Protein AF-A0A4R2NFM8-F1 (afdb_monomer)

Sequence (1031 aa):
MSNKLFMETGGIAGLTTGDFNVYGSGGIETVQVSGTAFLSIDQNVEVVEFTGAASDYLFSLSGNVVTVTTLDGTPVAEVAVSSVATSLRFADGAADLGIDFAAQAVTLGGAPISSEPGTVDPALDPADASSIAEVDPDRGSVFDLTSGADSFDEDSVSDEESPIEGNVFNAPLAPAFDGTEAIQTLQTFDSIEGTDARDELYADLNGAGADTAATITGVEAYFLEAKDAATLDLSDAEGYEELWNSDSRADLELDNVAETAVIGLDGVRGGTTYTVNYTNSVATDTQNVIAQNVGTPDLATSATTLNVTSEIGDGFGTLNLDVSGPVDMVLAGDAASMETFNISGSGPLTLNSTDLGDLEVFNSVGYTDDLSFDLSGSADLHDVQTGDGNDVITVDGNAARGNLAVDLAGGEDILALDNVTGEGDVSALDFEAGLTGVENIAFLDGVTLVDDAVLDLAGVNDDLGAVWFANGINGGGNQLGLANSPVTALNLIVDNPLNDTTSPDMTDLEIAAGNVTDLDILAESTDSNIDVDQIGGAALETLDLVAGNDAYLDVTSDDTNDVSALQSVSVTAGGDSDVDIDADNADADMSTLAAVQVIAGADADLEMDGFEGEQAFASGTSEFVVNGGFNETFIWGVQNGNANDKQVELVFEDGNNVTLDLPDGDSDQATTVTQIVNALQAAADPRIADVTSTGNAITIEWVDDEATNLIGVNFSQGAPVGTDPTATLSNDIAEVPAVPASGFEGLETVVVDAADEADVNLDEVFGAFTLQVSANGTANADDEVFGSQDTVDVDLSNTGVVSATIDGGSEFDYVRDVDGVVTGLDDIDFTSVSINDDGVENGLAPYGNPNLTTLDVGGAAVDVYLSGDLSSFSTLDLTDATNWFDVDSSGAEFELDGGEFVTYLIGSTASEWGGSTVSGGDSLITMNADGRETVTFTEDTFGTVVLDGFTAGTDPLPTDRIDLSELGFTDQGQLVFEIGDYTDGNGEWAADAGGDDVRIADLDGGIADFAGEIIVTGVDVNDLQSNILYA

pLDDT: mean 82.14, std 18.02, range [29.92, 98.56]

Structure (mmCIF, N/CA/C/O backbone):
data_AF-A0A4R2NFM8-F1
#
_entry.id   AF-A0A4R2NFM8-F1
#
loop_
_atom_site.group_PDB
_atom_site.id
_atom_site.type_symbol
_atom_site.label_atom_id
_atom_site.label_alt_id
_atom_site.label_comp_id
_atom_site.label_asym_id
_atom_site.label_entity_id
_atom_site.label_seq_id
_atom_site.pdbx_PDB_ins_code
_atom_site.Cartn_x
_atom_site.Cartn_y
_atom_site.Cartn_z
_atom_site.occupancy
_atom_site.B_iso_or_equiv
_atom_site.auth_seq_id
_atom_site.auth_comp_id
_atom_site.auth_asym_id
_atom_site.auth_atom_id
_atom_site.pdbx_PDB_model_num
ATOM 1 N N . MET A 1 1 ? 35.759 47.581 -24.415 1.00 52.56 1 MET A N 1
ATOM 2 C CA . MET A 1 1 ? 34.495 47.215 -23.749 1.00 52.56 1 MET A CA 1
ATOM 3 C C . MET A 1 1 ? 34.309 45.771 -24.137 1.00 52.56 1 MET A C 1
ATOM 5 O O . MET A 1 1 ? 34.298 45.550 -25.340 1.00 52.56 1 MET A O 1
ATOM 9 N N . SER A 1 2 ? 34.329 44.838 -23.182 1.00 75.12 2 SER A N 1
ATOM 10 C CA . SER A 1 2 ? 34.046 43.434 -23.504 1.00 75.12 2 SER A CA 1
ATOM 11 C C . SER A 1 2 ? 32.617 43.357 -24.030 1.00 75.12 2 SER A C 1
ATOM 13 O O . SER A 1 2 ? 31.739 44.061 -23.506 1.00 75.12 2 SER A O 1
ATOM 15 N N . ASN A 1 3 ? 32.408 42.606 -25.105 1.00 89.88 3 ASN A N 1
ATOM 16 C CA . ASN A 1 3 ? 31.064 42.350 -25.599 1.00 89.88 3 ASN A CA 1
ATOM 17 C C . ASN A 1 3 ? 30.347 41.443 -24.593 1.00 89.88 3 ASN A C 1
ATOM 19 O O . ASN A 1 3 ? 30.989 40.687 -23.874 1.00 89.88 3 ASN A O 1
ATOM 23 N N . LYS A 1 4 ? 29.023 41.546 -24.495 1.00 94.25 4 LYS A N 1
ATOM 24 C CA . LYS A 1 4 ? 28.226 40.653 -23.649 1.00 94.25 4 LYS A CA 1
ATOM 25 C C . LYS A 1 4 ? 27.315 39.823 -24.534 1.00 94.25 4 LYS A C 1
ATOM 27 O O . LYS A 1 4 ? 26.647 40.410 -25.387 1.00 94.25 4 LYS A O 1
ATOM 32 N N . LEU A 1 5 ? 27.294 38.519 -24.308 1.00 93.88 5 LEU A N 1
ATOM 33 C CA . LEU A 1 5 ? 26.380 37.571 -24.928 1.00 93.88 5 LEU A CA 1
ATOM 34 C C . LEU A 1 5 ? 25.551 36.921 -23.819 1.00 93.88 5 LEU A C 1
ATOM 36 O O . LEU A 1 5 ? 26.116 36.484 -22.825 1.00 93.88 5 LEU A O 1
ATOM 40 N N . PHE A 1 6 ? 24.234 36.912 -23.980 1.00 94.19 6 PHE A N 1
ATOM 41 C CA . PHE A 1 6 ? 23.314 36.191 -23.105 1.00 94.19 6 PHE A CA 1
ATOM 42 C C . PHE A 1 6 ? 22.739 35.055 -23.938 1.00 94.19 6 PHE A C 1
ATOM 44 O O . PHE A 1 6 ? 22.231 35.330 -25.028 1.00 94.19 6 PHE A O 1
ATOM 51 N N . MET A 1 7 ? 22.907 33.826 -23.469 1.00 93.50 7 MET A N 1
ATOM 52 C CA . MET A 1 7 ? 22.405 32.631 -24.137 1.00 93.50 7 MET A CA 1
ATOM 53 C C . MET A 1 7 ? 20.970 32.362 -23.687 1.00 93.50 7 MET A C 1
ATOM 55 O O . MET A 1 7 ? 20.563 32.801 -22.613 1.00 93.50 7 MET A O 1
ATOM 59 N N . GLU A 1 8 ? 20.193 31.749 -24.572 1.00 88.50 8 GLU A N 1
ATOM 60 C CA . GLU A 1 8 ? 18.886 31.176 -24.247 1.00 88.50 8 GLU A CA 1
ATOM 61 C C . GLU A 1 8 ? 19.092 29.677 -23.985 1.00 88.50 8 GLU A C 1
ATOM 63 O O . GLU A 1 8 ? 20.029 29.101 -24.541 1.00 88.50 8 GLU A O 1
ATOM 68 N N . THR A 1 9 ? 18.220 29.058 -23.187 1.00 85.94 9 THR A N 1
ATOM 69 C CA . THR A 1 9 ? 18.197 27.615 -22.897 1.00 85.94 9 THR A CA 1
ATOM 70 C C . THR A 1 9 ? 18.355 26.788 -24.176 1.00 85.94 9 THR A C 1
ATOM 72 O O . THR A 1 9 ? 17.582 26.967 -25.120 1.00 85.94 9 THR A O 1
ATOM 75 N N . GLY A 1 10 ? 19.354 25.897 -24.224 1.00 81.56 10 GLY A N 1
ATOM 76 C CA . GLY A 1 10 ? 19.650 25.072 -25.409 1.00 81.56 10 GLY A CA 1
ATOM 77 C C . GLY A 1 10 ? 20.455 25.783 -26.508 1.00 81.56 10 GLY A C 1
ATOM 78 O O . GLY A 1 10 ? 20.640 25.248 -27.599 1.00 81.56 10 GLY A O 1
ATOM 79 N N . GLY A 1 11 ? 20.877 27.031 -26.287 1.00 87.81 11 GLY A N 1
ATOM 80 C CA . GLY A 1 11 ? 21.561 27.834 -27.295 1.00 87.81 11 GLY A CA 1
ATOM 81 C C . GLY A 1 11 ? 22.999 27.381 -27.558 1.00 87.81 11 GLY A C 1
ATOM 82 O O . GLY A 1 11 ? 23.728 27.032 -26.634 1.00 87.81 11 GLY A O 1
ATOM 83 N N . ILE A 1 12 ? 23.442 27.494 -28.815 1.00 90.31 12 ILE A N 1
ATOM 84 C CA . ILE A 1 12 ? 24.836 27.267 -29.232 1.00 90.31 12 ILE A CA 1
ATOM 85 C C . ILE A 1 12 ? 25.450 28.588 -29.710 1.00 90.31 12 ILE A C 1
ATOM 87 O O . ILE A 1 12 ? 24.863 29.303 -30.531 1.00 90.31 12 ILE A O 1
ATOM 91 N N . ALA A 1 13 ? 26.642 28.932 -29.217 1.00 89.75 13 ALA A N 1
ATOM 92 C CA . ALA A 1 13 ? 27.339 30.170 -29.563 1.00 89.75 13 ALA A CA 1
ATOM 93 C C . ALA A 1 13 ? 28.777 29.937 -30.058 1.00 89.75 13 ALA A C 1
ATOM 95 O O . ALA A 1 13 ? 29.709 29.820 -29.265 1.00 89.75 13 ALA A O 1
ATOM 96 N N . GLY A 1 14 ? 28.972 29.983 -31.381 1.00 85.62 14 GLY A N 1
ATOM 97 C CA . GLY A 1 14 ? 30.294 29.999 -32.022 1.00 85.62 14 GLY A CA 1
ATOM 98 C C . GLY A 1 14 ? 30.924 31.392 -32.063 1.00 85.62 14 GLY A C 1
ATOM 99 O O . GLY A 1 14 ? 30.445 32.285 -32.771 1.00 85.62 14 GLY A O 1
ATOM 100 N N . LEU A 1 15 ? 32.025 31.598 -31.332 1.00 83.88 15 LEU A N 1
ATOM 101 C CA . LEU A 1 15 ? 32.684 32.905 -31.203 1.00 83.88 15 LEU A CA 1
ATOM 102 C C . LEU A 1 15 ? 34.108 32.882 -31.768 1.00 83.88 15 LEU A C 1
ATOM 104 O O . LEU A 1 15 ? 35.056 32.569 -31.066 1.00 83.88 15 LEU A O 1
ATOM 108 N N . THR A 1 16 ? 34.270 33.303 -33.028 1.00 75.56 16 THR A N 1
ATOM 109 C CA . THR A 1 16 ? 35.561 33.202 -33.741 1.00 75.56 16 THR A CA 1
ATOM 110 C C . THR A 1 16 ? 36.490 34.417 -33.581 1.00 75.56 16 THR A C 1
ATOM 112 O O . THR A 1 16 ? 37.695 34.326 -33.833 1.00 75.56 16 THR A O 1
ATOM 115 N N . THR A 1 17 ? 35.967 35.600 -33.207 1.00 78.12 17 THR A N 1
ATOM 116 C CA . THR A 1 17 ? 36.771 36.834 -33.051 1.00 78.12 17 THR A CA 1
ATOM 117 C C . THR A 1 17 ? 36.218 37.805 -32.001 1.00 78.12 17 THR A C 1
ATOM 119 O O . THR A 1 17 ? 35.032 38.125 -32.019 1.00 78.12 17 THR A O 1
ATOM 122 N N . GLY A 1 18 ? 37.108 38.393 -31.190 1.00 81.62 18 GLY A N 1
ATOM 123 C CA . GLY A 1 18 ? 36.798 39.451 -30.216 1.00 81.62 18 GLY A CA 1
ATOM 124 C C . GLY A 1 18 ? 36.519 38.930 -28.804 1.00 81.62 18 GLY A C 1
ATOM 125 O O . GLY A 1 18 ? 36.133 37.785 -28.644 1.00 81.62 18 GLY A O 1
ATOM 126 N N . ASP A 1 19 ? 36.721 39.772 -27.786 1.00 90.19 19 ASP A N 1
ATOM 127 C CA . ASP A 1 19 ? 36.555 39.361 -26.384 1.00 90.19 19 ASP A CA 1
ATOM 128 C C . ASP A 1 19 ? 35.076 39.445 -25.959 1.00 90.19 19 ASP A C 1
ATOM 130 O O . ASP A 1 19 ? 34.439 40.502 -26.126 1.00 90.19 19 ASP A O 1
ATOM 134 N N . PHE A 1 20 ? 34.543 38.360 -25.392 1.00 92.94 20 PHE A N 1
ATOM 135 C CA . PHE A 1 20 ? 33.157 38.267 -24.922 1.00 92.94 20 PHE A CA 1
ATOM 136 C C . PHE A 1 20 ? 33.076 37.836 -23.461 1.00 92.94 20 PHE A C 1
ATOM 138 O O . PHE A 1 20 ? 33.857 37.017 -22.990 1.00 92.94 20 PHE A O 1
ATOM 145 N N . ASN A 1 21 ? 32.068 38.364 -22.774 1.00 94.88 21 ASN A N 1
ATOM 146 C CA . ASN A 1 21 ? 31.533 37.793 -21.551 1.00 94.88 21 ASN A CA 1
ATOM 147 C C . ASN A 1 21 ? 30.237 37.061 -21.913 1.00 94.88 21 ASN A C 1
ATOM 149 O O . ASN A 1 21 ? 29.297 37.715 -22.385 1.00 94.88 21 ASN A O 1
ATOM 153 N N . VAL A 1 22 ? 30.203 35.751 -21.713 1.00 95.12 22 VAL A N 1
ATOM 154 C CA . VAL A 1 22 ? 29.070 34.880 -22.033 1.00 95.12 22 VAL A CA 1
ATOM 155 C C . VAL A 1 22 ? 28.330 34.542 -20.743 1.00 95.12 22 VAL A C 1
ATOM 157 O O . VAL A 1 22 ? 28.969 34.250 -19.735 1.00 95.12 22 VAL A O 1
ATOM 160 N N . TYR A 1 23 ? 27.004 34.659 -20.773 1.00 95.50 23 TYR A N 1
ATOM 161 C CA . TYR A 1 23 ? 26.128 34.405 -19.634 1.00 95.50 23 TYR A CA 1
ATOM 162 C C . TYR A 1 23 ? 25.057 33.380 -20.012 1.00 95.50 23 TYR A C 1
ATOM 164 O O . TYR A 1 23 ? 24.283 33.662 -20.936 1.00 95.50 23 TYR A O 1
ATOM 172 N N . GLY A 1 24 ? 25.024 32.245 -19.312 1.00 92.19 24 GLY A N 1
ATOM 173 C CA . GLY A 1 24 ? 24.005 31.202 -19.461 1.00 92.19 24 GLY A CA 1
ATOM 174 C C . GLY A 1 24 ? 22.680 31.556 -18.781 1.00 92.19 24 GLY A C 1
ATOM 175 O O . GLY A 1 24 ? 22.626 32.422 -17.892 1.00 92.19 24 GLY A O 1
ATOM 176 N N . SER A 1 25 ? 21.594 30.924 -19.224 1.00 82.75 25 SER A N 1
ATOM 177 C CA . SER A 1 25 ? 20.232 31.144 -18.711 1.00 82.75 25 SER A CA 1
ATOM 178 C C . SER A 1 25 ? 19.648 29.951 -17.948 1.00 82.75 25 SER A C 1
ATOM 180 O O . SER A 1 25 ? 18.647 30.141 -17.251 1.00 82.75 25 SER A O 1
ATOM 182 N N . GLY A 1 26 ? 20.322 28.796 -18.003 1.00 75.81 26 GLY A N 1
ATOM 183 C CA . GLY A 1 26 ? 19.926 27.504 -17.443 1.00 75.81 26 GLY A CA 1
ATOM 184 C C . GLY A 1 26 ? 19.398 26.572 -18.538 1.00 75.81 26 GLY A C 1
ATOM 185 O O . GLY A 1 26 ? 18.521 26.969 -19.309 1.00 75.81 26 GLY A O 1
ATOM 186 N N . GLY A 1 27 ? 19.906 25.340 -18.604 1.00 77.19 27 GLY A N 1
ATOM 187 C CA . GLY A 1 27 ? 19.585 24.379 -19.666 1.00 77.19 27 GLY A CA 1
ATOM 188 C C . GLY A 1 27 ? 20.786 23.509 -20.017 1.00 77.19 27 GLY A C 1
ATOM 189 O O . GLY A 1 27 ? 21.559 23.180 -19.137 1.00 77.19 27 GLY A O 1
ATOM 190 N N . ILE A 1 28 ? 20.947 23.142 -21.291 1.00 82.25 28 ILE A N 1
ATOM 191 C CA . ILE A 1 28 ? 22.229 22.667 -21.838 1.00 82.25 28 ILE A CA 1
ATOM 192 C C . ILE A 1 28 ? 22.682 23.714 -22.853 1.00 82.25 28 ILE A C 1
ATOM 194 O O . ILE A 1 28 ? 22.194 23.749 -23.981 1.00 82.25 28 ILE A O 1
ATOM 198 N N . GLU A 1 29 ? 23.540 24.641 -22.444 1.00 93.50 29 GLU A N 1
ATOM 199 C CA . GLU A 1 29 ? 24.033 25.724 -23.297 1.00 93.50 29 GLU A CA 1
ATOM 200 C C . GLU A 1 29 ? 25.482 25.461 -23.726 1.00 93.50 29 GLU A C 1
ATOM 202 O O . GLU A 1 29 ? 26.345 25.174 -22.896 1.00 93.50 29 GLU A O 1
ATOM 207 N N . THR A 1 30 ? 25.767 25.591 -25.028 1.00 93.81 30 THR A N 1
ATOM 208 C CA . THR A 1 30 ? 27.070 25.224 -25.612 1.00 93.81 30 THR A CA 1
ATOM 209 C C . THR A 1 30 ? 27.830 26.439 -26.139 1.00 93.81 30 THR A C 1
ATOM 211 O O . THR A 1 30 ? 27.388 27.140 -27.058 1.00 93.81 30 THR A O 1
ATOM 214 N N . VAL A 1 31 ? 29.026 26.684 -25.604 1.00 94.06 31 VAL A N 1
ATOM 215 C CA . VAL A 1 31 ? 29.936 27.732 -26.091 1.00 94.06 31 VAL A CA 1
ATOM 216 C C . VAL A 1 31 ? 31.078 27.118 -26.884 1.00 94.06 31 VAL A C 1
ATOM 218 O O . VAL A 1 31 ? 31.907 26.395 -26.346 1.00 94.06 31 VAL A O 1
ATOM 221 N N . GLN A 1 32 ? 31.171 27.490 -28.155 1.00 94.25 32 GLN A N 1
ATOM 222 C CA . GLN A 1 32 ? 32.183 27.004 -29.087 1.00 94.25 32 GLN A CA 1
ATOM 223 C C . GLN A 1 32 ? 33.364 27.979 -29.164 1.00 94.25 32 GLN A C 1
ATOM 225 O O . GLN A 1 32 ? 33.275 29.066 -29.759 1.00 94.25 32 GLN A O 1
ATOM 230 N N . VAL A 1 33 ? 34.486 27.590 -28.555 1.00 90.31 33 VAL A N 1
ATOM 231 C CA . VAL A 1 33 ? 35.716 28.383 -28.452 1.00 90.31 33 VAL A CA 1
ATOM 232 C C . VAL A 1 33 ? 36.607 28.124 -29.666 1.00 90.31 33 VAL A C 1
ATOM 234 O O . VAL A 1 33 ? 37.447 27.229 -29.667 1.00 90.31 33 VAL A O 1
ATOM 237 N N . SER A 1 34 ? 36.456 28.944 -30.708 1.00 83.19 34 SER A N 1
ATOM 238 C CA . SER A 1 34 ? 37.282 28.868 -31.922 1.00 83.19 34 SER A CA 1
ATOM 239 C C . SER A 1 34 ? 38.053 30.170 -32.186 1.00 83.19 34 SER A C 1
ATOM 241 O O . SER A 1 34 ? 37.585 31.278 -31.931 1.00 83.19 34 SER A O 1
ATOM 243 N N . GLY A 1 35 ? 39.273 30.071 -32.723 1.00 78.38 35 GLY A N 1
ATOM 244 C CA . GLY A 1 35 ? 40.080 31.237 -33.113 1.00 78.38 35 GLY A CA 1
ATOM 245 C C . GLY A 1 35 ? 40.827 31.938 -31.964 1.00 78.38 35 GLY A C 1
ATOM 246 O O . GLY A 1 35 ? 41.283 31.308 -31.019 1.00 78.38 35 GLY A O 1
ATOM 247 N N . THR A 1 36 ? 41.042 33.259 -32.076 1.00 72.38 36 THR A N 1
ATOM 248 C CA . THR A 1 36 ? 41.874 34.045 -31.127 1.00 72.38 36 THR A CA 1
ATOM 249 C C . THR A 1 36 ? 41.053 34.918 -30.172 1.00 72.38 36 THR A C 1
ATOM 251 O O . THR A 1 36 ? 41.539 35.955 -29.709 1.00 72.38 36 THR A O 1
ATOM 254 N N . ALA A 1 37 ? 39.773 34.605 -29.989 1.00 75.19 37 ALA A N 1
ATOM 255 C CA . ALA A 1 37 ? 38.916 35.297 -29.038 1.00 75.19 37 ALA A CA 1
ATOM 256 C C . ALA A 1 37 ? 39.259 34.850 -27.612 1.00 75.19 37 ALA A C 1
ATOM 258 O O . ALA A 1 37 ? 39.479 33.669 -27.376 1.00 75.19 37 ALA A O 1
ATOM 259 N N . PHE A 1 38 ? 39.293 35.791 -26.668 1.00 90.12 38 PHE A N 1
ATOM 260 C CA . PHE A 1 38 ? 39.303 35.457 -25.248 1.00 90.12 38 PHE A CA 1
ATOM 261 C C . PHE A 1 38 ? 37.869 35.498 -24.714 1.00 90.12 38 PHE A C 1
ATOM 263 O O . PHE A 1 38 ? 37.192 36.527 -24.833 1.00 90.12 38 PHE A O 1
ATOM 270 N N . LEU A 1 39 ? 37.409 34.399 -24.120 1.00 93.75 39 LEU A N 1
ATOM 271 C CA . LEU A 1 39 ? 36.051 34.274 -23.594 1.00 93.75 39 LEU A CA 1
ATOM 272 C C . LEU A 1 39 ? 36.053 34.245 -22.067 1.00 93.75 39 LEU A C 1
ATOM 274 O O . LEU A 1 39 ? 36.824 33.519 -21.458 1.00 93.75 39 LEU A O 1
ATOM 278 N N . SER A 1 40 ? 35.175 35.022 -21.442 1.00 95.25 40 SER A N 1
ATOM 279 C CA . SER A 1 40 ? 34.855 34.908 -20.017 1.00 95.25 40 SER A CA 1
ATOM 280 C C . SER A 1 40 ? 33.460 34.305 -19.907 1.00 95.25 40 SER A C 1
ATOM 282 O O . SER A 1 40 ? 32.479 34.966 -20.248 1.00 95.25 40 SER A O 1
ATOM 284 N N . ILE A 1 41 ? 33.391 33.043 -19.508 1.00 95.88 41 ILE A N 1
ATOM 285 C CA . ILE A 1 41 ? 32.192 32.207 -19.486 1.00 95.88 41 ILE A CA 1
ATOM 286 C C . ILE A 1 41 ? 31.719 32.126 -18.035 1.00 95.88 41 ILE A C 1
ATOM 288 O O . ILE A 1 41 ? 32.515 31.855 -17.128 1.00 95.88 41 ILE A O 1
ATOM 292 N N . ASP A 1 42 ? 30.455 32.466 -17.795 1.00 95.50 42 ASP A N 1
ATOM 293 C CA . ASP A 1 42 ? 29.883 32.355 -16.459 1.00 95.50 42 ASP A CA 1
ATOM 294 C C . ASP A 1 42 ? 29.583 30.903 -16.076 1.00 95.50 42 ASP A C 1
ATOM 296 O O . ASP A 1 42 ? 29.733 29.975 -16.860 1.00 95.50 42 ASP A O 1
ATOM 300 N N . GLN A 1 43 ? 29.209 30.718 -14.816 1.00 92.50 43 GLN A N 1
ATOM 301 C CA . GLN A 1 43 ? 29.038 29.400 -14.218 1.00 92.50 43 GLN A CA 1
ATOM 302 C C . GLN A 1 43 ? 27.730 28.693 -14.605 1.00 92.50 43 GLN A C 1
ATOM 304 O O . GLN A 1 43 ? 27.473 27.609 -14.095 1.00 92.50 43 GLN A O 1
ATOM 309 N N . ASN A 1 44 ? 26.875 29.355 -15.390 1.00 91.12 44 ASN A N 1
ATOM 310 C CA . ASN A 1 44 ? 25.577 28.832 -15.804 1.00 91.12 44 ASN A CA 1
ATOM 311 C C . ASN A 1 44 ? 25.631 28.272 -17.232 1.00 91.12 44 ASN A C 1
ATOM 313 O O . ASN A 1 44 ? 24.584 28.055 -17.810 1.00 91.12 44 ASN A O 1
ATOM 317 N N . VAL A 1 45 ? 26.820 28.140 -17.825 1.00 93.38 45 VAL A N 1
ATOM 318 C CA . VAL A 1 45 ? 27.010 27.470 -19.114 1.00 93.38 45 VAL A CA 1
ATOM 319 C C . VAL A 1 45 ? 27.436 26.035 -18.837 1.00 93.38 45 VAL A C 1
ATOM 321 O O . VAL A 1 45 ? 28.424 25.805 -18.134 1.00 93.38 45 VAL A O 1
ATOM 324 N N . GLU A 1 46 ? 26.697 25.084 -19.394 1.00 94.69 46 GLU A N 1
ATOM 325 C CA . GLU A 1 46 ? 26.874 23.660 -19.116 1.00 94.69 46 GLU A CA 1
ATOM 326 C C . GLU A 1 46 ? 27.912 22.995 -20.025 1.00 94.69 46 GLU A C 1
ATOM 328 O O . GLU A 1 46 ? 28.582 22.073 -19.568 1.00 94.69 46 GLU A O 1
ATOM 333 N N . VAL A 1 47 ? 28.121 23.481 -21.259 1.00 95.38 47 VAL A N 1
ATOM 334 C CA . VAL A 1 47 ? 29.094 22.899 -22.204 1.00 95.38 47 VAL A CA 1
ATOM 335 C C . VAL A 1 47 ? 30.014 23.960 -22.813 1.00 95.38 47 VAL A C 1
ATOM 337 O O . VAL A 1 47 ? 29.575 24.984 -23.345 1.00 95.38 47 VAL A O 1
ATOM 340 N N . VAL A 1 48 ? 31.323 23.699 -22.800 1.00 95.88 48 VAL A N 1
ATOM 341 C CA . VAL A 1 48 ? 32.331 24.517 -23.489 1.00 95.88 48 VAL A CA 1
ATOM 342 C C . VAL A 1 48 ? 33.165 23.636 -24.410 1.00 95.88 48 VAL A C 1
ATOM 344 O O . VAL A 1 48 ? 33.873 22.745 -23.954 1.00 95.88 48 VAL A O 1
ATOM 347 N N . GLU A 1 49 ? 33.124 23.921 -25.706 1.00 96.25 49 GLU A N 1
ATOM 348 C CA . GLU A 1 49 ? 33.822 23.147 -26.729 1.00 96.25 49 GLU A CA 1
ATOM 349 C C . GLU A 1 49 ? 35.098 23.854 -27.187 1.00 96.25 49 GLU A C 1
ATOM 351 O O . GLU A 1 49 ? 35.102 25.060 -27.457 1.00 96.25 49 GLU A O 1
ATOM 356 N N . PHE A 1 50 ? 36.182 23.096 -27.314 1.00 94.75 50 PHE A N 1
ATOM 357 C CA . PHE A 1 50 ? 37.489 23.555 -27.774 1.00 94.75 50 PHE A CA 1
ATOM 358 C C . PHE A 1 50 ? 37.883 22.864 -29.079 1.00 94.75 50 PHE A C 1
ATOM 360 O O . PHE A 1 50 ? 37.492 21.732 -29.342 1.00 94.75 50 PHE A O 1
ATOM 367 N N . THR A 1 51 ? 38.682 23.536 -29.909 1.00 92.44 51 THR A N 1
ATOM 368 C CA . THR A 1 51 ? 39.099 22.981 -31.207 1.00 92.44 51 THR A CA 1
ATOM 369 C C . THR A 1 51 ? 40.213 21.933 -31.103 1.00 92.44 51 THR A C 1
ATOM 371 O O . THR A 1 51 ? 40.380 21.152 -32.025 1.00 92.44 51 THR A O 1
ATOM 374 N N . GLY A 1 52 ? 41.031 21.947 -30.048 1.00 91.06 52 GLY A N 1
ATOM 375 C CA . GLY A 1 52 ? 42.174 21.039 -29.882 1.00 91.06 52 GLY A CA 1
ATOM 376 C C . GLY A 1 52 ? 41.916 19.924 -28.874 1.00 91.06 52 GLY A C 1
ATOM 377 O O . GLY A 1 52 ? 40.894 19.926 -28.182 1.00 91.06 52 GLY A O 1
ATOM 378 N N . ALA A 1 53 ? 42.871 19.006 -28.757 1.00 93.88 53 ALA A N 1
ATOM 379 C CA . ALA A 1 53 ? 42.881 17.981 -27.718 1.00 93.88 53 ALA A CA 1
ATOM 380 C C . ALA A 1 53 ? 43.092 18.616 -26.332 1.00 93.88 53 ALA A C 1
ATOM 382 O O . ALA A 1 53 ? 43.677 19.699 -26.222 1.00 93.88 53 ALA A O 1
ATOM 383 N N . ALA A 1 54 ? 42.710 17.944 -25.244 1.00 95.50 54 ALA A N 1
ATOM 384 C CA . ALA A 1 54 ? 42.940 18.451 -23.883 1.00 95.50 54 ALA A CA 1
ATOM 385 C C . ALA A 1 54 ? 44.431 18.766 -23.629 1.00 95.50 54 ALA A C 1
ATOM 387 O O . ALA A 1 54 ? 44.778 19.728 -22.934 1.00 95.50 54 ALA A O 1
ATOM 388 N N . SER A 1 55 ? 45.324 17.993 -24.259 1.00 94.19 55 SER A N 1
ATOM 389 C CA . SER A 1 55 ? 46.781 18.165 -24.186 1.00 94.19 55 SER A CA 1
ATOM 390 C C . SER A 1 55 ? 47.330 19.412 -24.904 1.00 94.19 55 SER A C 1
ATOM 392 O O . SER A 1 55 ? 48.469 19.810 -24.635 1.00 94.19 55 SER A O 1
ATOM 394 N N . ASP A 1 56 ? 46.526 20.081 -25.738 1.00 95.06 56 ASP A N 1
ATOM 395 C CA . ASP A 1 56 ? 46.875 21.344 -26.409 1.00 95.06 56 ASP A CA 1
ATOM 396 C C . ASP A 1 56 ? 46.673 22.578 -25.517 1.00 95.06 56 ASP A C 1
ATOM 398 O O . ASP A 1 56 ? 47.018 23.714 -25.889 1.00 95.06 56 ASP A O 1
ATOM 402 N N . TYR A 1 57 ? 46.154 22.364 -24.308 1.00 97.00 57 TYR A N 1
ATOM 403 C CA . TYR A 1 57 ? 45.824 23.416 -23.367 1.00 97.00 57 TYR A CA 1
ATOM 404 C C . TYR A 1 57 ? 46.595 23.292 -22.047 1.00 97.00 57 TYR A C 1
ATOM 406 O O . TYR A 1 57 ? 47.000 22.228 -21.577 1.00 97.00 57 TYR A O 1
ATOM 414 N N . LEU A 1 58 ? 46.821 24.448 -21.435 1.00 97.25 58 LEU A N 1
ATOM 415 C CA . LEU A 1 58 ? 47.302 24.612 -20.076 1.00 97.25 58 LEU A CA 1
ATOM 416 C C . LEU A 1 58 ? 46.169 25.207 -19.246 1.00 97.25 58 LEU A C 1
ATOM 418 O O . LEU A 1 58 ? 45.575 26.224 -19.622 1.00 97.25 58 LEU A O 1
ATOM 422 N N . PHE A 1 59 ? 45.939 24.612 -18.085 1.00 98.06 59 PHE A N 1
ATOM 423 C CA . PHE A 1 59 ? 44.890 24.987 -17.150 1.00 98.06 59 PHE A CA 1
ATOM 424 C C . PHE A 1 59 ? 45.517 25.627 -15.915 1.00 98.06 59 PHE A C 1
ATOM 426 O O . PHE A 1 59 ? 46.566 25.193 -15.428 1.00 98.06 59 PHE A O 1
ATOM 433 N N . SER A 1 60 ? 44.884 26.676 -15.397 1.00 97.38 60 SER A N 1
ATOM 434 C CA . SER A 1 60 ? 45.249 27.261 -14.105 1.00 97.38 60 SER A CA 1
ATOM 435 C C . SER A 1 60 ? 44.029 27.758 -13.352 1.00 97.38 60 SER A C 1
ATOM 437 O O . SER A 1 60 ? 43.070 28.225 -13.957 1.00 97.38 60 SER A O 1
ATOM 439 N N . LEU A 1 61 ? 44.082 27.678 -12.027 1.00 96.69 61 LEU A N 1
ATOM 440 C CA . LEU A 1 61 ? 42.985 28.049 -11.143 1.00 96.69 61 LEU A CA 1
ATOM 441 C C . LEU A 1 61 ? 43.275 29.355 -10.391 1.00 96.69 61 LEU A C 1
ATOM 443 O O . LEU A 1 61 ? 44.294 29.486 -9.703 1.00 96.69 61 LEU A O 1
ATOM 447 N N . SER A 1 62 ? 42.335 30.301 -10.438 1.00 95.69 62 SER A N 1
ATOM 448 C CA . SER A 1 62 ? 42.336 31.493 -9.585 1.00 95.69 62 SER A CA 1
ATOM 449 C C . SER A 1 62 ? 40.972 31.693 -8.925 1.00 95.69 62 SER A C 1
ATOM 451 O O . SER A 1 62 ? 40.027 32.188 -9.534 1.00 95.69 62 SER A O 1
ATOM 453 N N . GLY A 1 63 ? 40.855 31.308 -7.651 1.00 92.62 63 GLY A N 1
ATOM 454 C CA . GLY A 1 63 ? 39.554 31.270 -6.978 1.00 92.62 63 GLY A CA 1
ATOM 455 C C . GLY A 1 63 ? 38.705 30.125 -7.529 1.00 92.62 63 GLY A C 1
ATOM 456 O O . GLY A 1 63 ? 39.162 28.990 -7.498 1.00 92.62 63 GLY A O 1
ATOM 457 N N . ASN A 1 64 ? 37.503 30.427 -8.025 1.00 91.31 64 ASN A N 1
ATOM 458 C CA . ASN A 1 64 ? 36.623 29.477 -8.715 1.00 91.31 64 ASN A CA 1
ATOM 459 C C . ASN A 1 64 ? 36.634 29.662 -10.243 1.00 91.31 64 ASN A C 1
ATOM 461 O O . ASN A 1 64 ? 35.699 29.239 -10.908 1.00 91.31 64 ASN A O 1
ATOM 465 N N . VAL A 1 65 ? 37.641 30.339 -10.800 1.00 96.06 65 VAL A N 1
ATOM 466 C CA . VAL A 1 65 ? 37.765 30.536 -12.248 1.00 96.06 65 VAL A CA 1
ATOM 467 C C . VAL A 1 65 ? 38.952 29.743 -12.765 1.00 96.06 65 VAL A C 1
ATOM 469 O O . VAL A 1 65 ? 40.077 29.916 -12.281 1.00 96.06 65 VAL A O 1
ATOM 472 N N . VAL A 1 66 ? 38.694 28.893 -13.755 1.00 97.06 66 VAL A N 1
ATOM 473 C CA . VAL A 1 66 ? 39.716 28.163 -14.501 1.00 97.06 66 VAL A CA 1
ATOM 474 C C . VAL A 1 66 ? 40.063 28.949 -15.751 1.00 97.06 66 VAL A C 1
ATOM 476 O O . VAL A 1 66 ? 39.214 29.209 -16.598 1.00 97.06 66 VAL A O 1
ATOM 479 N N . THR A 1 67 ? 41.327 29.336 -15.869 1.00 97.25 67 THR A N 1
ATOM 480 C CA . THR A 1 67 ? 41.871 29.923 -17.089 1.00 97.25 67 THR A CA 1
ATOM 481 C C . THR A 1 67 ? 42.443 28.812 -17.959 1.00 97.25 67 THR A C 1
ATOM 483 O O . THR A 1 67 ? 43.377 28.121 -17.543 1.00 97.25 67 THR A O 1
ATOM 486 N N . VAL A 1 68 ? 41.911 28.695 -19.173 1.00 96.81 68 VAL A N 1
ATOM 487 C CA . VAL A 1 68 ? 42.398 27.819 -20.238 1.00 96.81 68 VAL A CA 1
ATOM 488 C C . VAL A 1 68 ? 43.265 28.651 -21.181 1.00 96.81 68 VAL A C 1
ATOM 490 O O . VAL A 1 68 ? 42.860 29.705 -21.683 1.00 96.81 68 VAL A O 1
ATOM 493 N N . THR A 1 69 ? 44.492 28.197 -21.401 1.00 96.19 69 THR A N 1
ATOM 494 C CA . THR A 1 69 ? 45.474 28.821 -22.300 1.00 96.19 69 THR A CA 1
ATOM 495 C C . THR A 1 69 ? 46.005 27.782 -23.273 1.00 96.19 69 THR A C 1
ATOM 497 O O . THR A 1 69 ? 46.103 26.620 -22.918 1.00 96.19 69 THR A O 1
ATOM 500 N N . THR A 1 70 ? 46.386 28.170 -24.481 1.00 94.44 70 THR A N 1
ATOM 501 C CA . THR A 1 70 ? 47.136 27.298 -25.400 1.00 94.44 70 THR A CA 1
ATOM 502 C C . THR A 1 70 ? 48.541 27.003 -24.858 1.00 94.44 70 THR A C 1
ATOM 504 O O . THR A 1 70 ? 49.060 27.738 -24.011 1.00 94.44 70 THR A O 1
ATOM 507 N N . LEU A 1 71 ? 49.225 25.989 -25.402 1.00 92.31 71 LEU A N 1
ATOM 508 C CA . LEU A 1 71 ? 50.615 25.654 -25.031 1.00 92.31 71 LEU A CA 1
ATOM 509 C C . LEU A 1 71 ? 51.622 26.815 -25.174 1.00 92.31 71 LEU A C 1
ATOM 511 O O . LEU A 1 71 ? 52.651 26.832 -24.493 1.00 92.31 71 LEU A O 1
ATOM 515 N N . ASP A 1 72 ? 51.354 27.798 -26.042 1.00 92.31 72 ASP A N 1
ATOM 516 C CA . ASP A 1 72 ? 52.192 28.999 -26.189 1.00 92.31 72 ASP A CA 1
ATOM 517 C C . ASP A 1 72 ? 51.888 30.108 -25.158 1.00 92.31 72 ASP A C 1
ATOM 519 O O . ASP A 1 72 ? 52.576 31.136 -25.124 1.00 92.31 72 ASP A O 1
ATOM 523 N N . GLY A 1 73 ? 50.912 29.871 -24.276 1.00 90.56 73 GLY A N 1
ATOM 524 C CA . GLY A 1 73 ? 50.493 30.756 -23.194 1.00 90.56 73 GLY A CA 1
ATOM 525 C C . GLY A 1 73 ? 49.447 31.797 -23.595 1.00 90.56 73 GLY A C 1
ATOM 526 O O . GLY A 1 73 ? 49.251 32.764 -22.854 1.00 90.56 73 GLY A O 1
ATOM 527 N N . THR A 1 74 ? 48.798 31.650 -24.753 1.00 93.00 74 THR A N 1
ATOM 528 C CA . THR A 1 74 ? 47.712 32.544 -25.176 1.00 93.00 74 THR A CA 1
ATOM 529 C C . THR A 1 74 ? 46.410 32.152 -24.466 1.00 93.00 74 THR A C 1
ATOM 531 O O . THR A 1 74 ? 45.991 31.004 -24.571 1.00 93.00 74 THR A O 1
ATOM 534 N N . PRO A 1 75 ? 45.750 33.058 -23.722 1.00 92.44 75 PRO A N 1
ATOM 535 C CA . PRO A 1 75 ? 44.495 32.737 -23.047 1.00 92.44 75 PRO A CA 1
ATOM 536 C C . PRO A 1 75 ? 43.346 32.630 -24.050 1.00 92.44 75 PRO A C 1
ATOM 538 O O . PRO A 1 75 ? 43.187 33.514 -24.893 1.00 92.44 75 PRO A O 1
ATOM 541 N N . VAL A 1 76 ? 42.549 31.567 -23.925 1.00 94.00 76 VAL A N 1
ATOM 542 C CA . VAL A 1 76 ? 41.406 31.276 -24.808 1.00 94.00 76 VAL A CA 1
ATOM 543 C C . VAL A 1 76 ? 40.074 31.354 -24.063 1.00 94.00 76 VAL A C 1
ATOM 545 O O . VAL A 1 76 ? 39.122 31.930 -24.587 1.00 94.00 76 VAL A O 1
ATOM 548 N N . ALA A 1 77 ? 40.020 30.901 -22.807 1.00 96.06 77 ALA A N 1
ATOM 549 C CA . ALA A 1 77 ? 38.815 30.982 -21.986 1.00 96.06 77 ALA A CA 1
ATOM 550 C C . ALA A 1 77 ? 39.123 31.180 -20.490 1.00 96.06 77 ALA A C 1
ATOM 552 O O . ALA A 1 77 ? 40.144 30.726 -19.976 1.00 96.06 77 ALA A O 1
ATOM 553 N N . GLU A 1 78 ? 38.214 31.846 -19.788 1.00 97.06 78 GLU A N 1
ATOM 554 C CA . GLU A 1 78 ? 38.042 31.821 -18.338 1.00 97.06 78 GLU A CA 1
ATOM 555 C C . GLU A 1 78 ? 36.662 31.233 -18.050 1.00 97.06 78 GLU A C 1
ATOM 557 O O . GLU A 1 78 ? 35.661 31.852 -18.404 1.00 97.06 78 GLU A O 1
ATOM 562 N N . VAL A 1 79 ? 36.613 30.064 -17.414 1.00 96.56 79 VAL A N 1
ATOM 563 C CA . VAL A 1 79 ? 35.374 29.351 -17.076 1.00 96.56 79 VAL A CA 1
ATOM 564 C C . VAL A 1 79 ? 35.161 29.434 -15.570 1.00 96.56 79 VAL A C 1
ATOM 566 O O . VAL A 1 79 ? 36.023 29.017 -14.790 1.00 96.56 79 VAL A O 1
ATOM 569 N N . ALA A 1 80 ? 34.050 30.031 -15.142 1.00 95.25 80 ALA A N 1
ATOM 570 C CA . ALA A 1 80 ? 33.672 30.049 -13.734 1.00 95.25 80 ALA A CA 1
ATOM 571 C C . ALA A 1 80 ? 33.040 28.706 -13.342 1.00 95.25 80 ALA A C 1
ATOM 573 O O . ALA A 1 80 ? 32.092 28.268 -13.971 1.00 95.25 80 ALA A O 1
ATOM 574 N N . VAL A 1 81 ? 33.544 28.078 -12.283 1.00 91.69 81 VAL A N 1
ATOM 575 C CA . VAL A 1 81 ? 33.081 26.768 -11.800 1.00 91.69 81 VAL A CA 1
ATOM 576 C C . VAL A 1 81 ? 32.069 26.961 -10.668 1.00 91.69 81 VAL A C 1
ATOM 578 O O . VAL A 1 81 ? 32.277 27.813 -9.788 1.00 91.69 81 VAL A O 1
ATOM 581 N N . SER A 1 82 ? 30.991 26.170 -10.677 1.00 89.50 82 SER A N 1
ATOM 582 C CA . SER A 1 82 ? 29.981 26.104 -9.610 1.00 89.50 82 SER A CA 1
ATOM 583 C C . SER A 1 82 ? 29.887 24.700 -8.992 1.00 89.50 82 SER A C 1
ATOM 585 O O . SER A 1 82 ? 30.788 23.883 -9.154 1.00 89.50 82 SER A O 1
ATOM 587 N N . SER A 1 83 ? 28.833 24.443 -8.210 1.00 84.94 83 SER A N 1
ATOM 588 C CA . SER A 1 83 ? 28.510 23.102 -7.707 1.00 84.94 83 SER A CA 1
ATOM 589 C C . SER A 1 83 ? 27.937 22.175 -8.781 1.00 84.94 83 SER A C 1
ATOM 591 O O . SER A 1 83 ? 27.935 20.971 -8.569 1.00 84.94 83 SER A O 1
ATOM 593 N N . VAL A 1 84 ? 27.443 22.727 -9.892 1.00 83.25 84 VAL A N 1
ATOM 594 C CA . VAL A 1 84 ? 27.047 21.966 -11.083 1.00 83.25 84 VAL A CA 1
ATOM 595 C C . VAL A 1 84 ? 28.267 21.876 -11.995 1.00 83.25 84 VAL A C 1
ATOM 597 O O . VAL A 1 84 ? 28.969 22.879 -12.170 1.00 83.25 84 VAL A O 1
ATOM 600 N N . ALA A 1 85 ? 28.552 20.680 -12.509 1.00 86.50 85 ALA A N 1
ATOM 601 C CA . ALA A 1 85 ? 29.676 20.461 -13.408 1.00 86.50 85 ALA A CA 1
ATOM 602 C C . ALA A 1 85 ? 29.437 21.156 -14.758 1.00 86.50 85 ALA A C 1
ATOM 604 O O . ALA A 1 85 ? 28.320 21.169 -15.269 1.00 86.50 85 ALA A O 1
ATOM 605 N N . THR A 1 86 ? 30.496 21.731 -15.323 1.00 94.56 86 THR A N 1
ATOM 606 C CA . THR A 1 86 ? 30.520 22.204 -16.713 1.00 94.56 86 THR A CA 1
ATOM 607 C C . THR A 1 86 ? 31.315 21.191 -17.528 1.00 94.56 86 THR A C 1
ATOM 609 O O . THR A 1 86 ? 32.488 20.973 -17.227 1.00 94.56 86 THR A O 1
ATOM 612 N N . SER A 1 87 ? 30.733 20.608 -18.570 1.00 95.94 87 SER A N 1
ATOM 613 C CA . SER A 1 87 ? 31.460 19.721 -19.481 1.00 95.94 87 SER A CA 1
ATOM 614 C C . SER A 1 87 ? 32.385 20.539 -20.386 1.00 95.94 87 SER A C 1
ATOM 616 O O . SER A 1 87 ? 31.961 21.487 -21.057 1.00 95.94 87 SER A O 1
ATOM 618 N N . LEU A 1 88 ? 33.681 20.214 -20.383 1.00 96.88 88 LEU A N 1
ATOM 619 C CA . LEU A 1 88 ? 34.637 20.732 -21.359 1.00 96.88 88 LEU A CA 1
ATOM 620 C C . LEU A 1 88 ? 34.866 19.669 -22.428 1.00 96.88 88 LEU A C 1
ATOM 622 O O . LEU A 1 88 ? 35.461 18.632 -22.141 1.00 96.88 88 LEU A O 1
ATOM 626 N N . ARG A 1 89 ? 34.449 19.951 -23.662 1.00 96.44 89 ARG A N 1
ATOM 627 C CA . ARG A 1 89 ? 34.647 19.052 -24.802 1.00 96.44 89 ARG A CA 1
ATOM 628 C C . ARG A 1 89 ? 35.889 19.450 -25.580 1.00 96.44 89 ARG A C 1
ATOM 630 O O . ARG A 1 89 ? 36.039 20.605 -25.988 1.00 96.44 89 ARG A O 1
ATOM 637 N N . PHE A 1 90 ? 36.771 18.490 -25.803 1.00 95.25 90 PHE A N 1
ATOM 638 C CA . PHE A 1 90 ? 38.007 18.622 -26.568 1.00 95.25 90 PHE A CA 1
ATOM 639 C C . PHE A 1 90 ? 37.953 17.730 -27.807 1.00 95.25 90 PHE A C 1
ATOM 641 O O . PHE A 1 90 ? 37.047 16.914 -27.961 1.00 95.25 90 PHE A O 1
ATOM 648 N N . ALA A 1 91 ? 38.932 17.863 -28.699 1.00 91.19 91 ALA A N 1
ATOM 649 C CA . ALA A 1 91 ? 39.022 17.015 -29.888 1.00 91.19 91 ALA A CA 1
ATOM 650 C C . ALA A 1 91 ? 39.186 15.514 -29.574 1.00 91.19 91 ALA A C 1
ATOM 652 O O . ALA A 1 91 ? 38.871 14.684 -30.419 1.00 91.19 91 ALA A O 1
ATOM 653 N N . ASP A 1 92 ? 39.677 15.173 -28.380 1.00 89.38 92 ASP A N 1
ATOM 654 C CA . ASP A 1 92 ? 39.938 13.812 -27.901 1.00 89.38 92 ASP A CA 1
ATOM 655 C C . ASP A 1 92 ? 38.940 13.318 -26.832 1.00 89.38 92 ASP A C 1
ATOM 657 O O . ASP A 1 92 ? 39.165 12.265 -26.237 1.00 89.38 92 ASP A O 1
ATOM 661 N N . GLY A 1 93 ? 37.846 14.055 -26.596 1.00 90.50 93 GLY A N 1
ATOM 662 C CA . GLY A 1 93 ? 36.754 13.671 -25.693 1.00 90.50 93 GLY A CA 1
ATOM 663 C C . GLY A 1 93 ? 36.292 14.782 -24.745 1.00 90.50 93 GLY A C 1
ATOM 664 O O . GLY A 1 93 ? 36.873 15.872 -24.710 1.00 90.50 93 GLY A O 1
ATOM 665 N N . ALA A 1 94 ? 35.252 14.514 -23.957 1.00 94.69 94 ALA A N 1
ATOM 666 C CA . ALA A 1 94 ? 34.753 15.411 -22.914 1.00 94.69 94 ALA A CA 1
ATOM 667 C C . ALA A 1 94 ? 35.356 15.110 -21.543 1.00 94.69 94 ALA A C 1
ATOM 669 O O . ALA A 1 94 ? 35.670 13.969 -21.218 1.00 94.69 94 ALA A O 1
ATOM 670 N N . ALA A 1 95 ? 35.459 16.131 -20.696 1.00 96.44 95 ALA A N 1
ATOM 671 C CA . ALA A 1 95 ? 35.673 15.956 -19.266 1.00 96.44 95 ALA A CA 1
ATOM 672 C C . ALA A 1 95 ? 34.894 16.989 -18.454 1.00 96.44 95 ALA A C 1
ATOM 674 O O . ALA A 1 95 ? 34.911 18.186 -18.752 1.00 96.44 95 ALA A O 1
ATOM 675 N N . ASP A 1 96 ? 34.323 16.534 -17.342 1.00 96.50 96 ASP A N 1
ATOM 676 C CA . ASP A 1 96 ? 33.622 17.403 -16.408 1.00 96.50 96 ASP A CA 1
ATOM 677 C C . ASP A 1 96 ? 34.583 18.282 -15.615 1.00 96.50 96 ASP A C 1
ATOM 679 O O . ASP A 1 96 ? 35.502 17.808 -14.931 1.00 96.50 96 ASP A O 1
ATOM 683 N N . LEU A 1 97 ? 34.334 19.586 -15.672 1.00 95.69 97 LEU A N 1
ATOM 684 C CA . LEU A 1 97 ? 34.935 20.586 -14.812 1.00 95.69 97 LEU A CA 1
ATOM 685 C C . LEU A 1 97 ? 34.034 20.823 -13.597 1.00 95.69 97 LEU A C 1
ATOM 687 O O . LEU A 1 97 ? 32.964 21.419 -13.707 1.00 95.69 97 LEU A O 1
ATOM 691 N N . GLY A 1 98 ? 34.500 20.412 -12.419 1.00 91.38 98 GLY A N 1
ATOM 692 C CA . GLY A 1 98 ? 33.712 20.468 -11.186 1.00 91.38 98 GLY A CA 1
ATOM 693 C C . GLY A 1 98 ? 34.528 20.784 -9.936 1.00 91.38 98 GLY A C 1
ATOM 694 O O . GLY A 1 98 ? 35.755 20.933 -9.968 1.00 91.38 98 GLY A O 1
ATOM 695 N N . ILE A 1 99 ? 33.826 20.907 -8.808 1.00 90.06 99 ILE A N 1
ATOM 696 C CA . ILE A 1 99 ? 34.426 21.054 -7.478 1.00 90.06 99 ILE A CA 1
ATOM 697 C C . ILE A 1 99 ? 34.373 19.701 -6.769 1.00 90.06 99 ILE A C 1
ATOM 699 O O . ILE A 1 99 ? 33.303 19.237 -6.386 1.00 90.06 99 ILE A O 1
ATOM 703 N N . ASP A 1 100 ? 35.537 19.114 -6.503 1.00 87.75 100 ASP A N 1
ATOM 704 C CA . ASP A 1 100 ? 35.650 18.004 -5.563 1.00 87.75 100 ASP A CA 1
ATOM 705 C C . ASP A 1 100 ? 35.610 18.568 -4.134 1.00 87.75 100 ASP A C 1
ATOM 707 O O . ASP A 1 100 ? 36.598 19.096 -3.598 1.00 87.75 100 ASP A O 1
ATOM 711 N N . PHE A 1 101 ? 34.435 18.474 -3.509 1.00 84.56 101 PHE A N 1
ATOM 712 C CA . PHE A 1 101 ? 34.213 18.935 -2.139 1.00 84.56 101 PHE A CA 1
ATOM 713 C C . PHE A 1 101 ? 35.027 18.148 -1.103 1.00 84.56 101 PHE A C 1
ATOM 715 O O . PHE A 1 101 ? 35.385 18.711 -0.062 1.00 84.56 101 PHE A O 1
ATOM 722 N N . ALA A 1 102 ? 35.365 16.884 -1.376 1.00 78.19 102 ALA A N 1
ATOM 723 C CA . ALA A 1 102 ? 36.154 16.049 -0.476 1.00 78.19 102 ALA A CA 1
ATOM 724 C C . ALA A 1 102 ? 37.639 16.441 -0.510 1.00 78.19 102 ALA A C 1
ATOM 726 O O . ALA A 1 102 ? 38.275 16.567 0.543 1.00 78.19 102 ALA A O 1
ATOM 727 N N . ALA A 1 103 ? 38.185 16.700 -1.700 1.00 80.88 103 ALA A N 1
ATOM 728 C CA . ALA A 1 103 ? 39.569 17.145 -1.877 1.00 80.88 103 ALA A CA 1
ATOM 729 C C . ALA A 1 103 ? 39.767 18.663 -1.699 1.00 80.88 103 ALA A C 1
ATOM 731 O O . ALA A 1 103 ? 40.909 19.118 -1.592 1.00 80.88 103 ALA A O 1
ATOM 732 N N . GLN A 1 104 ? 38.680 19.445 -1.641 1.00 87.94 104 GLN A N 1
ATOM 733 C CA . GLN A 1 104 ? 38.687 20.917 -1.681 1.00 87.94 104 GLN A CA 1
ATOM 734 C C . GLN A 1 104 ? 39.468 21.458 -2.890 1.00 87.94 104 GLN A C 1
ATOM 736 O O . GLN A 1 104 ? 40.257 22.402 -2.769 1.00 87.94 104 GLN A O 1
ATOM 741 N N . ALA A 1 105 ? 39.265 20.836 -4.051 1.00 91.00 105 ALA A N 1
ATOM 742 C CA . ALA A 1 105 ? 39.967 21.145 -5.290 1.00 91.00 105 ALA A CA 1
ATOM 743 C C . ALA A 1 105 ? 38.980 21.322 -6.450 1.00 91.00 105 ALA A C 1
ATOM 745 O O . ALA A 1 105 ? 37.896 20.751 -6.442 1.00 91.00 105 ALA A O 1
ATOM 746 N N . VAL A 1 106 ? 39.371 22.107 -7.455 1.00 94.62 106 VAL A N 1
ATOM 747 C CA . VAL A 1 106 ? 38.706 22.083 -8.764 1.00 94.62 106 VAL A CA 1
ATOM 748 C C . VAL A 1 106 ? 39.386 21.012 -9.605 1.00 94.62 106 VAL A C 1
ATOM 750 O O . VAL A 1 106 ? 40.620 20.990 -9.692 1.00 94.62 106 VAL A O 1
ATOM 753 N N . THR A 1 107 ? 38.588 20.132 -10.195 1.00 95.62 107 THR A N 1
ATOM 754 C CA . THR A 1 107 ? 39.041 18.988 -10.989 1.00 95.62 107 THR A CA 1
ATOM 755 C C . THR A 1 107 ? 38.496 19.067 -12.407 1.00 95.62 107 THR A C 1
ATOM 757 O O . THR A 1 107 ? 37.393 19.566 -12.605 1.00 95.62 107 THR A O 1
ATOM 760 N N . LEU A 1 108 ? 39.254 18.547 -13.369 1.00 96.69 108 LEU A N 1
ATOM 761 C CA . LEU A 1 108 ? 38.804 18.270 -14.733 1.00 96.69 108 LEU A CA 1
ATOM 762 C C . LEU A 1 108 ? 38.919 16.763 -14.971 1.00 96.69 108 LEU A C 1
ATOM 764 O O . LEU A 1 108 ? 40.026 16.235 -14.852 1.00 96.69 108 LEU A O 1
ATOM 768 N N . GLY A 1 109 ? 37.806 16.067 -15.217 1.00 94.38 109 GLY A N 1
ATOM 769 C CA . GLY A 1 109 ? 37.798 14.602 -15.377 1.00 94.38 109 GLY A CA 1
ATOM 770 C C . GLY A 1 109 ? 38.460 13.887 -14.191 1.00 94.38 109 GLY A C 1
ATOM 771 O O . GLY A 1 109 ? 39.322 13.028 -14.368 1.00 94.38 109 GLY A O 1
ATOM 772 N N . GLY A 1 110 ? 38.181 14.358 -12.967 1.00 92.06 110 GLY A N 1
ATOM 773 C CA . GLY A 1 110 ? 38.788 13.877 -11.717 1.00 92.06 110 GLY A CA 1
ATOM 774 C C . GLY A 1 110 ? 40.237 14.325 -11.445 1.00 92.06 110 GLY A C 1
ATOM 775 O O . GLY A 1 110 ? 40.732 14.158 -10.327 1.00 92.06 110 GLY A O 1
ATOM 776 N N . ALA A 1 111 ? 40.933 14.943 -12.405 1.00 94.81 111 ALA A N 1
ATOM 777 C CA . ALA A 1 111 ? 42.313 15.400 -12.233 1.00 94.81 111 ALA A CA 1
ATOM 778 C C . ALA A 1 111 ? 42.378 16.836 -11.659 1.00 94.81 111 ALA A C 1
ATOM 780 O O . ALA A 1 111 ? 41.753 17.748 -12.201 1.00 94.81 111 ALA A O 1
ATOM 781 N N . PRO A 1 112 ? 43.142 17.098 -10.578 1.00 95.44 112 PRO A N 1
ATOM 782 C CA . PRO A 1 112 ? 43.156 18.406 -9.923 1.00 95.44 112 PRO A CA 1
ATOM 783 C C . PRO A 1 112 ? 43.876 19.482 -10.748 1.00 95.44 112 PRO A C 1
ATOM 785 O O . PRO A 1 112 ? 44.999 19.282 -11.217 1.00 95.44 112 PRO A O 1
ATOM 788 N N . ILE A 1 113 ? 43.280 20.673 -10.827 1.00 96.69 113 ILE A N 1
ATOM 789 C CA . ILE A 1 113 ? 43.859 21.842 -11.503 1.00 96.69 113 ILE A CA 1
ATOM 790 C C . ILE A 1 113 ? 44.682 22.674 -10.511 1.00 96.69 113 ILE A C 1
ATOM 792 O O . ILE A 1 113 ? 44.241 23.005 -9.409 1.00 96.69 113 ILE A O 1
ATOM 796 N N . SER A 1 114 ? 45.903 23.046 -10.903 1.00 95.75 114 SER A N 1
ATOM 797 C CA . SER A 1 114 ? 46.818 23.832 -10.066 1.00 95.75 114 SER A CA 1
ATOM 798 C C . SER A 1 114 ? 46.637 25.346 -10.254 1.00 95.75 114 SER A C 1
ATOM 800 O O . SER A 1 114 ? 46.078 25.798 -11.246 1.00 95.75 114 SER A O 1
ATOM 802 N N . SER A 1 115 ? 47.149 26.170 -9.332 1.00 95.06 115 SER A N 1
ATOM 803 C CA . SER A 1 115 ? 47.123 27.635 -9.493 1.00 95.06 115 SER A CA 1
ATOM 804 C C . SER A 1 115 ? 48.132 28.176 -10.517 1.00 95.06 115 SER A C 1
ATOM 806 O O . SER A 1 115 ? 48.086 29.353 -10.861 1.00 95.06 115 SER A O 1
ATOM 808 N N . GLU A 1 116 ? 49.083 27.350 -10.959 1.00 95.62 116 GLU A N 1
ATOM 809 C CA . GLU A 1 116 ? 50.052 27.684 -12.006 1.00 95.62 116 GLU A CA 1
ATOM 810 C C . GLU A 1 116 ? 49.649 26.991 -13.321 1.00 95.62 116 GLU A C 1
ATOM 812 O O . GLU A 1 116 ? 49.235 25.830 -13.267 1.00 95.62 116 GLU A O 1
ATOM 817 N N . PRO A 1 117 ? 49.791 27.647 -14.490 1.00 96.75 117 PRO A N 1
ATOM 818 C CA . PRO A 1 117 ? 49.485 27.031 -15.781 1.00 96.75 117 PRO A CA 1
ATOM 819 C C . PRO A 1 117 ? 50.263 25.733 -16.005 1.00 96.75 117 PRO A C 1
ATOM 821 O O . PRO A 1 117 ? 51.497 25.721 -15.952 1.00 96.75 117 PRO A O 1
ATOM 824 N N . GLY A 1 118 ? 49.541 24.651 -16.280 1.00 95.88 118 GLY A N 1
ATOM 825 C CA . GLY A 1 118 ? 50.110 23.339 -16.570 1.00 95.88 118 GLY A CA 1
ATOM 826 C C . GLY A 1 118 ? 49.140 22.455 -17.345 1.00 95.88 118 GLY A C 1
ATOM 827 O O . GLY A 1 118 ? 47.942 22.720 -17.377 1.00 95.88 118 GLY A O 1
ATOM 828 N N . THR A 1 119 ? 49.669 21.410 -17.974 1.00 95.44 119 THR A N 1
ATOM 829 C CA . THR A 1 119 ? 48.854 20.356 -18.585 1.00 95.44 119 THR A CA 1
ATOM 830 C C . THR A 1 119 ? 48.134 19.572 -17.491 1.00 95.44 119 THR A C 1
ATOM 832 O O . THR A 1 119 ? 48.731 19.281 -16.448 1.00 95.44 119 THR A O 1
ATOM 835 N N . VAL A 1 120 ? 46.883 19.209 -17.745 1.00 94.12 120 VAL A N 1
ATOM 836 C CA . VAL A 1 120 ? 46.100 18.276 -16.928 1.00 94.12 120 VAL A CA 1
ATOM 837 C C . VAL A 1 120 ? 45.921 17.008 -17.760 1.00 94.12 120 VAL A C 1
ATOM 839 O O . VAL A 1 120 ? 45.875 17.093 -18.982 1.00 94.12 120 VAL A O 1
ATOM 842 N N . ASP A 1 121 ? 45.894 15.852 -17.106 1.00 94.88 121 ASP A N 1
ATOM 843 C CA . ASP A 1 121 ? 45.660 14.543 -17.731 1.00 94.88 121 ASP A CA 1
ATOM 844 C C . ASP A 1 121 ? 44.288 14.042 -17.246 1.00 94.88 121 ASP A C 1
ATOM 846 O O . ASP A 1 121 ? 44.235 13.288 -16.269 1.00 94.88 121 ASP A O 1
ATOM 850 N N . PRO A 1 122 ? 43.181 14.615 -17.762 1.00 94.38 122 PRO A N 1
ATOM 851 C CA . PRO A 1 122 ? 41.838 14.272 -17.310 1.00 94.38 122 PRO A CA 1
ATOM 852 C C . PRO A 1 122 ? 41.431 12.885 -17.817 1.00 94.38 122 PRO A C 1
ATOM 854 O O . PRO A 1 122 ? 41.875 12.451 -18.878 1.00 94.38 122 PRO A O 1
ATOM 857 N N . ALA A 1 123 ? 40.550 12.200 -17.087 1.00 93.62 123 ALA A N 1
ATOM 858 C CA . ALA A 1 123 ? 39.791 11.108 -17.684 1.00 93.62 123 ALA A CA 1
ATOM 859 C C . ALA A 1 123 ? 38.813 11.716 -18.701 1.00 93.62 123 ALA A C 1
ATOM 861 O O . ALA A 1 123 ? 37.971 12.525 -18.309 1.00 93.62 123 ALA A O 1
ATOM 862 N N . LEU A 1 124 ? 38.989 11.382 -19.981 1.00 93.31 124 LEU A N 1
ATOM 863 C CA . LEU A 1 124 ? 38.151 11.859 -21.079 1.00 93.31 124 LEU A CA 1
ATOM 864 C C . LEU A 1 124 ? 37.152 10.779 -21.493 1.00 93.31 124 LEU A C 1
ATOM 866 O O . LEU A 1 124 ? 37.521 9.605 -21.555 1.00 93.31 124 LEU A O 1
ATOM 870 N N . ASP A 1 125 ? 35.935 11.199 -21.820 1.00 91.44 125 ASP A N 1
ATOM 871 C CA . ASP A 1 125 ? 34.967 10.405 -22.570 1.00 91.44 125 ASP A CA 1
ATOM 872 C C . ASP A 1 125 ? 35.139 10.684 -24.076 1.00 91.44 125 ASP A C 1
ATOM 874 O O . ASP A 1 125 ? 34.752 11.759 -24.544 1.00 91.44 125 ASP A O 1
ATOM 878 N N . PRO A 1 126 ? 35.753 9.768 -24.848 1.00 83.31 126 PRO A N 1
ATOM 879 C CA . PRO A 1 126 ? 35.997 9.978 -26.271 1.00 83.31 126 PRO A CA 1
ATOM 880 C C . PRO A 1 126 ? 34.718 9.955 -27.119 1.00 83.31 126 PRO A C 1
ATOM 882 O O . PRO A 1 126 ? 34.774 10.417 -28.258 1.00 83.31 126 PRO A O 1
ATOM 885 N N . ALA A 1 127 ? 33.597 9.434 -26.600 1.00 79.75 127 ALA A N 1
ATOM 886 C CA . ALA A 1 127 ? 32.317 9.439 -27.306 1.00 79.75 127 ALA A CA 1
ATOM 887 C C . ALA A 1 127 ? 31.707 10.849 -27.372 1.00 79.75 127 ALA A C 1
ATOM 889 O O . ALA A 1 127 ? 31.015 11.172 -28.332 1.00 79.75 127 ALA A O 1
ATOM 890 N N . ASP A 1 128 ? 32.037 11.718 -26.410 1.00 86.25 128 ASP A N 1
ATOM 891 C CA . ASP A 1 128 ? 31.532 13.093 -26.330 1.00 86.25 128 ASP A CA 1
ATOM 892 C C . ASP A 1 128 ? 32.582 14.138 -26.771 1.00 86.25 128 ASP A C 1
ATOM 894 O O . ASP A 1 128 ? 32.901 15.109 -26.078 1.00 86.25 128 ASP A O 1
ATOM 898 N N . ALA A 1 129 ? 33.208 13.925 -27.930 1.00 88.94 129 ALA A N 1
ATOM 899 C CA . ALA A 1 129 ? 34.208 14.853 -28.455 1.00 88.94 129 ALA A CA 1
ATOM 900 C C . ALA A 1 129 ? 33.596 16.200 -28.901 1.00 88.94 129 ALA A C 1
ATOM 902 O O . ALA A 1 129 ? 32.427 16.325 -29.259 1.00 88.94 129 ALA A O 1
ATOM 903 N N . SER A 1 130 ? 34.425 17.243 -28.916 1.00 92.31 130 SER A N 1
ATOM 904 C CA . SER A 1 130 ? 34.051 18.586 -29.367 1.00 92.31 130 SER A CA 1
ATOM 905 C C . SER A 1 130 ? 33.549 18.586 -30.811 1.00 92.31 130 SER A C 1
ATOM 907 O O . SER A 1 130 ? 34.299 18.240 -31.726 1.00 92.31 130 SER A O 1
ATOM 909 N N . SER A 1 131 ? 32.335 19.100 -31.045 1.00 86.44 131 SER A N 1
ATOM 910 C CA . SER A 1 131 ? 31.777 19.235 -32.403 1.00 86.44 131 SER A CA 1
ATOM 911 C C . SER A 1 131 ? 32.548 20.226 -33.293 1.00 86.44 131 SER A C 1
ATOM 913 O O . SER A 1 131 ? 32.388 20.244 -34.514 1.00 86.44 131 SER A O 1
ATOM 915 N N . ILE A 1 132 ? 33.401 21.063 -32.686 1.00 83.25 132 ILE A N 1
ATOM 916 C CA . ILE A 1 132 ? 34.280 22.016 -33.379 1.00 83.25 132 ILE A CA 1
ATOM 917 C C . ILE A 1 132 ? 35.751 21.624 -33.328 1.00 83.25 132 ILE A C 1
ATOM 919 O O . ILE A 1 132 ? 36.600 22.481 -33.602 1.00 83.25 132 ILE A O 1
ATOM 923 N N . ALA A 1 133 ? 36.071 20.389 -32.935 1.00 82.75 133 ALA A N 1
ATOM 924 C CA . ALA A 1 133 ? 37.421 19.869 -33.059 1.00 82.75 133 ALA A CA 1
ATOM 925 C C . ALA A 1 133 ? 37.968 20.248 -34.446 1.00 82.75 133 ALA A C 1
ATOM 927 O O . ALA A 1 133 ? 37.316 20.007 -35.466 1.00 82.75 133 ALA A O 1
ATOM 928 N N . GLU A 1 134 ? 39.131 20.907 -34.504 1.00 63.41 134 GLU A N 1
ATOM 929 C CA . GLU A 1 134 ? 39.873 20.932 -35.758 1.00 63.41 134 GLU A CA 1
ATOM 930 C C . GLU A 1 134 ? 40.129 19.462 -36.051 1.00 63.41 134 GLU A C 1
ATOM 932 O O . GLU A 1 134 ? 40.868 18.818 -35.308 1.00 63.41 134 GLU A O 1
ATOM 937 N N . VAL A 1 135 ? 39.442 18.935 -37.071 1.00 50.25 135 VAL A N 1
ATOM 938 C CA . VAL A 1 135 ? 39.710 17.608 -37.616 1.00 50.25 135 VAL A CA 1
ATOM 939 C C . VAL A 1 135 ? 41.218 17.537 -37.735 1.00 50.25 135 VAL A C 1
ATOM 941 O O . VAL A 1 135 ? 41.805 18.355 -38.455 1.00 50.25 135 VAL A O 1
ATOM 944 N N . ASP A 1 136 ? 41.827 16.660 -36.936 1.00 46.22 136 ASP A N 1
ATOM 945 C CA . ASP A 1 136 ? 43.259 16.442 -36.981 1.00 46.22 136 ASP A CA 1
ATOM 946 C C . ASP A 1 136 ? 43.609 16.297 -38.466 1.00 46.22 136 ASP A C 1
ATOM 948 O O . ASP A 1 136 ? 43.027 15.436 -39.125 1.00 46.22 136 ASP A O 1
ATOM 952 N N . PRO A 1 137 ? 44.461 17.153 -39.058 1.00 46.09 137 PRO A N 1
ATOM 953 C CA . PRO A 1 137 ? 44.899 16.926 -40.431 1.00 46.09 137 PRO A CA 1
ATOM 954 C C . PRO A 1 137 ? 45.616 15.565 -40.579 1.00 46.09 137 PRO A C 1
ATOM 956 O O . PRO A 1 137 ? 45.849 15.151 -41.715 1.00 46.09 137 PRO A O 1
ATOM 959 N N . ASP A 1 138 ? 45.957 14.943 -39.437 1.00 48.34 138 ASP A N 1
ATOM 960 C CA . ASP A 1 138 ? 46.274 13.542 -39.144 1.00 48.34 138 ASP A CA 1
ATOM 961 C C . ASP A 1 138 ? 45.190 12.505 -39.558 1.00 48.34 138 ASP A C 1
ATOM 963 O O . ASP A 1 138 ? 45.510 11.527 -40.238 1.00 48.34 138 ASP A O 1
ATOM 967 N N . ARG A 1 139 ? 43.909 12.738 -39.183 1.00 50.62 139 ARG A N 1
ATOM 968 C CA . ARG A 1 139 ? 42.763 11.830 -39.445 1.00 50.62 139 ARG A CA 1
ATOM 969 C C . ARG A 1 139 ? 42.602 11.640 -40.952 1.00 50.62 139 ARG A C 1
ATOM 971 O O . ARG A 1 139 ? 42.889 12.555 -41.729 1.00 50.62 139 ARG A O 1
ATOM 978 N N . GLY A 1 140 ? 42.157 10.453 -41.369 1.00 59.97 140 GLY A N 1
ATOM 979 C CA . GLY A 1 140 ? 41.986 10.093 -42.776 1.00 59.97 140 GLY A CA 1
ATOM 980 C C . GLY A 1 140 ? 41.221 11.157 -43.568 1.00 59.97 140 GLY A C 1
ATOM 981 O O . GLY A 1 140 ? 40.559 12.045 -43.028 1.00 59.97 140 GLY A O 1
ATOM 982 N N . SER A 1 141 ? 41.354 11.131 -44.890 1.00 76.19 141 SER A N 1
ATOM 983 C CA . SER A 1 141 ? 40.844 12.219 -45.723 1.00 76.19 141 SER A CA 1
ATOM 984 C C . SER A 1 141 ? 39.335 12.428 -45.549 1.00 76.19 141 SER A C 1
ATOM 986 O O . SER A 1 141 ? 38.557 11.498 -45.707 1.00 76.19 141 SER A O 1
ATOM 988 N N . VAL A 1 142 ? 38.910 13.666 -45.270 1.00 87.06 142 VAL A N 1
ATOM 989 C CA . VAL A 1 142 ? 37.486 14.029 -45.309 1.00 87.06 142 VAL A CA 1
ATOM 990 C C . VAL A 1 142 ? 37.044 14.157 -46.768 1.00 87.06 142 VAL A C 1
ATOM 992 O O . VAL A 1 142 ? 37.628 14.941 -47.529 1.00 87.06 142 VAL A O 1
ATOM 995 N N . PHE A 1 143 ? 36.014 13.413 -47.162 1.00 90.44 143 PHE A N 1
ATOM 996 C CA . PHE A 1 143 ? 35.445 13.427 -48.506 1.00 90.44 143 PHE A CA 1
ATOM 997 C C . PHE A 1 143 ? 33.979 13.877 -48.474 1.00 90.44 143 PHE A C 1
ATOM 999 O O . PHE A 1 143 ? 33.095 13.145 -48.039 1.00 90.44 143 PHE A O 1
ATOM 1006 N N . ASP A 1 144 ? 33.718 15.091 -48.964 1.00 93.50 144 ASP A N 1
ATOM 1007 C CA . ASP A 1 144 ? 32.363 15.642 -49.046 1.00 93.50 144 ASP A CA 1
ATOM 1008 C C . ASP A 1 144 ? 31.689 15.244 -50.371 1.00 93.50 144 ASP A C 1
ATOM 1010 O O . ASP A 1 144 ? 32.148 15.628 -51.455 1.00 93.50 144 ASP A O 1
ATOM 1014 N N . LEU A 1 145 ? 30.564 14.537 -50.282 1.00 92.00 145 LEU A N 1
ATOM 1015 C CA . LEU A 1 145 ? 29.695 14.220 -51.407 1.00 92.00 145 LEU A CA 1
ATOM 1016 C C . LEU A 1 145 ? 28.940 15.463 -51.891 1.00 92.00 145 LEU A C 1
ATOM 1018 O O . LEU A 1 145 ? 28.634 16.415 -51.167 1.00 92.00 145 LEU A O 1
ATOM 1022 N N . THR A 1 146 ? 28.617 15.452 -53.174 1.00 91.81 146 THR A N 1
ATOM 1023 C CA . THR A 1 146 ? 27.943 16.518 -53.898 1.00 91.81 146 THR A CA 1
ATOM 1024 C C . THR A 1 146 ? 26.653 15.998 -54.526 1.00 91.81 146 THR A C 1
ATOM 1026 O O . THR A 1 146 ? 26.363 14.820 -54.567 1.00 91.81 146 THR A O 1
ATOM 1029 N N . SER A 1 147 ? 25.832 16.885 -55.089 1.00 87.00 147 SER A N 1
ATOM 1030 C CA . SER A 1 147 ? 24.643 16.462 -55.857 1.00 87.00 147 SER A CA 1
ATOM 1031 C C . SER A 1 147 ? 24.966 15.775 -57.207 1.00 87.00 147 SER A C 1
ATOM 1033 O O . SER A 1 147 ? 24.070 15.569 -58.028 1.00 87.00 147 SER A O 1
ATOM 1035 N N . GLY A 1 148 ? 26.249 15.599 -57.534 1.00 87.75 148 GLY A N 1
ATOM 1036 C CA . GLY A 1 148 ? 26.736 14.988 -58.772 1.00 87.75 148 GLY A CA 1
ATOM 1037 C C . GLY A 1 148 ? 27.415 13.656 -58.477 1.00 87.75 148 GLY A C 1
ATOM 1038 O O . GLY A 1 148 ? 27.506 13.285 -57.330 1.00 87.75 148 GLY A O 1
ATOM 1039 N N . ALA A 1 149 ? 27.886 12.947 -59.508 1.00 89.38 149 ALA A N 1
ATOM 1040 C CA . ALA A 1 149 ? 28.527 11.652 -59.286 1.00 89.38 149 ALA A CA 1
ATOM 1041 C C . ALA A 1 149 ? 29.876 11.785 -58.588 1.00 89.38 149 ALA A C 1
ATOM 1043 O O . ALA A 1 149 ? 30.808 12.361 -59.168 1.00 89.38 149 ALA A O 1
ATOM 1044 N N . ASP A 1 150 ? 29.957 11.188 -57.407 1.00 92.06 150 ASP A N 1
ATOM 1045 C CA . ASP A 1 150 ? 31.127 11.161 -56.555 1.00 92.06 150 ASP A CA 1
ATOM 1046 C C . ASP A 1 150 ? 31.746 9.758 -56.534 1.00 92.06 150 ASP A C 1
ATOM 1048 O O . ASP A 1 150 ? 31.080 8.728 -56.616 1.00 92.06 150 ASP A O 1
ATOM 1052 N N . SER A 1 151 ? 33.074 9.707 -56.548 1.00 90.94 151 SER A N 1
ATOM 1053 C CA . SER A 1 151 ? 33.817 8.451 -56.513 1.00 90.94 151 SER A CA 1
ATOM 1054 C C . SER A 1 151 ? 35.085 8.661 -55.711 1.00 90.94 151 SER A C 1
ATOM 1056 O O . SER A 1 151 ? 35.931 9.479 -56.093 1.00 90.94 151 SER A O 1
ATOM 1058 N N . PHE A 1 152 ? 35.186 7.924 -54.615 1.00 89.88 152 PHE A N 1
ATOM 1059 C CA . PHE A 1 152 ? 36.370 7.816 -53.787 1.00 89.88 152 PHE A CA 1
ATOM 1060 C C . PHE A 1 152 ? 36.870 6.371 -53.868 1.00 89.88 152 PHE A C 1
ATOM 1062 O O . PHE A 1 152 ? 36.086 5.436 -53.752 1.00 89.88 152 PHE A O 1
ATOM 1069 N N . ASP A 1 153 ? 38.154 6.222 -54.175 1.00 85.06 153 ASP A N 1
ATOM 1070 C CA . ASP A 1 153 ? 38.845 4.950 -54.409 1.00 85.06 153 ASP A CA 1
ATOM 1071 C C . ASP A 1 153 ? 40.165 5.040 -53.637 1.00 85.06 153 ASP A C 1
ATOM 1073 O O . ASP A 1 153 ? 40.988 5.924 -53.930 1.00 85.06 153 ASP A O 1
ATOM 1077 N N . GLU A 1 154 ? 40.347 4.182 -52.633 1.00 75.81 154 GLU A N 1
ATOM 1078 C CA . GLU A 1 154 ? 41.523 4.173 -51.755 1.00 75.81 154 GLU A CA 1
ATOM 1079 C C . GLU A 1 154 ? 42.823 4.004 -52.564 1.00 75.81 154 GLU A C 1
ATOM 1081 O O . GLU A 1 154 ? 43.818 4.693 -52.312 1.00 75.81 154 GLU A O 1
ATOM 1086 N N . ASP A 1 155 ? 42.814 3.211 -53.645 1.00 74.50 155 ASP A N 1
ATOM 1087 C CA . ASP A 1 155 ? 43.996 2.998 -54.496 1.00 74.50 155 ASP A CA 1
ATOM 1088 C C . ASP A 1 155 ? 44.470 4.304 -55.180 1.00 74.50 155 ASP A C 1
ATOM 1090 O O . ASP A 1 155 ? 45.570 4.377 -55.755 1.00 74.50 155 ASP A O 1
ATOM 1094 N N . SER A 1 156 ? 43.657 5.368 -55.144 1.00 68.75 156 SER A N 1
ATOM 1095 C CA . SER A 1 156 ? 43.982 6.678 -55.710 1.00 68.75 156 SER A CA 1
ATOM 1096 C C . SER A 1 156 ? 44.793 7.596 -54.778 1.00 68.75 156 SER A C 1
ATOM 1098 O O . SER A 1 156 ? 45.460 8.516 -55.280 1.00 68.75 156 SER A O 1
ATOM 1100 N N . VAL A 1 157 ? 44.840 7.327 -53.464 1.00 66.00 157 VAL A N 1
ATOM 1101 C CA . VAL A 1 157 ? 45.638 8.072 -52.465 1.00 66.00 157 VAL A CA 1
ATOM 1102 C C . VAL A 1 157 ? 47.002 7.394 -52.246 1.00 66.00 157 VAL A C 1
ATOM 1104 O O . VAL A 1 157 ? 47.262 6.662 -51.305 1.00 66.00 157 VAL A O 1
ATOM 1107 N N . SER A 1 158 ? 47.922 7.637 -53.185 1.00 53.12 158 SER A N 1
ATOM 1108 C CA . SER A 1 158 ? 49.144 6.841 -53.399 1.00 53.12 158 SER A CA 1
ATOM 1109 C C . SER A 1 158 ? 50.329 7.026 -52.417 1.00 53.12 158 SER A C 1
ATOM 1111 O O . SER A 1 158 ? 51.475 6.995 -52.884 1.00 53.12 158 SER A O 1
ATOM 1113 N N . ASP A 1 159 ? 50.138 7.249 -51.116 1.00 58.12 159 ASP A N 1
ATOM 1114 C CA . ASP A 1 159 ? 51.265 7.358 -50.159 1.00 58.12 159 ASP A CA 1
ATOM 1115 C C . ASP A 1 159 ? 51.403 6.090 -49.286 1.00 58.12 159 ASP A C 1
ATOM 1117 O O . ASP A 1 159 ? 50.955 6.029 -48.150 1.00 58.12 159 ASP A O 1
ATOM 1121 N N . GLU A 1 160 ? 52.092 5.075 -49.832 1.00 56.31 160 GLU A N 1
ATOM 1122 C CA . GLU A 1 160 ? 52.315 3.720 -49.269 1.00 56.31 160 GLU A CA 1
ATOM 1123 C C . GLU A 1 160 ? 53.019 3.635 -47.880 1.00 56.31 160 GLU A C 1
ATOM 1125 O O . GLU A 1 160 ? 53.423 2.540 -47.485 1.00 56.31 160 GLU A O 1
ATOM 1130 N N . GLU A 1 161 ? 53.241 4.723 -47.126 1.00 58.72 161 GLU A N 1
ATOM 1131 C CA . GLU A 1 161 ? 54.040 4.663 -45.876 1.00 58.72 161 GLU A CA 1
ATOM 1132 C C . GLU A 1 161 ? 53.453 5.335 -44.616 1.00 58.72 161 GLU A C 1
ATOM 1134 O O . GLU A 1 161 ? 54.144 5.348 -43.591 1.00 58.72 161 GLU A O 1
ATOM 1139 N N . SER A 1 162 ? 52.206 5.816 -44.618 1.00 58.59 162 SER A N 1
ATOM 1140 C CA . SER A 1 162 ? 51.517 6.203 -43.369 1.00 58.59 162 SER A CA 1
ATOM 1141 C C . SER A 1 162 ? 50.576 5.085 -42.898 1.00 58.59 162 SER A C 1
ATOM 1143 O O . SER A 1 162 ? 50.000 4.409 -43.748 1.00 58.59 162 SER A O 1
ATOM 1145 N N . PRO A 1 163 ? 50.426 4.834 -41.577 1.00 57.91 163 PRO A N 1
ATOM 1146 C CA . PRO A 1 163 ? 49.280 4.065 -41.097 1.00 57.91 163 PRO A CA 1
ATOM 1147 C C . PRO A 1 163 ? 48.030 4.776 -41.614 1.00 57.91 163 PRO A C 1
ATOM 1149 O O . PRO A 1 163 ? 47.916 5.988 -41.459 1.00 57.91 163 PRO A O 1
ATOM 1152 N N . ILE A 1 164 ? 47.182 4.048 -42.329 1.00 59.78 164 ILE A N 1
ATOM 1153 C CA . ILE A 1 164 ? 45.970 4.612 -42.905 1.00 59.78 164 ILE A CA 1
ATOM 1154 C C . ILE A 1 164 ? 45.040 4.855 -41.716 1.00 59.78 164 ILE A C 1
ATOM 1156 O O . ILE A 1 164 ? 44.708 3.919 -40.993 1.00 59.78 164 ILE A O 1
ATOM 1160 N N . GLU A 1 165 ? 44.790 6.122 -41.408 1.00 72.44 165 GLU A N 1
ATOM 1161 C CA . GLU A 1 165 ? 43.788 6.531 -40.427 1.00 72.44 165 GLU A CA 1
ATOM 1162 C C . GLU A 1 165 ? 42.421 6.507 -41.122 1.00 72.44 165 GLU A C 1
ATOM 1164 O O . GLU A 1 165 ? 42.357 6.755 -42.326 1.00 72.44 165 GLU A O 1
ATOM 1169 N N . GLY A 1 166 ? 41.346 6.191 -40.397 1.00 82.50 166 GLY A N 1
ATOM 1170 C CA . GLY A 1 166 ? 40.010 6.071 -40.992 1.00 82.50 166 GLY A CA 1
ATOM 1171 C C . GLY A 1 166 ? 39.544 7.374 -41.642 1.00 82.50 166 GLY A C 1
ATOM 1172 O O . GLY A 1 166 ? 39.811 8.459 -41.108 1.00 82.50 166 GLY A O 1
ATOM 1173 N N . ASN A 1 167 ? 38.894 7.287 -42.806 1.00 89.12 167 ASN A N 1
ATOM 1174 C CA . ASN A 1 167 ? 38.327 8.442 -43.501 1.00 89.12 167 ASN A CA 1
ATOM 1175 C C . ASN A 1 167 ? 36.948 8.812 -42.955 1.00 89.12 167 ASN A C 1
ATOM 1177 O O . ASN A 1 167 ? 36.262 8.024 -42.308 1.00 89.12 167 ASN A O 1
ATOM 1181 N N . VAL A 1 168 ? 36.535 10.036 -43.282 1.00 92.50 168 VAL A N 1
ATOM 1182 C CA . VAL A 1 168 ? 35.198 10.549 -42.985 1.00 92.50 168 VAL A CA 1
ATOM 1183 C C . VAL A 1 168 ? 34.530 10.973 -44.287 1.00 92.50 168 VAL A C 1
ATOM 1185 O O . VAL A 1 168 ? 35.026 11.850 -45.000 1.00 92.50 168 VAL A O 1
ATOM 1188 N N . PHE A 1 169 ? 33.386 10.379 -44.592 1.00 94.56 169 PHE A N 1
ATOM 1189 C CA . PHE A 1 169 ? 32.555 10.691 -45.744 1.00 94.56 169 PHE A CA 1
ATOM 1190 C C . PHE A 1 169 ? 31.370 11.540 -45.292 1.00 94.56 169 PHE A C 1
ATOM 1192 O O . PHE A 1 169 ? 30.591 11.115 -44.448 1.00 94.56 169 PHE A O 1
ATOM 1199 N N . ASN A 1 170 ? 31.199 12.733 -45.860 1.00 94.56 170 ASN A N 1
ATOM 1200 C CA . ASN A 1 170 ? 30.081 13.613 -45.515 1.00 94.56 170 ASN A CA 1
ATOM 1201 C C . ASN A 1 170 ? 29.130 13.750 -46.697 1.00 94.56 170 ASN A C 1
ATOM 1203 O O . ASN A 1 170 ? 29.506 14.260 -47.750 1.00 94.56 170 ASN A O 1
ATOM 1207 N N . ALA A 1 171 ? 27.870 13.399 -46.501 1.00 94.12 171 ALA A N 1
ATOM 1208 C CA . ALA A 1 171 ? 26.789 13.555 -47.460 1.00 94.12 171 ALA A CA 1
ATOM 1209 C C . ALA A 1 171 ? 25.677 14.467 -46.904 1.00 94.12 171 ALA A C 1
ATOM 1211 O O . ALA A 1 171 ? 24.549 14.018 -46.678 1.00 94.12 171 ALA A O 1
ATOM 1212 N N . PRO A 1 172 ? 25.953 15.769 -46.693 1.00 94.12 172 PRO A N 1
ATOM 1213 C CA . PRO A 1 172 ? 24.950 16.707 -46.205 1.00 94.12 172 PRO A CA 1
ATOM 1214 C C . PRO A 1 172 ? 23.908 17.016 -47.282 1.00 94.12 172 PRO A C 1
ATOM 1216 O O . PRO A 1 172 ? 24.168 16.908 -48.486 1.00 94.12 172 PRO A O 1
ATOM 1219 N N . LEU A 1 173 ? 22.747 17.526 -46.884 1.00 91.44 173 LEU A N 1
ATOM 1220 C CA . LEU A 1 173 ? 21.742 17.991 -47.841 1.00 91.44 173 LEU A CA 1
ATOM 1221 C C . LEU A 1 173 ? 22.241 19.214 -48.634 1.00 91.44 173 LEU A C 1
ATOM 1223 O O . LEU A 1 173 ? 22.508 20.290 -48.090 1.00 91.44 173 LEU A O 1
ATOM 1227 N N . ALA A 1 174 ? 22.307 19.098 -49.963 1.00 88.62 174 ALA A N 1
ATOM 1228 C CA . ALA A 1 174 ? 22.679 20.207 -50.834 1.00 88.62 174 ALA A CA 1
ATOM 1229 C C . ALA A 1 174 ? 21.482 21.146 -51.085 1.00 88.62 174 ALA A C 1
ATOM 1231 O O . ALA A 1 174 ? 20.349 20.700 -51.261 1.00 88.62 174 ALA A O 1
ATOM 1232 N N . PRO A 1 175 ? 21.684 22.469 -51.195 1.00 84.44 175 PRO A N 1
ATOM 1233 C CA . PRO A 1 175 ? 20.599 23.376 -51.556 1.00 84.44 175 PRO A CA 1
ATOM 1234 C C . PRO A 1 175 ? 20.119 23.109 -52.992 1.00 84.44 175 PRO A C 1
ATOM 1236 O O . PRO A 1 175 ? 20.934 23.119 -53.922 1.00 84.44 175 PRO A O 1
ATOM 1239 N N . ALA A 1 176 ? 18.804 22.956 -53.224 1.00 79.38 176 ALA A N 1
ATOM 1240 C CA . ALA A 1 176 ? 18.314 22.880 -54.601 1.00 79.38 176 ALA A CA 1
ATOM 1241 C C . ALA A 1 176 ? 18.650 24.132 -55.399 1.00 79.38 176 ALA A C 1
ATOM 1243 O O . ALA A 1 176 ? 18.616 25.267 -54.917 1.00 79.38 176 ALA A O 1
ATOM 1244 N N . PHE A 1 177 ? 18.853 23.918 -56.697 1.00 77.12 177 PHE A N 1
ATOM 1245 C CA . PHE A 1 177 ? 19.092 24.987 -57.657 1.00 77.12 177 PHE A CA 1
ATOM 1246 C C . PHE A 1 177 ? 17.938 26.008 -57.736 1.00 77.12 177 PHE A C 1
ATOM 1248 O O . PHE A 1 177 ? 18.165 27.165 -58.098 1.00 77.12 177 PHE A O 1
ATOM 1255 N N . ASP A 1 178 ? 16.706 25.603 -57.410 1.00 76.50 178 ASP A N 1
ATOM 1256 C CA . ASP A 1 178 ? 15.528 26.479 -57.346 1.00 76.50 178 ASP A CA 1
ATOM 1257 C C . ASP A 1 178 ? 15.139 26.915 -55.921 1.00 76.50 178 ASP A C 1
ATOM 1259 O O . ASP A 1 178 ? 14.244 27.752 -55.769 1.00 76.50 178 ASP A O 1
ATOM 1263 N N . GLY A 1 179 ? 15.851 26.411 -54.906 1.00 74.81 179 GLY A N 1
ATOM 1264 C CA . GLY A 1 179 ? 15.672 26.734 -53.494 1.00 74.81 179 GLY A CA 1
ATOM 1265 C C . GLY A 1 179 ? 14.377 26.220 -52.867 1.00 74.81 179 GLY A C 1
ATOM 1266 O O . GLY A 1 179 ? 13.963 26.796 -51.862 1.00 74.81 179 GLY A O 1
ATOM 1267 N N . THR A 1 180 ? 13.705 25.226 -53.463 1.00 77.44 180 THR A N 1
ATOM 1268 C CA . THR A 1 180 ? 12.404 24.749 -52.956 1.00 77.44 180 THR A CA 1
ATOM 1269 C C . THR A 1 180 ? 12.467 23.498 -52.081 1.00 77.44 180 THR A C 1
ATOM 1271 O O . THR A 1 180 ? 11.737 23.458 -51.097 1.00 77.44 180 THR A O 1
ATOM 1274 N N . GLU A 1 181 ? 13.363 22.551 -52.360 1.00 80.56 181 GLU A N 1
ATOM 1275 C CA . GLU A 1 181 ? 13.612 21.341 -51.550 1.00 80.56 181 GLU A CA 1
ATOM 1276 C C . GLU A 1 181 ? 15.126 21.102 -51.480 1.00 80.56 181 GLU A C 1
ATOM 1278 O O . GLU A 1 181 ? 15.850 21.553 -52.360 1.00 80.56 181 GLU A O 1
ATOM 1283 N N . ALA A 1 182 ? 15.665 20.469 -50.443 1.00 84.38 182 ALA A N 1
ATOM 1284 C CA . ALA A 1 182 ? 17.081 20.104 -50.477 1.00 84.38 182 ALA A CA 1
ATOM 1285 C C . ALA A 1 182 ? 17.313 18.904 -51.420 1.00 84.38 182 ALA A C 1
ATOM 1287 O O . ALA A 1 182 ? 16.395 18.136 -51.696 1.00 84.38 182 ALA A O 1
ATOM 1288 N N . ILE A 1 183 ? 18.521 18.760 -51.959 1.00 85.88 183 ILE A N 1
ATOM 1289 C CA . ILE A 1 183 ? 18.925 17.641 -52.815 1.00 85.88 183 ILE A CA 1
ATOM 1290 C C . ILE A 1 183 ? 19.810 16.719 -51.983 1.00 85.88 183 ILE A C 1
ATOM 1292 O O . ILE A 1 183 ? 20.818 17.172 -51.442 1.00 85.88 183 ILE A O 1
ATOM 1296 N N . GLN A 1 184 ? 19.455 15.440 -51.928 1.00 88.69 184 GLN A N 1
ATOM 1297 C CA . GLN A 1 184 ? 20.277 14.411 -51.304 1.00 88.69 184 GLN A CA 1
ATOM 1298 C C . GLN A 1 184 ? 21.613 14.273 -52.044 1.00 88.69 184 GLN A C 1
ATOM 1300 O O . GLN A 1 184 ? 21.622 14.187 -53.273 1.00 88.69 184 GLN A O 1
ATOM 1305 N N . THR A 1 185 ? 22.732 14.306 -51.322 1.00 90.19 185 THR A N 1
ATOM 1306 C CA . THR A 1 185 ? 24.076 14.171 -51.912 1.00 90.19 185 THR A CA 1
ATOM 1307 C C . THR A 1 185 ? 24.552 12.729 -51.950 1.00 90.19 185 THR A C 1
ATOM 1309 O O . THR A 1 185 ? 25.254 12.393 -52.887 1.00 90.19 185 THR A O 1
ATOM 1312 N N . LEU A 1 186 ? 24.095 11.869 -51.033 1.00 91.06 186 LEU A N 1
ATOM 1313 C CA . LEU A 1 186 ? 24.252 10.421 -51.167 1.00 91.06 186 LEU A CA 1
ATOM 1314 C C . LEU A 1 186 ? 23.269 9.897 -52.222 1.00 91.06 186 LEU A C 1
ATOM 1316 O O . LEU A 1 186 ? 22.055 9.866 -52.008 1.00 91.06 186 LEU A O 1
ATOM 1320 N N . GLN A 1 187 ? 23.786 9.549 -53.392 1.00 86.94 187 GLN A N 1
ATOM 1321 C CA . GLN A 1 187 ? 23.027 9.168 -54.574 1.00 86.94 187 GLN A CA 1
ATOM 1322 C C . GLN A 1 187 ? 23.490 7.808 -55.118 1.00 86.94 187 GLN A C 1
ATOM 1324 O O . GLN A 1 187 ? 24.622 7.363 -54.993 1.00 86.94 187 GLN A O 1
ATOM 1329 N N . THR A 1 188 ? 22.595 7.190 -55.873 1.00 83.00 188 THR A N 1
ATOM 1330 C CA . THR A 1 188 ? 22.703 5.879 -56.547 1.00 83.00 188 THR A CA 1
ATOM 1331 C C . THR A 1 188 ? 23.936 5.654 -57.439 1.00 83.00 188 THR A C 1
ATOM 1333 O O . THR A 1 188 ? 24.200 4.544 -57.888 1.00 83.00 188 THR A O 1
ATOM 1336 N N . PHE A 1 189 ? 24.617 6.725 -57.843 1.00 85.50 189 PHE A N 1
ATOM 1337 C CA . PHE A 1 189 ? 25.763 6.665 -58.753 1.00 85.50 189 PHE A CA 1
ATOM 1338 C C . PHE A 1 189 ? 27.083 6.921 -58.028 1.00 85.50 189 PHE A C 1
ATOM 1340 O O . PHE A 1 189 ? 28.122 6.957 -58.695 1.00 85.50 189 PHE A O 1
ATOM 1347 N N . ASP A 1 190 ? 27.020 7.141 -56.716 1.00 90.94 190 ASP A N 1
ATOM 1348 C CA . ASP A 1 190 ? 28.190 7.351 -55.889 1.00 90.94 190 ASP A CA 1
ATOM 1349 C C . ASP A 1 190 ? 28.857 6.014 -55.580 1.00 90.94 190 ASP A C 1
ATOM 1351 O O . ASP A 1 190 ? 28.206 4.969 -55.479 1.00 90.94 190 ASP A O 1
ATOM 1355 N N . SER A 1 191 ? 30.183 6.058 -55.504 1.00 93.69 191 SER A N 1
ATOM 1356 C CA . SER A 1 191 ? 31.036 4.910 -55.214 1.00 93.69 191 SER A CA 1
ATOM 1357 C C . SER A 1 191 ? 32.030 5.320 -54.139 1.00 93.69 191 SER A C 1
ATOM 1359 O O . SER A 1 191 ? 32.933 6.111 -54.416 1.00 93.69 191 SER A O 1
ATOM 1361 N N . ILE A 1 192 ? 31.856 4.801 -52.933 1.00 92.81 192 ILE A N 1
ATOM 1362 C CA . ILE A 1 192 ? 32.706 5.077 -51.778 1.00 92.81 192 ILE A CA 1
ATOM 1363 C C . ILE A 1 192 ? 33.431 3.786 -51.404 1.00 92.81 192 ILE A C 1
ATOM 1365 O O . ILE A 1 192 ? 32.796 2.750 -51.235 1.00 92.81 192 ILE A O 1
ATOM 1369 N N . GLU A 1 193 ? 34.750 3.857 -51.275 1.00 93.31 193 GLU A N 1
ATOM 1370 C CA . GLU A 1 193 ? 35.586 2.769 -50.771 1.00 93.31 193 GLU A CA 1
ATOM 1371 C C . GLU A 1 193 ? 36.395 3.295 -49.582 1.00 93.31 193 GLU A C 1
ATOM 1373 O O . GLU A 1 193 ? 37.234 4.180 -49.762 1.00 93.31 193 GLU A O 1
ATOM 1378 N N . GLY A 1 194 ? 36.087 2.827 -48.372 1.00 89.94 194 GLY A N 1
ATOM 1379 C CA . GLY A 1 194 ? 36.886 3.120 -47.185 1.00 89.94 194 GLY A CA 1
ATOM 1380 C C . GLY A 1 194 ? 38.130 2.234 -47.105 1.00 89.94 194 GLY A C 1
ATOM 1381 O O . GLY A 1 194 ? 38.538 1.622 -48.095 1.00 89.94 194 GLY A O 1
ATOM 1382 N N . THR A 1 195 ? 38.789 2.244 -45.955 1.00 87.56 195 THR A N 1
ATOM 1383 C CA . THR A 1 195 ? 40.130 1.686 -45.747 1.00 87.56 195 THR A CA 1
ATOM 1384 C C . THR A 1 195 ? 40.091 0.476 -44.814 1.00 87.56 195 THR A C 1
ATOM 1386 O O . THR A 1 195 ? 39.038 -0.007 -44.433 1.00 87.56 195 THR A O 1
ATOM 1389 N N . ASP A 1 196 ? 41.261 -0.046 -44.428 1.00 84.81 196 ASP A N 1
ATOM 1390 C CA . ASP A 1 196 ? 41.366 -1.060 -43.364 1.00 84.81 196 ASP A CA 1
ATOM 1391 C C . ASP A 1 196 ? 41.153 -0.474 -41.938 1.00 84.81 196 ASP A C 1
ATOM 1393 O O . ASP A 1 196 ? 41.171 -1.223 -40.953 1.00 84.81 196 ASP A O 1
ATOM 1397 N N . ALA A 1 197 ? 41.087 0.854 -41.785 1.00 88.00 197 ALA A N 1
ATOM 1398 C CA . ALA A 1 197 ? 40.814 1.527 -40.511 1.00 88.00 197 ALA A CA 1
ATOM 1399 C C . ALA A 1 197 ? 39.311 1.806 -40.357 1.00 88.00 197 ALA A C 1
ATOM 1401 O O . ALA A 1 197 ? 38.572 1.628 -41.300 1.00 88.00 197 ALA A O 1
ATOM 1402 N N . ARG A 1 198 ? 38.853 2.242 -39.172 1.00 90.44 198 ARG A N 1
ATOM 1403 C CA . ARG A 1 198 ? 37.431 2.566 -38.957 1.00 90.44 198 ARG A CA 1
ATOM 1404 C C . ARG A 1 198 ? 37.058 3.856 -39.691 1.00 90.44 198 ARG A C 1
ATOM 1406 O O . ARG A 1 198 ? 37.388 4.941 -39.211 1.00 90.44 198 ARG A O 1
ATOM 1413 N N . ASP A 1 199 ? 36.382 3.722 -40.817 1.00 93.12 199 ASP A N 1
ATOM 1414 C CA . ASP A 1 199 ? 35.826 4.773 -41.656 1.00 93.12 199 ASP A CA 1
ATOM 1415 C C . ASP A 1 199 ? 34.378 5.119 -41.243 1.00 93.12 199 ASP A C 1
ATOM 1417 O O . ASP A 1 199 ? 33.605 4.273 -40.786 1.00 93.12 199 ASP A O 1
ATOM 1421 N N . GLU A 1 200 ? 33.996 6.387 -41.408 1.00 95.50 200 GLU A N 1
ATOM 1422 C CA . GLU A 1 200 ? 32.702 6.927 -40.962 1.00 95.50 200 GLU A CA 1
ATOM 1423 C C . GLU A 1 200 ? 31.957 7.606 -42.120 1.00 95.50 200 GLU A C 1
ATOM 1425 O O . GLU A 1 200 ? 32.549 8.367 -42.885 1.00 95.50 200 GLU A O 1
ATOM 1430 N N . LEU A 1 201 ? 30.646 7.391 -42.234 1.00 96.06 201 LEU A N 1
ATOM 1431 C CA . LEU A 1 201 ? 29.756 8.093 -43.163 1.00 96.06 201 LEU A CA 1
ATOM 1432 C C . LEU A 1 201 ? 28.720 8.908 -42.390 1.00 96.06 201 LEU A C 1
ATOM 1434 O O . LEU A 1 201 ? 27.886 8.336 -41.705 1.00 96.06 201 LEU A O 1
ATOM 1438 N N . TYR A 1 202 ? 28.701 10.224 -42.579 1.00 95.94 202 TYR A N 1
ATOM 1439 C CA . TYR A 1 202 ? 27.666 11.125 -42.070 1.00 95.94 202 TYR A CA 1
ATOM 1440 C C . TYR A 1 202 ? 26.736 11.537 -43.207 1.00 95.94 202 TYR A C 1
ATOM 1442 O O . TYR A 1 202 ? 27.189 12.183 -44.153 1.00 95.94 202 TYR A O 1
ATOM 1450 N N . ALA A 1 203 ? 25.448 11.201 -43.148 1.00 95.06 203 ALA A N 1
ATOM 1451 C CA . ALA A 1 203 ? 24.514 11.498 -44.236 1.00 95.06 203 ALA A CA 1
ATOM 1452 C C . ALA A 1 203 ? 23.194 12.110 -43.755 1.00 95.06 203 ALA A C 1
ATOM 1454 O O . ALA A 1 203 ? 22.476 11.523 -42.949 1.00 95.06 203 ALA A O 1
ATOM 1455 N N . ASP A 1 204 ? 22.824 13.246 -44.352 1.00 94.69 204 ASP A N 1
ATOM 1456 C CA . ASP A 1 204 ? 21.498 13.834 -44.181 1.00 94.69 204 ASP A CA 1
ATOM 1457 C C . ASP A 1 204 ? 20.551 13.295 -45.269 1.00 94.69 204 ASP A C 1
ATOM 1459 O O . ASP A 1 204 ? 20.795 13.443 -46.476 1.00 94.69 204 ASP A O 1
ATOM 1463 N N . LEU A 1 205 ? 19.418 12.729 -44.864 1.00 93.50 205 LEU A N 1
ATOM 1464 C CA . LEU A 1 205 ? 18.449 12.091 -45.751 1.00 93.50 205 LEU A CA 1
ATOM 1465 C C . LEU A 1 205 ? 17.121 12.862 -45.751 1.00 93.50 205 LEU A C 1
ATOM 1467 O O . LEU A 1 205 ? 16.651 13.355 -44.725 1.00 93.50 205 LEU A O 1
ATOM 1471 N N . ASN A 1 206 ? 16.496 12.982 -46.923 1.00 90.31 206 ASN A N 1
ATOM 1472 C CA . ASN A 1 206 ? 15.204 13.665 -47.085 1.00 90.31 206 ASN A CA 1
ATOM 1473 C C . ASN A 1 206 ? 14.209 12.903 -47.980 1.00 90.31 206 ASN A C 1
ATOM 1475 O O . ASN A 1 206 ? 13.304 13.502 -48.563 1.00 90.31 206 ASN A O 1
ATOM 1479 N N . GLY A 1 207 ? 14.432 11.601 -48.178 1.00 83.06 207 GLY A N 1
ATOM 1480 C CA . GLY A 1 207 ? 13.591 10.722 -49.000 1.00 83.06 207 GLY A CA 1
ATOM 1481 C C . GLY A 1 207 ? 13.663 10.957 -50.517 1.00 83.06 207 GLY A C 1
ATOM 1482 O O . GLY A 1 207 ? 13.169 10.141 -51.297 1.00 83.06 207 GLY A O 1
ATOM 1483 N N . ALA A 1 208 ? 14.302 12.034 -50.984 1.00 73.38 208 ALA A N 1
ATOM 1484 C CA . ALA A 1 208 ? 14.407 12.381 -52.399 1.00 73.38 208 ALA A CA 1
ATOM 1485 C C . ALA A 1 208 ? 15.606 11.686 -53.084 1.00 73.38 208 ALA A C 1
ATOM 1487 O O . ALA A 1 208 ? 16.487 12.348 -53.631 1.00 73.38 208 ALA A O 1
ATOM 1488 N N . GLY A 1 209 ? 15.633 10.349 -53.094 1.00 63.56 209 GLY A N 1
ATOM 1489 C CA . GLY A 1 209 ? 16.738 9.589 -53.711 1.00 63.56 209 GLY A CA 1
ATOM 1490 C C . GLY A 1 209 ? 16.780 8.076 -53.457 1.00 63.56 209 GLY A C 1
ATOM 1491 O O . GLY A 1 209 ? 17.590 7.393 -54.076 1.00 63.56 209 GLY A O 1
ATOM 1492 N N . ALA A 1 210 ? 15.884 7.564 -52.612 1.00 55.78 210 ALA A N 1
ATOM 1493 C CA . ALA A 1 210 ? 16.011 6.307 -51.872 1.00 55.78 210 ALA A CA 1
ATOM 1494 C C . ALA A 1 210 ? 15.870 4.971 -52.635 1.00 55.78 210 ALA A C 1
ATOM 1496 O O . ALA A 1 210 ? 16.295 3.943 -52.125 1.00 55.78 210 ALA A O 1
ATOM 1497 N N . ASP A 1 211 ? 15.293 4.933 -53.840 1.00 59.66 211 ASP A N 1
ATOM 1498 C CA . ASP A 1 211 ? 14.858 3.652 -54.441 1.00 59.66 211 ASP A CA 1
ATOM 1499 C C . ASP A 1 211 ? 15.992 2.793 -55.063 1.00 59.66 211 ASP A C 1
ATOM 1501 O O . ASP A 1 211 ? 15.708 1.816 -55.763 1.00 59.66 211 ASP A O 1
ATOM 1505 N N . THR A 1 212 ? 17.266 3.174 -54.913 1.00 61.94 212 THR A N 1
ATOM 1506 C CA . THR A 1 212 ? 18.409 2.461 -55.522 1.00 61.94 212 THR A CA 1
ATOM 1507 C C . THR A 1 212 ? 19.702 2.675 -54.723 1.00 61.94 212 THR A C 1
ATOM 1509 O O . THR A 1 212 ? 20.014 3.814 -54.384 1.00 61.94 212 THR A O 1
ATOM 1512 N N . ALA A 1 213 ? 20.462 1.602 -54.483 1.00 79.31 213 ALA A N 1
ATOM 1513 C CA . ALA A 1 213 ? 21.673 1.599 -53.656 1.00 79.31 213 ALA A CA 1
ATOM 1514 C C . ALA A 1 213 ? 22.855 2.406 -54.239 1.00 79.31 213 ALA A C 1
ATOM 1516 O O . ALA A 1 213 ? 23.114 2.378 -55.446 1.00 79.31 213 ALA A O 1
ATOM 1517 N N . ALA A 1 214 ? 23.581 3.120 -53.373 1.00 86.62 214 ALA A N 1
ATOM 1518 C CA . ALA A 1 214 ? 24.938 3.595 -53.655 1.00 86.62 214 ALA A CA 1
ATOM 1519 C C . ALA A 1 214 ? 25.932 2.442 -53.436 1.00 86.62 214 ALA A C 1
ATOM 1521 O O . ALA A 1 214 ? 25.675 1.558 -52.622 1.00 86.62 214 ALA A O 1
ATOM 1522 N N . THR A 1 215 ? 27.067 2.437 -54.141 1.00 93.69 215 THR A N 1
ATOM 1523 C CA . THR A 1 215 ? 28.109 1.425 -53.901 1.00 93.69 215 THR A CA 1
ATOM 1524 C C . THR A 1 215 ? 29.016 1.909 -52.775 1.00 93.69 215 THR A C 1
ATOM 1526 O O . THR A 1 215 ? 29.772 2.858 -52.980 1.00 93.69 215 THR A O 1
ATOM 1529 N N . ILE A 1 216 ? 28.938 1.288 -51.598 1.00 94.50 216 ILE A N 1
ATOM 1530 C CA . ILE A 1 216 ? 29.732 1.673 -50.420 1.00 94.50 216 ILE A CA 1
ATOM 1531 C C . ILE A 1 216 ? 30.444 0.433 -49.882 1.00 94.50 216 ILE A C 1
ATOM 1533 O O . ILE A 1 216 ? 29.796 -0.530 -49.496 1.00 94.50 216 ILE A O 1
ATOM 1537 N N . THR A 1 217 ? 31.771 0.424 -49.857 1.00 94.69 217 THR A N 1
ATOM 1538 C CA . THR A 1 217 ? 32.546 -0.736 -49.390 1.00 94.69 217 THR A CA 1
ATOM 1539 C C . THR A 1 217 ? 33.588 -0.321 -48.367 1.00 94.69 217 THR A C 1
ATOM 1541 O O . THR A 1 217 ? 34.272 0.671 -48.594 1.00 94.69 217 THR A O 1
ATOM 1544 N N . GLY A 1 218 ? 33.747 -1.089 -47.287 1.00 91.94 218 GLY A N 1
ATOM 1545 C CA . GLY A 1 218 ? 34.796 -0.846 -46.284 1.00 91.94 218 GLY A CA 1
ATOM 1546 C C . GLY A 1 218 ? 34.600 0.452 -45.501 1.00 91.94 218 GLY A C 1
ATOM 1547 O O . GLY A 1 218 ? 35.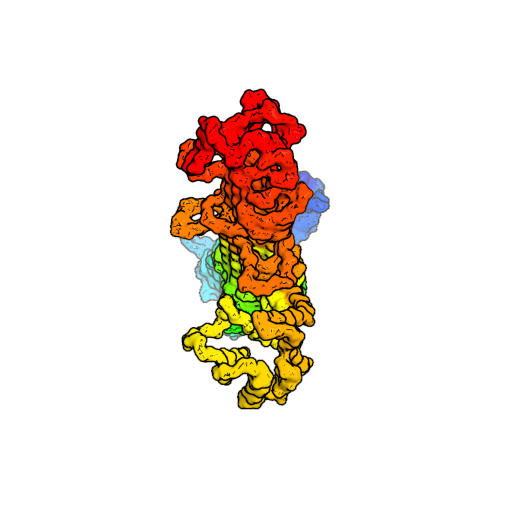565 1.142 -45.222 1.00 91.94 218 GLY A O 1
ATOM 1548 N N . VAL A 1 219 ? 33.344 0.837 -45.257 1.00 95.69 219 VAL A N 1
ATOM 1549 C CA . VAL A 1 219 ? 33.002 1.916 -44.325 1.00 95.69 219 VAL A CA 1
ATOM 1550 C C . VAL A 1 219 ? 32.307 1.270 -43.140 1.00 95.69 219 VAL A C 1
ATOM 1552 O O . VAL A 1 219 ? 31.274 0.636 -43.335 1.00 95.69 219 VAL A O 1
ATOM 1555 N N . GLU A 1 220 ? 32.855 1.410 -41.938 1.00 96.81 220 GLU A N 1
ATOM 1556 C CA . GLU A 1 220 ? 32.405 0.649 -40.772 1.00 96.81 220 GLU A CA 1
ATOM 1557 C C . GLU A 1 220 ? 31.218 1.302 -40.054 1.00 96.81 220 GLU A C 1
ATOM 1559 O O . GLU A 1 220 ? 30.354 0.578 -39.566 1.00 96.81 220 GLU A O 1
ATOM 1564 N N . ALA A 1 221 ? 31.125 2.637 -39.989 1.00 96.69 221 ALA A N 1
ATOM 1565 C CA . ALA A 1 221 ? 30.093 3.318 -39.193 1.00 96.69 221 ALA A CA 1
ATOM 1566 C C . ALA A 1 221 ? 29.274 4.344 -39.987 1.00 96.69 221 ALA A C 1
ATOM 1568 O O . ALA A 1 221 ? 29.822 5.254 -40.606 1.00 96.69 221 ALA A O 1
ATOM 1569 N N . TYR A 1 222 ? 27.945 4.200 -39.977 1.00 97.62 222 TYR A N 1
ATOM 1570 C CA . TYR A 1 222 ? 27.023 5.054 -40.733 1.00 97.62 222 TYR A CA 1
ATOM 1571 C C . TYR A 1 222 ? 26.188 5.879 -39.754 1.00 97.62 222 TYR A C 1
ATOM 1573 O O . TYR A 1 222 ? 25.373 5.317 -39.037 1.00 97.62 222 TYR A O 1
ATOM 1581 N N . PHE A 1 223 ? 26.348 7.199 -39.756 1.00 97.19 223 PHE A N 1
ATOM 1582 C CA . PHE A 1 223 ? 25.592 8.168 -38.963 1.00 97.19 223 PHE A CA 1
ATOM 1583 C C . PHE A 1 223 ? 24.583 8.896 -39.850 1.00 97.19 223 PHE A C 1
ATOM 1585 O O . PHE A 1 223 ? 24.941 9.730 -40.688 1.00 97.19 223 PHE A O 1
ATOM 1592 N N . LEU A 1 224 ? 23.309 8.546 -39.699 1.00 97.19 224 LEU A N 1
ATOM 1593 C CA . LEU A 1 224 ? 22.246 8.933 -40.620 1.00 97.19 224 LEU A CA 1
ATOM 1594 C C . LEU A 1 224 ? 21.230 9.839 -39.926 1.00 97.19 224 LEU A C 1
ATOM 1596 O O . LEU A 1 224 ? 20.643 9.456 -38.916 1.00 97.19 224 LEU A O 1
ATOM 1600 N N . GLU A 1 225 ? 20.963 11.006 -40.513 1.00 96.31 225 GLU A N 1
ATOM 1601 C CA . GLU A 1 225 ? 19.946 11.942 -40.027 1.00 96.31 225 GLU A CA 1
ATOM 1602 C C . GLU A 1 225 ? 18.804 12.093 -41.044 1.00 96.31 225 GLU A C 1
ATOM 1604 O O . GLU A 1 225 ? 18.961 12.684 -42.116 1.00 96.31 225 GLU A O 1
ATOM 1609 N N . ALA A 1 226 ? 17.607 11.619 -40.702 1.00 96.00 226 ALA A N 1
ATOM 1610 C CA . ALA A 1 226 ? 16.396 11.808 -41.493 1.00 96.00 226 ALA A CA 1
ATOM 1611 C C . ALA A 1 226 ? 15.717 13.147 -41.156 1.00 96.00 226 ALA A C 1
ATOM 1613 O O . ALA A 1 226 ? 15.108 13.335 -40.095 1.00 96.00 226 ALA A O 1
ATOM 1614 N N . LYS A 1 227 ? 15.783 14.095 -42.098 1.00 93.62 227 LYS A N 1
ATOM 1615 C CA . LYS A 1 227 ? 15.070 15.387 -42.028 1.00 93.62 227 LYS A CA 1
ATOM 1616 C C . LYS A 1 227 ? 13.615 15.274 -42.499 1.00 93.62 227 LYS A C 1
ATOM 1618 O O . LYS A 1 227 ? 12.766 16.025 -42.027 1.00 93.62 227 LYS A O 1
ATOM 1623 N N . ASP A 1 228 ? 13.356 14.340 -43.411 1.00 92.69 228 ASP A N 1
ATOM 1624 C CA . ASP A 1 228 ? 12.048 13.891 -43.902 1.00 92.69 228 ASP A CA 1
ATOM 1625 C C . ASP A 1 228 ? 12.067 12.353 -43.964 1.00 92.69 228 ASP A C 1
ATOM 1627 O O . ASP A 1 228 ? 13.149 11.769 -43.939 1.00 92.69 228 ASP A O 1
ATOM 1631 N N . ALA A 1 229 ? 10.898 11.705 -44.067 1.00 94.19 229 ALA A N 1
ATOM 1632 C CA . ALA A 1 229 ? 10.816 10.243 -44.126 1.00 94.19 229 ALA A CA 1
ATOM 1633 C C . ALA A 1 229 ? 11.700 9.693 -45.260 1.00 94.19 229 ALA A C 1
ATOM 1635 O O . ALA A 1 229 ? 11.525 10.080 -46.423 1.00 94.19 229 ALA A O 1
ATOM 1636 N N . ALA A 1 230 ? 12.653 8.827 -44.920 1.00 93.94 230 ALA A N 1
ATOM 1637 C CA . ALA A 1 230 ? 13.704 8.391 -45.829 1.00 93.94 230 ALA A CA 1
ATOM 1638 C C . ALA A 1 230 ? 13.965 6.887 -45.733 1.00 93.94 230 ALA A C 1
ATOM 1640 O O . ALA A 1 230 ? 13.935 6.314 -44.651 1.00 93.94 230 ALA A O 1
ATOM 1641 N N . THR A 1 231 ? 14.299 6.292 -46.877 1.00 93.56 231 THR A N 1
ATOM 1642 C CA . THR A 1 231 ? 14.767 4.908 -46.980 1.00 93.56 231 THR A CA 1
ATOM 1643 C C . THR A 1 231 ? 16.191 4.909 -47.552 1.00 93.56 231 THR A C 1
ATOM 1645 O O . THR A 1 231 ? 16.512 5.740 -48.408 1.00 93.56 231 THR A O 1
ATOM 1648 N N . LEU A 1 232 ? 17.058 4.012 -47.092 1.00 93.75 232 LEU A N 1
ATOM 1649 C CA . LEU A 1 232 ? 18.390 3.774 -47.646 1.00 93.75 232 LEU A CA 1
ATOM 1650 C C . LEU A 1 232 ? 18.532 2.291 -47.994 1.00 93.75 232 LEU A C 1
ATOM 1652 O O . LEU A 1 232 ? 18.491 1.434 -47.119 1.00 93.75 232 LEU A O 1
ATOM 1656 N N . ASP A 1 233 ? 18.709 1.998 -49.279 1.00 93.50 233 ASP A N 1
ATOM 1657 C CA . ASP A 1 233 ? 18.950 0.644 -49.781 1.00 93.50 233 ASP A CA 1
ATOM 1658 C C . ASP A 1 233 ? 20.443 0.293 -49.675 1.00 93.50 233 ASP A C 1
ATOM 1660 O O . ASP A 1 233 ? 21.275 0.903 -50.352 1.00 93.50 233 ASP A O 1
ATOM 1664 N N . LEU A 1 234 ? 20.772 -0.700 -48.845 1.00 94.56 234 LEU A N 1
ATOM 1665 C CA . LEU A 1 234 ? 22.132 -1.192 -48.599 1.00 94.56 234 LEU A CA 1
ATOM 1666 C C . LEU A 1 234 ? 22.495 -2.427 -49.442 1.00 94.56 234 LEU A C 1
ATOM 1668 O O . LEU A 1 234 ? 23.492 -3.090 -49.167 1.00 94.56 234 LEU A O 1
ATOM 1672 N N . SER A 1 235 ? 21.734 -2.743 -50.497 1.00 93.25 235 SER A N 1
ATOM 1673 C CA . SER A 1 235 ? 21.982 -3.938 -51.324 1.00 93.25 235 SER A CA 1
ATOM 1674 C C . SER A 1 235 ? 23.323 -3.955 -52.073 1.00 93.25 235 SER A C 1
ATOM 1676 O O . SER A 1 235 ? 23.792 -5.038 -52.426 1.00 93.25 235 SER A O 1
ATOM 1678 N N . ASP A 1 236 ? 23.934 -2.787 -52.300 1.00 93.31 236 ASP A N 1
ATOM 1679 C CA . ASP A 1 236 ? 25.275 -2.629 -52.886 1.00 93.31 236 ASP A CA 1
ATOM 1680 C C . ASP A 1 236 ? 26.300 -2.079 -51.859 1.00 93.31 236 ASP A C 1
ATOM 1682 O O . ASP A 1 236 ? 27.352 -1.565 -52.255 1.00 93.31 236 ASP A O 1
ATOM 1686 N N . ALA A 1 237 ? 26.002 -2.176 -50.554 1.00 94.50 237 ALA A N 1
ATOM 1687 C CA . ALA A 1 237 ? 26.909 -1.808 -49.467 1.00 94.50 237 ALA A CA 1
ATOM 1688 C C . ALA A 1 237 ? 27.486 -3.049 -48.753 1.00 94.50 237 ALA A C 1
ATOM 1690 O O . ALA A 1 237 ? 26.758 -4.008 -48.498 1.00 94.50 237 ALA A O 1
ATOM 1691 N N . GLU A 1 238 ? 28.780 -3.034 -48.417 1.00 94.88 238 GLU A N 1
ATOM 1692 C CA . GLU A 1 238 ? 29.486 -4.134 -47.730 1.00 94.88 238 GLU A CA 1
ATOM 1693 C C . GLU A 1 238 ? 30.495 -3.588 -46.696 1.00 94.88 238 GLU A C 1
ATOM 1695 O O . GLU A 1 238 ? 31.121 -2.546 -46.918 1.00 94.88 238 GLU A O 1
ATOM 1700 N N . GLY A 1 239 ? 30.709 -4.321 -45.599 1.00 93.44 239 GLY A N 1
ATOM 1701 C CA . GLY A 1 239 ? 31.723 -4.015 -44.581 1.00 93.44 239 GLY A CA 1
ATOM 1702 C C . GLY A 1 239 ? 31.319 -3.006 -43.501 1.00 93.44 239 GLY A C 1
ATOM 1703 O O . GLY A 1 239 ? 32.201 -2.506 -42.812 1.00 93.44 239 GLY A O 1
ATOM 1704 N N . TYR A 1 240 ? 30.029 -2.698 -43.346 1.00 96.25 240 TYR A N 1
ATOM 1705 C CA . TYR A 1 240 ? 29.550 -1.867 -42.238 1.00 96.25 240 TYR A CA 1
ATOM 1706 C C . TYR A 1 240 ? 29.369 -2.691 -40.960 1.00 96.25 240 TYR A C 1
ATOM 1708 O O . TYR A 1 240 ? 28.845 -3.803 -40.973 1.00 96.25 240 TYR A O 1
ATOM 1716 N N . GLU A 1 241 ? 29.768 -2.111 -39.834 1.00 96.25 241 GLU A N 1
ATOM 1717 C CA . GLU A 1 241 ? 29.693 -2.707 -38.499 1.00 96.25 241 GLU A CA 1
ATOM 1718 C C . GLU A 1 241 ? 28.682 -1.970 -37.599 1.00 96.25 241 GLU A C 1
ATOM 1720 O O . GLU A 1 241 ? 28.138 -2.568 -36.668 1.00 96.25 241 GLU A O 1
ATOM 1725 N N . GLU A 1 242 ? 28.383 -0.697 -37.887 1.00 97.69 242 GLU A N 1
ATOM 1726 C CA . GLU A 1 242 ? 27.506 0.170 -37.090 1.00 97.69 242 GLU A CA 1
ATOM 1727 C C . GLU A 1 242 ? 26.528 0.976 -37.972 1.00 97.69 242 GLU A C 1
ATOM 1729 O O . GLU A 1 242 ? 26.929 1.632 -38.938 1.00 97.69 242 GLU A O 1
ATOM 1734 N N . LEU A 1 243 ? 25.241 0.978 -37.609 1.00 98.12 243 LEU A N 1
ATOM 1735 C CA . LEU A 1 243 ? 24.162 1.698 -38.295 1.00 98.12 243 LEU A CA 1
ATOM 1736 C C . LEU A 1 243 ? 23.420 2.611 -37.309 1.00 98.12 243 LEU A C 1
ATOM 1738 O O . LEU A 1 243 ? 22.536 2.173 -36.565 1.00 98.12 243 LEU A O 1
ATOM 1742 N N . TRP A 1 244 ? 23.762 3.895 -37.320 1.00 98.19 244 TRP A N 1
ATOM 1743 C CA . TRP A 1 244 ? 23.253 4.910 -36.406 1.00 98.19 244 TRP A CA 1
ATOM 1744 C C . TRP A 1 244 ? 22.159 5.770 -37.039 1.00 98.19 244 TRP A C 1
ATOM 1746 O O . TRP A 1 244 ? 22.336 6.363 -38.105 1.00 98.19 244 TRP A O 1
ATOM 1756 N N . ASN A 1 245 ? 21.046 5.897 -36.323 1.00 97.94 245 ASN A N 1
ATOM 1757 C CA . ASN A 1 245 ? 20.073 6.960 -36.499 1.00 97.94 245 ASN A CA 1
ATOM 1758 C C . ASN A 1 245 ? 20.423 8.104 -35.539 1.00 97.94 245 ASN A C 1
ATOM 1760 O O . ASN A 1 245 ? 20.205 7.996 -34.333 1.00 97.94 245 ASN A O 1
ATOM 1764 N N . SER A 1 246 ? 20.962 9.190 -36.081 1.00 95.94 246 SER A N 1
ATOM 1765 C CA . SER A 1 246 ? 21.450 10.331 -35.310 1.00 95.94 246 SER A CA 1
ATOM 1766 C C . SER A 1 246 ? 20.604 11.561 -35.610 1.00 95.94 246 SER A C 1
ATOM 1768 O O . SER A 1 246 ? 20.454 11.957 -36.762 1.00 95.94 246 SER A O 1
ATOM 1770 N N . ASP A 1 247 ? 20.036 12.174 -34.574 1.00 94.56 247 ASP A N 1
ATOM 1771 C CA . ASP A 1 247 ? 19.294 13.436 -34.639 1.00 94.56 247 ASP A CA 1
ATOM 1772 C C . ASP A 1 247 ? 18.069 13.459 -35.574 1.00 94.56 247 ASP A C 1
ATOM 1774 O O . ASP A 1 247 ? 17.515 14.525 -35.875 1.00 94.56 247 ASP A O 1
ATOM 1778 N N . SER A 1 248 ? 17.559 12.299 -35.997 1.00 95.62 248 SER A N 1
ATOM 1779 C CA . SER A 1 248 ? 16.420 12.264 -36.915 1.00 95.62 248 SER A CA 1
ATOM 1780 C C . SER A 1 248 ? 15.182 12.953 -36.350 1.00 95.62 248 SER A C 1
ATOM 1782 O O . SER A 1 248 ? 14.886 12.956 -35.146 1.00 95.62 248 SER A O 1
ATOM 1784 N N . ARG A 1 249 ? 14.431 13.571 -37.264 1.00 92.69 249 ARG A N 1
ATOM 1785 C CA . ARG A 1 249 ? 13.166 14.274 -36.993 1.00 92.69 249 ARG A CA 1
ATOM 1786 C C . ARG A 1 249 ? 11.989 13.662 -37.758 1.00 92.69 249 ARG A C 1
ATOM 1788 O O . ARG A 1 249 ? 10.880 14.192 -37.662 1.00 92.69 249 ARG A O 1
ATOM 1795 N N . ALA A 1 250 ? 12.244 12.592 -38.506 1.00 94.88 250 ALA A N 1
ATOM 1796 C CA . ALA A 1 250 ? 11.306 11.837 -39.322 1.00 94.88 250 ALA A CA 1
ATOM 1797 C C . ALA A 1 250 ? 11.704 10.349 -39.351 1.00 94.88 250 ALA A C 1
ATOM 1799 O O . ALA A 1 250 ? 12.755 9.986 -38.827 1.00 94.88 250 ALA A O 1
ATOM 1800 N N . ASP A 1 251 ? 10.863 9.513 -39.962 1.00 96.69 251 ASP A N 1
ATOM 1801 C CA . ASP A 1 251 ? 11.105 8.072 -40.073 1.00 96.69 251 ASP A CA 1
ATOM 1802 C C . ASP A 1 251 ? 12.337 7.765 -40.940 1.00 96.69 251 ASP A C 1
ATOM 1804 O O . ASP A 1 251 ? 12.544 8.386 -41.988 1.00 96.69 251 ASP A O 1
ATOM 1808 N N . LEU A 1 252 ? 13.122 6.778 -40.515 1.00 96.94 252 LEU A N 1
ATOM 1809 C CA . LEU A 1 252 ? 14.295 6.275 -41.222 1.00 96.94 252 LEU A CA 1
ATOM 1810 C C . LEU A 1 252 ? 14.151 4.768 -41.436 1.00 96.94 252 LEU A C 1
ATOM 1812 O O . LEU A 1 252 ? 13.907 4.033 -40.486 1.00 96.94 252 LEU A O 1
ATOM 1816 N N . GLU A 1 253 ? 14.332 4.302 -42.665 1.00 96.75 253 GLU A N 1
ATOM 1817 C CA . GLU A 1 253 ? 14.292 2.884 -43.027 1.00 96.75 253 GLU A CA 1
ATOM 1818 C C . GLU A 1 253 ? 15.595 2.469 -43.719 1.00 96.75 253 GLU A C 1
ATOM 1820 O O . GLU A 1 253 ? 16.035 3.123 -44.663 1.00 96.75 253 GLU A O 1
ATOM 1825 N N . LEU A 1 254 ? 16.215 1.383 -43.263 1.00 95.94 254 LEU A N 1
ATOM 1826 C CA . LEU A 1 254 ? 17.377 0.760 -43.894 1.00 95.94 254 LEU A CA 1
ATOM 1827 C C . LEU A 1 254 ? 16.953 -0.573 -44.500 1.00 95.94 254 LEU A C 1
ATOM 1829 O O . LEU A 1 254 ? 16.554 -1.489 -43.782 1.00 95.94 254 LEU A O 1
ATOM 1833 N N . ASP A 1 255 ? 17.055 -0.678 -45.819 1.00 94.38 255 ASP A N 1
ATOM 1834 C CA . ASP A 1 255 ? 16.647 -1.849 -46.586 1.00 94.38 255 ASP A CA 1
ATOM 1835 C C . ASP A 1 255 ? 17.840 -2.698 -47.013 1.00 94.38 255 ASP A C 1
ATOM 1837 O O . ASP A 1 255 ? 18.931 -2.195 -47.278 1.00 94.38 255 ASP A O 1
ATOM 1841 N N . ASN A 1 256 ? 17.591 -3.999 -47.177 1.00 93.56 256 ASN A N 1
ATOM 1842 C CA . ASN A 1 256 ? 18.561 -4.970 -47.679 1.00 93.56 256 ASN A CA 1
ATOM 1843 C C . ASN A 1 256 ? 19.861 -5.027 -46.862 1.00 93.56 256 ASN A C 1
ATOM 1845 O O . ASN A 1 256 ? 20.943 -5.197 -47.426 1.00 93.56 256 ASN A O 1
ATOM 1849 N N . VAL A 1 257 ? 19.757 -4.951 -45.535 1.00 95.19 257 VAL A N 1
ATOM 1850 C CA . VAL A 1 257 ? 20.916 -5.078 -44.648 1.00 95.19 257 VAL A CA 1
ATOM 1851 C C . VAL A 1 257 ? 21.448 -6.518 -44.716 1.00 95.19 257 VAL A C 1
ATOM 1853 O O . VAL A 1 257 ? 20.745 -7.493 -44.437 1.00 95.19 257 VAL A O 1
ATOM 1856 N N . ALA A 1 258 ? 22.679 -6.680 -45.188 1.00 93.75 258 ALA A N 1
ATOM 1857 C CA . ALA A 1 258 ? 23.302 -7.956 -45.537 1.00 93.75 258 ALA A CA 1
ATOM 1858 C C . ALA A 1 258 ? 24.319 -8.454 -44.495 1.00 93.75 258 ALA A C 1
ATOM 1860 O O . ALA A 1 258 ? 24.779 -9.595 -44.590 1.00 93.75 258 ALA A O 1
ATOM 1861 N N . GLU A 1 259 ? 24.641 -7.635 -43.495 1.00 92.69 259 GLU A N 1
ATOM 1862 C CA . GLU A 1 259 ? 25.607 -7.926 -42.433 1.00 92.69 259 GLU A CA 1
ATOM 1863 C C . GLU A 1 259 ? 25.010 -7.538 -41.076 1.00 92.69 259 GLU A C 1
ATOM 1865 O O . GLU A 1 259 ? 24.318 -6.530 -40.978 1.00 92.69 259 GLU A O 1
ATOM 1870 N N . THR A 1 260 ? 25.240 -8.337 -40.029 1.00 92.06 260 THR A N 1
ATOM 1871 C CA . THR A 1 260 ? 24.811 -7.988 -38.665 1.00 92.06 260 THR A CA 1
ATOM 1872 C C . THR A 1 260 ? 25.616 -6.789 -38.175 1.00 92.06 260 THR A C 1
ATOM 1874 O O . THR A 1 260 ? 26.841 -6.862 -38.137 1.00 92.06 260 THR A O 1
ATOM 1877 N N . ALA A 1 261 ? 24.930 -5.727 -37.764 1.00 94.94 261 ALA A N 1
ATOM 1878 C CA . ALA A 1 261 ? 25.535 -4.471 -37.336 1.00 94.94 261 ALA A CA 1
ATOM 1879 C C . ALA A 1 261 ? 25.001 -4.065 -35.960 1.00 94.94 261 ALA A C 1
ATOM 1881 O O . ALA A 1 261 ? 23.896 -4.459 -35.577 1.00 94.94 261 ALA A O 1
ATOM 1882 N N . VAL A 1 262 ? 25.769 -3.263 -35.224 1.00 97.44 262 VAL A N 1
ATOM 1883 C CA . VAL A 1 262 ? 25.261 -2.556 -34.042 1.00 97.44 262 VAL A CA 1
ATOM 1884 C C . VAL A 1 262 ? 24.286 -1.483 -34.515 1.00 97.44 262 VAL A C 1
ATOM 1886 O O . VAL A 1 262 ? 24.607 -0.706 -35.413 1.00 97.44 262 VAL A O 1
ATOM 1889 N N . ILE A 1 263 ? 23.095 -1.442 -33.923 1.00 98.31 263 ILE A N 1
ATOM 1890 C CA . ILE A 1 263 ? 22.087 -0.426 -34.227 1.00 98.31 263 ILE A CA 1
ATOM 1891 C C . ILE A 1 263 ? 22.210 0.684 -33.189 1.00 98.31 263 ILE A C 1
ATOM 1893 O O . ILE A 1 263 ? 22.069 0.436 -31.997 1.00 98.31 263 ILE A O 1
ATOM 1897 N N . GLY A 1 264 ? 22.462 1.906 -33.636 1.00 98.00 264 GLY A N 1
ATOM 1898 C CA . GLY A 1 264 ? 22.567 3.064 -32.760 1.00 98.00 264 GLY A CA 1
ATOM 1899 C C . GLY A 1 264 ? 21.400 4.029 -32.933 1.00 98.00 264 GLY A C 1
ATOM 1900 O O . GLY A 1 264 ? 20.935 4.251 -34.052 1.00 98.00 264 GLY A O 1
ATOM 1901 N N . LEU A 1 265 ? 20.927 4.618 -31.840 1.00 98.31 265 LEU A N 1
ATOM 1902 C CA . LEU A 1 265 ? 19.969 5.717 -31.828 1.00 98.31 265 LEU A CA 1
ATOM 1903 C C . LEU A 1 265 ? 20.512 6.808 -30.911 1.00 98.31 265 LEU A C 1
ATOM 1905 O O . LEU A 1 265 ? 20.696 6.556 -29.725 1.00 98.31 265 LEU A O 1
ATOM 1909 N N . ASP A 1 266 ? 20.736 8.006 -31.440 1.00 96.75 266 ASP A N 1
ATOM 1910 C CA . ASP A 1 266 ? 21.198 9.153 -30.652 1.00 96.75 266 ASP A CA 1
ATOM 1911 C C . ASP A 1 266 ? 20.399 10.410 -31.002 1.00 96.75 266 ASP A C 1
ATOM 1913 O O . ASP A 1 266 ? 20.291 10.788 -32.170 1.00 96.75 266 ASP A O 1
ATOM 1917 N N . GLY A 1 267 ? 19.779 11.044 -30.005 1.00 93.88 267 GLY A N 1
ATOM 1918 C CA . GLY A 1 267 ? 19.037 12.296 -30.187 1.00 93.88 267 GLY A CA 1
ATOM 1919 C C . GLY A 1 267 ? 17.806 12.161 -31.092 1.00 93.88 267 GLY A C 1
ATOM 1920 O O . GLY A 1 267 ? 17.354 13.145 -31.693 1.00 93.88 267 GLY A O 1
ATOM 1921 N N . VAL A 1 268 ? 17.266 10.948 -31.243 1.00 96.19 268 VAL A N 1
ATOM 1922 C CA . VAL A 1 268 ? 16.144 10.659 -32.146 1.00 96.19 268 VAL A CA 1
ATOM 1923 C C . VAL A 1 268 ? 14.845 11.188 -31.556 1.00 96.19 268 VAL A C 1
ATOM 1925 O O . VAL A 1 268 ? 14.462 10.872 -30.430 1.00 96.19 268 VAL A O 1
ATOM 1928 N N . ARG A 1 269 ? 14.125 11.995 -32.337 1.00 93.06 269 ARG A N 1
ATOM 1929 C CA . ARG A 1 269 ? 12.889 12.622 -31.872 1.00 93.06 269 ARG A CA 1
ATOM 1930 C C . ARG A 1 269 ? 11.769 11.597 -31.693 1.00 93.06 269 ARG A C 1
ATOM 1932 O O . ARG A 1 269 ? 11.506 10.788 -32.575 1.00 93.06 269 ARG A O 1
ATOM 1939 N N . GLY A 1 270 ? 11.003 11.781 -30.626 1.00 93.25 270 GLY A N 1
ATOM 1940 C CA . GLY A 1 270 ? 9.786 11.032 -30.368 1.00 93.25 270 GLY A CA 1
ATOM 1941 C C . GLY A 1 270 ? 8.720 11.050 -31.469 1.00 93.25 270 GLY A C 1
ATOM 1942 O O . GLY A 1 270 ? 8.524 12.066 -32.148 1.00 93.25 270 GLY A O 1
ATOM 1943 N N . GLY A 1 271 ? 7.999 9.934 -31.614 1.00 92.19 271 GLY A N 1
ATOM 1944 C CA . GLY A 1 271 ? 6.970 9.730 -32.640 1.00 92.19 271 GLY A CA 1
ATOM 1945 C C . GLY A 1 271 ? 7.531 9.428 -34.034 1.00 92.19 271 GLY A C 1
ATOM 1946 O O . GLY A 1 271 ? 6.811 9.591 -35.020 1.00 92.19 271 GLY A O 1
ATOM 1947 N N . THR A 1 272 ? 8.807 9.045 -34.119 1.00 95.00 272 THR A N 1
ATOM 1948 C CA . THR A 1 272 ? 9.465 8.576 -35.348 1.00 95.00 272 THR A CA 1
ATOM 1949 C C . THR A 1 272 ? 9.670 7.063 -35.307 1.00 95.00 272 THR A C 1
ATOM 1951 O O . THR A 1 272 ? 9.657 6.453 -34.237 1.00 95.00 272 THR A O 1
ATOM 1954 N N . THR A 1 273 ? 9.845 6.451 -36.475 1.00 96.50 273 THR A N 1
ATOM 1955 C CA . THR A 1 273 ? 10.178 5.029 -36.621 1.00 96.50 273 THR A CA 1
ATOM 1956 C C . THR A 1 273 ? 11.565 4.871 -37.233 1.00 96.50 273 THR A C 1
ATOM 1958 O O . THR A 1 273 ? 11.831 5.421 -38.301 1.00 96.50 273 THR A O 1
ATOM 1961 N N . TYR A 1 274 ? 12.426 4.078 -36.597 1.00 97.88 274 TYR A N 1
ATOM 1962 C CA . TYR A 1 274 ? 13.671 3.583 -37.175 1.00 97.88 274 TYR A CA 1
ATOM 1963 C C . TYR A 1 274 ? 13.498 2.112 -37.556 1.00 97.88 274 TYR A C 1
ATOM 1965 O O . TYR A 1 274 ? 13.313 1.264 -36.687 1.00 97.88 274 TYR A O 1
ATOM 1973 N N . THR A 1 275 ? 13.504 1.818 -38.855 1.00 97.38 275 THR A N 1
ATOM 1974 C CA . THR A 1 275 ? 13.335 0.465 -39.391 1.00 97.38 275 THR A CA 1
ATOM 1975 C C . THR A 1 275 ? 14.649 -0.066 -39.955 1.00 97.38 275 THR A C 1
ATOM 1977 O O . THR A 1 275 ? 15.298 0.620 -40.740 1.00 97.38 275 THR A O 1
ATOM 1980 N N . VAL A 1 276 ? 15.019 -1.295 -39.598 1.00 96.69 276 VAL A N 1
ATOM 1981 C CA . VAL A 1 276 ? 16.197 -2.001 -40.126 1.00 96.69 276 VAL A CA 1
ATOM 1982 C C . VAL A 1 276 ? 15.753 -3.364 -40.659 1.00 96.69 276 VAL A C 1
ATOM 1984 O O . VAL A 1 276 ? 15.346 -4.237 -39.894 1.00 96.69 276 VAL A O 1
ATOM 1987 N N . ASN A 1 277 ? 15.819 -3.544 -41.979 1.00 95.12 277 ASN A N 1
ATOM 1988 C CA . ASN A 1 277 ? 15.336 -4.734 -42.679 1.00 95.12 277 ASN A CA 1
ATOM 1989 C C . ASN A 1 277 ? 16.515 -5.595 -43.166 1.00 95.12 277 ASN A C 1
ATOM 1991 O O . ASN A 1 277 ? 17.127 -5.324 -44.208 1.00 95.12 277 ASN A O 1
ATOM 1995 N N . TYR A 1 278 ? 16.818 -6.664 -42.429 1.00 94.88 278 TYR A N 1
ATOM 1996 C CA . TYR A 1 278 ? 17.823 -7.655 -42.808 1.00 94.88 278 TYR A CA 1
ATOM 1997 C C . TYR A 1 278 ? 17.356 -8.533 -43.975 1.00 94.88 278 TYR A C 1
ATOM 1999 O O . TYR A 1 278 ? 16.213 -8.986 -44.053 1.00 94.88 278 TYR A O 1
ATOM 2007 N N . THR A 1 279 ? 18.282 -8.845 -44.882 1.00 92.50 279 THR A N 1
ATOM 2008 C CA . THR A 1 279 ? 18.047 -9.804 -45.973 1.00 92.50 279 THR A CA 1
ATOM 2009 C C . THR A 1 279 ? 17.913 -11.239 -45.450 1.00 92.50 279 THR A C 1
ATOM 2011 O O . THR A 1 279 ? 18.525 -11.611 -44.451 1.00 92.50 279 THR A O 1
ATOM 2014 N N . ASN A 1 280 ? 17.232 -12.119 -46.199 1.00 84.62 280 ASN A N 1
ATOM 2015 C CA . ASN A 1 280 ? 17.107 -13.555 -45.865 1.00 84.62 280 ASN A CA 1
ATOM 2016 C C . ASN A 1 280 ? 18.420 -14.361 -45.766 1.00 84.62 280 ASN A C 1
ATOM 2018 O O . ASN A 1 280 ? 18.380 -15.569 -45.515 1.00 84.62 280 ASN A O 1
ATOM 2022 N N . SER A 1 281 ? 19.576 -13.750 -46.025 1.00 79.50 281 SER A N 1
ATOM 2023 C CA . SER A 1 281 ? 20.885 -14.390 -45.874 1.00 79.50 281 SER A CA 1
ATOM 2024 C C . SER A 1 281 ? 21.548 -14.151 -44.519 1.00 79.50 281 SER A C 1
ATOM 2026 O O . SER A 1 281 ? 22.532 -14.836 -44.231 1.00 79.50 281 SER A O 1
ATOM 2028 N N . VAL A 1 282 ? 21.032 -13.230 -43.700 1.00 79.81 282 VAL A N 1
ATOM 2029 C CA . VAL A 1 282 ? 21.620 -12.884 -42.400 1.00 79.81 282 VAL A CA 1
ATOM 2030 C C . VAL A 1 282 ? 20.901 -13.651 -41.299 1.00 79.81 282 VAL A C 1
ATOM 2032 O O . VAL A 1 282 ? 19.739 -13.396 -41.007 1.00 79.81 282 VAL A O 1
ATOM 2035 N N . ALA A 1 283 ? 21.591 -14.616 -40.694 1.00 75.88 283 ALA A N 1
ATOM 2036 C CA . ALA A 1 283 ? 21.127 -15.249 -39.465 1.00 75.88 283 ALA A CA 1
ATOM 2037 C C . ALA A 1 283 ? 21.644 -14.427 -38.278 1.00 75.88 283 ALA A C 1
ATOM 2039 O O . ALA A 1 283 ? 22.792 -14.590 -37.860 1.00 75.88 283 ALA A O 1
ATOM 2040 N N . THR A 1 284 ? 20.815 -13.515 -37.792 1.00 77.56 284 THR A N 1
ATOM 2041 C CA . THR A 1 284 ? 21.046 -12.706 -36.593 1.00 77.56 284 THR A CA 1
ATOM 2042 C C . THR A 1 284 ? 20.523 -13.457 -35.374 1.00 77.56 284 THR A C 1
ATOM 2044 O O . THR A 1 284 ? 19.333 -13.432 -35.095 1.00 77.56 284 THR A O 1
ATOM 2047 N N . ASP A 1 285 ? 21.407 -14.154 -34.664 1.00 88.06 285 ASP A N 1
ATOM 2048 C CA . ASP A 1 285 ? 21.053 -14.776 -33.378 1.00 88.06 285 ASP A CA 1
ATOM 2049 C C . ASP A 1 285 ? 21.102 -13.749 -32.236 1.00 88.06 285 ASP A C 1
ATOM 2051 O O . ASP A 1 285 ? 20.309 -13.797 -31.309 1.00 88.06 285 ASP A O 1
ATOM 2055 N N . THR A 1 286 ? 22.009 -12.773 -32.332 1.00 94.12 286 THR A N 1
ATOM 2056 C CA . THR A 1 286 ? 22.161 -11.689 -31.359 1.00 94.12 286 THR A CA 1
ATOM 2057 C C . THR A 1 286 ? 22.128 -10.342 -32.066 1.00 94.12 286 THR A C 1
ATOM 2059 O O . THR A 1 286 ? 22.867 -10.147 -33.035 1.00 94.12 286 THR A O 1
ATOM 2062 N N . GLN A 1 287 ? 21.331 -9.410 -31.548 1.00 96.19 287 GLN A N 1
ATOM 2063 C CA . GLN A 1 287 ? 21.279 -8.019 -31.987 1.00 96.19 287 GLN A CA 1
ATOM 2064 C C . GLN A 1 287 ? 21.739 -7.092 -30.856 1.00 96.19 287 GLN A C 1
ATOM 2066 O O . GLN A 1 287 ? 21.260 -7.199 -29.732 1.00 96.19 287 GLN A O 1
ATOM 2071 N N . ASN A 1 288 ? 22.660 -6.171 -31.154 1.00 97.25 288 ASN A N 1
ATOM 2072 C CA . ASN A 1 288 ? 23.104 -5.139 -30.212 1.00 97.25 288 ASN A CA 1
ATOM 2073 C C . ASN A 1 288 ? 22.495 -3.790 -30.599 1.00 97.25 288 ASN A C 1
ATOM 2075 O O . ASN A 1 288 ? 22.552 -3.408 -31.774 1.00 97.25 288 ASN A O 1
ATOM 2079 N N . VAL A 1 289 ? 21.947 -3.081 -29.618 1.00 98.06 289 VAL A N 1
ATOM 2080 C CA . VAL A 1 289 ? 21.321 -1.767 -29.757 1.00 98.06 289 VAL A CA 1
ATOM 2081 C C . VAL A 1 289 ? 21.919 -0.819 -28.724 1.00 98.06 289 VAL A C 1
ATOM 2083 O O . VAL A 1 289 ? 22.053 -1.182 -27.560 1.00 98.06 289 VAL A O 1
ATOM 2086 N N . ILE A 1 290 ? 22.255 0.396 -29.147 1.00 98.19 290 ILE A N 1
ATOM 2087 C CA . ILE A 1 290 ? 22.652 1.495 -28.264 1.00 98.19 290 ILE A CA 1
ATOM 2088 C C . ILE A 1 290 ? 21.618 2.606 -28.427 1.00 98.19 290 ILE A C 1
ATOM 2090 O O . ILE A 1 290 ? 21.369 3.050 -29.549 1.00 98.19 290 ILE A O 1
ATOM 2094 N N . ALA A 1 291 ? 21.012 3.046 -27.328 1.00 97.88 291 ALA A N 1
ATOM 2095 C CA . ALA A 1 291 ? 20.002 4.095 -27.315 1.00 97.88 291 ALA A CA 1
ATOM 2096 C C . ALA A 1 291 ? 20.417 5.231 -26.377 1.00 97.88 291 ALA A C 1
ATOM 2098 O O . ALA A 1 291 ? 20.608 5.037 -25.177 1.00 97.88 291 ALA A O 1
ATOM 2099 N N . GLN A 1 292 ? 20.524 6.432 -26.937 1.00 95.94 292 GLN A N 1
ATOM 2100 C CA . GLN A 1 292 ? 20.928 7.634 -26.230 1.00 95.94 292 GLN A CA 1
ATOM 2101 C C . GLN A 1 292 ? 19.987 8.800 -26.543 1.00 95.94 292 GLN A C 1
ATOM 2103 O O . GLN A 1 292 ? 19.770 9.142 -27.704 1.00 95.94 292 GLN A O 1
ATOM 2108 N N . ASN A 1 293 ? 19.418 9.438 -25.515 1.00 93.38 293 ASN A N 1
ATOM 2109 C CA . ASN A 1 293 ? 18.527 10.600 -25.682 1.00 93.38 293 ASN A CA 1
ATOM 2110 C C . ASN A 1 293 ? 17.407 10.368 -26.725 1.00 93.38 293 ASN A C 1
ATOM 2112 O O . ASN A 1 293 ? 17.195 11.182 -27.631 1.00 93.38 293 ASN A O 1
ATOM 2116 N N . VAL A 1 294 ? 16.727 9.225 -26.639 1.00 95.12 294 VAL A N 1
ATOM 2117 C CA . VAL A 1 294 ? 15.739 8.786 -27.632 1.00 95.12 294 VAL A CA 1
ATOM 2118 C C . VAL A 1 294 ? 14.332 9.101 -27.144 1.00 95.12 294 VAL A C 1
ATOM 2120 O O . VAL A 1 294 ? 13.957 8.740 -26.037 1.00 95.12 294 VAL A O 1
ATOM 2123 N N . GLY A 1 295 ? 13.509 9.710 -27.993 1.00 91.00 295 GLY A N 1
ATOM 2124 C CA . GLY A 1 295 ? 12.119 9.998 -27.641 1.00 91.00 295 GLY A CA 1
ATOM 2125 C C . GLY A 1 295 ? 11.966 11.180 -26.679 1.00 91.00 295 GLY A C 1
ATOM 2126 O O . GLY A 1 295 ? 12.890 11.965 -26.464 1.00 91.00 295 GLY A O 1
ATOM 2127 N N . THR A 1 296 ? 10.756 11.364 -26.149 1.00 79.50 296 THR A N 1
ATOM 2128 C CA . THR A 1 296 ? 10.486 12.339 -25.080 1.00 79.50 296 THR A CA 1
ATOM 2129 C C . THR A 1 296 ? 9.504 11.730 -24.076 1.00 79.50 296 THR A C 1
ATOM 2131 O O . THR A 1 296 ? 8.340 11.595 -24.443 1.00 79.50 296 THR A O 1
ATOM 2134 N N . PRO A 1 297 ? 9.909 11.449 -22.822 1.00 63.03 297 PRO A N 1
ATOM 2135 C CA . PRO A 1 297 ? 9.072 10.728 -21.848 1.00 63.03 297 PRO A CA 1
ATOM 2136 C C . PRO A 1 297 ? 7.713 11.388 -21.531 1.00 63.03 297 PRO A C 1
ATOM 2138 O O . PRO A 1 297 ? 6.773 10.733 -21.102 1.00 63.03 297 PRO A O 1
ATOM 2141 N N . ASP A 1 298 ? 7.580 12.697 -21.764 1.00 61.03 298 ASP A N 1
ATOM 2142 C CA . ASP A 1 298 ? 6.445 13.507 -21.293 1.00 61.03 298 ASP A CA 1
ATOM 2143 C C . ASP A 1 298 ? 5.171 13.459 -22.164 1.00 61.03 298 ASP A C 1
ATOM 2145 O O . ASP A 1 298 ? 4.170 14.105 -21.837 1.00 61.03 298 ASP A O 1
ATOM 2149 N N . LEU A 1 299 ? 5.164 12.760 -23.305 1.00 58.16 299 LEU A N 1
ATOM 2150 C CA . LEU A 1 299 ? 3.966 12.655 -24.146 1.00 58.16 299 LEU A CA 1
ATOM 2151 C C . LEU A 1 299 ? 3.757 11.195 -24.561 1.00 58.16 299 LEU A C 1
ATOM 2153 O O . LEU A 1 299 ? 4.486 10.681 -25.393 1.00 58.16 299 LEU A O 1
ATOM 2157 N N . ALA A 1 300 ? 2.672 10.556 -24.115 1.00 54.28 300 ALA A N 1
ATOM 2158 C CA . ALA A 1 300 ? 2.305 9.164 -24.453 1.00 54.28 300 ALA A CA 1
ATOM 2159 C C . ALA A 1 300 ? 2.139 8.843 -25.967 1.00 54.28 300 ALA A C 1
ATOM 2161 O O . ALA A 1 300 ? 1.709 7.763 -26.351 1.00 54.28 300 ALA A O 1
ATOM 2162 N N . THR A 1 301 ? 2.426 9.795 -26.861 1.00 62.62 301 THR A N 1
ATOM 2163 C CA . THR A 1 301 ? 2.446 9.622 -28.325 1.00 62.62 301 THR A CA 1
ATOM 2164 C C . THR A 1 301 ? 3.808 9.965 -28.938 1.00 62.62 301 THR A C 1
ATOM 2166 O O . THR A 1 301 ? 3.898 10.178 -30.148 1.00 62.62 301 THR A O 1
ATOM 2169 N N . SER A 1 302 ? 4.859 10.060 -28.119 1.00 81.69 302 SER A N 1
ATOM 2170 C CA . SER A 1 302 ? 6.205 10.442 -28.541 1.00 81.69 302 SER A CA 1
ATOM 2171 C C . SER A 1 302 ? 7.281 9.399 -28.258 1.00 81.69 302 SER A C 1
ATOM 2173 O O . SER A 1 302 ? 8.454 9.747 -28.308 1.00 81.69 302 SER A O 1
ATOM 2175 N N . ALA A 1 303 ? 6.933 8.132 -28.061 1.00 91.81 303 ALA A N 1
ATOM 2176 C CA . ALA A 1 303 ? 7.937 7.077 -28.100 1.00 91.81 303 ALA A CA 1
ATOM 2177 C C . ALA A 1 303 ? 8.526 6.957 -29.518 1.00 91.81 303 ALA A C 1
ATOM 2179 O O . ALA A 1 303 ? 7.821 7.149 -30.520 1.00 91.81 303 ALA A O 1
ATOM 2180 N N . THR A 1 304 ? 9.819 6.664 -29.624 1.00 95.12 304 THR A N 1
ATOM 2181 C CA . THR A 1 304 ? 10.450 6.298 -30.903 1.00 95.12 304 THR A CA 1
ATOM 2182 C C . THR A 1 304 ? 10.280 4.800 -31.120 1.00 95.12 304 THR A C 1
ATOM 2184 O O . THR A 1 304 ? 10.586 4.009 -30.238 1.00 95.12 304 THR A O 1
ATOM 2187 N N . THR A 1 305 ? 9.801 4.372 -32.285 1.00 96.00 305 THR A N 1
ATOM 2188 C CA . THR A 1 305 ? 9.683 2.938 -32.593 1.00 96.00 305 THR A CA 1
ATOM 2189 C C . THR A 1 305 ? 10.972 2.424 -33.225 1.00 96.00 305 THR A C 1
ATOM 2191 O O . THR A 1 305 ? 11.367 2.915 -34.281 1.00 96.00 305 THR A O 1
ATOM 2194 N N . LEU A 1 306 ? 11.598 1.415 -32.622 1.00 97.00 306 LEU A N 1
ATOM 2195 C CA . LEU A 1 306 ? 12.653 0.617 -33.241 1.00 97.00 306 LEU A CA 1
ATOM 2196 C C . LEU A 1 306 ? 12.030 -0.657 -33.821 1.00 97.00 306 LEU A C 1
ATOM 2198 O O . LEU A 1 306 ? 11.535 -1.509 -33.088 1.00 97.00 306 LEU A O 1
ATOM 2202 N N . ASN A 1 307 ? 12.054 -0.782 -35.145 1.00 95.81 307 ASN A N 1
ATOM 2203 C CA . ASN A 1 307 ? 11.503 -1.920 -35.871 1.00 95.81 307 ASN A CA 1
ATOM 2204 C C . ASN A 1 307 ? 12.621 -2.660 -36.607 1.00 95.81 307 ASN A C 1
ATOM 2206 O O . ASN A 1 307 ? 13.086 -2.210 -37.653 1.00 95.81 307 ASN A O 1
ATOM 2210 N N . VAL A 1 308 ? 13.053 -3.799 -36.083 1.00 94.12 308 VAL A N 1
ATOM 2211 C CA . VAL A 1 308 ? 14.086 -4.612 -36.735 1.00 94.12 308 VAL A CA 1
ATOM 2212 C C . VAL A 1 308 ? 13.422 -5.861 -37.285 1.00 94.12 308 VAL A C 1
ATOM 2214 O O . VAL A 1 308 ? 12.701 -6.534 -36.558 1.00 94.12 308 VAL A O 1
ATOM 2217 N N . THR A 1 309 ? 13.625 -6.172 -38.563 1.00 92.00 309 THR A N 1
ATOM 2218 C CA . THR A 1 309 ? 13.026 -7.360 -39.187 1.00 92.00 309 THR A CA 1
ATOM 2219 C C . THR A 1 309 ? 14.062 -8.185 -39.934 1.00 92.00 309 THR A C 1
ATOM 2221 O O . THR A 1 309 ? 14.992 -7.651 -40.538 1.00 92.00 309 THR A O 1
ATOM 2224 N N . SER A 1 310 ? 13.887 -9.502 -39.916 1.00 87.25 310 SER A N 1
ATOM 2225 C CA . SER A 1 310 ? 14.650 -10.482 -40.674 1.00 87.25 310 SER A CA 1
ATOM 2226 C C . SER A 1 310 ? 13.704 -11.332 -41.513 1.00 87.25 310 SER A C 1
ATOM 2228 O O . SER A 1 310 ? 12.744 -11.938 -41.038 1.00 87.25 310 SER A O 1
ATOM 2230 N N . GLU A 1 311 ? 13.997 -11.456 -42.807 1.00 81.75 311 GLU A N 1
ATOM 2231 C CA . GLU A 1 311 ? 13.195 -12.298 -43.703 1.00 81.75 311 GLU A CA 1
ATOM 2232 C C . GLU A 1 311 ? 13.260 -13.808 -43.371 1.00 81.75 311 GLU A C 1
ATOM 2234 O O . GLU A 1 311 ? 12.541 -14.599 -43.992 1.00 81.75 311 GLU A O 1
ATOM 2239 N N . ILE A 1 312 ? 14.132 -14.237 -42.444 1.00 78.44 312 ILE A N 1
ATOM 2240 C CA . ILE A 1 312 ? 14.257 -15.646 -42.030 1.00 78.44 312 ILE A CA 1
ATOM 2241 C C . ILE A 1 312 ? 13.092 -16.075 -41.115 1.00 78.44 312 ILE A C 1
ATOM 2243 O O . ILE A 1 312 ? 12.738 -17.253 -41.139 1.00 78.44 312 ILE A O 1
ATOM 2247 N N . GLY A 1 313 ? 12.404 -15.128 -40.463 1.00 67.50 313 GLY A N 1
ATOM 2248 C CA . GLY A 1 313 ? 11.085 -15.327 -39.848 1.00 67.50 313 GLY A CA 1
ATOM 2249 C C . GLY A 1 313 ? 11.051 -16.049 -38.498 1.00 67.50 313 GLY A C 1
ATOM 2250 O O . GLY A 1 313 ? 9.968 -16.481 -38.114 1.00 67.50 313 GLY A O 1
ATOM 2251 N N . ASP A 1 314 ? 12.193 -16.177 -37.816 1.00 70.94 314 ASP A N 1
ATOM 2252 C CA . ASP A 1 314 ? 12.324 -16.880 -36.529 1.00 70.94 314 ASP A CA 1
ATOM 2253 C C . ASP A 1 314 ? 12.724 -15.933 -35.360 1.00 70.94 314 ASP A C 1
ATOM 2255 O O . ASP A 1 314 ? 13.154 -16.423 -34.324 1.00 70.94 314 ASP A O 1
ATOM 2259 N N . GLY A 1 315 ? 12.610 -14.601 -35.499 1.00 76.69 315 GLY A N 1
ATOM 2260 C CA . GLY A 1 315 ? 12.995 -13.649 -34.437 1.00 76.69 315 GLY A CA 1
ATOM 2261 C C . GLY A 1 315 ? 14.510 -13.567 -34.167 1.00 76.69 315 GLY A C 1
ATOM 2262 O O . GLY A 1 315 ? 15.316 -14.126 -34.918 1.00 76.69 315 GLY A O 1
ATOM 2263 N N . PHE A 1 316 ? 14.911 -12.853 -33.104 1.00 84.62 316 PHE A N 1
ATOM 2264 C CA . PHE A 1 316 ? 16.287 -12.877 -32.574 1.00 84.62 316 PHE A CA 1
ATOM 2265 C C . PHE A 1 316 ? 16.372 -13.813 -31.363 1.00 84.62 316 PHE A C 1
ATOM 2267 O O . PHE A 1 316 ? 15.534 -13.741 -30.478 1.00 84.62 316 PHE A O 1
ATOM 2274 N N . GLY A 1 317 ? 17.428 -14.617 -31.231 1.00 91.31 317 GLY A N 1
ATOM 2275 C CA . 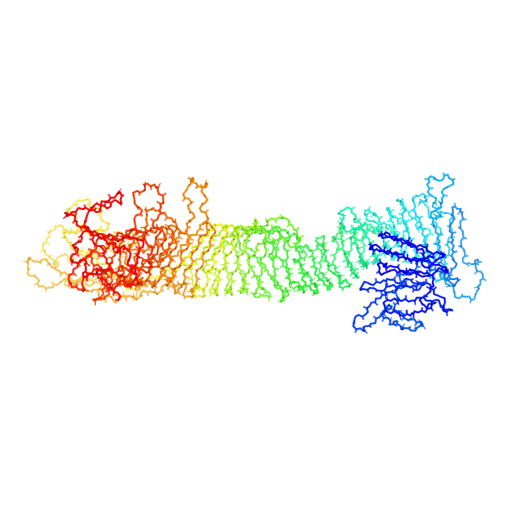GLY A 1 317 ? 17.663 -15.348 -29.977 1.00 91.31 317 GLY A CA 1
ATOM 2276 C C . GLY A 1 317 ? 17.973 -14.403 -28.806 1.00 91.31 317 GLY A C 1
ATOM 2277 O O . GLY A 1 317 ? 17.544 -14.616 -27.679 1.00 91.31 317 GLY A O 1
ATOM 2278 N N . THR A 1 318 ? 18.711 -13.317 -29.048 1.00 95.81 318 THR A N 1
ATOM 2279 C CA . THR A 1 318 ? 19.094 -12.349 -28.011 1.00 95.81 318 THR A CA 1
ATOM 2280 C C . THR A 1 318 ? 19.065 -10.910 -28.519 1.00 95.81 318 THR A C 1
ATOM 2282 O O . THR A 1 318 ? 19.659 -10.605 -29.555 1.00 95.81 318 THR A O 1
ATOM 2285 N N . LEU A 1 319 ? 18.472 -10.004 -27.744 1.00 96.75 319 LEU A N 1
ATOM 2286 C CA . LEU A 1 319 ? 18.596 -8.555 -27.909 1.00 96.75 319 LEU A CA 1
ATOM 2287 C C . LEU A 1 319 ? 19.390 -7.972 -26.732 1.00 96.75 319 LEU A C 1
ATOM 2289 O O . LEU A 1 319 ? 19.064 -8.234 -25.579 1.00 96.75 319 LEU A O 1
ATOM 2293 N N . ASN A 1 320 ? 20.421 -7.178 -27.015 1.00 97.94 320 ASN A N 1
ATOM 2294 C CA . ASN A 1 320 ? 21.144 -6.389 -26.015 1.00 97.94 320 ASN A CA 1
ATOM 2295 C C . ASN A 1 320 ? 20.842 -4.907 -26.245 1.00 97.94 320 ASN A C 1
ATOM 2297 O O . ASN A 1 320 ? 21.109 -4.412 -27.341 1.00 97.94 320 ASN A O 1
ATOM 2301 N N . LEU A 1 321 ? 20.327 -4.213 -25.233 1.00 98.06 321 LEU A N 1
ATOM 2302 C CA . LEU A 1 321 ? 20.039 -2.781 -25.258 1.00 98.06 321 LEU A CA 1
ATOM 2303 C C . LEU A 1 321 ? 20.910 -2.049 -24.231 1.00 98.06 321 LEU A C 1
ATOM 2305 O O . LEU A 1 321 ? 20.777 -2.273 -23.032 1.00 98.06 321 LEU A O 1
ATOM 2309 N N . ASP A 1 322 ? 21.772 -1.155 -24.705 1.00 98.12 322 ASP A N 1
ATOM 2310 C CA . ASP A 1 322 ? 22.569 -0.264 -23.861 1.00 98.12 322 ASP A CA 1
ATOM 2311 C C . ASP A 1 322 ? 21.959 1.143 -23.854 1.00 98.12 322 ASP A C 1
ATOM 2313 O O . ASP A 1 322 ? 21.799 1.763 -24.911 1.00 98.12 322 ASP A O 1
ATOM 2317 N N . VAL A 1 323 ? 21.582 1.629 -22.673 1.00 97.12 323 VAL A N 1
ATOM 2318 C CA . VAL A 1 323 ? 20.818 2.867 -22.476 1.00 97.12 323 VAL A CA 1
ATOM 2319 C C . VAL A 1 323 ? 21.697 3.946 -21.855 1.00 97.12 323 VAL A C 1
ATOM 2321 O O . VAL A 1 323 ? 22.354 3.732 -20.838 1.00 97.12 323 VAL A O 1
ATOM 2324 N N . SER A 1 324 ? 21.677 5.146 -22.436 1.00 93.94 324 SER A N 1
ATOM 2325 C CA . SER A 1 324 ? 22.298 6.323 -21.822 1.00 93.94 324 SER A CA 1
ATOM 2326 C C . SER A 1 324 ? 21.422 7.575 -21.933 1.00 93.94 324 SER A C 1
ATOM 2328 O O . SER A 1 324 ? 21.035 8.015 -23.015 1.00 93.94 324 SER A O 1
ATOM 2330 N N . GLY A 1 325 ? 21.111 8.193 -20.794 1.00 89.12 325 GLY A N 1
ATOM 2331 C CA . GLY A 1 325 ? 20.190 9.336 -20.750 1.00 89.12 325 GLY A CA 1
ATOM 2332 C C . GLY A 1 325 ? 18.721 8.918 -20.923 1.00 89.12 325 GLY A C 1
ATOM 2333 O O . GLY A 1 325 ? 18.409 7.737 -20.811 1.00 89.12 325 GLY A O 1
ATOM 2334 N N . PRO A 1 326 ? 17.790 9.865 -21.145 1.00 92.12 326 PRO A N 1
ATOM 2335 C CA . PRO A 1 326 ? 16.372 9.542 -21.275 1.00 92.12 326 PRO A CA 1
ATOM 2336 C C . PRO A 1 326 ? 16.091 8.755 -22.563 1.00 92.12 326 PRO A C 1
ATOM 2338 O O . PRO A 1 326 ? 16.446 9.205 -23.657 1.00 92.12 326 PRO A O 1
ATOM 2341 N N . VAL A 1 327 ? 15.410 7.616 -22.439 1.00 94.69 327 VAL A N 1
ATOM 2342 C CA . VAL A 1 327 ? 14.967 6.779 -23.560 1.00 94.69 327 VAL A CA 1
ATOM 2343 C C . VAL A 1 327 ? 13.482 6.452 -23.408 1.00 94.69 327 VAL A C 1
ATOM 2345 O O . VAL A 1 327 ? 13.075 5.835 -22.435 1.00 94.69 327 VAL A O 1
ATOM 2348 N N . ASP A 1 328 ? 12.680 6.849 -24.394 1.00 94.75 328 ASP A N 1
ATOM 2349 C CA . ASP A 1 328 ? 11.274 6.470 -24.571 1.00 94.75 328 ASP A CA 1
ATOM 2350 C C . ASP A 1 328 ? 11.119 5.762 -25.929 1.00 94.75 328 ASP A C 1
ATOM 2352 O O . ASP A 1 328 ? 11.192 6.392 -26.998 1.00 94.75 328 ASP A O 1
ATOM 2356 N N . MET A 1 329 ? 10.985 4.433 -25.893 1.00 94.81 329 MET A N 1
ATOM 2357 C CA . MET A 1 329 ? 11.090 3.565 -27.067 1.00 94.81 329 MET A CA 1
ATOM 2358 C C . MET A 1 329 ? 9.995 2.489 -27.119 1.00 94.81 329 MET A C 1
ATOM 2360 O O . MET A 1 329 ? 9.563 1.954 -26.102 1.00 94.81 329 MET A O 1
ATOM 2364 N N . VAL A 1 330 ? 9.580 2.133 -28.338 1.00 94.81 330 VAL A N 1
ATOM 2365 C CA . VAL A 1 330 ? 8.773 0.937 -28.625 1.00 94.81 330 VAL A CA 1
ATOM 2366 C C . VAL A 1 330 ? 9.604 -0.064 -29.423 1.00 94.81 330 VAL A C 1
ATOM 2368 O O . VAL A 1 330 ? 10.122 0.294 -30.482 1.00 94.81 330 VAL A O 1
ATOM 2371 N N . LEU A 1 331 ? 9.684 -1.311 -28.964 1.00 94.81 331 LEU A N 1
ATOM 2372 C CA . LEU A 1 331 ? 10.252 -2.425 -29.722 1.00 94.81 331 LEU A CA 1
ATOM 2373 C C . LEU A 1 331 ? 9.186 -3.057 -30.628 1.00 94.81 331 LEU A C 1
ATOM 2375 O O . LEU A 1 331 ? 8.051 -3.323 -30.217 1.00 94.81 331 LEU A O 1
ATOM 2379 N N . ALA A 1 332 ? 9.549 -3.279 -31.889 1.00 93.88 332 ALA A N 1
ATOM 2380 C CA . ALA A 1 332 ? 8.679 -3.856 -32.905 1.00 93.88 332 ALA A CA 1
ATOM 2381 C C . ALA A 1 332 ? 9.441 -4.798 -33.849 1.00 93.88 332 ALA A C 1
ATOM 2383 O O . ALA A 1 332 ? 10.672 -4.772 -33.940 1.00 93.88 332 ALA A O 1
ATOM 2384 N N . GLY A 1 333 ? 8.681 -5.602 -34.594 1.00 90.88 333 GLY A N 1
ATOM 2385 C CA . GLY A 1 333 ? 9.241 -6.598 -35.504 1.00 90.88 333 GLY A CA 1
ATOM 2386 C C . GLY A 1 333 ? 9.885 -7.747 -34.734 1.00 90.88 333 GLY A C 1
ATOM 2387 O O . GLY A 1 333 ? 9.402 -8.137 -33.677 1.00 90.88 333 GLY A O 1
ATOM 2388 N N . ASP A 1 334 ? 10.999 -8.252 -35.245 1.00 89.94 334 ASP A N 1
ATOM 2389 C CA . ASP A 1 334 ? 11.745 -9.351 -34.633 1.00 89.94 334 ASP A CA 1
ATOM 2390 C C . ASP A 1 334 ? 12.428 -8.926 -33.323 1.00 89.94 334 ASP A C 1
ATOM 2392 O O . ASP A 1 334 ? 12.750 -9.769 -32.493 1.00 89.94 334 ASP A O 1
ATOM 2396 N N . ALA A 1 335 ? 12.618 -7.615 -33.103 1.00 85.38 335 ALA A N 1
ATOM 2397 C CA . ALA A 1 335 ? 13.142 -7.073 -31.845 1.00 85.38 335 ALA A CA 1
ATOM 2398 C C . ALA A 1 335 ? 12.164 -7.231 -30.670 1.00 85.38 335 ALA A C 1
ATOM 2400 O O . ALA A 1 335 ? 12.566 -7.041 -29.529 1.00 85.38 335 ALA A O 1
ATOM 2401 N N . ALA A 1 336 ? 10.901 -7.547 -30.961 1.00 85.44 336 ALA A N 1
ATOM 2402 C CA . ALA A 1 336 ? 9.863 -7.851 -29.984 1.00 85.44 336 ALA A CA 1
ATOM 2403 C C . ALA A 1 336 ? 9.718 -9.379 -29.762 1.00 85.44 336 ALA A C 1
ATOM 2405 O O . ALA A 1 336 ? 9.286 -9.824 -28.710 1.00 85.44 336 ALA A O 1
ATOM 2406 N N . SER A 1 337 ? 10.135 -10.213 -30.719 1.00 87.94 337 SER A N 1
ATOM 2407 C CA . SER A 1 337 ? 10.049 -11.680 -30.633 1.00 87.94 337 SER A CA 1
ATOM 2408 C C . SER A 1 337 ? 11.394 -12.311 -30.244 1.00 87.94 337 SER A C 1
ATOM 2410 O O . SER A 1 337 ? 11.920 -13.153 -30.977 1.00 87.94 337 SER A O 1
ATOM 2412 N N . MET A 1 338 ? 12.014 -11.825 -29.167 1.00 93.62 338 MET A N 1
ATOM 2413 C CA . MET A 1 338 ? 13.320 -12.303 -28.704 1.00 93.62 338 MET A CA 1
ATOM 2414 C C . MET A 1 338 ? 13.212 -13.327 -27.577 1.00 93.62 338 MET A C 1
ATOM 2416 O O . MET A 1 338 ? 12.376 -13.155 -26.704 1.00 93.62 338 MET A O 1
ATOM 2420 N N . GLU A 1 339 ? 14.098 -14.332 -27.545 1.00 95.50 339 GLU A N 1
ATOM 2421 C CA . GLU A 1 339 ? 14.143 -15.320 -26.445 1.00 95.50 339 GLU A CA 1
ATOM 2422 C C . GLU A 1 339 ? 14.859 -14.765 -25.198 1.00 95.50 339 GLU A C 1
ATOM 2424 O O . GLU A 1 339 ? 14.480 -15.049 -24.065 1.00 95.50 339 GLU A O 1
ATOM 2429 N N . THR A 1 340 ? 15.914 -13.966 -25.379 1.00 96.94 340 THR A N 1
ATOM 2430 C CA . THR A 1 340 ? 16.667 -13.321 -24.291 1.00 96.94 340 THR A CA 1
ATOM 2431 C C . THR A 1 340 ? 16.738 -11.817 -24.501 1.00 96.94 340 THR A C 1
ATOM 2433 O O . THR A 1 340 ? 17.149 -11.359 -25.571 1.00 96.94 340 THR A O 1
ATOM 2436 N N . PHE A 1 341 ? 16.432 -11.042 -23.464 1.00 97.69 341 PHE A N 1
ATOM 2437 C CA . PHE A 1 341 ? 16.551 -9.591 -23.496 1.00 97.69 341 PHE A CA 1
ATOM 2438 C C . PHE A 1 341 ? 17.461 -9.078 -22.380 1.00 97.69 341 PHE A C 1
ATOM 2440 O O . PHE A 1 341 ? 17.166 -9.256 -21.201 1.00 97.69 341 PHE A O 1
ATOM 2447 N N . ASN A 1 342 ? 18.571 -8.444 -22.768 1.00 98.12 342 ASN A N 1
ATOM 2448 C CA . ASN A 1 342 ? 19.514 -7.830 -21.842 1.00 98.12 342 ASN A CA 1
ATOM 2449 C C . ASN A 1 342 ? 19.430 -6.300 -21.908 1.00 98.12 342 ASN A C 1
ATOM 2451 O O . ASN A 1 342 ? 19.499 -5.740 -23.006 1.00 98.12 342 ASN A O 1
ATOM 2455 N N . ILE A 1 343 ? 19.372 -5.635 -20.753 1.00 98.19 343 ILE A N 1
ATOM 2456 C CA . ILE A 1 343 ? 19.439 -4.171 -20.628 1.00 98.19 343 ILE A CA 1
ATOM 2457 C C . ILE A 1 343 ? 20.664 -3.782 -19.790 1.00 98.19 343 ILE A C 1
ATOM 2459 O O . ILE A 1 343 ? 20.959 -4.391 -18.761 1.00 98.19 343 ILE A O 1
ATOM 2463 N N . SER A 1 344 ? 21.396 -2.761 -20.230 1.00 97.94 344 SER A N 1
ATOM 2464 C CA . SER A 1 344 ? 22.480 -2.145 -19.463 1.00 97.94 344 SER A CA 1
ATOM 2465 C C . SER A 1 344 ? 22.442 -0.624 -19.532 1.00 97.94 344 SER A C 1
ATOM 2467 O O . SER A 1 344 ? 21.751 -0.051 -20.372 1.00 97.94 344 SER A O 1
ATOM 2469 N N . GLY A 1 345 ? 23.218 0.024 -18.663 1.00 96.38 345 GLY A N 1
ATOM 2470 C CA . GLY A 1 345 ? 23.441 1.466 -18.701 1.00 96.38 345 GLY A CA 1
ATOM 2471 C C . GLY A 1 345 ? 22.685 2.219 -17.608 1.00 96.38 345 GLY A C 1
ATOM 2472 O O . GLY A 1 345 ? 22.492 1.699 -16.513 1.00 96.38 345 GLY A O 1
ATOM 2473 N N . SER A 1 346 ? 22.328 3.473 -17.877 1.00 94.25 346 SER A N 1
ATOM 2474 C CA . SER A 1 346 ? 21.681 4.357 -16.897 1.00 94.25 346 SER A CA 1
ATOM 2475 C C . SER A 1 346 ? 20.916 5.498 -17.573 1.00 94.25 346 SER A C 1
ATOM 2477 O O . SER A 1 346 ? 21.316 5.992 -18.633 1.00 94.25 346 SER A O 1
ATOM 2479 N N . GLY A 1 347 ? 19.905 6.019 -16.898 1.00 91.75 347 GLY A N 1
ATOM 2480 C CA . GLY A 1 347 ? 19.044 7.121 -17.303 1.00 91.75 347 GLY A CA 1
ATOM 2481 C C . GLY A 1 347 ? 17.583 6.679 -17.389 1.00 91.75 347 GLY A C 1
ATOM 2482 O O . GLY A 1 347 ? 17.329 5.496 -17.559 1.00 91.75 347 GLY A O 1
ATOM 2483 N N . PRO A 1 348 ? 16.608 7.605 -17.311 1.00 92.38 348 PRO A N 1
ATOM 2484 C CA . PRO A 1 348 ? 15.191 7.245 -17.327 1.00 92.38 348 PRO A CA 1
ATOM 2485 C C . PRO A 1 348 ? 14.816 6.422 -18.564 1.00 92.38 348 PRO A C 1
ATOM 2487 O O . PRO A 1 348 ? 14.984 6.898 -19.691 1.00 92.38 348 PRO A O 1
ATOM 2490 N N . LEU A 1 349 ? 14.265 5.229 -18.350 1.00 93.94 349 LEU A N 1
ATOM 2491 C CA . LEU A 1 349 ? 13.839 4.319 -19.406 1.00 93.94 349 LEU A CA 1
ATOM 2492 C C . LEU A 1 349 ? 12.320 4.123 -19.368 1.00 93.94 349 LEU A C 1
ATOM 2494 O O . LEU A 1 349 ? 11.748 3.698 -18.371 1.00 93.94 349 LEU A O 1
ATOM 2498 N N . THR A 1 350 ? 11.664 4.400 -20.488 1.00 92.62 350 THR A N 1
ATOM 2499 C CA . THR A 1 350 ? 10.300 3.962 -20.779 1.00 92.62 350 THR A CA 1
ATOM 2500 C C . THR A 1 350 ? 10.368 3.079 -22.008 1.00 92.62 350 THR A C 1
ATOM 2502 O O . THR A 1 350 ? 10.660 3.539 -23.114 1.00 92.62 350 THR A O 1
ATOM 2505 N N . LEU A 1 351 ? 10.130 1.790 -21.815 1.00 91.94 351 LEU A N 1
ATOM 2506 C CA . LEU A 1 351 ? 10.206 0.809 -22.880 1.00 91.94 351 LEU A CA 1
ATOM 2507 C C . LEU A 1 351 ? 8.860 0.111 -23.009 1.00 91.94 351 LEU A C 1
ATOM 2509 O O . LEU A 1 351 ? 8.306 -0.374 -22.032 1.00 91.94 351 LEU A O 1
ATOM 2513 N N . ASN A 1 352 ? 8.344 0.055 -24.230 1.00 90.12 352 ASN A N 1
ATOM 2514 C CA . ASN A 1 352 ? 7.143 -0.701 -24.557 1.00 90.12 352 ASN A CA 1
ATOM 2515 C C . ASN A 1 352 ? 7.487 -1.747 -25.616 1.00 90.12 352 ASN A C 1
ATOM 2517 O O . ASN A 1 352 ? 8.315 -1.498 -26.493 1.00 90.12 352 ASN A O 1
ATOM 2521 N N . SER A 1 353 ? 6.808 -2.888 -25.598 1.00 87.19 353 SER A N 1
ATOM 2522 C CA . SER A 1 353 ? 6.869 -3.860 -26.688 1.00 87.19 353 SER A CA 1
ATOM 2523 C C . SER A 1 353 ? 5.466 -4.196 -27.176 1.00 87.19 353 SER A C 1
ATOM 2525 O O . SER A 1 353 ? 4.485 -4.074 -26.447 1.00 87.19 353 SER A O 1
ATOM 2527 N N . THR A 1 354 ? 5.359 -4.575 -28.446 1.00 76.06 354 THR A N 1
ATOM 2528 C CA . THR A 1 354 ? 4.076 -4.958 -29.065 1.00 76.06 354 THR A CA 1
ATOM 2529 C C . THR A 1 354 ? 3.810 -6.460 -29.039 1.00 76.06 354 THR A C 1
ATOM 2531 O O . THR A 1 354 ? 2.679 -6.880 -29.279 1.00 76.06 354 THR A O 1
ATOM 2534 N N . ASP A 1 355 ? 4.843 -7.247 -28.764 1.00 82.81 355 ASP A N 1
ATOM 2535 C CA . ASP A 1 355 ? 4.836 -8.702 -28.688 1.00 82.81 355 ASP A CA 1
ATOM 2536 C C . ASP A 1 355 ? 6.009 -9.080 -27.774 1.00 82.81 355 ASP A C 1
ATOM 2538 O O . ASP A 1 355 ? 7.078 -8.508 -27.926 1.00 82.81 355 ASP A O 1
ATOM 2542 N N . LEU A 1 356 ? 5.817 -9.935 -26.776 1.00 91.69 356 LEU A N 1
ATOM 2543 C CA . LEU A 1 356 ? 6.915 -10.539 -26.001 1.00 91.69 356 LEU A CA 1
ATOM 2544 C C . LEU A 1 356 ? 6.689 -12.050 -25.888 1.00 91.69 356 LEU A C 1
ATOM 2546 O O . LEU A 1 356 ? 7.238 -12.690 -25.000 1.00 91.69 356 LEU A O 1
ATOM 2550 N N . GLY A 1 357 ? 5.867 -12.628 -26.773 1.00 89.94 357 GLY A N 1
ATOM 2551 C CA . GLY A 1 357 ? 5.356 -13.989 -26.614 1.00 89.94 357 GLY A CA 1
ATOM 2552 C C . GLY A 1 357 ? 6.424 -15.082 -26.574 1.00 89.94 357 GLY A C 1
ATOM 2553 O O . GLY A 1 357 ? 6.145 -16.152 -26.044 1.00 89.94 357 GLY A O 1
ATOM 2554 N N . ASP A 1 358 ? 7.617 -14.805 -27.105 1.00 93.00 358 ASP A N 1
ATOM 2555 C CA . ASP A 1 358 ? 8.745 -15.740 -27.160 1.00 93.00 358 ASP A CA 1
ATOM 2556 C C . ASP A 1 358 ? 9.819 -15.467 -26.077 1.00 93.00 358 ASP A C 1
ATOM 2558 O O . ASP A 1 358 ? 10.833 -16.161 -26.041 1.00 93.00 358 ASP A O 1
ATOM 2562 N N . LEU A 1 359 ? 9.638 -14.466 -25.200 1.00 95.94 359 LEU A N 1
ATOM 2563 C CA . LEU A 1 359 ? 10.658 -14.063 -24.223 1.00 95.94 359 LEU A CA 1
ATOM 2564 C C . LEU A 1 359 ? 10.798 -15.069 -23.080 1.00 95.94 359 LEU A C 1
ATOM 2566 O O . LEU A 1 359 ? 9.919 -15.210 -22.239 1.00 95.94 359 LEU A O 1
ATOM 2570 N N . GLU A 1 360 ? 11.954 -15.705 -22.978 1.00 96.50 360 GLU A N 1
ATOM 2571 C CA . GLU A 1 360 ? 12.245 -16.706 -21.955 1.00 96.50 360 GLU A CA 1
ATOM 2572 C C . GLU A 1 360 ? 13.074 -16.140 -20.787 1.00 96.50 360 GLU A C 1
ATOM 2574 O O . GLU A 1 360 ? 12.876 -16.542 -19.635 1.00 96.50 360 GLU A O 1
ATOM 2579 N N . VAL A 1 361 ? 14.000 -15.216 -21.080 1.00 97.44 361 VAL A N 1
ATOM 2580 C CA . VAL A 1 361 ? 14.973 -14.666 -20.119 1.00 97.44 361 VAL A CA 1
ATOM 2581 C C . VAL A 1 361 ? 15.042 -13.144 -20.213 1.00 97.44 361 VAL A C 1
ATOM 2583 O O . VAL A 1 361 ? 15.362 -12.595 -21.271 1.00 97.44 361 VAL A O 1
ATOM 2586 N N . PHE A 1 362 ? 14.843 -12.466 -19.085 1.00 98.12 362 PHE A N 1
ATOM 2587 C CA . PHE A 1 362 ? 15.045 -11.026 -18.933 1.00 98.12 362 PHE A CA 1
ATOM 2588 C C . PHE A 1 362 ? 16.207 -10.737 -17.978 1.00 98.12 362 PHE A C 1
ATOM 2590 O O . PHE A 1 362 ? 16.269 -11.295 -16.885 1.00 98.12 362 PHE A O 1
ATOM 2597 N N . ASN A 1 363 ? 17.138 -9.870 -18.380 1.00 98.38 363 ASN A N 1
ATOM 2598 C CA . ASN A 1 363 ? 18.303 -9.526 -17.566 1.00 98.38 363 ASN A CA 1
ATOM 2599 C C . ASN A 1 363 ? 18.685 -8.046 -17.699 1.00 98.38 363 ASN A C 1
ATOM 2601 O O . ASN A 1 363 ? 19.284 -7.628 -18.689 1.00 98.38 363 ASN A O 1
ATOM 2605 N N . SER A 1 364 ? 18.416 -7.260 -16.665 1.00 98.12 364 SER A N 1
ATOM 2606 C CA . SER A 1 364 ? 18.837 -5.867 -16.536 1.00 98.12 364 SER A CA 1
ATOM 2607 C C . SER A 1 364 ? 19.866 -5.643 -15.424 1.00 98.12 364 SER A C 1
ATOM 2609 O O . SER A 1 364 ? 20.050 -4.515 -14.990 1.00 98.12 364 SER A O 1
ATOM 2611 N N . VAL A 1 365 ? 20.632 -6.664 -15.012 1.00 98.00 365 VAL A N 1
ATOM 2612 C CA . VAL A 1 365 ? 21.673 -6.544 -13.957 1.00 98.00 365 VAL A CA 1
ATOM 2613 C C . VAL A 1 365 ? 22.713 -5.449 -14.262 1.00 98.00 365 VAL A C 1
ATOM 2615 O O . VAL A 1 365 ? 23.385 -4.932 -13.371 1.00 98.00 365 VAL A O 1
ATOM 2618 N N . GLY A 1 366 ? 22.908 -5.113 -15.541 1.00 95.75 366 GLY A N 1
ATOM 2619 C CA . GLY A 1 366 ? 23.809 -4.042 -15.974 1.00 95.75 366 GLY A CA 1
ATOM 2620 C C . GLY A 1 366 ? 23.203 -2.635 -15.957 1.00 95.75 366 GLY A C 1
ATOM 2621 O O . GLY A 1 366 ? 23.913 -1.695 -16.318 1.00 95.75 366 GLY A O 1
ATOM 2622 N N . TYR A 1 367 ? 21.920 -2.497 -15.628 1.00 97.56 367 TYR A N 1
ATOM 2623 C CA . TYR A 1 367 ? 21.187 -1.239 -15.526 1.00 97.56 367 TYR A CA 1
ATOM 2624 C C . TYR A 1 367 ? 21.163 -0.785 -14.060 1.00 97.56 367 TYR A C 1
ATOM 2626 O O . TYR A 1 367 ? 21.063 -1.620 -13.170 1.00 97.56 367 TYR A O 1
ATOM 2634 N N . THR A 1 368 ? 21.371 0.506 -13.799 1.00 94.75 368 THR A N 1
ATOM 2635 C CA . THR A 1 368 ? 21.685 0.996 -12.436 1.00 94.75 368 THR A CA 1
ATOM 2636 C C . THR A 1 368 ? 20.701 2.017 -11.866 1.00 94.75 368 THR A C 1
ATOM 2638 O O . THR A 1 368 ? 21.016 2.641 -10.855 1.00 94.75 368 THR A O 1
ATOM 2641 N N . ASP A 1 369 ? 19.605 2.285 -12.568 1.00 95.56 369 ASP A N 1
ATOM 2642 C CA . ASP A 1 369 ? 18.531 3.176 -12.120 1.00 95.56 369 ASP A CA 1
ATOM 2643 C C . ASP A 1 369 ? 17.236 2.360 -11.983 1.00 95.56 369 ASP A C 1
ATOM 2645 O O . ASP A 1 369 ? 17.194 1.211 -12.409 1.00 95.56 369 ASP A O 1
ATOM 2649 N N . ASP A 1 370 ? 16.178 2.973 -11.452 1.00 95.19 370 ASP A N 1
ATOM 2650 C CA . ASP A 1 370 ? 14.858 2.347 -11.316 1.00 95.19 370 ASP A CA 1
ATOM 2651 C C . ASP A 1 370 ? 14.309 1.875 -12.677 1.00 95.19 370 ASP A C 1
ATOM 2653 O O . ASP A 1 370 ? 14.327 2.615 -13.678 1.00 95.19 370 ASP A O 1
ATOM 2657 N N . LEU A 1 371 ? 13.787 0.649 -12.714 1.00 95.44 371 LEU A N 1
ATOM 2658 C CA . LEU A 1 371 ? 13.212 0.023 -13.897 1.00 95.44 371 LEU A CA 1
ATOM 2659 C C . LEU A 1 371 ? 11.748 -0.358 -13.667 1.00 95.44 371 LEU A C 1
ATOM 2661 O O . LEU A 1 371 ? 11.437 -1.240 -12.880 1.00 95.44 371 LEU A O 1
ATOM 2665 N N . SER A 1 372 ? 10.843 0.223 -14.455 1.00 94.81 372 SER A N 1
ATOM 2666 C CA . SER A 1 372 ? 9.463 -0.260 -14.570 1.00 94.81 372 SER A CA 1
ATOM 2667 C C . SER A 1 372 ? 9.259 -0.894 -15.942 1.00 94.81 372 SER A C 1
ATOM 2669 O O . SER A 1 372 ? 9.391 -0.211 -16.964 1.00 94.81 372 SER A O 1
ATOM 2671 N N . PHE A 1 373 ? 8.984 -2.200 -15.985 1.00 94.88 373 PHE A N 1
ATOM 2672 C CA . PHE A 1 373 ? 8.849 -2.922 -17.248 1.00 94.88 373 PHE A CA 1
ATOM 2673 C C . PHE A 1 373 ? 7.791 -4.027 -17.201 1.00 94.88 373 PHE A C 1
ATOM 2675 O O . PHE A 1 373 ? 7.686 -4.784 -16.236 1.00 94.88 373 PHE A O 1
ATOM 2682 N N . ASP A 1 374 ? 7.011 -4.118 -18.278 1.00 95.06 374 ASP A N 1
ATOM 2683 C CA . ASP A 1 374 ? 5.929 -5.087 -18.424 1.00 95.06 374 ASP A CA 1
ATOM 2684 C C . ASP A 1 374 ? 6.352 -6.260 -19.320 1.00 95.06 374 ASP A C 1
ATOM 2686 O O . ASP A 1 374 ? 6.534 -6.119 -20.532 1.00 95.06 374 ASP A O 1
ATOM 2690 N N . LEU A 1 375 ? 6.513 -7.424 -18.693 1.00 95.94 375 LEU A N 1
ATOM 2691 C CA . LEU A 1 375 ? 6.856 -8.713 -19.289 1.00 95.94 375 LEU A CA 1
ATOM 2692 C C . LEU A 1 375 ? 5.644 -9.654 -19.393 1.00 95.94 375 LEU A C 1
ATOM 2694 O O . LEU A 1 375 ? 5.809 -10.799 -19.818 1.00 95.94 375 LEU A O 1
ATOM 2698 N N . SER A 1 376 ? 4.432 -9.204 -19.046 1.00 94.31 376 SER A N 1
ATOM 2699 C CA . SER A 1 376 ? 3.204 -10.023 -19.076 1.00 94.31 376 SER A CA 1
ATOM 2700 C C . SER A 1 376 ? 2.851 -10.563 -20.464 1.00 94.31 376 SER A C 1
ATOM 2702 O O . SER A 1 376 ? 2.137 -11.552 -20.605 1.00 94.31 376 SER A O 1
ATOM 2704 N N . GLY A 1 377 ? 3.414 -9.979 -21.523 1.00 91.88 377 GLY A N 1
ATOM 2705 C CA . GLY A 1 377 ? 3.294 -10.512 -22.877 1.00 91.88 377 GLY A CA 1
ATOM 2706 C C . GLY A 1 377 ? 3.926 -11.899 -23.075 1.00 91.88 377 GLY A C 1
ATOM 2707 O O . GLY A 1 377 ? 3.622 -12.534 -24.087 1.00 91.88 377 GLY A O 1
ATOM 2708 N N . SER A 1 378 ? 4.778 -12.370 -22.153 1.00 93.94 378 SER A N 1
ATOM 2709 C CA . SER A 1 378 ? 5.442 -13.673 -22.244 1.00 93.94 378 SER A CA 1
ATOM 2710 C C . SER A 1 378 ? 4.873 -14.725 -21.293 1.00 93.94 378 SER A C 1
ATOM 2712 O O . SER A 1 378 ? 4.963 -14.607 -20.073 1.00 93.94 378 SER A O 1
ATOM 2714 N N . ALA A 1 379 ? 4.387 -15.830 -21.862 1.00 87.62 379 ALA A N 1
ATOM 2715 C CA . ALA A 1 379 ? 3.942 -16.996 -21.098 1.00 87.62 379 ALA A CA 1
ATOM 2716 C C . ALA A 1 379 ? 5.057 -18.028 -20.825 1.00 87.62 379 ALA A C 1
ATOM 2718 O O . ALA A 1 379 ? 4.861 -18.918 -19.998 1.00 87.62 379 ALA A O 1
ATOM 2719 N N . ASP A 1 380 ? 6.195 -17.939 -21.525 1.00 91.44 380 ASP A N 1
ATOM 2720 C CA . ASP A 1 380 ? 7.318 -18.892 -21.438 1.00 91.44 380 ASP A CA 1
ATOM 2721 C C . ASP A 1 380 ? 8.507 -18.342 -20.610 1.00 91.44 380 ASP A C 1
ATOM 2723 O O . ASP A 1 380 ? 9.574 -18.965 -20.523 1.00 91.44 380 ASP A O 1
ATOM 2727 N N . LEU A 1 381 ? 8.309 -17.189 -19.961 1.00 96.19 381 LEU A N 1
ATOM 2728 C CA . LEU A 1 381 ? 9.284 -16.536 -19.090 1.00 96.19 381 LEU A CA 1
ATOM 2729 C C . LEU A 1 381 ? 9.663 -17.444 -17.911 1.00 96.19 381 LEU A C 1
ATOM 2731 O O . LEU A 1 381 ? 8.794 -17.963 -17.206 1.00 96.19 381 LEU A O 1
ATOM 2735 N N . HIS A 1 382 ? 10.963 -17.636 -17.682 1.00 95.31 382 HIS A N 1
ATOM 2736 C CA . HIS A 1 382 ? 11.450 -18.484 -16.588 1.00 95.31 382 HIS A CA 1
ATOM 2737 C C . HIS A 1 382 ? 12.645 -17.926 -15.802 1.00 95.31 382 HIS A C 1
ATOM 2739 O O . HIS A 1 382 ? 13.003 -18.515 -14.781 1.00 95.31 382 HIS A O 1
ATOM 2745 N N . ASP A 1 383 ? 13.255 -16.820 -16.236 1.00 97.75 383 ASP A N 1
ATOM 2746 C CA . ASP A 1 383 ? 14.331 -16.131 -15.508 1.00 97.75 383 ASP A CA 1
ATOM 2747 C C . ASP A 1 383 ? 14.201 -14.610 -15.693 1.00 97.75 383 ASP A C 1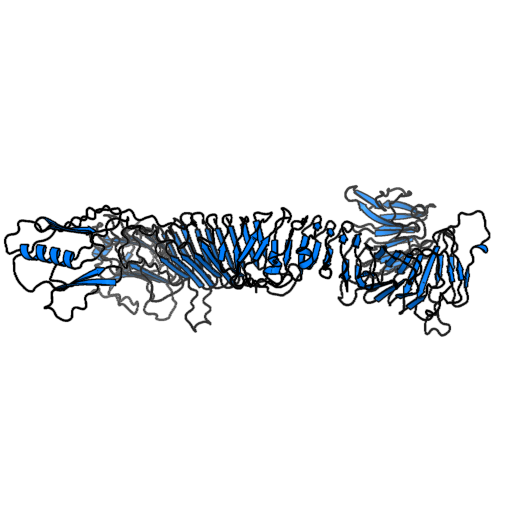
ATOM 2749 O O . ASP A 1 383 ? 14.157 -14.121 -16.825 1.00 97.75 383 ASP A O 1
ATOM 2753 N N . VAL A 1 384 ? 14.122 -13.875 -14.584 1.00 98.31 384 VAL A N 1
ATOM 2754 C CA . VAL A 1 384 ? 14.048 -12.408 -14.525 1.00 98.31 384 VAL A CA 1
ATOM 2755 C C . VAL A 1 384 ? 15.098 -11.924 -13.538 1.00 98.31 384 VAL A C 1
ATOM 2757 O O . VAL A 1 384 ? 15.067 -12.296 -12.369 1.00 98.31 384 VAL A O 1
ATOM 2760 N N . GLN A 1 385 ? 16.028 -11.096 -14.002 1.00 98.31 385 GLN A N 1
ATOM 2761 C CA . GLN A 1 385 ? 17.081 -10.518 -13.167 1.00 98.31 385 GLN A CA 1
ATOM 2762 C C . GLN A 1 385 ? 17.162 -9.016 -13.407 1.00 98.31 385 GLN A C 1
ATOM 2764 O O . GLN A 1 385 ? 17.232 -8.614 -14.570 1.00 98.31 385 GLN A O 1
ATOM 2769 N N . THR A 1 386 ? 17.210 -8.201 -12.356 1.00 98.06 386 THR A N 1
ATOM 2770 C CA . THR A 1 386 ? 17.409 -6.748 -12.469 1.00 98.06 386 THR A CA 1
ATOM 2771 C C . THR A 1 386 ? 18.660 -6.262 -11.736 1.00 98.06 386 THR A C 1
ATOM 2773 O O . THR A 1 386 ? 19.441 -7.058 -11.205 1.00 98.06 386 THR A O 1
ATOM 2776 N N . GLY A 1 387 ? 18.965 -4.972 -11.888 1.00 95.56 387 GLY A N 1
ATOM 2777 C CA . GLY A 1 387 ? 20.085 -4.312 -11.218 1.00 95.56 387 GLY A CA 1
ATOM 2778 C C . GLY A 1 387 ? 19.645 -3.661 -9.908 1.00 95.56 387 GLY A C 1
ATOM 2779 O O . GLY A 1 387 ? 18.520 -3.844 -9.480 1.00 95.56 387 GLY A O 1
ATOM 2780 N N . ASP A 1 388 ? 20.535 -2.905 -9.261 1.00 94.25 388 ASP A N 1
ATOM 2781 C CA . ASP A 1 388 ? 20.139 -2.109 -8.090 1.00 94.25 388 ASP A CA 1
ATOM 2782 C C . ASP A 1 388 ? 19.200 -0.962 -8.541 1.00 94.25 388 ASP A C 1
ATOM 2784 O O . ASP A 1 388 ? 19.504 -0.288 -9.531 1.00 94.25 388 ASP A O 1
ATOM 2788 N N . GLY A 1 389 ? 18.141 -0.671 -7.785 1.00 94.81 389 GLY A N 1
ATOM 2789 C CA . GLY A 1 389 ? 17.120 0.332 -8.126 1.00 94.81 389 GLY A CA 1
ATOM 2790 C C . GLY A 1 389 ? 15.800 -0.006 -7.439 1.00 94.81 389 GLY A C 1
ATOM 2791 O O . GLY A 1 389 ? 15.706 -1.071 -6.860 1.00 94.81 389 GLY A O 1
ATOM 2792 N N . ASN A 1 390 ? 14.809 0.886 -7.446 1.00 95.94 390 ASN A N 1
ATOM 2793 C CA . ASN A 1 390 ? 13.445 0.512 -7.053 1.00 95.94 390 ASN A CA 1
ATOM 2794 C C . ASN A 1 390 ? 12.698 0.020 -8.297 1.00 95.94 390 ASN A C 1
ATOM 2796 O O . ASN A 1 390 ? 12.167 0.826 -9.072 1.00 95.94 390 ASN A O 1
ATOM 2800 N N . ASP A 1 391 ? 12.689 -1.289 -8.503 1.00 96.81 391 ASP A N 1
ATOM 2801 C CA . ASP A 1 391 ? 12.209 -1.920 -9.721 1.00 96.81 391 ASP A CA 1
ATOM 2802 C C . ASP A 1 391 ? 10.760 -2.403 -9.606 1.00 96.81 391 ASP A C 1
ATOM 2804 O O . ASP A 1 391 ? 10.291 -2.897 -8.584 1.00 96.81 391 ASP A O 1
ATOM 2808 N N . VAL A 1 392 ? 10.029 -2.296 -10.712 1.00 97.00 392 VAL A N 1
ATOM 2809 C CA . VAL A 1 392 ? 8.667 -2.807 -10.861 1.00 97.00 392 VAL A CA 1
ATOM 2810 C C . VAL A 1 392 ? 8.612 -3.671 -12.109 1.00 97.00 392 VAL A C 1
ATOM 2812 O O . VAL A 1 392 ? 8.558 -3.162 -13.234 1.00 97.00 392 VAL A O 1
ATOM 2815 N N . ILE A 1 393 ? 8.571 -4.986 -11.919 1.00 97.44 393 ILE A N 1
ATOM 2816 C CA . ILE A 1 393 ? 8.491 -5.940 -13.023 1.00 97.44 393 ILE A CA 1
ATOM 2817 C C . ILE A 1 393 ? 7.119 -6.596 -13.029 1.00 97.44 393 ILE A C 1
ATOM 2819 O O . ILE A 1 393 ? 6.748 -7.288 -12.086 1.00 97.44 393 ILE A O 1
ATOM 2823 N N . THR A 1 394 ? 6.370 -6.394 -14.113 1.00 96.88 394 THR A N 1
ATOM 2824 C CA . THR A 1 394 ? 5.088 -7.081 -14.324 1.00 96.88 394 THR A CA 1
ATOM 2825 C C . THR A 1 394 ? 5.308 -8.360 -15.119 1.00 96.88 394 THR A C 1
ATOM 2827 O O . THR A 1 394 ? 5.962 -8.323 -16.155 1.00 96.88 394 THR A O 1
ATOM 2830 N N . VAL A 1 395 ? 4.763 -9.488 -14.672 1.00 96.94 395 VAL A N 1
ATOM 2831 C CA . VAL A 1 395 ? 4.827 -10.786 -15.364 1.00 96.94 395 VAL A CA 1
ATOM 2832 C C . VAL A 1 395 ? 3.439 -11.404 -15.489 1.00 96.94 395 VAL A C 1
ATOM 2834 O O . VAL A 1 395 ? 2.529 -11.081 -14.730 1.00 96.94 395 VAL A O 1
ATOM 2837 N N . ASP A 1 396 ? 3.271 -12.332 -16.429 1.00 95.44 396 ASP A N 1
ATOM 2838 C CA . ASP A 1 396 ? 2.029 -13.092 -16.555 1.00 95.44 396 ASP A CA 1
ATOM 2839 C C . ASP A 1 396 ? 1.928 -14.127 -15.428 1.00 95.44 396 ASP A C 1
ATOM 2841 O O . ASP A 1 396 ? 2.872 -14.871 -15.143 1.00 95.44 396 ASP A O 1
ATOM 2845 N N . GLY A 1 397 ? 0.750 -14.246 -14.828 1.00 93.94 397 GLY A N 1
ATOM 2846 C CA . GLY A 1 397 ? 0.472 -15.206 -13.771 1.00 93.94 397 GLY A CA 1
ATOM 2847 C C . GLY A 1 397 ? 0.744 -16.650 -14.186 1.00 93.94 397 GLY A C 1
ATOM 2848 O O . GLY A 1 397 ? 1.142 -17.454 -13.352 1.00 93.94 397 GLY A O 1
ATOM 2849 N N . ASN A 1 398 ? 0.595 -17.018 -15.464 1.00 93.19 398 ASN A N 1
ATOM 2850 C CA . ASN A 1 398 ? 0.942 -18.359 -15.942 1.00 93.19 398 ASN A CA 1
ATOM 2851 C C . ASN A 1 398 ? 2.452 -18.619 -15.927 1.00 93.19 398 ASN A C 1
ATOM 2853 O O . ASN A 1 398 ? 2.841 -19.763 -15.689 1.00 93.19 398 ASN A O 1
ATOM 2857 N N . ALA A 1 399 ? 3.283 -17.594 -16.143 1.00 93.62 399 ALA A N 1
ATOM 2858 C CA . ALA A 1 399 ? 4.729 -17.716 -15.977 1.00 93.62 399 ALA A CA 1
ATOM 2859 C C . ALA A 1 399 ? 5.076 -17.944 -14.496 1.00 93.62 399 ALA A C 1
ATOM 2861 O O . ALA A 1 399 ? 5.828 -18.865 -14.178 1.00 93.62 399 ALA A O 1
ATOM 2862 N N . ALA A 1 400 ? 4.435 -17.203 -13.583 1.00 93.31 400 ALA A N 1
ATOM 2863 C CA . ALA A 1 400 ? 4.603 -17.353 -12.132 1.00 93.31 400 ALA A CA 1
ATOM 2864 C C . ALA A 1 400 ? 4.057 -18.682 -11.557 1.00 93.31 400 ALA A C 1
ATOM 2866 O O . ALA A 1 400 ? 4.524 -19.146 -10.524 1.00 93.31 400 ALA A O 1
ATOM 2867 N N . ARG A 1 401 ? 3.106 -19.345 -12.232 1.00 91.19 401 ARG A N 1
ATOM 2868 C CA . ARG A 1 401 ? 2.689 -20.743 -11.939 1.00 91.19 401 ARG A CA 1
ATOM 2869 C C . ARG A 1 401 ? 3.688 -21.787 -12.450 1.00 91.19 401 ARG A C 1
ATOM 2871 O O . ARG A 1 401 ? 3.517 -22.991 -12.242 1.00 91.19 401 ARG A O 1
ATOM 2878 N N . GLY A 1 402 ? 4.646 -21.347 -13.260 1.00 87.94 402 GLY A N 1
ATOM 2879 C CA . GLY A 1 402 ? 5.716 -22.154 -13.814 1.00 87.94 402 GLY A CA 1
ATOM 2880 C C . GLY A 1 402 ? 6.882 -22.290 -12.841 1.00 87.94 402 GLY A C 1
ATOM 2881 O O . GLY A 1 402 ? 6.720 -22.324 -11.634 1.00 87.94 402 GLY A O 1
ATOM 2882 N N . ASN A 1 403 ? 8.091 -22.401 -13.383 1.00 89.69 403 ASN A N 1
ATOM 2883 C CA . ASN A 1 403 ? 9.325 -22.416 -12.597 1.00 89.69 403 ASN A CA 1
ATOM 2884 C C . ASN A 1 403 ? 10.069 -21.095 -12.839 1.00 89.69 403 ASN A C 1
ATOM 2886 O O . ASN A 1 403 ? 11.203 -21.113 -13.326 1.00 89.69 403 ASN A O 1
ATOM 2890 N N . LEU A 1 404 ? 9.382 -19.975 -12.600 1.00 96.12 404 LEU A N 1
ATOM 2891 C CA . LEU A 1 404 ? 9.915 -18.629 -12.787 1.00 96.12 404 LEU A CA 1
ATOM 2892 C C . LEU A 1 404 ? 10.865 -18.289 -11.637 1.00 96.12 404 LEU A C 1
ATOM 2894 O O . LEU A 1 404 ? 10.454 -18.258 -10.483 1.00 96.12 404 LEU A O 1
ATOM 2898 N N . ALA A 1 405 ? 12.133 -18.045 -11.959 1.00 97.12 405 ALA A N 1
ATOM 2899 C CA . ALA A 1 405 ? 13.094 -17.478 -11.020 1.00 97.12 405 ALA A CA 1
ATOM 2900 C C . ALA A 1 405 ? 13.132 -15.954 -11.183 1.00 97.12 405 ALA A C 1
ATOM 2902 O O . ALA A 1 405 ? 13.223 -15.464 -12.311 1.00 97.12 405 ALA A O 1
ATOM 2903 N N . VAL A 1 406 ? 13.084 -15.223 -10.067 1.00 98.00 406 VAL A N 1
ATOM 2904 C CA . VAL A 1 406 ? 13.161 -13.755 -10.050 1.00 98.00 406 VAL A CA 1
ATOM 2905 C C . VAL A 1 406 ? 14.248 -13.308 -9.075 1.00 98.00 406 VAL A C 1
ATOM 2907 O O . VAL A 1 406 ? 14.311 -13.793 -7.944 1.00 98.00 406 VAL A O 1
ATOM 2910 N N . ASP A 1 407 ? 15.101 -12.388 -9.510 1.00 97.81 407 ASP A N 1
ATOM 2911 C CA . ASP A 1 407 ? 16.107 -11.704 -8.693 1.00 97.81 407 ASP A CA 1
ATOM 2912 C C . ASP A 1 407 ? 16.061 -10.207 -9.019 1.00 97.81 407 ASP A C 1
ATOM 2914 O O . ASP A 1 407 ? 16.617 -9.797 -10.038 1.00 97.81 407 ASP A O 1
ATOM 2918 N N . LEU A 1 408 ? 15.375 -9.402 -8.199 1.00 97.50 408 LEU A N 1
ATOM 2919 C CA . LEU A 1 408 ? 15.292 -7.948 -8.418 1.00 97.50 408 LEU A CA 1
ATOM 2920 C C . LEU A 1 408 ? 16.448 -7.176 -7.750 1.00 97.50 408 LEU A C 1
ATOM 2922 O O . LEU A 1 408 ? 16.428 -5.962 -7.624 1.00 97.50 408 LEU A O 1
ATOM 2926 N N . ALA A 1 409 ? 17.502 -7.896 -7.351 1.00 95.81 409 ALA A N 1
ATOM 2927 C CA . ALA A 1 409 ? 18.687 -7.362 -6.698 1.00 95.81 409 ALA A CA 1
ATOM 2928 C C . ALA A 1 409 ? 18.393 -6.590 -5.401 1.00 95.81 409 ALA A C 1
ATOM 2930 O O . ALA A 1 409 ? 18.297 -7.225 -4.350 1.00 95.81 409 ALA A O 1
ATOM 2931 N N . GLY A 1 410 ? 18.410 -5.260 -5.404 1.00 92.12 410 GLY A N 1
ATOM 2932 C CA . GLY A 1 410 ? 18.249 -4.501 -4.171 1.00 92.12 410 GLY A CA 1
ATOM 2933 C C . GLY A 1 410 ? 17.629 -3.136 -4.391 1.00 92.12 410 GLY A C 1
ATOM 2934 O O . GLY A 1 410 ? 18.178 -2.320 -5.131 1.00 92.12 410 GLY A O 1
ATOM 2935 N N . GLY A 1 411 ? 16.598 -2.863 -3.601 1.00 94.56 411 GLY A N 1
ATOM 2936 C CA . GLY A 1 411 ? 15.763 -1.680 -3.693 1.00 94.56 411 GLY A CA 1
ATOM 2937 C C . GLY A 1 411 ? 14.549 -1.810 -2.787 1.00 94.56 411 GLY A C 1
ATOM 2938 O O . GLY A 1 411 ? 14.589 -2.510 -1.776 1.00 94.56 411 GLY A O 1
ATOM 2939 N N . GLU A 1 412 ? 13.496 -1.075 -3.126 1.00 95.38 412 GLU A N 1
ATOM 2940 C CA . GLU A 1 412 ? 12.122 -1.425 -2.763 1.00 95.38 412 GLU A CA 1
ATOM 2941 C C . GLU A 1 412 ? 11.440 -1.929 -4.035 1.00 95.38 412 GLU A C 1
ATOM 2943 O O . GLU A 1 412 ? 10.928 -1.131 -4.826 1.00 95.38 412 GLU A O 1
ATOM 2948 N N . ASP A 1 413 ? 11.485 -3.241 -4.243 1.00 97.19 413 ASP A N 1
ATOM 2949 C CA . ASP A 1 413 ? 11.148 -3.868 -5.511 1.00 97.19 413 ASP A CA 1
ATOM 2950 C C . ASP A 1 413 ? 9.756 -4.519 -5.473 1.00 97.19 413 ASP A C 1
ATOM 2952 O O . ASP A 1 413 ? 9.271 -5.005 -4.440 1.00 97.19 413 ASP A O 1
ATOM 2956 N N . ILE A 1 414 ? 9.078 -4.512 -6.624 1.00 97.75 414 ILE A N 1
ATOM 2957 C CA . ILE A 1 414 ? 7.720 -5.035 -6.799 1.00 97.75 414 ILE A CA 1
ATOM 2958 C C . ILE A 1 414 ? 7.693 -6.052 -7.940 1.00 97.75 414 ILE A C 1
ATOM 2960 O O . ILE A 1 414 ? 7.922 -5.717 -9.107 1.00 97.75 414 ILE A O 1
ATOM 2964 N N . LEU A 1 415 ? 7.303 -7.286 -7.618 1.00 97.81 415 LEU A N 1
ATOM 2965 C CA . LEU A 1 415 ? 6.861 -8.263 -8.609 1.00 97.81 415 LEU A CA 1
ATOM 2966 C C . LEU A 1 415 ? 5.347 -8.137 -8.801 1.00 97.81 415 LEU A C 1
ATOM 2968 O O . LEU A 1 415 ? 4.555 -8.594 -7.975 1.00 97.81 415 LEU A O 1
ATOM 2972 N N . ALA A 1 416 ? 4.940 -7.533 -9.910 1.00 97.75 416 ALA A N 1
ATOM 2973 C CA . ALA A 1 416 ? 3.542 -7.418 -10.291 1.00 97.75 416 ALA A CA 1
ATOM 2974 C C . ALA A 1 416 ? 3.097 -8.627 -11.136 1.00 97.75 416 ALA A C 1
ATOM 2976 O O . ALA A 1 416 ? 3.797 -9.076 -12.042 1.00 97.75 416 ALA A O 1
ATOM 2977 N N . LEU A 1 417 ? 1.918 -9.160 -10.841 1.00 97.38 417 LEU A N 1
ATOM 2978 C CA . LEU A 1 417 ? 1.316 -10.337 -11.449 1.00 97.38 417 LEU A CA 1
ATOM 2979 C C . LEU A 1 417 ? 0.070 -9.910 -12.229 1.00 97.38 417 LEU A C 1
ATOM 2981 O O . LEU A 1 417 ? -0.926 -9.480 -11.647 1.00 97.38 417 LEU A O 1
ATOM 2985 N N . ASP A 1 418 ? 0.131 -10.057 -13.547 1.00 95.44 418 ASP A N 1
ATOM 2986 C CA . ASP A 1 418 ? -1.004 -9.899 -14.460 1.00 95.44 418 ASP A CA 1
ATOM 2987 C C . ASP A 1 418 ? -1.712 -11.249 -14.682 1.00 95.44 418 ASP A C 1
ATOM 2989 O O . ASP A 1 418 ? -1.125 -12.313 -14.476 1.00 95.44 418 ASP A O 1
ATOM 2993 N N . ASN A 1 419 ? -2.969 -11.259 -15.123 1.00 94.75 419 ASN A N 1
ATOM 2994 C CA . ASN A 1 419 ? -3.735 -12.472 -15.447 1.00 94.75 419 ASN A CA 1
ATOM 2995 C C . ASN A 1 419 ? -3.866 -13.488 -14.286 1.00 94.75 419 ASN A C 1
ATOM 2997 O O . ASN A 1 419 ? -3.929 -14.709 -14.504 1.00 94.75 419 ASN A O 1
ATOM 3001 N N . VAL A 1 420 ? -3.941 -13.004 -13.043 1.00 95.75 420 VAL A N 1
ATOM 3002 C CA . VAL A 1 420 ? -4.296 -13.795 -11.851 1.00 95.75 420 VAL A CA 1
ATOM 3003 C C . VAL A 1 420 ? -5.650 -13.317 -11.344 1.00 95.75 420 VAL A C 1
ATOM 3005 O O . VAL A 1 420 ? -5.740 -12.305 -10.665 1.00 95.75 420 VAL A O 1
ATOM 3008 N N . THR A 1 421 ? -6.715 -14.034 -11.709 1.00 93.44 421 THR A N 1
ATOM 3009 C CA . THR A 1 421 ? -8.091 -13.509 -11.572 1.00 93.44 421 THR A CA 1
ATOM 3010 C C . THR A 1 421 ? -8.991 -14.322 -10.647 1.00 93.44 421 THR A C 1
ATOM 3012 O O . THR A 1 421 ? -10.072 -13.857 -10.295 1.00 93.44 421 THR A O 1
ATOM 3015 N N . GLY A 1 422 ? -8.584 -15.529 -10.241 1.00 92.50 422 GLY A N 1
ATOM 3016 C CA . GLY A 1 422 ? -9.402 -16.360 -9.357 1.00 92.50 422 GLY A CA 1
ATOM 3017 C C . GLY A 1 422 ? -8.642 -17.382 -8.521 1.00 92.50 422 GLY A C 1
ATOM 3018 O O . GLY A 1 422 ? -7.417 -17.464 -8.547 1.00 92.50 422 GLY A O 1
ATOM 3019 N N . GLU A 1 423 ? -9.382 -18.200 -7.784 1.00 90.00 423 GLU A N 1
ATOM 3020 C CA . GLU A 1 423 ? -8.881 -19.107 -6.745 1.00 90.00 423 GLU A CA 1
ATOM 3021 C C . GLU A 1 423 ? -7.874 -20.138 -7.266 1.00 90.00 423 GLU A C 1
ATOM 3023 O O . GLU A 1 423 ? -6.825 -20.386 -6.662 1.00 90.00 423 GLU A O 1
ATOM 3028 N N . GLY A 1 424 ? -8.171 -20.714 -8.435 1.00 91.06 424 GLY A N 1
ATOM 3029 C CA . GLY A 1 424 ? -7.301 -21.684 -9.090 1.00 91.06 424 GLY A CA 1
ATOM 3030 C C . GLY A 1 424 ? -6.031 -21.053 -9.653 1.00 91.06 424 GLY A C 1
ATOM 3031 O O . GLY A 1 424 ? -5.049 -21.765 -9.841 1.00 91.06 424 GLY A O 1
ATOM 3032 N N . ASP A 1 425 ? -6.052 -19.744 -9.911 1.00 92.94 425 ASP A N 1
ATOM 3033 C CA . ASP A 1 425 ? -4.891 -18.987 -10.358 1.00 92.94 425 ASP A CA 1
ATOM 3034 C C . ASP A 1 425 ? -3.973 -18.666 -9.171 1.00 92.94 425 ASP A C 1
ATOM 3036 O O . ASP A 1 425 ? -2.779 -18.943 -9.258 1.00 92.94 425 ASP A O 1
ATOM 3040 N N . VAL A 1 426 ? -4.537 -18.161 -8.063 1.00 96.00 426 VAL A N 1
ATOM 3041 C CA . VAL A 1 426 ? -3.811 -17.862 -6.812 1.00 96.00 426 VAL A CA 1
ATOM 3042 C C . VAL A 1 426 ? -3.153 -19.125 -6.260 1.00 96.00 426 VAL A C 1
ATOM 3044 O O . VAL A 1 426 ? -1.947 -19.150 -6.041 1.00 96.00 426 VAL A O 1
ATOM 3047 N N . SER A 1 427 ? -3.914 -20.217 -6.138 1.00 96.88 427 SER A N 1
ATOM 3048 C CA . SER A 1 427 ? -3.414 -21.484 -5.578 1.00 96.88 427 SER A CA 1
ATOM 3049 C C . SER A 1 427 ? -2.425 -22.231 -6.471 1.00 96.88 427 SER A C 1
ATOM 3051 O O . SER A 1 427 ? -1.854 -23.241 -6.057 1.00 96.88 427 SER A O 1
ATOM 3053 N N . ALA A 1 428 ? -2.290 -21.817 -7.731 1.00 95.94 428 ALA A N 1
ATOM 3054 C CA . ALA A 1 428 ? -1.350 -22.414 -8.669 1.00 95.94 428 ALA A CA 1
ATOM 3055 C C . ALA A 1 428 ? -0.015 -21.666 -8.732 1.00 95.94 428 ALA A C 1
ATOM 3057 O O . ALA A 1 428 ? 0.888 -22.169 -9.403 1.00 95.94 428 ALA A O 1
ATOM 3058 N N . LEU A 1 429 ? 0.099 -20.483 -8.112 1.00 96.25 429 LEU A N 1
ATOM 3059 C CA . LEU A 1 429 ? 1.361 -19.747 -8.036 1.00 96.25 429 LEU A CA 1
ATOM 3060 C C . LEU A 1 429 ? 2.416 -20.610 -7.336 1.00 96.25 429 LEU A C 1
ATOM 3062 O O . LEU A 1 429 ? 2.124 -21.265 -6.336 1.00 96.25 429 LEU A O 1
ATOM 3066 N N . ASP A 1 430 ? 3.625 -20.643 -7.896 1.00 94.50 430 ASP A N 1
ATOM 3067 C CA . ASP A 1 430 ? 4.720 -21.481 -7.408 1.00 94.50 430 ASP A CA 1
ATOM 3068 C C . ASP A 1 430 ? 6.020 -20.675 -7.388 1.00 94.50 430 ASP A C 1
ATOM 3070 O O . ASP A 1 430 ? 6.665 -20.448 -8.414 1.00 94.50 430 ASP A O 1
ATOM 3074 N N . PHE A 1 431 ? 6.415 -20.253 -6.189 1.00 95.69 431 PHE A N 1
ATOM 3075 C CA . PHE A 1 431 ? 7.636 -19.488 -5.968 1.00 95.69 431 PHE A CA 1
ATOM 3076 C C . PHE A 1 431 ? 8.829 -20.371 -5.556 1.00 95.69 431 PHE A C 1
ATOM 3078 O O . PHE A 1 431 ? 9.889 -19.843 -5.217 1.00 95.69 431 PHE A O 1
ATOM 3085 N N . GLU A 1 432 ? 8.738 -21.713 -5.633 1.00 93.75 432 GLU A N 1
ATOM 3086 C CA . GLU A 1 432 ? 9.816 -22.624 -5.196 1.00 93.75 432 GLU A CA 1
ATOM 3087 C C . GLU A 1 432 ? 11.126 -22.454 -5.993 1.00 93.75 432 GLU A C 1
ATOM 3089 O O . GLU A 1 432 ? 12.206 -22.825 -5.511 1.00 93.75 432 GLU A O 1
ATOM 3094 N N . ALA A 1 433 ? 11.053 -21.909 -7.212 1.00 91.50 433 ALA A N 1
ATOM 3095 C CA . ALA A 1 433 ? 12.228 -21.562 -8.015 1.00 91.50 433 ALA A CA 1
AT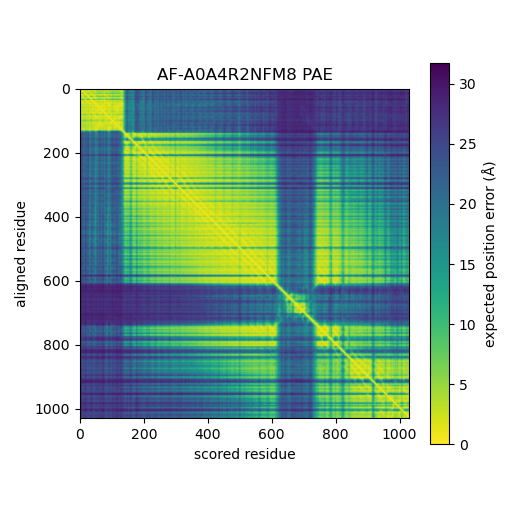OM 3096 C C . ALA A 1 433 ? 13.058 -20.418 -7.391 1.00 91.50 433 ALA A C 1
ATOM 3098 O O . ALA A 1 433 ? 14.265 -20.348 -7.647 1.00 91.50 433 ALA A O 1
ATOM 3099 N N . GLY A 1 434 ? 12.436 -19.619 -6.518 1.00 92.38 434 GLY A N 1
ATOM 3100 C CA . GLY A 1 434 ? 13.029 -18.555 -5.717 1.00 92.38 434 GLY A CA 1
ATOM 3101 C C . GLY A 1 434 ? 12.697 -17.157 -6.238 1.00 92.38 434 GLY A C 1
ATOM 3102 O O . GLY A 1 434 ? 12.965 -16.858 -7.402 1.00 92.38 434 GLY A O 1
ATOM 3103 N N . LEU A 1 435 ? 12.196 -16.297 -5.346 1.00 96.56 435 LEU A N 1
ATOM 3104 C CA . LEU A 1 435 ? 12.162 -14.843 -5.517 1.00 96.56 435 LEU A CA 1
ATOM 3105 C C . LEU A 1 435 ? 13.208 -14.224 -4.581 1.00 96.56 435 LEU A C 1
ATOM 3107 O O . LEU A 1 435 ? 13.151 -14.422 -3.369 1.00 96.56 435 LEU A O 1
ATOM 3111 N N . THR A 1 436 ? 14.192 -13.521 -5.133 1.00 96.50 436 THR A N 1
ATOM 3112 C CA . THR A 1 436 ? 15.246 -12.817 -4.380 1.00 96.50 436 THR A CA 1
ATOM 3113 C C . THR A 1 436 ? 15.113 -11.316 -4.604 1.00 96.50 436 THR A C 1
ATOM 3115 O O . THR A 1 436 ? 14.836 -10.907 -5.728 1.00 96.50 436 THR A O 1
ATOM 3118 N N . GLY A 1 437 ? 15.293 -10.515 -3.547 1.00 95.25 437 GLY A N 1
ATOM 3119 C CA . GLY A 1 437 ? 15.135 -9.057 -3.622 1.00 95.25 437 GLY A CA 1
ATOM 3120 C C . GLY A 1 437 ? 13.723 -8.628 -4.020 1.00 95.25 437 GLY A C 1
ATOM 3121 O O . GLY A 1 437 ? 13.579 -7.680 -4.756 1.00 95.25 437 GLY A O 1
ATOM 3122 N N . VAL A 1 438 ? 12.687 -9.394 -3.656 1.00 97.31 438 VAL A N 1
ATOM 3123 C CA . VAL A 1 438 ? 11.287 -9.014 -3.904 1.00 97.31 438 VAL A CA 1
ATOM 3124 C C . VAL A 1 438 ? 10.663 -8.659 -2.565 1.00 97.31 438 VAL A C 1
ATOM 3126 O O . VAL A 1 438 ? 10.315 -9.558 -1.797 1.00 97.31 438 VAL A O 1
ATOM 3129 N N . GLU A 1 439 ? 10.509 -7.366 -2.293 1.00 97.12 439 GLU A N 1
ATOM 3130 C CA . GLU A 1 439 ? 9.882 -6.873 -1.064 1.00 97.12 439 GLU A CA 1
ATOM 3131 C C . GLU A 1 439 ? 8.355 -6.789 -1.189 1.00 97.12 439 GLU A C 1
ATOM 3133 O O . GLU A 1 439 ? 7.658 -6.814 -0.176 1.00 97.12 439 GLU A O 1
ATOM 3138 N N . ASN A 1 440 ? 7.808 -6.717 -2.407 1.00 97.62 440 ASN A N 1
ATOM 3139 C CA . ASN A 1 440 ? 6.366 -6.623 -2.632 1.00 97.62 440 ASN A CA 1
ATOM 3140 C C . ASN A 1 440 ? 5.898 -7.531 -3.772 1.00 97.62 440 ASN A C 1
ATOM 3142 O O . ASN A 1 440 ? 6.517 -7.599 -4.835 1.00 97.62 440 ASN A O 1
ATOM 3146 N N . ILE A 1 441 ? 4.742 -8.166 -3.585 1.00 98.00 441 ILE A N 1
ATOM 3147 C CA . ILE A 1 441 ? 4.019 -8.873 -4.651 1.00 98.00 441 ILE A CA 1
ATOM 3148 C C . ILE A 1 441 ? 2.721 -8.117 -4.916 1.00 98.00 441 ILE A C 1
ATOM 3150 O O . ILE A 1 441 ? 2.008 -7.808 -3.969 1.00 98.00 441 ILE A O 1
ATOM 3154 N N . ALA A 1 442 ? 2.387 -7.830 -6.173 1.00 97.81 442 ALA A N 1
ATOM 3155 C CA . ALA A 1 442 ? 1.164 -7.102 -6.516 1.00 97.81 442 ALA A CA 1
ATOM 3156 C C . ALA A 1 442 ? 0.301 -7.864 -7.522 1.00 97.81 442 ALA A C 1
ATOM 3158 O O . ALA A 1 442 ? 0.754 -8.172 -8.613 1.00 97.81 442 ALA A O 1
ATOM 3159 N N . PHE A 1 443 ? -0.960 -8.125 -7.200 1.00 97.44 443 PHE A N 1
ATOM 3160 C CA . PHE A 1 443 ? -1.963 -8.635 -8.130 1.00 97.44 443 PHE A CA 1
ATOM 3161 C C . PHE A 1 443 ? -2.572 -7.454 -8.884 1.00 97.44 443 PHE A C 1
ATOM 3163 O O . PHE A 1 443 ? -3.245 -6.616 -8.283 1.00 97.44 443 PHE A O 1
ATOM 3170 N N . LEU A 1 444 ? -2.303 -7.355 -10.189 1.00 95.25 444 LEU A N 1
ATOM 3171 C CA . LEU A 1 444 ? -2.761 -6.222 -10.995 1.00 95.25 444 LEU A CA 1
ATOM 3172 C C . LEU A 1 444 ? -4.223 -6.339 -11.403 1.00 95.25 444 LEU A C 1
ATOM 3174 O O . LEU A 1 444 ? -4.892 -5.322 -11.545 1.00 95.25 444 LEU A O 1
ATOM 3178 N N . ASP A 1 445 ? -4.727 -7.553 -11.587 1.00 94.69 445 ASP A N 1
ATOM 3179 C CA . ASP A 1 445 ? -6.137 -7.795 -11.865 1.00 94.69 445 ASP A CA 1
ATOM 3180 C C . ASP A 1 445 ? -6.949 -7.936 -10.574 1.00 94.69 445 ASP A C 1
ATOM 3182 O O . ASP A 1 445 ? -6.428 -8.302 -9.522 1.00 94.69 445 ASP A O 1
ATOM 3186 N N . GLY A 1 446 ? -8.257 -7.679 -10.665 1.00 93.81 446 GLY A N 1
ATOM 3187 C CA . GLY A 1 446 ? -9.174 -7.973 -9.568 1.00 93.81 446 GLY A CA 1
ATOM 3188 C C . GLY A 1 446 ? -9.284 -9.483 -9.357 1.00 93.81 446 GLY A C 1
ATOM 3189 O O . GLY A 1 446 ? -9.575 -10.226 -10.303 1.00 93.81 446 GLY A O 1
ATOM 3190 N N . VAL A 1 447 ? -9.076 -9.933 -8.121 1.00 97.38 447 VAL A N 1
ATOM 3191 C CA . VAL A 1 447 ? -9.149 -11.351 -7.747 1.00 97.38 447 VAL A CA 1
ATOM 3192 C C . VAL A 1 447 ? -10.570 -11.681 -7.294 1.00 97.38 447 VAL A C 1
ATOM 3194 O O . VAL A 1 447 ? -11.155 -10.973 -6.483 1.00 97.38 447 VAL A O 1
ATOM 3197 N N . THR A 1 448 ? -11.163 -12.754 -7.815 1.00 97.62 448 THR A N 1
ATOM 3198 C CA . THR A 1 448 ? -12.471 -13.252 -7.357 1.00 97.62 448 THR A CA 1
ATOM 3199 C C . THR A 1 448 ? -12.369 -14.721 -6.983 1.00 97.62 448 THR A C 1
ATOM 3201 O O . THR A 1 448 ? -12.099 -15.559 -7.845 1.00 97.62 448 THR A O 1
ATOM 3204 N N . LEU A 1 449 ? -12.625 -15.051 -5.722 1.00 97.44 449 LEU A N 1
ATOM 3205 C CA . LEU A 1 449 ? -12.614 -16.428 -5.242 1.00 97.44 449 LEU A CA 1
ATOM 3206 C C . LEU A 1 449 ? -14.010 -17.046 -5.418 1.00 97.44 449 LEU A C 1
ATOM 3208 O O . LEU A 1 449 ? -15.026 -16.444 -5.078 1.00 97.44 449 LEU A O 1
ATOM 3212 N N . VAL A 1 450 ? -14.083 -18.241 -6.015 1.00 94.88 450 VAL A N 1
ATOM 3213 C CA . VAL A 1 450 ? -15.332 -19.036 -6.073 1.00 94.88 450 VAL A CA 1
ATOM 3214 C C . VAL A 1 450 ? -15.252 -20.357 -5.296 1.00 94.88 450 VAL A C 1
ATOM 3216 O O . VAL A 1 450 ? -16.199 -21.149 -5.337 1.00 94.88 450 VAL A O 1
ATOM 3219 N N . ASP A 1 451 ? -14.100 -20.607 -4.683 1.00 97.19 451 ASP A N 1
ATOM 3220 C CA . ASP A 1 451 ? -13.731 -21.704 -3.781 1.00 97.19 451 ASP A CA 1
ATOM 3221 C C . ASP A 1 451 ? -12.512 -21.206 -2.976 1.00 97.19 451 ASP A C 1
ATOM 3223 O O . ASP A 1 451 ? -11.928 -20.172 -3.326 1.00 97.19 451 ASP A O 1
ATOM 3227 N N . ASP A 1 452 ? -12.097 -21.944 -1.951 1.00 97.31 452 ASP A N 1
ATOM 3228 C CA . ASP A 1 452 ? -10.937 -21.568 -1.135 1.00 97.31 452 ASP A CA 1
ATOM 3229 C C . ASP A 1 452 ? -9.646 -21.528 -1.971 1.00 97.31 452 ASP A C 1
ATOM 3231 O O . ASP A 1 452 ? -9.396 -22.387 -2.830 1.00 97.31 452 ASP A O 1
ATOM 3235 N N . ALA A 1 453 ? -8.782 -20.558 -1.674 1.00 98.00 453 ALA A N 1
ATOM 3236 C CA . ALA A 1 453 ? -7.468 -20.399 -2.276 1.00 98.00 453 ALA A CA 1
ATOM 3237 C C . ALA A 1 453 ? -6.359 -20.414 -1.224 1.00 98.00 453 ALA A C 1
ATOM 3239 O O . ALA A 1 453 ? -6.539 -19.956 -0.102 1.00 98.00 453 ALA A O 1
ATOM 3240 N N . VAL A 1 454 ? -5.176 -20.906 -1.595 1.00 97.88 454 VAL A N 1
ATOM 3241 C CA . VAL A 1 454 ? -3.980 -20.820 -0.744 1.00 97.88 454 VAL A CA 1
ATOM 3242 C C . VAL A 1 454 ? -2.876 -20.103 -1.502 1.00 97.88 454 VAL A C 1
ATOM 3244 O O . VAL A 1 454 ? -2.372 -20.627 -2.492 1.00 97.88 454 VAL A O 1
ATOM 3247 N N . LEU A 1 455 ? -2.471 -18.934 -1.017 1.00 97.75 455 LEU A N 1
ATOM 3248 C CA . LEU A 1 455 ? -1.263 -18.253 -1.458 1.00 97.75 455 LEU A CA 1
ATOM 3249 C C . LEU A 1 455 ? -0.060 -18.853 -0.717 1.00 97.75 455 LEU A C 1
ATOM 3251 O O . LEU A 1 455 ? 0.184 -18.555 0.454 1.00 97.75 455 LEU A O 1
ATOM 3255 N N . ASP A 1 456 ? 0.672 -19.740 -1.392 1.00 97.50 456 ASP A N 1
ATOM 3256 C CA . ASP A 1 456 ? 1.904 -20.331 -0.864 1.00 97.50 456 ASP A CA 1
ATOM 3257 C C . ASP A 1 456 ? 3.099 -19.418 -1.159 1.00 97.50 456 ASP A C 1
ATOM 3259 O O . ASP A 1 456 ? 3.533 -19.282 -2.300 1.00 97.50 456 ASP A O 1
ATOM 3263 N N . LEU A 1 457 ? 3.639 -18.794 -0.114 1.00 97.25 457 LEU A N 1
ATOM 3264 C CA . LEU A 1 457 ? 4.779 -17.878 -0.178 1.00 97.25 457 LEU A CA 1
ATOM 3265 C C . LEU A 1 457 ? 6.125 -18.608 -0.009 1.00 97.25 457 LEU A C 1
ATOM 3267 O O . LEU A 1 457 ? 7.171 -17.983 0.192 1.00 97.25 457 LEU A O 1
ATOM 3271 N N . ALA A 1 458 ? 6.137 -19.942 -0.104 1.00 96.31 458 ALA A N 1
ATOM 3272 C CA . ALA A 1 458 ? 7.370 -20.714 -0.085 1.00 96.31 458 ALA A CA 1
ATOM 3273 C C . ALA A 1 458 ? 8.297 -20.321 -1.248 1.00 96.31 458 ALA A C 1
ATOM 3275 O O . ALA A 1 458 ? 7.965 -20.486 -2.416 1.00 96.31 458 ALA A O 1
ATOM 3276 N N . GLY A 1 459 ? 9.512 -19.881 -0.914 1.00 94.94 459 GLY A N 1
ATOM 3277 C CA . GLY A 1 459 ? 10.523 -19.474 -1.895 1.00 94.94 459 GLY A CA 1
ATOM 3278 C C . GLY A 1 459 ? 10.595 -17.967 -2.136 1.00 94.94 459 GLY A C 1
ATOM 3279 O O . GLY A 1 459 ? 11.515 -17.526 -2.824 1.00 94.94 459 GLY A O 1
ATOM 3280 N N . VAL A 1 460 ? 9.709 -17.185 -1.514 1.00 96.25 460 VAL A N 1
ATOM 3281 C CA . VAL A 1 460 ? 9.848 -15.728 -1.394 1.00 96.25 460 VAL A CA 1
ATOM 3282 C C . VAL A 1 460 ? 10.935 -15.382 -0.359 1.00 96.25 460 VAL A C 1
ATOM 3284 O O . VAL A 1 460 ? 11.194 -16.162 0.562 1.00 96.25 460 VAL A O 1
ATOM 3287 N N . ASN A 1 461 ? 11.617 -14.248 -0.539 1.00 91.38 461 ASN A N 1
ATOM 3288 C CA . ASN A 1 461 ? 12.697 -13.769 0.329 1.00 91.38 461 ASN A CA 1
ATOM 3289 C C . ASN A 1 461 ? 12.210 -13.416 1.756 1.00 91.38 461 ASN A C 1
ATOM 3291 O O . ASN A 1 461 ? 11.043 -13.106 1.975 1.00 91.38 461 ASN A O 1
ATOM 3295 N N . ASP A 1 462 ? 13.130 -13.432 2.727 1.00 91.81 462 ASP A N 1
ATOM 3296 C CA . ASP A 1 462 ? 12.924 -13.147 4.159 1.00 91.81 462 ASP A CA 1
ATOM 3297 C C . ASP A 1 462 ? 12.587 -11.660 4.463 1.00 91.81 462 ASP A C 1
ATOM 3299 O O . ASP A 1 462 ? 12.533 -11.274 5.633 1.00 91.81 462 ASP A O 1
ATOM 3303 N N . ASP A 1 463 ? 12.409 -10.815 3.445 1.00 91.25 463 ASP A N 1
ATOM 3304 C CA . ASP A 1 463 ? 12.126 -9.373 3.526 1.00 91.25 463 ASP A CA 1
ATOM 3305 C C . ASP A 1 463 ? 10.822 -8.948 2.828 1.00 91.25 463 ASP A C 1
ATOM 3307 O O . ASP A 1 463 ? 10.589 -7.749 2.681 1.00 91.25 463 ASP A O 1
ATOM 3311 N N . LEU A 1 464 ? 9.949 -9.899 2.468 1.00 96.94 464 LEU A N 1
ATOM 3312 C CA . LEU A 1 464 ? 8.602 -9.595 1.975 1.00 96.94 464 LEU A CA 1
ATOM 3313 C C . LEU A 1 464 ? 7.874 -8.657 2.955 1.00 96.94 464 LEU A C 1
ATOM 3315 O O . LEU A 1 464 ? 7.631 -9.023 4.101 1.00 96.94 464 LEU A O 1
ATOM 3319 N N . GLY A 1 465 ? 7.530 -7.457 2.499 1.00 95.69 465 GLY A N 1
ATOM 3320 C CA . GLY A 1 465 ? 6.800 -6.455 3.269 1.00 95.69 465 GLY A CA 1
ATOM 3321 C C . GLY A 1 465 ? 5.296 -6.501 3.024 1.00 95.69 465 GLY A C 1
ATOM 3322 O O . GLY A 1 465 ? 4.525 -6.402 3.978 1.00 95.69 465 GLY A O 1
ATOM 3323 N N . ALA A 1 466 ? 4.867 -6.670 1.767 1.00 97.56 466 ALA A N 1
ATOM 3324 C CA . ALA A 1 466 ? 3.449 -6.578 1.428 1.00 97.56 466 ALA A CA 1
ATOM 3325 C C . ALA A 1 466 ? 3.005 -7.436 0.236 1.00 97.56 466 ALA A C 1
ATOM 3327 O O . ALA A 1 466 ? 3.761 -7.721 -0.700 1.00 97.56 466 ALA A O 1
ATOM 3328 N N . VAL A 1 467 ? 1.719 -7.781 0.258 1.00 98.12 467 VAL A N 1
ATOM 3329 C CA . VAL A 1 467 ? 0.961 -8.330 -0.865 1.00 98.12 467 VAL A CA 1
ATOM 3330 C C . VAL A 1 467 ? -0.142 -7.340 -1.234 1.00 98.12 467 VAL A C 1
ATOM 3332 O O . VAL A 1 467 ? -1.012 -7.049 -0.420 1.00 98.12 467 VAL A O 1
ATOM 3335 N N . TRP A 1 468 ? -0.111 -6.831 -2.462 1.00 97.75 468 TRP A N 1
ATOM 3336 C CA . TRP A 1 468 ? -1.022 -5.802 -2.959 1.00 97.75 468 TRP A CA 1
ATOM 3337 C C . TRP A 1 468 ? -2.114 -6.407 -3.847 1.00 97.75 468 TRP A C 1
ATOM 3339 O O . TRP A 1 468 ? -1.811 -7.190 -4.744 1.00 97.75 468 TRP A O 1
ATOM 3349 N N . PHE A 1 469 ? -3.365 -5.991 -3.674 1.00 97.25 469 PHE A N 1
ATOM 3350 C CA . PHE A 1 469 ? -4.500 -6.299 -4.547 1.00 97.25 469 PHE A CA 1
ATOM 3351 C C . PHE A 1 469 ? -4.946 -5.024 -5.274 1.00 97.25 469 PHE A C 1
ATOM 3353 O O . PHE A 1 469 ? -5.891 -4.350 -4.866 1.00 97.25 469 PHE A O 1
ATOM 3360 N N . ALA A 1 470 ? -4.262 -4.690 -6.372 1.00 95.25 470 ALA A N 1
ATOM 3361 C CA . ALA A 1 470 ? -4.356 -3.384 -7.033 1.00 95.25 470 ALA A CA 1
ATOM 3362 C C . ALA A 1 470 ? -5.748 -3.039 -7.577 1.00 95.25 470 ALA A C 1
ATOM 3364 O O . ALA A 1 470 ? -6.107 -1.868 -7.681 1.00 95.25 470 ALA A O 1
ATOM 3365 N N . ASN A 1 471 ? -6.529 -4.060 -7.926 1.00 94.19 471 ASN A N 1
ATOM 3366 C CA . ASN A 1 471 ? -7.905 -3.941 -8.406 1.00 94.19 471 ASN A CA 1
ATOM 3367 C C . ASN A 1 471 ? -8.909 -4.645 -7.475 1.00 94.19 471 ASN A C 1
ATOM 3369 O O . ASN A 1 471 ? -10.016 -4.986 -7.900 1.00 94.19 471 ASN A O 1
ATOM 3373 N N . GLY A 1 472 ? -8.522 -4.842 -6.212 1.00 95.69 472 GLY A N 1
ATOM 3374 C CA . GLY A 1 472 ? -9.355 -5.421 -5.166 1.00 95.69 472 GLY A CA 1
ATOM 3375 C C . GLY A 1 472 ? -9.393 -6.944 -5.171 1.00 95.69 472 GLY A C 1
ATOM 3376 O O . GLY A 1 472 ? -8.884 -7.620 -6.075 1.00 95.69 472 GLY A O 1
ATOM 3377 N N . ILE A 1 473 ? -10.030 -7.481 -4.137 1.00 97.62 473 ILE A N 1
ATOM 3378 C CA . ILE A 1 473 ? -10.295 -8.906 -3.971 1.00 97.62 473 ILE A CA 1
ATOM 3379 C C . ILE A 1 473 ? -11.731 -9.102 -3.477 1.00 97.62 473 ILE A C 1
ATOM 3381 O O . ILE A 1 473 ? -12.180 -8.467 -2.530 1.00 97.62 473 ILE A O 1
ATOM 3385 N N . ASN A 1 474 ? -12.465 -9.992 -4.137 1.00 97.44 474 ASN A N 1
ATOM 3386 C CA . ASN A 1 474 ? -13.772 -10.456 -3.685 1.00 97.44 474 ASN A CA 1
ATOM 3387 C C . ASN A 1 474 ? -13.646 -11.928 -3.290 1.00 97.44 474 ASN A C 1
ATOM 3389 O O . ASN A 1 474 ? -13.419 -12.782 -4.155 1.00 97.44 474 ASN A O 1
ATOM 3393 N N . GLY A 1 475 ? -13.749 -12.215 -1.995 1.00 96.31 475 GLY A N 1
ATOM 3394 C CA . GLY A 1 475 ? -13.704 -13.574 -1.468 1.00 96.31 475 GLY A CA 1
ATOM 3395 C C . GLY A 1 475 ? -14.993 -14.344 -1.748 1.00 96.31 475 GLY A C 1
ATOM 3396 O O . GLY A 1 475 ? -14.950 -15.555 -1.957 1.00 96.31 475 GLY A O 1
ATOM 3397 N N . GLY A 1 476 ? -16.136 -13.658 -1.826 1.00 95.12 476 GLY A N 1
ATOM 3398 C CA . GLY A 1 476 ? -17.444 -14.282 -2.026 1.00 95.12 476 GLY A CA 1
ATOM 3399 C C . GLY A 1 476 ? -17.793 -15.301 -0.933 1.00 95.12 476 GLY A C 1
ATOM 3400 O O . GLY A 1 476 ? -18.432 -16.314 -1.251 1.00 95.12 476 GLY A O 1
ATOM 3401 N N . GLY A 1 477 ? -17.320 -15.059 0.295 1.00 93.88 477 GLY A N 1
ATOM 3402 C CA . GLY A 1 477 ? -17.391 -15.945 1.457 1.00 93.88 477 GLY A CA 1
ATOM 3403 C C . GLY A 1 477 ? -16.497 -17.182 1.337 1.00 93.88 477 GLY A C 1
ATOM 3404 O O . GLY A 1 477 ? -16.920 -18.272 1.711 1.00 93.88 477 GLY A O 1
ATOM 3405 N N . ASN A 1 478 ? -15.332 -17.070 0.686 1.00 97.19 478 ASN A N 1
ATOM 3406 C CA . ASN A 1 478 ? -14.344 -18.153 0.590 1.00 97.19 478 ASN A CA 1
ATOM 3407 C C . ASN A 1 478 ? -13.015 -17.720 1.209 1.00 97.19 478 ASN A C 1
ATOM 3409 O O . ASN A 1 478 ? -12.687 -16.531 1.245 1.00 97.19 478 ASN A O 1
ATOM 3413 N N . GLN A 1 479 ? -12.215 -18.707 1.613 1.00 97.19 479 GLN A N 1
ATOM 3414 C CA . GLN A 1 479 ? -10.974 -18.472 2.338 1.00 97.19 479 GLN A CA 1
ATOM 3415 C C . GLN A 1 479 ? -9.777 -18.169 1.431 1.00 97.19 479 GLN A C 1
ATOM 3417 O O . GLN A 1 479 ? -9.500 -18.896 0.475 1.00 97.19 479 GLN A O 1
ATOM 3422 N N . LEU A 1 480 ? -8.994 -17.151 1.799 1.00 98.06 480 LEU A N 1
ATOM 3423 C CA . LEU A 1 480 ? -7.613 -16.939 1.374 1.00 98.06 480 LEU A CA 1
ATOM 3424 C C . LEU A 1 480 ? -6.653 -17.407 2.478 1.00 98.06 480 LEU A C 1
ATOM 3426 O O . LEU A 1 480 ? -6.426 -16.734 3.483 1.00 98.06 480 LEU A O 1
ATOM 3430 N N . GLY A 1 481 ? -6.050 -18.574 2.277 1.00 97.88 481 GLY A N 1
ATOM 3431 C CA . GLY A 1 481 ? -5.004 -19.096 3.148 1.00 97.88 481 GLY A CA 1
ATOM 3432 C C . GLY A 1 481 ? -3.624 -18.552 2.793 1.00 97.88 481 GLY A C 1
ATOM 3433 O O . GLY A 1 481 ? -3.182 -18.664 1.652 1.00 97.88 481 GLY A O 1
ATOM 3434 N N . LEU A 1 482 ? -2.903 -18.039 3.784 1.00 97.81 482 LEU A N 1
ATOM 3435 C CA . LEU A 1 482 ? -1.503 -17.641 3.688 1.00 97.81 482 LEU A CA 1
ATOM 3436 C C . LEU A 1 482 ? -0.624 -18.793 4.179 1.00 97.81 482 LEU A C 1
ATOM 3438 O O . LEU A 1 482 ? -0.633 -19.152 5.358 1.00 97.81 482 LEU A O 1
ATOM 3442 N N . ALA A 1 483 ? 0.140 -19.411 3.281 1.00 97.31 483 ALA A N 1
ATOM 3443 C CA . ALA A 1 483 ? 1.002 -20.540 3.621 1.00 97.31 483 ALA A CA 1
ATOM 3444 C C . ALA A 1 483 ? 2.482 -20.181 3.480 1.00 97.31 483 ALA A C 1
ATOM 3446 O O . ALA A 1 483 ? 2.885 -19.501 2.545 1.00 97.31 483 ALA A O 1
ATOM 3447 N N . ASN A 1 484 ? 3.302 -20.696 4.403 1.00 96.81 484 ASN A N 1
ATOM 3448 C CA . ASN A 1 484 ? 4.765 -20.595 4.370 1.00 96.81 484 ASN A CA 1
ATOM 3449 C C . ASN A 1 484 ? 5.298 -19.163 4.166 1.00 96.81 484 ASN A C 1
ATOM 3451 O O . ASN A 1 484 ? 6.302 -18.987 3.475 1.00 96.81 484 ASN A O 1
ATOM 3455 N N . SER A 1 485 ? 4.661 -18.163 4.784 1.00 97.31 485 SER A N 1
ATOM 3456 C CA . SER A 1 485 ? 5.159 -16.786 4.758 1.00 97.31 485 SER A CA 1
ATOM 3457 C C . SER A 1 485 ? 6.613 -16.749 5.250 1.00 97.31 485 SER A C 1
ATOM 3459 O O . SER A 1 485 ? 6.904 -17.319 6.313 1.00 97.31 485 SER A O 1
ATOM 3461 N N . PRO A 1 486 ? 7.538 -16.106 4.514 1.00 96.44 486 PRO A N 1
ATOM 3462 C CA . PRO A 1 486 ? 8.933 -15.991 4.935 1.00 96.44 486 PRO A CA 1
ATOM 3463 C C . PRO A 1 486 ? 9.098 -15.022 6.119 1.00 96.44 486 PRO A C 1
ATOM 3465 O O . PRO A 1 486 ? 10.079 -15.100 6.863 1.00 96.44 486 PRO A O 1
ATOM 3468 N N . VAL A 1 487 ? 8.104 -14.159 6.338 1.00 96.88 487 VAL A N 1
ATOM 3469 C CA . VAL A 1 487 ? 8.048 -13.150 7.396 1.00 96.88 487 VAL A CA 1
ATOM 3470 C C . VAL A 1 487 ? 6.939 -13.452 8.400 1.00 96.88 487 VAL A C 1
ATOM 3472 O O . VAL A 1 487 ? 5.973 -14.160 8.112 1.00 96.88 487 VAL A O 1
ATOM 3475 N N . THR A 1 488 ? 7.088 -12.912 9.607 1.00 97.19 488 THR A N 1
ATOM 3476 C CA . THR A 1 488 ? 6.067 -13.008 10.658 1.00 97.19 488 THR A CA 1
ATOM 3477 C C . THR A 1 488 ? 5.158 -11.784 10.714 1.00 97.19 488 THR A C 1
ATOM 3479 O O . THR A 1 488 ? 4.085 -11.898 11.286 1.00 97.19 488 THR A O 1
ATOM 3482 N N . ALA A 1 489 ? 5.583 -10.655 10.142 1.00 97.94 489 ALA A N 1
ATOM 3483 C CA . ALA A 1 489 ? 4.770 -9.458 9.958 1.00 97.94 489 ALA A CA 1
ATOM 3484 C C . ALA A 1 489 ? 4.509 -9.282 8.463 1.00 97.94 489 ALA A C 1
ATOM 3486 O O . ALA A 1 489 ? 5.477 -9.294 7.701 1.00 97.94 489 ALA A O 1
ATOM 3487 N N . LEU A 1 490 ? 3.246 -9.201 8.053 1.00 98.19 490 LEU A N 1
ATOM 3488 C CA . LEU A 1 490 ? 2.855 -9.130 6.648 1.00 98.19 490 LEU A CA 1
ATOM 3489 C C . LEU A 1 490 ? 1.712 -8.137 6.460 1.00 98.19 490 LEU A C 1
ATOM 3491 O O . LEU A 1 490 ? 0.722 -8.202 7.184 1.00 98.19 490 LEU A O 1
ATOM 3495 N N . ASN A 1 491 ? 1.816 -7.315 5.417 1.00 98.31 491 ASN A N 1
ATOM 3496 C CA . ASN A 1 491 ? 0.759 -6.387 5.039 1.00 98.31 491 ASN A CA 1
ATOM 3497 C C . ASN A 1 491 ? -0.023 -6.939 3.840 1.00 98.31 491 ASN A C 1
ATOM 3499 O O . ASN A 1 491 ? 0.569 -7.287 2.814 1.00 98.31 491 ASN A O 1
ATOM 3503 N N . LEU A 1 492 ? -1.347 -6.983 3.938 1.00 98.25 492 LEU A N 1
ATOM 3504 C CA . LEU A 1 492 ? -2.256 -7.153 2.807 1.00 98.25 492 LEU A CA 1
ATOM 3505 C C . LEU A 1 492 ? -2.814 -5.779 2.449 1.00 98.25 492 LEU A C 1
ATOM 3507 O O . LEU A 1 492 ? -3.518 -5.170 3.246 1.00 98.25 492 LEU A O 1
ATOM 3511 N N . ILE A 1 493 ? -2.481 -5.274 1.265 1.00 97.56 493 ILE A N 1
ATOM 3512 C CA . ILE A 1 493 ? -2.811 -3.903 0.872 1.00 97.56 493 ILE A CA 1
ATOM 3513 C C . ILE A 1 493 ? -3.794 -3.924 -0.291 1.00 97.56 493 ILE A C 1
ATOM 3515 O O . ILE A 1 493 ? -3.555 -4.572 -1.307 1.00 97.56 493 ILE A O 1
ATOM 3519 N N . VAL A 1 494 ? -4.886 -3.183 -0.172 1.00 94.69 494 VAL A N 1
ATOM 3520 C CA . VAL A 1 494 ? -5.860 -2.960 -1.240 1.00 94.69 494 VAL A CA 1
ATOM 3521 C C . VAL A 1 494 ? -5.717 -1.531 -1.737 1.00 94.69 494 VAL A C 1
ATOM 3523 O O . VAL A 1 494 ? -6.433 -0.615 -1.348 1.00 94.69 494 VAL A O 1
ATOM 3526 N N . ASP A 1 495 ? -4.709 -1.351 -2.582 1.00 92.69 495 ASP A N 1
ATOM 3527 C CA . ASP A 1 495 ? -4.457 -0.140 -3.353 1.00 92.69 495 ASP A CA 1
ATOM 3528 C C . ASP A 1 495 ? -3.583 -0.489 -4.565 1.00 92.69 495 ASP A C 1
ATOM 3530 O O . ASP A 1 495 ? -2.987 -1.569 -4.628 1.00 92.69 495 ASP A O 1
ATOM 3534 N N . ASN A 1 496 ? -3.507 0.405 -5.548 1.00 87.12 496 ASN A N 1
ATOM 3535 C CA . ASN A 1 496 ? -2.676 0.213 -6.724 1.00 87.12 496 ASN A CA 1
ATOM 3536 C C . ASN A 1 496 ? -1.289 0.863 -6.550 1.00 87.12 496 ASN A C 1
ATOM 3538 O O . ASN A 1 496 ? -1.161 2.081 -6.728 1.00 87.12 496 ASN A O 1
ATOM 3542 N N . PRO A 1 497 ? -0.213 0.070 -6.362 1.00 85.69 497 PRO A N 1
ATOM 3543 C CA . PRO A 1 497 ? 1.136 0.616 -6.201 1.00 85.69 497 PRO A CA 1
ATOM 3544 C C . PRO A 1 497 ? 1.664 1.307 -7.475 1.00 85.69 497 PRO A C 1
ATOM 3546 O O . PRO A 1 497 ? 2.687 1.989 -7.446 1.00 85.69 497 PRO A O 1
ATOM 3549 N N . LEU A 1 498 ? 0.972 1.161 -8.614 1.00 84.69 498 LEU A N 1
ATOM 3550 C CA . LEU A 1 498 ? 1.338 1.705 -9.925 1.00 84.69 498 LEU A CA 1
ATOM 3551 C C . LEU A 1 498 ? 0.589 3.003 -10.294 1.00 84.69 498 LEU A C 1
ATOM 3553 O O . LEU A 1 498 ? 0.642 3.428 -11.450 1.00 84.69 498 LEU A O 1
ATOM 3557 N N . ASN A 1 499 ? -0.034 3.684 -9.320 1.00 69.81 499 ASN A N 1
ATOM 3558 C CA . ASN A 1 499 ? -0.759 4.962 -9.465 1.00 69.81 499 ASN A CA 1
ATOM 3559 C C . ASN A 1 499 ? -2.073 4.899 -10.278 1.00 69.81 499 ASN A C 1
ATOM 3561 O O . ASN A 1 499 ? -2.302 5.753 -11.147 1.00 69.81 499 ASN A O 1
ATOM 3565 N N . ASP A 1 500 ? -2.965 3.946 -9.993 1.00 65.25 500 ASP A N 1
ATOM 3566 C CA . ASP A 1 500 ? -4.354 4.022 -10.484 1.00 65.25 500 ASP A CA 1
ATOM 3567 C C . ASP A 1 500 ? -5.248 4.810 -9.511 1.00 65.25 500 ASP A C 1
ATOM 3569 O O . ASP A 1 500 ? -5.006 4.895 -8.317 1.00 65.25 500 ASP A O 1
ATOM 3573 N N . THR A 1 501 ? -6.273 5.450 -10.062 1.00 71.62 501 THR A N 1
ATOM 3574 C CA . THR A 1 501 ? -7.300 6.229 -9.353 1.00 71.62 501 THR A CA 1
ATOM 3575 C C . THR A 1 501 ? -8.537 5.404 -9.002 1.00 71.62 501 THR A C 1
ATOM 3577 O O . THR A 1 501 ? -9.581 5.970 -8.674 1.00 71.62 501 THR A O 1
ATOM 3580 N N . THR A 1 502 ? -8.476 4.090 -9.189 1.00 80.69 502 THR A N 1
ATOM 3581 C CA . THR A 1 502 ? -9.526 3.174 -8.753 1.00 80.69 502 THR A CA 1
ATOM 3582 C C . THR A 1 502 ? -9.542 3.099 -7.232 1.00 80.69 502 THR A C 1
ATOM 3584 O O . THR A 1 502 ? -8.501 3.219 -6.600 1.00 80.69 502 THR A O 1
ATOM 3587 N N . SER A 1 503 ? -10.725 2.899 -6.659 1.00 86.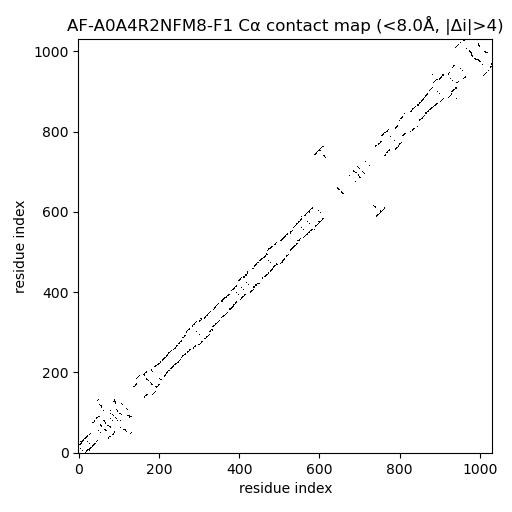62 503 SER A N 1
ATOM 3588 C CA . SER A 1 503 ? -10.902 2.550 -5.248 1.00 86.62 503 SER A CA 1
ATOM 3589 C C . SER A 1 503 ? -11.169 1.048 -5.212 1.00 86.62 503 SER A C 1
ATOM 3591 O O . SER A 1 503 ? -12.300 0.645 -5.499 1.00 86.62 503 SER A O 1
ATOM 3593 N N . PRO A 1 504 ? -10.121 0.214 -5.111 1.00 91.75 504 PRO A N 1
ATOM 3594 C CA . PRO A 1 504 ? -10.295 -1.224 -4.982 1.00 91.75 504 PRO A CA 1
ATOM 3595 C C . PRO A 1 504 ? -10.863 -1.562 -3.599 1.00 91.75 504 PRO A C 1
ATOM 3597 O O . PRO A 1 504 ? -10.498 -0.922 -2.627 1.00 91.75 504 PRO A O 1
ATOM 3600 N N . ASP A 1 505 ? -11.704 -2.591 -3.509 1.00 94.94 505 ASP A N 1
ATOM 3601 C CA . ASP A 1 505 ? -12.277 -3.055 -2.238 1.00 94.94 505 ASP A CA 1
ATOM 3602 C C . ASP A 1 505 ? -11.785 -4.477 -1.902 1.00 94.94 505 ASP A C 1
ATOM 3604 O O . ASP A 1 505 ? -11.477 -5.268 -2.807 1.00 94.94 505 ASP A O 1
ATOM 3608 N N . MET A 1 506 ? -11.741 -4.814 -0.610 1.00 97.56 506 MET A N 1
ATOM 3609 C CA . MET A 1 506 ? -11.715 -6.192 -0.098 1.00 97.56 506 MET A CA 1
ATOM 3610 C C . MET A 1 506 ? -13.129 -6.528 0.365 1.00 97.56 506 MET A C 1
ATOM 3612 O O . MET A 1 506 ? -13.658 -5.813 1.204 1.00 97.56 506 MET A O 1
ATOM 3616 N N . THR A 1 507 ? -13.763 -7.551 -0.209 1.00 96.50 507 THR A N 1
ATOM 3617 C CA . THR A 1 507 ? -15.184 -7.860 0.063 1.00 96.50 507 THR A CA 1
ATOM 3618 C C . THR A 1 507 ? -15.419 -9.339 0.302 1.00 96.50 507 THR A C 1
ATOM 3620 O O . THR A 1 507 ? -14.870 -10.157 -0.448 1.00 96.50 507 THR A O 1
ATOM 3623 N N . ASP A 1 508 ? -16.277 -9.665 1.270 1.00 95.50 508 ASP A N 1
ATOM 3624 C CA . ASP A 1 508 ? -16.706 -11.021 1.621 1.00 95.50 508 ASP A CA 1
ATOM 3625 C C . ASP A 1 508 ? -15.513 -12.013 1.748 1.00 95.50 508 ASP A C 1
ATOM 3627 O O . ASP A 1 508 ? -15.491 -13.050 1.065 1.00 95.50 508 ASP A O 1
ATOM 3631 N N . LEU A 1 509 ? -14.430 -11.658 2.460 1.00 97.19 509 LEU A N 1
ATOM 3632 C CA . LEU A 1 509 ? -13.186 -12.453 2.496 1.00 97.19 509 LEU A CA 1
ATOM 3633 C C . LEU A 1 509 ? -12.955 -13.154 3.840 1.00 97.19 509 LEU A C 1
ATOM 3635 O O . LEU A 1 509 ? -12.783 -12.501 4.858 1.00 97.19 509 LEU A O 1
ATOM 3639 N N . GLU A 1 510 ? -12.780 -14.477 3.822 1.00 97.25 510 GLU A N 1
ATOM 3640 C CA . GLU A 1 510 ? -12.234 -15.204 4.975 1.00 97.25 510 GLU A CA 1
ATOM 3641 C C . GLU A 1 510 ? -10.701 -15.317 4.846 1.00 97.25 510 GLU A C 1
ATOM 3643 O O . GLU A 1 510 ? -10.178 -15.587 3.761 1.00 97.25 510 GLU A O 1
ATOM 3648 N N . ILE A 1 511 ? -9.937 -15.165 5.930 1.00 97.75 511 ILE A N 1
ATOM 3649 C CA . ILE A 1 511 ? -8.464 -15.196 5.903 1.00 97.75 511 ILE A CA 1
ATOM 3650 C C . ILE A 1 511 ? -7.921 -16.239 6.883 1.00 97.75 511 ILE A C 1
ATOM 3652 O O . ILE A 1 511 ? -8.210 -16.211 8.075 1.00 97.75 511 ILE A O 1
ATOM 3656 N N . ALA A 1 512 ? -7.028 -17.111 6.401 1.00 97.25 512 ALA A N 1
ATOM 3657 C CA . ALA A 1 512 ? -6.232 -17.994 7.256 1.00 97.25 512 ALA A CA 1
ATOM 3658 C C . ALA A 1 512 ? -4.751 -17.574 7.253 1.00 97.25 512 ALA A C 1
ATOM 3660 O O . ALA A 1 512 ? -4.004 -17.903 6.334 1.00 97.25 512 ALA A O 1
ATOM 3661 N N . ALA A 1 513 ? -4.296 -16.895 8.309 1.00 97.12 513 ALA A N 1
ATOM 3662 C CA . ALA A 1 513 ? -2.984 -16.243 8.418 1.00 97.12 513 ALA A CA 1
ATOM 3663 C C . ALA A 1 513 ? -1.769 -17.201 8.470 1.00 97.12 513 ALA A C 1
ATOM 3665 O O . ALA A 1 513 ? -0.615 -16.787 8.329 1.00 97.12 513 ALA A O 1
ATOM 3666 N N . GLY A 1 514 ? -1.995 -18.502 8.677 1.00 96.38 514 GLY A N 1
ATOM 3667 C CA . GLY A 1 514 ? -0.942 -19.519 8.659 1.00 96.38 514 GLY A CA 1
ATOM 3668 C C . GLY A 1 514 ? 0.129 -19.318 9.736 1.00 96.38 514 GLY A C 1
ATOM 3669 O O . GLY A 1 514 ? -0.108 -19.596 10.909 1.00 96.38 514 GLY A O 1
ATOM 3670 N N . ASN A 1 515 ? 1.346 -18.934 9.330 1.00 96.94 515 ASN A N 1
ATOM 3671 C CA . ASN A 1 515 ? 2.481 -18.685 10.235 1.00 96.94 515 ASN A CA 1
ATOM 3672 C C . ASN A 1 515 ? 2.797 -17.197 10.460 1.00 96.94 515 ASN A C 1
ATOM 3674 O O . ASN A 1 515 ? 3.832 -16.900 11.065 1.00 96.94 515 ASN A O 1
ATOM 3678 N N . VAL A 1 516 ? 1.958 -16.297 9.946 1.00 98.12 516 VAL A N 1
ATOM 3679 C CA . VAL A 1 516 ? 2.020 -14.858 10.221 1.00 98.12 516 VAL A CA 1
ATOM 3680 C C . VAL A 1 516 ? 1.577 -14.620 11.668 1.00 98.12 516 VAL A C 1
ATOM 3682 O O . VAL A 1 516 ? 0.618 -15.233 12.132 1.00 98.12 516 VAL A O 1
ATOM 3685 N N . THR A 1 517 ? 2.321 -13.787 12.393 1.00 98.25 517 THR A N 1
ATOM 3686 C CA . THR A 1 517 ? 2.019 -13.394 13.779 1.00 98.25 517 THR A CA 1
ATOM 3687 C C . THR A 1 517 ? 1.468 -11.978 13.870 1.00 98.25 517 THR A C 1
ATOM 3689 O O . THR A 1 517 ? 0.817 -11.658 14.851 1.00 98.25 517 THR A O 1
ATOM 3692 N N . ASP A 1 518 ? 1.769 -11.134 12.890 1.00 98.44 518 ASP A N 1
ATOM 3693 C CA . ASP A 1 518 ? 1.375 -9.730 12.827 1.00 98.44 518 ASP A CA 1
ATOM 3694 C C . ASP A 1 518 ? 0.831 -9.462 11.422 1.00 98.44 518 ASP A C 1
ATOM 3696 O O . ASP A 1 518 ? 1.559 -9.632 10.438 1.00 98.44 518 ASP A O 1
ATOM 3700 N N . LEU A 1 519 ? -0.468 -9.197 11.321 1.00 98.50 519 LEU A N 1
ATOM 3701 C CA . LEU A 1 519 ? -1.168 -9.039 10.052 1.00 98.50 519 LEU A CA 1
ATOM 3702 C C . LEU A 1 519 ? -1.814 -7.658 9.992 1.00 98.50 519 LEU A C 1
ATOM 3704 O O . LEU A 1 519 ? -2.758 -7.389 10.734 1.00 98.50 519 LEU A O 1
ATOM 3708 N N . ASP A 1 520 ? -1.350 -6.850 9.044 1.00 98.56 520 ASP A N 1
ATOM 3709 C CA . ASP A 1 520 ? -1.951 -5.559 8.724 1.00 98.56 520 ASP A CA 1
ATOM 3710 C C . ASP A 1 520 ? -2.791 -5.709 7.445 1.00 98.56 520 ASP A C 1
ATOM 3712 O O . ASP A 1 520 ? -2.288 -6.184 6.423 1.00 98.56 520 ASP A O 1
ATOM 3716 N N . ILE A 1 521 ? -4.058 -5.298 7.466 1.00 98.38 521 ILE A N 1
ATOM 3717 C CA . ILE A 1 521 ? -4.948 -5.253 6.297 1.00 98.38 521 ILE A CA 1
ATOM 3718 C C . ILE A 1 521 ? -5.288 -3.789 6.026 1.00 98.38 521 ILE A C 1
ATOM 3720 O O . ILE A 1 521 ? -5.980 -3.148 6.809 1.00 98.38 521 ILE A O 1
ATOM 3724 N N . LEU A 1 522 ? -4.774 -3.238 4.930 1.00 97.81 522 LEU A N 1
ATOM 3725 C CA . LEU A 1 522 ? -4.734 -1.793 4.705 1.00 97.81 522 LEU A CA 1
ATOM 3726 C C . LEU A 1 522 ? -5.406 -1.419 3.383 1.00 97.81 522 LEU A C 1
ATOM 3728 O O . LEU A 1 522 ? -5.128 -2.025 2.351 1.00 97.81 522 LEU A O 1
ATOM 3732 N N . ALA A 1 523 ? -6.203 -0.356 3.379 1.00 95.31 523 ALA A N 1
ATOM 3733 C CA . ALA A 1 523 ? -6.683 0.305 2.173 1.00 95.31 523 ALA A CA 1
ATOM 3734 C C . ALA A 1 523 ? -6.232 1.770 2.181 1.00 95.31 523 ALA A C 1
ATOM 3736 O O . ALA A 1 523 ? -6.623 2.559 3.041 1.00 95.31 523 ALA A O 1
ATOM 3737 N N . GLU A 1 524 ? -5.386 2.156 1.223 1.00 90.12 524 GLU A N 1
ATOM 3738 C CA . GLU A 1 524 ? -4.798 3.506 1.210 1.00 90.12 524 GLU A CA 1
ATOM 3739 C C . GLU A 1 524 ? -5.735 4.568 0.602 1.00 90.12 524 GLU A C 1
ATOM 3741 O O . GLU A 1 524 ? -5.601 5.766 0.875 1.00 90.12 524 GLU A O 1
ATOM 3746 N N . SER A 1 525 ? -6.701 4.150 -0.221 1.00 90.06 525 SER A N 1
ATOM 3747 C CA . SER A 1 525 ? -7.678 5.046 -0.843 1.00 90.06 525 SER A CA 1
ATOM 3748 C C . SER A 1 525 ? -8.869 5.288 0.083 1.00 90.06 525 SER A C 1
ATOM 3750 O O . SER A 1 525 ? -9.520 4.343 0.513 1.00 90.06 525 SER A O 1
ATOM 3752 N N . THR A 1 526 ? -9.221 6.561 0.303 1.00 90.88 526 THR A N 1
ATOM 3753 C CA . THR A 1 526 ? -10.304 7.017 1.205 1.00 90.88 526 THR A CA 1
ATOM 3754 C C . THR A 1 526 ? -11.710 6.547 0.834 1.00 90.88 526 THR A C 1
ATOM 3756 O O . THR A 1 526 ? -12.651 6.837 1.555 1.00 90.88 526 THR A O 1
ATOM 3759 N N . ASP A 1 527 ? -11.874 5.917 -0.324 1.00 91.62 527 ASP A N 1
ATOM 3760 C CA . ASP A 1 527 ? -13.169 5.456 -0.828 1.00 91.62 527 ASP A CA 1
ATOM 3761 C C . ASP A 1 527 ? -13.247 3.914 -0.844 1.00 91.62 527 ASP A C 1
ATOM 3763 O O . ASP A 1 527 ? -14.154 3.370 -1.466 1.00 91.62 527 ASP A O 1
ATOM 3767 N N . SER A 1 528 ? -12.261 3.227 -0.259 1.00 94.38 528 SER A N 1
ATOM 3768 C CA . SER A 1 528 ? -12.116 1.768 -0.329 1.00 94.38 528 SER A CA 1
ATOM 3769 C C . SER A 1 528 ? -12.636 1.104 0.936 1.00 94.38 528 SER A C 1
ATOM 3771 O O . SER A 1 528 ? -12.273 1.523 2.042 1.00 94.38 528 SER A O 1
ATOM 3773 N N . ASN A 1 529 ? -13.440 0.063 0.755 1.00 95.88 529 ASN A N 1
ATOM 3774 C CA . ASN A 1 529 ? -14.007 -0.735 1.837 1.00 95.88 529 ASN A CA 1
ATOM 3775 C C . ASN A 1 529 ? -13.164 -1.995 2.088 1.00 95.88 529 ASN A C 1
ATOM 3777 O O . ASN A 1 529 ? -12.604 -2.581 1.152 1.00 95.88 529 ASN A O 1
ATOM 3781 N N . ILE A 1 530 ? -13.104 -2.421 3.349 1.00 97.75 530 ILE A N 1
ATOM 3782 C CA . ILE A 1 530 ? -12.546 -3.715 3.754 1.00 97.75 530 ILE A CA 1
ATOM 3783 C C . ILE A 1 530 ? -13.624 -4.491 4.496 1.00 97.75 530 ILE A C 1
ATOM 3785 O O . ILE A 1 530 ? -14.188 -3.995 5.459 1.00 97.75 530 ILE A O 1
ATOM 3789 N N . ASP A 1 531 ? -13.881 -5.710 4.052 1.00 97.75 531 ASP A N 1
ATOM 3790 C CA . ASP A 1 531 ? -14.884 -6.599 4.618 1.00 97.75 531 ASP A CA 1
ATOM 3791 C C . ASP A 1 531 ? -14.305 -8.020 4.717 1.00 97.75 531 ASP A C 1
ATOM 3793 O O . ASP A 1 531 ? -13.995 -8.665 3.701 1.00 97.75 531 ASP A O 1
ATOM 3797 N N . VAL A 1 532 ? -14.051 -8.435 5.963 1.00 97.75 532 VAL A N 1
ATOM 3798 C CA . VAL A 1 532 ? -13.416 -9.697 6.353 1.00 97.75 532 VAL A CA 1
ATOM 3799 C C . VAL A 1 532 ? -14.404 -10.518 7.186 1.00 97.75 532 VAL A C 1
ATOM 3801 O O . VAL A 1 532 ? -14.459 -10.372 8.404 1.00 97.75 532 VAL A O 1
ATOM 3804 N N . ASP A 1 533 ? -15.117 -11.429 6.519 1.00 95.50 533 ASP A N 1
ATOM 3805 C CA . ASP A 1 533 ? -16.136 -12.328 7.097 1.00 95.50 533 ASP A CA 1
ATOM 3806 C C . ASP A 1 533 ? -15.583 -13.307 8.152 1.00 95.50 533 ASP A C 1
ATOM 3808 O O . ASP A 1 533 ? -16.345 -13.978 8.841 1.00 95.50 533 ASP A O 1
ATOM 3812 N N . GLN A 1 534 ? -14.262 -13.518 8.197 1.00 95.44 534 GLN A N 1
ATOM 3813 C CA . GLN A 1 534 ? -13.630 -14.403 9.179 1.00 95.44 534 GLN A CA 1
ATOM 3814 C C . GLN A 1 534 ? -12.107 -14.242 9.176 1.00 95.44 534 GLN A C 1
ATOM 3816 O O . GLN A 1 534 ? -11.469 -14.292 8.120 1.00 95.44 534 GLN A O 1
ATOM 3821 N N . ILE A 1 535 ? -11.486 -14.217 10.357 1.00 95.88 535 ILE A N 1
ATOM 3822 C CA . ILE A 1 535 ? -10.032 -14.392 10.523 1.00 95.88 535 ILE A CA 1
ATOM 3823 C C . ILE A 1 535 ? -9.696 -15.699 11.262 1.00 95.88 535 ILE A C 1
ATOM 3825 O O . ILE A 1 535 ? -10.398 -16.123 12.180 1.00 95.88 535 ILE A O 1
ATOM 3829 N N . GLY A 1 536 ? -8.591 -16.345 10.886 1.00 93.88 536 GLY A N 1
ATOM 3830 C CA . GLY A 1 536 ? -8.062 -17.520 11.579 1.00 93.88 536 GLY A CA 1
ATOM 3831 C C . GLY A 1 536 ? -6.541 -17.631 11.482 1.00 93.88 536 GLY A C 1
ATOM 3832 O O . GLY A 1 536 ? -5.926 -17.209 10.505 1.00 93.88 536 GLY A O 1
ATOM 3833 N N . GLY A 1 537 ? -5.892 -18.241 12.477 1.00 94.75 537 GLY A N 1
ATOM 3834 C CA . GLY A 1 537 ? -4.450 -18.484 12.455 1.00 94.75 537 GLY A CA 1
ATOM 3835 C C . GLY A 1 537 ? -3.854 -18.669 13.845 1.00 94.75 537 GLY A C 1
ATOM 3836 O O . GLY A 1 537 ? -3.614 -17.702 14.553 1.00 94.75 537 GLY A O 1
ATOM 3837 N N . ALA A 1 538 ? -3.489 -19.905 14.198 1.00 94.69 538 ALA A N 1
ATOM 3838 C CA . ALA A 1 538 ? -3.000 -20.260 15.539 1.00 94.69 538 ALA A CA 1
ATOM 3839 C C . ALA A 1 538 ? -1.694 -19.555 15.978 1.00 94.69 538 ALA A C 1
ATOM 3841 O O . ALA A 1 538 ? -1.228 -19.742 17.103 1.00 94.69 538 ALA A O 1
ATOM 3842 N N . ALA A 1 539 ? -1.032 -18.841 15.063 1.00 96.56 539 ALA A N 1
ATOM 3843 C CA . ALA A 1 539 ? 0.169 -18.056 15.325 1.00 96.56 539 ALA A CA 1
ATOM 3844 C C . ALA A 1 539 ? -0.092 -16.542 15.363 1.00 96.56 539 ALA A C 1
ATOM 3846 O O . ALA A 1 539 ? 0.818 -15.815 15.750 1.00 96.56 539 ALA A O 1
ATOM 3847 N N . LEU A 1 540 ? -1.279 -16.084 14.956 1.00 97.94 540 LEU A N 1
ATOM 3848 C CA . LEU A 1 540 ? -1.630 -14.673 14.858 1.00 97.94 540 LEU A CA 1
ATOM 3849 C C . LEU A 1 540 ? -1.698 -14.065 16.263 1.00 97.94 540 LEU A C 1
ATOM 3851 O O . LEU A 1 540 ? -2.463 -14.531 17.099 1.00 97.94 540 LEU A O 1
ATOM 3855 N N . GLU A 1 541 ? -0.867 -13.058 16.525 1.00 98.25 541 GLU A N 1
ATOM 3856 C CA . GLU A 1 541 ? -0.792 -12.319 17.788 1.00 98.25 541 GLU A CA 1
ATOM 3857 C C . GLU A 1 541 ? -1.399 -10.916 17.647 1.00 98.25 541 GLU A C 1
ATOM 3859 O O . GLU A 1 541 ? -2.032 -10.437 18.584 1.00 98.25 541 GLU A O 1
ATOM 3864 N N . THR A 1 542 ? -1.239 -10.256 16.501 1.00 98.44 542 THR A N 1
ATOM 3865 C CA . THR A 1 542 ? -1.757 -8.902 16.257 1.00 98.44 542 THR A CA 1
ATOM 3866 C C . THR A 1 542 ? -2.464 -8.819 14.907 1.00 98.44 542 THR A C 1
ATOM 3868 O O . THR A 1 542 ? -1.977 -9.362 13.914 1.00 98.44 542 THR A O 1
ATOM 3871 N N . LEU A 1 543 ? -3.621 -8.154 14.899 1.00 98.44 543 LEU A N 1
ATOM 3872 C CA . LEU A 1 543 ? -4.415 -7.838 13.715 1.00 98.44 543 LEU A CA 1
ATOM 3873 C C . LEU A 1 543 ? -4.716 -6.334 13.710 1.00 98.44 543 LEU A C 1
ATOM 3875 O O . LEU A 1 543 ? -5.320 -5.838 14.665 1.00 98.44 543 LEU A O 1
ATOM 3879 N N . ASP A 1 544 ? -4.301 -5.634 12.657 1.00 98.56 544 ASP A N 1
ATOM 3880 C CA . ASP A 1 544 ? -4.641 -4.227 12.411 1.00 98.56 544 ASP A CA 1
ATOM 3881 C C . ASP A 1 544 ? -5.353 -4.101 11.060 1.00 98.56 544 ASP A C 1
ATOM 3883 O O . ASP A 1 544 ? -4.830 -4.524 10.030 1.00 98.56 544 ASP A O 1
ATOM 3887 N N . LEU A 1 545 ? -6.558 -3.543 11.053 1.00 98.38 545 LEU A N 1
ATOM 3888 C CA . LEU A 1 545 ? -7.375 -3.341 9.862 1.00 98.38 545 LEU A CA 1
ATOM 3889 C C . LEU A 1 545 ? -7.617 -1.844 9.686 1.00 98.38 545 LEU A C 1
ATOM 3891 O O . LEU A 1 545 ? -8.213 -1.197 10.543 1.00 98.38 545 LEU A O 1
ATOM 3895 N N . VAL A 1 546 ? -7.169 -1.285 8.563 1.00 98.12 546 VAL A N 1
ATOM 3896 C CA . VAL A 1 546 ? -7.320 0.140 8.248 1.00 98.12 546 VAL A CA 1
ATOM 3897 C C . VAL A 1 546 ? -8.034 0.307 6.913 1.00 98.12 546 VAL A C 1
ATOM 3899 O O . VAL A 1 546 ? -7.423 0.144 5.856 1.00 98.12 546 VAL A O 1
ATOM 3902 N N . ALA A 1 547 ? -9.315 0.665 6.953 1.00 97.31 547 ALA A N 1
ATOM 3903 C CA . ALA A 1 547 ? -10.123 0.953 5.775 1.00 97.31 547 ALA A CA 1
ATOM 3904 C C . ALA A 1 547 ? -10.173 2.456 5.477 1.00 97.31 547 ALA A C 1
ATOM 3906 O O . ALA A 1 547 ? -10.198 3.303 6.374 1.00 97.31 547 ALA A O 1
ATOM 3907 N N . GLY A 1 548 ? -10.215 2.806 4.191 1.00 94.25 548 GLY A N 1
ATOM 3908 C CA . GLY A 1 548 ? -10.338 4.200 3.780 1.00 94.25 548 GLY A CA 1
ATOM 3909 C C . GLY A 1 548 ? -11.757 4.746 3.925 1.00 94.25 548 GLY A C 1
ATOM 3910 O O . GLY A 1 548 ? -11.905 5.921 4.263 1.00 94.25 548 GLY A O 1
ATOM 3911 N N . ASN A 1 549 ? -12.764 3.900 3.688 1.00 96.19 549 ASN A N 1
ATOM 3912 C CA . ASN A 1 549 ? -14.178 4.159 3.945 1.00 96.19 549 ASN A CA 1
ATOM 3913 C C . ASN A 1 549 ? -14.684 3.163 5.002 1.00 96.19 549 ASN A C 1
ATOM 3915 O O . ASN A 1 549 ? -14.331 3.363 6.158 1.00 96.19 549 ASN A O 1
ATOM 3919 N N . ASP A 1 550 ? -15.409 2.099 4.647 1.00 97.12 550 ASP A N 1
ATOM 3920 C CA . ASP A 1 550 ? -16.050 1.218 5.641 1.00 97.12 550 ASP A CA 1
ATOM 3921 C C . ASP A 1 550 ? -15.176 -0.002 5.996 1.00 97.12 550 ASP A C 1
ATOM 3923 O O . ASP A 1 550 ? -14.488 -0.540 5.117 1.00 97.12 550 ASP A O 1
ATOM 3927 N N . ALA A 1 551 ? -15.228 -0.455 7.252 1.00 97.88 551 ALA A N 1
ATOM 3928 C CA . ALA A 1 551 ? -14.580 -1.677 7.737 1.00 97.88 551 ALA A CA 1
ATOM 3929 C C . ALA A 1 551 ? -15.597 -2.657 8.349 1.00 97.88 551 ALA A C 1
ATOM 3931 O O . ALA A 1 551 ? -16.351 -2.270 9.233 1.00 97.88 551 ALA A O 1
ATOM 3932 N N . TYR A 1 552 ? -15.563 -3.922 7.930 1.00 97.88 552 TYR A N 1
ATOM 3933 C CA . TYR A 1 552 ? -16.322 -5.027 8.526 1.00 97.88 552 TYR A CA 1
ATOM 3934 C C . TYR A 1 552 ? -15.342 -6.138 8.916 1.00 97.88 552 TYR A C 1
ATOM 3936 O O . TYR A 1 552 ? -14.490 -6.516 8.099 1.00 97.88 552 TYR A O 1
ATOM 3944 N N . LEU A 1 553 ? -15.405 -6.617 10.158 1.00 98.12 553 LEU A N 1
ATOM 3945 C CA . LEU A 1 553 ? -14.502 -7.650 10.665 1.00 98.12 553 LEU A CA 1
ATOM 3946 C C . LEU A 1 553 ? -15.212 -8.622 11.605 1.00 98.12 553 LEU A C 1
ATOM 3948 O O . LEU A 1 553 ? -15.560 -8.244 12.720 1.00 98.12 553 LEU A O 1
ATOM 3952 N N . ASP A 1 554 ? -15.212 -9.895 11.221 1.00 97.25 554 ASP A N 1
ATOM 3953 C CA . ASP A 1 554 ? -15.668 -10.990 12.072 1.00 97.25 554 ASP A CA 1
ATOM 3954 C C . ASP A 1 554 ? -14.470 -11.832 12.556 1.00 97.25 554 ASP A C 1
ATOM 3956 O O . ASP A 1 554 ? -13.610 -12.298 11.788 1.00 97.25 554 ASP A O 1
ATOM 3960 N N . VAL A 1 555 ? -14.405 -12.064 13.866 1.00 95.75 555 VAL A N 1
ATOM 3961 C CA . VAL A 1 555 ? -13.372 -12.870 14.526 1.00 95.75 555 VAL A CA 1
ATOM 3962 C C . VAL A 1 555 ? -14.024 -13.964 15.355 1.00 95.75 555 VAL A C 1
ATOM 3964 O O . VAL A 1 555 ? -14.186 -13.814 16.556 1.00 95.75 555 VAL A O 1
ATOM 3967 N N . THR A 1 556 ? -14.329 -15.111 14.753 1.00 92.31 556 THR A N 1
ATOM 3968 C CA . THR A 1 556 ? -14.809 -16.284 15.509 1.00 92.31 556 THR A CA 1
ATOM 3969 C C . THR A 1 556 ? -13.680 -17.262 15.837 1.00 92.31 556 THR A C 1
ATOM 3971 O O . THR A 1 556 ? -12.910 -17.650 14.955 1.00 92.31 556 THR A O 1
ATOM 3974 N N . SER A 1 557 ? -13.593 -17.726 17.084 1.00 91.00 557 SER A N 1
ATOM 3975 C CA . SER A 1 557 ? -12.725 -18.843 17.466 1.00 91.00 557 SER A CA 1
ATOM 3976 C C . SER A 1 557 ? -13.514 -20.152 17.492 1.00 91.00 557 SER A C 1
ATOM 3978 O O . SER A 1 557 ? -14.460 -20.307 18.258 1.00 91.00 557 SER A O 1
ATOM 3980 N N . ASP A 1 558 ? -13.130 -21.131 16.672 1.00 88.56 558 ASP A N 1
ATOM 3981 C CA . ASP A 1 558 ? -13.802 -22.434 16.607 1.00 88.56 558 ASP A CA 1
ATOM 3982 C C . ASP A 1 558 ? -12.857 -23.588 16.198 1.00 88.56 558 ASP A C 1
ATOM 3984 O O . ASP A 1 558 ? -11.632 -23.459 16.137 1.00 88.56 558 ASP A O 1
ATOM 3988 N N . ASP A 1 559 ? -13.418 -24.775 15.936 1.00 84.94 559 ASP A N 1
ATOM 3989 C CA . ASP A 1 559 ? -12.667 -25.965 15.492 1.00 84.94 559 ASP A CA 1
ATOM 3990 C C . ASP A 1 559 ? -11.923 -25.770 14.148 1.00 84.94 559 ASP A C 1
ATOM 3992 O O . ASP A 1 559 ? -11.032 -26.560 13.801 1.00 84.94 559 ASP A O 1
ATOM 3996 N N . THR A 1 560 ? -12.329 -24.779 13.357 1.00 84.31 560 THR A N 1
ATOM 3997 C CA . THR A 1 560 ? -11.796 -24.445 12.031 1.00 84.31 560 THR A CA 1
ATOM 3998 C C . THR A 1 560 ? -10.949 -23.174 12.016 1.00 84.31 560 THR A C 1
ATOM 4000 O O . THR A 1 560 ? -10.019 -23.104 11.208 1.00 84.31 560 THR A O 1
ATOM 4003 N N . ASN A 1 561 ? -11.184 -22.255 12.950 1.00 90.19 561 ASN A N 1
ATOM 4004 C CA . ASN A 1 561 ? -10.544 -20.954 13.085 1.00 90.19 561 ASN A CA 1
ATOM 4005 C C . ASN A 1 561 ? -9.906 -20.844 14.474 1.00 90.19 561 ASN A C 1
ATOM 4007 O O . ASN A 1 561 ? -10.547 -20.508 15.459 1.00 90.19 561 ASN A O 1
ATOM 4011 N N . ASP A 1 562 ? -8.615 -21.162 14.565 1.00 91.75 562 ASP A N 1
ATOM 4012 C CA . ASP A 1 562 ? -7.857 -21.024 15.812 1.00 91.75 562 ASP A CA 1
ATOM 4013 C C . ASP A 1 562 ? -7.240 -19.625 15.877 1.00 91.75 562 ASP A C 1
ATOM 4015 O O . ASP A 1 562 ? -6.335 -19.330 15.095 1.00 91.75 562 ASP A O 1
ATOM 4019 N N . VAL A 1 563 ? -7.704 -18.788 16.803 1.00 94.50 563 VAL A N 1
ATOM 4020 C CA . VAL A 1 563 ? -7.125 -17.467 17.113 1.00 94.50 563 VAL A CA 1
ATOM 4021 C C . VAL A 1 563 ? -6.600 -17.395 18.554 1.00 94.50 563 VAL A C 1
ATOM 4023 O O . VAL A 1 563 ? -6.434 -16.320 19.120 1.00 94.50 563 VAL A O 1
ATOM 4026 N N . SER A 1 564 ? -6.263 -18.537 19.162 1.00 92.88 564 SER A N 1
ATOM 4027 C CA . SER A 1 564 ? -5.866 -18.629 20.583 1.00 92.88 564 SER A CA 1
ATOM 4028 C C . SER A 1 564 ? -4.545 -17.937 20.963 1.00 92.88 564 SER A C 1
ATOM 4030 O O . SER A 1 564 ? -4.136 -17.972 22.126 1.00 92.88 564 SER A O 1
ATOM 4032 N N . ALA A 1 565 ? -3.836 -17.359 19.989 1.00 95.94 565 ALA A N 1
ATOM 4033 C CA . ALA A 1 565 ? -2.630 -16.559 20.198 1.00 95.94 565 ALA A CA 1
ATOM 4034 C C . ALA A 1 565 ? -2.877 -15.043 20.091 1.00 95.94 565 ALA A C 1
ATOM 4036 O O . ALA A 1 565 ? -1.963 -14.274 20.413 1.00 95.94 565 ALA A O 1
ATOM 4037 N N . LEU A 1 566 ? -4.076 -14.628 19.664 1.00 97.44 566 LEU A N 1
ATOM 4038 C CA . LEU A 1 566 ? -4.418 -13.240 19.378 1.00 97.44 566 LEU A CA 1
ATOM 4039 C C . LEU A 1 566 ? -4.347 -12.418 20.666 1.00 97.44 566 LEU A C 1
ATOM 4041 O O . LEU A 1 566 ? -4.899 -12.799 21.695 1.00 97.44 566 LEU A O 1
ATOM 4045 N N . GLN A 1 567 ? -3.601 -11.320 20.630 1.00 97.81 567 GLN A N 1
ATOM 4046 C CA . GLN A 1 567 ? -3.337 -10.417 21.752 1.00 97.81 567 GLN A CA 1
ATOM 4047 C C . GLN A 1 567 ? -3.955 -9.041 21.526 1.00 97.81 567 GLN A C 1
ATOM 4049 O O . GLN A 1 567 ? -4.318 -8.384 22.502 1.00 97.81 567 GLN A O 1
ATOM 4054 N N . SER A 1 568 ? -4.079 -8.594 20.276 1.00 98.06 568 SER A N 1
ATOM 4055 C CA . SER A 1 568 ? -4.763 -7.341 19.970 1.00 98.06 568 SER A CA 1
ATOM 4056 C C . SER A 1 568 ? -5.476 -7.352 18.628 1.00 98.06 568 SER A C 1
ATOM 4058 O O . SER A 1 568 ? -4.925 -7.853 17.646 1.00 98.06 568 SER A O 1
ATOM 4060 N N . VAL A 1 569 ? -6.641 -6.707 18.607 1.00 98.44 569 VAL A N 1
ATOM 4061 C CA . VAL A 1 569 ? -7.412 -6.359 17.409 1.00 98.44 569 VAL A CA 1
ATOM 4062 C C . VAL A 1 569 ? -7.558 -4.840 17.362 1.00 98.44 569 VAL A C 1
ATOM 4064 O O . VAL A 1 569 ? -7.930 -4.219 18.360 1.00 98.44 569 VAL A O 1
ATOM 4067 N N . SER A 1 570 ? -7.225 -4.244 16.223 1.00 98.50 570 SER A N 1
ATOM 4068 C CA . SER A 1 570 ? -7.376 -2.817 15.944 1.00 98.50 570 SER A CA 1
ATOM 4069 C C . SER A 1 570 ? -8.088 -2.655 14.608 1.00 98.50 570 SER A C 1
ATOM 4071 O O . SER A 1 570 ? -7.669 -3.243 13.616 1.00 98.50 570 SER A O 1
ATOM 4073 N N . VAL A 1 571 ? -9.168 -1.881 14.589 1.00 98.50 571 VAL A N 1
ATOM 4074 C CA . VAL A 1 571 ? -9.944 -1.554 13.392 1.00 98.50 571 VAL A CA 1
ATOM 4075 C C . VAL A 1 571 ? -10.064 -0.038 13.304 1.00 98.50 571 VAL A C 1
ATOM 4077 O O . VAL A 1 571 ? -10.442 0.622 14.270 1.00 98.50 571 VAL A O 1
ATOM 4080 N N . THR A 1 572 ? -9.687 0.533 12.163 1.00 98.25 572 THR A N 1
ATOM 4081 C CA . THR A 1 572 ? -9.805 1.964 11.868 1.00 98.25 572 THR A CA 1
ATOM 4082 C C . THR A 1 572 ? -10.465 2.163 10.508 1.00 98.25 572 THR A C 1
ATOM 4084 O O . THR A 1 572 ? -9.913 1.756 9.490 1.00 98.25 572 THR A O 1
ATOM 4087 N N . ALA A 1 573 ? -11.600 2.852 10.477 1.00 97.94 573 ALA A N 1
ATOM 4088 C CA . ALA A 1 573 ? -12.363 3.160 9.272 1.00 97.94 573 ALA A CA 1
ATOM 4089 C C . ALA A 1 573 ? -12.487 4.678 9.068 1.00 97.94 573 ALA A C 1
ATOM 4091 O O . ALA A 1 573 ? -12.606 5.446 10.024 1.00 97.94 573 ALA A O 1
ATOM 4092 N N . GLY A 1 574 ? -12.455 5.139 7.815 1.00 95.75 574 GLY A N 1
ATOM 4093 C CA . GLY A 1 574 ? -12.771 6.533 7.479 1.00 95.75 574 GLY A CA 1
ATOM 4094 C C . GLY A 1 574 ? -14.276 6.828 7.413 1.00 95.75 574 GLY A C 1
ATOM 4095 O O . GLY A 1 574 ? -14.664 7.992 7.537 1.00 95.75 574 GLY A O 1
ATOM 4096 N N . GLY A 1 575 ? -15.084 5.788 7.209 1.00 95.69 575 GLY A N 1
ATOM 4097 C CA . GLY A 1 575 ? -16.542 5.733 7.272 1.00 95.69 575 GLY A CA 1
ATOM 4098 C C . GLY A 1 575 ? -16.979 4.883 8.465 1.00 95.69 575 GLY A C 1
ATOM 4099 O O . GLY A 1 575 ? -16.485 5.124 9.570 1.00 95.69 575 GLY A O 1
ATOM 4100 N N . ASP A 1 576 ? -17.872 3.924 8.224 1.00 95.62 576 ASP A N 1
ATOM 4101 C CA . ASP A 1 576 ? -18.459 3.064 9.262 1.00 95.62 576 ASP A CA 1
ATOM 4102 C C . ASP A 1 576 ? -17.508 1.909 9.636 1.00 95.62 576 ASP A C 1
ATOM 4104 O O . ASP A 1 576 ? -16.717 1.449 8.807 1.00 95.62 576 ASP A O 1
ATOM 4108 N N . SER A 1 577 ? -17.582 1.421 10.872 1.00 95.75 577 SER A N 1
ATOM 4109 C CA . SER A 1 577 ? -16.882 0.218 11.332 1.00 95.75 577 SER A CA 1
ATOM 4110 C C . SER A 1 577 ? -17.855 -0.722 12.031 1.00 95.75 577 SER A C 1
ATOM 4112 O O . SER A 1 577 ? -18.546 -0.284 12.937 1.00 95.75 577 SER A O 1
ATOM 4114 N N . ASP A 1 578 ? -17.840 -2.003 11.675 1.00 96.50 578 ASP A N 1
ATOM 4115 C CA . ASP A 1 578 ? -18.656 -3.065 12.280 1.00 96.50 578 ASP A CA 1
ATOM 4116 C C . ASP A 1 578 ? -17.737 -4.245 12.630 1.00 96.50 578 ASP A C 1
ATOM 4118 O O . ASP A 1 578 ? -17.019 -4.760 11.763 1.00 96.50 578 ASP A O 1
ATOM 4122 N N . VAL A 1 579 ? -17.646 -4.585 13.916 1.00 97.00 579 VAL A N 1
ATOM 4123 C CA . VAL A 1 579 ? -16.693 -5.575 14.435 1.00 97.00 579 VAL A CA 1
ATOM 4124 C C . VAL A 1 579 ? -17.403 -6.573 15.340 1.00 97.00 579 VAL A C 1
ATOM 4126 O O . VAL A 1 579 ? -17.871 -6.193 16.410 1.00 97.00 579 VAL A O 1
ATOM 4129 N N . ASP A 1 580 ? -17.381 -7.850 14.966 1.00 96.62 580 ASP A N 1
ATOM 4130 C CA . ASP A 1 580 ? -17.914 -8.970 15.752 1.00 96.62 580 ASP A CA 1
ATOM 4131 C C . ASP A 1 580 ? -16.765 -9.880 16.237 1.00 96.62 580 ASP A C 1
ATOM 4133 O O . ASP A 1 580 ? -15.923 -10.332 15.452 1.00 96.62 580 ASP A O 1
ATOM 4137 N N . ILE A 1 581 ? -16.678 -10.136 17.548 1.00 94.94 581 ILE A N 1
ATOM 4138 C CA . ILE A 1 581 ? -15.676 -11.025 18.158 1.00 94.94 581 ILE A CA 1
ATOM 4139 C C . ILE A 1 581 ? -16.351 -12.180 18.908 1.00 94.94 581 ILE A C 1
ATOM 4141 O O . ILE A 1 581 ? -16.722 -12.076 20.077 1.00 94.94 581 ILE A O 1
ATOM 4145 N N . ASP A 1 582 ? -16.388 -13.301 18.193 1.00 92.38 582 ASP A N 1
ATOM 4146 C CA . ASP A 1 582 ? -16.972 -14.606 18.483 1.00 92.38 582 ASP A CA 1
ATOM 4147 C C . ASP A 1 582 ? -16.158 -15.607 19.357 1.00 92.38 582 ASP A C 1
ATOM 4149 O O . ASP A 1 582 ? -15.305 -16.294 18.780 1.00 92.38 582 ASP A O 1
ATOM 4153 N N . ALA A 1 583 ? -16.337 -15.786 20.675 1.00 87.81 583 ALA A N 1
ATOM 4154 C CA . ALA A 1 583 ? -15.631 -16.831 21.459 1.00 87.81 583 ALA A CA 1
ATOM 4155 C C . ALA A 1 583 ? -16.487 -18.046 21.908 1.00 87.81 583 ALA A C 1
ATOM 4157 O O . ALA A 1 583 ? -15.959 -18.961 22.558 1.00 87.81 583 ALA A O 1
ATOM 4158 N N . ASP A 1 584 ? -17.772 -18.102 21.564 1.00 73.12 584 ASP A N 1
ATOM 4159 C CA . ASP A 1 584 ? -18.786 -19.051 22.049 1.00 73.12 584 ASP A CA 1
ATOM 4160 C C . ASP A 1 584 ? -18.629 -20.502 21.523 1.00 73.12 584 ASP A C 1
ATOM 4162 O O . ASP A 1 584 ? -19.131 -21.466 22.116 1.00 73.12 584 ASP A O 1
ATOM 4166 N N . ASN A 1 585 ? -17.894 -20.699 20.427 1.00 68.06 585 ASN A N 1
ATOM 4167 C CA . ASN A 1 585 ? -17.831 -21.967 19.690 1.00 68.06 585 ASN A CA 1
ATOM 4168 C C . ASN A 1 585 ? -16.485 -22.706 19.828 1.00 68.06 585 ASN A C 1
ATOM 4170 O O . ASN A 1 585 ? -16.264 -23.735 19.171 1.00 68.06 585 ASN A O 1
ATOM 4174 N N . ALA A 1 586 ? -15.587 -22.243 20.703 1.00 58.00 586 ALA A N 1
ATOM 4175 C CA . ALA A 1 586 ? -14.186 -22.656 20.682 1.00 58.00 586 ALA A CA 1
ATOM 4176 C C . ALA A 1 586 ? -13.788 -23.771 21.675 1.00 58.00 586 ALA A C 1
ATOM 4178 O O . ALA A 1 586 ? -13.901 -23.643 22.892 1.00 58.00 586 ALA A O 1
ATOM 4179 N N . ASP A 1 587 ? -13.124 -24.819 21.162 1.00 60.28 587 ASP A N 1
ATOM 4180 C CA . ASP A 1 587 ? -12.144 -25.624 21.923 1.00 60.28 587 ASP A CA 1
ATOM 4181 C C . ASP A 1 587 ? -10.801 -24.845 22.107 1.00 60.28 587 ASP A C 1
ATOM 4183 O O . ASP A 1 587 ? -9.911 -25.292 22.846 1.00 60.28 587 ASP A O 1
ATOM 4187 N N . ALA A 1 588 ? -10.644 -23.697 21.422 1.00 59.22 588 ALA A N 1
ATOM 4188 C CA . ALA A 1 588 ? -9.465 -22.825 21.367 1.00 59.22 588 ALA A CA 1
ATOM 4189 C C . ALA A 1 588 ? -9.801 -21.405 21.874 1.00 59.22 588 ALA A C 1
ATOM 4191 O O . ALA A 1 588 ? -10.360 -20.578 21.176 1.00 59.22 588 ALA A O 1
ATOM 4192 N N . ASP A 1 589 ? -9.476 -21.138 23.127 1.00 73.19 589 ASP A N 1
ATOM 4193 C CA . ASP A 1 589 ? -9.879 -19.948 23.885 1.00 73.19 589 ASP A CA 1
ATOM 4194 C C . ASP A 1 589 ? -9.148 -18.649 23.442 1.00 73.19 589 ASP A C 1
ATOM 4196 O O . ASP A 1 589 ? -7.927 -18.689 23.250 1.00 73.19 589 ASP A O 1
ATOM 4200 N N . MET A 1 590 ? -9.849 -17.503 23.346 1.00 90.75 590 MET A N 1
ATOM 4201 C CA . MET A 1 590 ? -9.278 -16.153 23.122 1.00 90.75 590 MET A CA 1
ATOM 4202 C C . MET A 1 590 ? -8.667 -15.525 24.392 1.00 90.75 590 MET A C 1
ATOM 4204 O O . MET A 1 590 ? -8.349 -14.338 24.429 1.00 90.75 590 MET A O 1
ATOM 4208 N N . SER A 1 591 ? -8.411 -16.322 25.431 1.00 89.94 591 SER A N 1
ATOM 4209 C CA . SER A 1 591 ? -7.799 -15.916 26.709 1.00 89.94 591 SER A CA 1
ATOM 4210 C C . SER A 1 591 ? -6.502 -15.082 26.644 1.00 89.94 591 SER A C 1
ATOM 4212 O O . SER A 1 591 ? -6.041 -14.600 27.682 1.00 89.94 591 SER A O 1
ATOM 4214 N N . THR A 1 592 ? -5.856 -14.936 25.480 1.00 94.31 592 THR A N 1
ATOM 4215 C CA . THR A 1 592 ? -4.691 -14.056 25.277 1.00 94.31 592 THR A CA 1
ATOM 4216 C C . THR A 1 592 ? -5.036 -12.650 24.795 1.00 94.31 592 THR A C 1
ATOM 4218 O O . THR A 1 592 ? -4.158 -11.788 24.886 1.00 94.31 592 THR A O 1
ATOM 4221 N N . LEU A 1 593 ? -6.258 -12.415 24.304 1.00 96.62 593 LEU A N 1
ATOM 4222 C CA . LEU A 1 593 ? -6.694 -11.135 23.753 1.00 96.62 593 LEU A CA 1
ATOM 4223 C C . LEU A 1 593 ? -6.688 -10.093 24.865 1.00 96.62 593 LEU A C 1
ATOM 4225 O O . LEU A 1 593 ? -7.435 -10.213 25.827 1.00 96.62 593 LEU A O 1
ATOM 4229 N N . ALA A 1 594 ? -5.808 -9.102 24.754 1.00 97.25 594 ALA A N 1
ATOM 4230 C CA . ALA A 1 594 ? -5.570 -8.085 25.772 1.00 97.25 594 ALA A CA 1
ATOM 4231 C C . ALA A 1 594 ? -6.149 -6.719 25.393 1.00 97.25 594 ALA A C 1
ATOM 4233 O O . ALA A 1 594 ? -6.509 -5.945 26.283 1.00 97.25 594 ALA A O 1
ATOM 4234 N N . ALA A 1 595 ? -6.239 -6.407 24.099 1.00 97.75 595 ALA A N 1
ATOM 4235 C CA . ALA A 1 595 ? -6.721 -5.115 23.628 1.00 97.75 595 ALA A CA 1
ATOM 4236 C C . ALA A 1 595 ? -7.626 -5.237 22.398 1.00 97.75 595 ALA A C 1
ATOM 4238 O O . ALA A 1 595 ? -7.262 -5.899 21.429 1.00 97.75 595 ALA A O 1
ATOM 4239 N N . VAL A 1 596 ? -8.755 -4.533 22.432 1.00 98.31 596 VAL A N 1
ATOM 4240 C CA . VAL A 1 596 ? -9.637 -4.311 21.280 1.00 98.31 596 VAL A CA 1
ATOM 4241 C C . VAL A 1 596 ? -9.783 -2.806 21.080 1.00 98.31 596 VAL A C 1
ATOM 4243 O O . VAL A 1 596 ? -10.020 -2.069 22.043 1.00 98.31 596 VAL A O 1
ATOM 4246 N N . GLN A 1 597 ? -9.589 -2.342 19.851 1.00 98.44 597 GLN A N 1
ATOM 4247 C CA . GLN A 1 597 ? -9.769 -0.949 19.464 1.00 98.44 597 GLN A CA 1
ATOM 4248 C C . GLN A 1 597 ? -10.580 -0.865 18.171 1.00 98.44 597 GLN A C 1
ATOM 4250 O O . GLN A 1 597 ? -10.177 -1.446 17.171 1.00 98.44 597 GLN A O 1
ATOM 4255 N N . VAL A 1 598 ? -11.668 -0.101 18.191 1.00 98.25 598 VAL A N 1
ATOM 4256 C CA . VAL A 1 598 ? -12.514 0.197 17.031 1.00 98.25 598 VAL A CA 1
ATOM 4257 C C . VAL A 1 598 ? -12.603 1.713 16.892 1.00 98.25 598 VAL A C 1
ATOM 4259 O O . VAL A 1 598 ? -12.966 2.406 17.841 1.00 98.25 598 VAL A O 1
ATOM 4262 N N . ILE A 1 599 ? -12.191 2.254 15.749 1.00 97.50 599 ILE A N 1
ATOM 4263 C CA . ILE A 1 599 ? -12.219 3.691 15.464 1.00 97.50 599 ILE A CA 1
ATOM 4264 C C . ILE A 1 599 ? -12.923 3.911 14.130 1.00 97.50 599 ILE A C 1
ATOM 4266 O O . ILE A 1 599 ? -12.458 3.404 13.111 1.00 97.50 599 ILE A O 1
ATOM 4270 N N . ALA A 1 600 ? -13.970 4.728 14.108 1.00 97.12 600 ALA A N 1
ATOM 4271 C CA . ALA A 1 600 ? -14.711 5.043 12.892 1.00 97.12 600 ALA A CA 1
ATOM 4272 C C . ALA A 1 600 ? -14.778 6.550 12.627 1.00 97.12 600 ALA A C 1
ATOM 4274 O O . ALA A 1 600 ? -14.860 7.379 13.537 1.00 97.12 600 ALA A O 1
ATOM 4275 N N . GLY A 1 601 ? -14.740 6.915 11.346 1.00 94.81 601 GLY A N 1
ATOM 4276 C CA . GLY A 1 601 ? -14.965 8.282 10.879 1.00 94.81 601 GLY A CA 1
ATOM 4277 C C . GLY A 1 601 ? -16.445 8.643 10.728 1.00 94.81 601 GLY A C 1
ATOM 4278 O O . GLY A 1 601 ? -16.733 9.818 10.480 1.00 94.81 601 GLY A O 1
ATOM 4279 N N . ALA A 1 602 ? -17.335 7.662 10.887 1.00 93.56 602 ALA A N 1
ATOM 4280 C CA . ALA A 1 602 ? -18.783 7.777 11.038 1.00 93.56 602 ALA A CA 1
ATOM 4281 C C . ALA A 1 602 ? -19.231 6.902 12.228 1.00 93.56 602 ALA A C 1
ATOM 4283 O O . ALA A 1 602 ? -18.844 7.247 13.351 1.00 93.56 602 ALA A O 1
ATOM 4284 N N . ASP A 1 603 ? -19.965 5.808 11.999 1.00 94.25 603 ASP A N 1
ATOM 4285 C CA . ASP A 1 603 ? -20.515 4.938 13.053 1.00 94.25 603 ASP A CA 1
ATOM 4286 C C . ASP A 1 603 ? -19.544 3.798 13.425 1.00 94.25 603 ASP A C 1
ATOM 4288 O O . ASP A 1 603 ? -18.849 3.274 12.552 1.00 94.25 603 ASP A O 1
ATOM 4292 N N . ALA A 1 604 ? -19.456 3.425 14.706 1.00 96.75 604 ALA A N 1
ATOM 4293 C CA . ALA A 1 604 ? -18.641 2.305 15.186 1.00 96.75 604 ALA A CA 1
ATOM 4294 C C . ALA A 1 604 ? -19.475 1.306 15.997 1.00 96.75 604 ALA A C 1
ATOM 4296 O O . ALA A 1 604 ? -19.873 1.616 17.117 1.00 96.75 604 ALA A O 1
ATOM 4297 N N . ASP A 1 605 ? -19.624 0.094 15.477 1.00 96.50 605 ASP A N 1
ATOM 4298 C CA . ASP A 1 605 ? -20.316 -1.017 16.121 1.00 96.50 605 ASP A CA 1
ATOM 4299 C C . ASP A 1 605 ? -19.289 -2.063 16.592 1.00 96.50 605 ASP A C 1
ATOM 4301 O O . ASP A 1 605 ? -18.372 -2.445 15.854 1.00 96.50 605 ASP A O 1
ATOM 4305 N N . LEU A 1 606 ? -19.409 -2.500 17.847 1.00 97.62 606 LEU A N 1
ATOM 4306 C CA . LEU A 1 606 ? -18.622 -3.589 18.429 1.00 97.62 606 LEU A CA 1
ATOM 4307 C C . LEU A 1 606 ? -19.541 -4.588 19.138 1.00 97.62 606 LEU A C 1
ATOM 4309 O O . LEU A 1 606 ? -20.107 -4.272 20.185 1.00 97.62 606 LEU A O 1
ATOM 4313 N N . GLU A 1 607 ? -19.593 -5.814 18.630 1.00 97.06 607 GLU A N 1
ATOM 4314 C CA . GLU A 1 607 ? -20.213 -6.971 19.275 1.00 97.06 607 GLU A CA 1
ATOM 4315 C C . GLU A 1 607 ? -19.119 -7.931 19.775 1.00 97.06 607 GLU A C 1
ATOM 4317 O O . GLU A 1 607 ? -18.118 -8.185 19.100 1.00 97.06 607 GLU A O 1
ATOM 4322 N N . MET A 1 608 ? -19.244 -8.418 21.010 1.00 95.56 608 MET A N 1
ATOM 4323 C CA . MET A 1 608 ? -18.355 -9.447 21.553 1.00 95.56 608 MET A CA 1
ATOM 4324 C C . MET A 1 608 ? -19.159 -10.453 22.370 1.00 95.56 608 MET A C 1
ATOM 4326 O O . MET A 1 608 ? -19.699 -10.082 23.416 1.00 95.56 608 MET A O 1
ATOM 4330 N N . ASP A 1 609 ? -19.118 -11.721 21.965 1.00 91.88 609 ASP A N 1
ATOM 4331 C CA . ASP A 1 609 ? -19.818 -12.815 22.640 1.00 91.88 609 ASP A CA 1
ATOM 4332 C C . ASP A 1 609 ? -18.826 -13.841 23.210 1.00 91.88 609 ASP A C 1
ATOM 4334 O O . ASP A 1 609 ? -17.922 -14.352 22.543 1.00 91.88 609 ASP A O 1
ATOM 4338 N N . GLY A 1 610 ? -18.947 -14.123 24.506 1.00 87.94 610 GLY A N 1
ATOM 4339 C CA . GLY A 1 610 ? -18.163 -15.142 25.204 1.00 87.94 610 GLY A CA 1
ATOM 4340 C C . GLY A 1 610 ? -18.831 -16.515 25.269 1.00 87.94 610 GLY A C 1
ATOM 4341 O O . GLY A 1 610 ? -19.925 -16.740 24.773 1.00 87.94 610 GLY A O 1
ATOM 4342 N N . PHE A 1 611 ? -18.163 -17.467 25.934 1.00 82.06 611 PHE A N 1
ATOM 4343 C CA . PHE A 1 611 ? -18.736 -18.788 26.200 1.00 82.06 611 PHE A CA 1
ATOM 4344 C C . PHE A 1 611 ? -19.320 -18.882 27.614 1.00 82.06 611 PHE A C 1
ATOM 4346 O O . PHE A 1 611 ? -18.569 -18.939 28.602 1.00 82.06 611 PHE A O 1
ATOM 4353 N N . GLU A 1 612 ? -20.644 -19.042 27.728 1.00 74.38 612 GLU A N 1
ATOM 4354 C CA . GLU A 1 612 ? -21.285 -19.425 28.984 1.00 74.38 612 GLU A CA 1
ATOM 4355 C C . GLU A 1 612 ? -20.716 -20.780 29.377 1.00 74.38 612 GLU A C 1
ATOM 4357 O O . GLU A 1 612 ? -20.958 -21.796 28.720 1.00 74.38 612 GLU A O 1
ATOM 4362 N N . GLY A 1 613 ? -19.948 -20.824 30.467 1.00 64.94 613 GLY A N 1
ATOM 4363 C CA . GLY A 1 613 ? -19.394 -22.071 30.970 1.00 64.94 613 GLY A CA 1
ATOM 4364 C C . GLY A 1 613 ? -20.516 -23.087 31.175 1.00 64.94 613 GLY A C 1
ATOM 4365 O O . GLY A 1 613 ? -21.198 -23.035 32.203 1.00 64.94 613 GLY A O 1
ATOM 4366 N N . GLU A 1 614 ? -20.701 -24.012 30.216 1.00 60.88 614 GLU A N 1
ATOM 4367 C CA . GLU A 1 614 ? -21.825 -24.947 30.235 1.00 60.88 614 GLU A CA 1
ATOM 4368 C C . GLU A 1 614 ? -21.786 -25.638 31.594 1.00 60.88 614 GLU A C 1
ATOM 4370 O O . GLU A 1 614 ? -20.812 -26.327 31.939 1.00 60.88 614 GLU A O 1
ATOM 4375 N N . GLN A 1 615 ? -22.817 -25.415 32.419 1.00 54.84 615 GLN A N 1
ATOM 4376 C CA . GLN A 1 615 ? -22.912 -26.118 33.684 1.00 54.84 615 GLN A CA 1
ATOM 4377 C C . GLN A 1 615 ? -23.035 -27.589 33.340 1.00 54.84 615 GLN A C 1
ATOM 4379 O O . GLN A 1 615 ? -24.121 -28.097 33.058 1.00 54.84 615 GLN A O 1
ATOM 4384 N N . ALA A 1 616 ? -21.900 -28.285 33.376 1.00 47.03 616 ALA A N 1
ATOM 4385 C CA . ALA A 1 616 ? -21.855 -29.716 33.261 1.00 47.03 616 ALA A CA 1
ATOM 4386 C C . ALA A 1 616 ? -22.667 -30.237 34.440 1.00 47.03 616 ALA A C 1
ATOM 4388 O O . ALA A 1 616 ? -22.159 -30.393 35.556 1.00 47.03 616 ALA A O 1
ATOM 4389 N N . PHE A 1 617 ? -23.953 -30.494 34.197 1.00 46.62 617 PHE A N 1
ATOM 4390 C CA . PHE A 1 617 ? -24.789 -31.258 35.089 1.00 46.62 617 PHE A CA 1
ATOM 4391 C C . PHE A 1 617 ? -24.032 -32.557 35.264 1.00 46.62 617 PHE A C 1
ATOM 4393 O O . PHE A 1 617 ? -23.986 -33.390 34.353 1.00 46.62 617 PHE A O 1
ATOM 4400 N N . ALA A 1 618 ? -23.351 -32.691 36.407 1.00 44.22 618 ALA A N 1
ATOM 4401 C CA . ALA A 1 618 ? -22.593 -33.882 36.717 1.00 44.22 618 ALA A CA 1
ATOM 4402 C C . ALA A 1 618 ? -23.517 -35.053 36.393 1.00 44.22 618 ALA A C 1
ATOM 4404 O O . ALA A 1 618 ? -24.648 -35.095 36.885 1.00 44.22 618 ALA A O 1
ATOM 4405 N N . SER A 1 619 ? -23.067 -35.950 35.518 1.00 45.88 619 SER A N 1
ATOM 4406 C CA . SER A 1 619 ? -23.862 -36.992 34.856 1.00 45.88 619 SER A CA 1
ATOM 4407 C C . SER A 1 619 ? -24.473 -38.047 35.799 1.00 45.88 619 SER A C 1
ATOM 4409 O O . SER A 1 619 ? -24.807 -39.157 35.399 1.00 45.88 619 SER A O 1
ATOM 4411 N N . GLY A 1 620 ? -24.697 -37.713 37.066 1.00 44.06 620 GLY A N 1
ATOM 4412 C CA . GLY A 1 620 ? -25.584 -38.417 37.965 1.00 44.06 620 GLY A CA 1
ATOM 4413 C C . GLY A 1 620 ? -26.159 -37.480 39.019 1.00 44.06 620 GLY A C 1
ATOM 4414 O O . GLY A 1 620 ? -25.545 -37.316 40.068 1.00 44.06 620 GLY A O 1
ATOM 4415 N N . THR A 1 621 ? -27.343 -36.911 38.765 1.00 43.91 621 THR A N 1
ATOM 4416 C CA . THR A 1 621 ? -28.537 -36.895 39.649 1.00 43.91 621 THR A CA 1
ATOM 4417 C C . THR A 1 621 ? -29.489 -35.742 39.295 1.00 43.91 621 THR A C 1
ATOM 4419 O O . THR A 1 621 ? -29.487 -34.699 39.935 1.00 43.91 621 THR A O 1
ATOM 4422 N N . SER A 1 622 ? -30.405 -35.946 38.345 1.00 37.62 622 SER A N 1
ATOM 4423 C CA . SER A 1 622 ? -31.633 -35.145 38.287 1.00 37.62 622 SER A CA 1
ATOM 4424 C C . SER A 1 622 ? -32.643 -35.698 39.307 1.00 37.62 622 SER A C 1
ATOM 4426 O O . SER A 1 622 ? -33.314 -36.712 39.088 1.00 37.62 622 SER A O 1
ATOM 4428 N N . GLU A 1 623 ? -32.730 -35.070 40.484 1.00 40.59 623 GLU A N 1
ATOM 4429 C CA . GLU A 1 623 ? -33.823 -35.314 41.434 1.00 40.59 623 GLU A CA 1
ATOM 4430 C C . GLU A 1 623 ? -35.069 -34.533 40.986 1.00 40.59 623 GLU A C 1
ATOM 4432 O O . GLU A 1 623 ? -35.258 -33.365 41.305 1.00 40.59 623 GLU A O 1
ATOM 4437 N N . PHE A 1 624 ? -35.952 -35.192 40.234 1.00 39.47 624 PHE A N 1
ATOM 4438 C CA . PHE A 1 624 ? -37.260 -34.642 39.870 1.00 39.47 624 PHE A CA 1
ATOM 4439 C C . PHE A 1 624 ? -38.217 -34.671 41.080 1.00 39.47 624 PHE A C 1
ATOM 4441 O O . PHE A 1 624 ? -38.718 -35.735 41.465 1.00 39.47 624 PHE A O 1
ATOM 4448 N N . VAL A 1 625 ? -38.503 -33.510 41.687 1.00 38.91 625 VAL A N 1
ATOM 4449 C CA . VAL A 1 625 ? -39.441 -33.372 42.821 1.00 38.91 625 VAL A CA 1
ATOM 4450 C C . VAL A 1 625 ? -40.757 -32.730 42.373 1.00 38.91 625 VAL A C 1
ATOM 4452 O O . VAL A 1 625 ? -40.833 -31.538 42.096 1.00 38.91 625 VAL A O 1
ATOM 4455 N N . VAL A 1 626 ? -41.849 -33.501 42.401 1.00 33.34 626 VAL A N 1
ATOM 4456 C CA . VAL A 1 626 ? -43.215 -32.965 42.266 1.00 33.34 626 VAL A CA 1
ATOM 4457 C C . VAL A 1 626 ? -43.684 -32.422 43.618 1.00 33.34 626 VAL A C 1
ATOM 4459 O O . VAL A 1 626 ? -43.965 -33.187 44.548 1.00 33.34 626 VAL A O 1
ATOM 4462 N N . ASN A 1 627 ? -43.810 -31.100 43.730 1.00 34.84 627 ASN A N 1
ATOM 4463 C CA . ASN A 1 627 ? -44.237 -30.429 44.956 1.00 34.84 627 ASN A CA 1
ATOM 4464 C C . ASN A 1 627 ? -45.771 -30.501 45.125 1.00 34.84 627 ASN A C 1
ATOM 4466 O O . ASN A 1 627 ? -46.539 -29.696 44.604 1.00 34.84 627 ASN A O 1
ATOM 4470 N N . GLY A 1 628 ? -46.246 -31.518 45.847 1.00 31.69 628 GLY A N 1
ATOM 4471 C CA . GLY A 1 628 ? -47.662 -31.725 46.158 1.00 31.69 628 GLY A CA 1
ATOM 4472 C C . GLY A 1 628 ? -48.141 -30.944 47.385 1.00 31.69 628 GLY A C 1
ATOM 4473 O O . GLY A 1 628 ? -48.543 -31.560 48.372 1.00 31.69 628 GLY A O 1
ATOM 4474 N N . GLY A 1 629 ? -48.135 -29.611 47.325 1.00 33.56 629 GLY A N 1
ATOM 4475 C CA . GLY A 1 629 ? -48.755 -28.727 48.318 1.00 33.56 629 GLY A CA 1
ATOM 4476 C C . GLY A 1 629 ? -50.036 -28.088 47.779 1.00 33.56 629 GLY A C 1
ATOM 4477 O O . GLY A 1 629 ? -50.011 -26.982 47.257 1.00 33.56 629 GLY A O 1
ATOM 4478 N N . PHE A 1 630 ? -51.181 -28.767 47.887 1.00 37.03 630 PHE A N 1
ATOM 4479 C CA . PHE A 1 630 ? -52.466 -28.191 47.474 1.00 37.03 630 PHE A CA 1
ATOM 4480 C C . PHE A 1 630 ? -52.883 -27.045 48.416 1.00 37.03 630 PHE A C 1
ATOM 4482 O O . PHE A 1 630 ? -53.469 -27.318 49.465 1.00 37.03 630 PHE A O 1
ATOM 4489 N N . ASN A 1 631 ? -52.638 -25.786 48.024 1.00 35.28 631 ASN A N 1
ATOM 4490 C CA . ASN A 1 631 ? -53.687 -24.750 48.018 1.00 35.28 631 ASN A CA 1
ATOM 4491 C C . ASN A 1 631 ? -53.350 -23.401 47.369 1.00 35.28 631 ASN A C 1
ATOM 4493 O O . ASN A 1 631 ? -54.293 -22.629 47.227 1.00 35.28 631 ASN A O 1
ATOM 4497 N N . GLU A 1 632 ? -52.132 -23.102 46.917 1.00 31.88 632 GLU A N 1
ATOM 4498 C CA . GLU A 1 632 ? -51.904 -21.895 46.105 1.00 31.88 632 GLU A CA 1
ATOM 4499 C C . GLU A 1 632 ? -51.006 -22.205 44.901 1.00 31.88 632 GLU A C 1
ATOM 4501 O O . GLU A 1 632 ? -50.097 -23.026 44.958 1.00 31.88 632 GLU A O 1
ATOM 4506 N N . THR A 1 633 ? -51.422 -21.653 43.769 1.00 37.72 633 THR A N 1
ATOM 4507 C CA . THR A 1 633 ? -51.085 -22.025 42.397 1.00 37.72 633 THR A CA 1
ATOM 4508 C C . THR A 1 633 ? -49.670 -21.582 42.027 1.00 37.72 633 THR A C 1
ATOM 4510 O O . THR A 1 633 ? -49.442 -20.390 41.865 1.00 37.72 633 THR A O 1
ATOM 4513 N N . PHE A 1 634 ? -48.761 -22.529 41.800 1.00 32.34 634 PHE A N 1
ATOM 4514 C CA . PHE A 1 634 ? -47.607 -22.334 40.920 1.00 32.34 634 PHE A CA 1
ATOM 4515 C C . PHE A 1 634 ? -47.448 -23.610 40.085 1.00 32.34 634 PHE A C 1
ATOM 4517 O O . PHE A 1 634 ? -47.188 -24.688 40.617 1.00 32.34 634 PHE A O 1
ATOM 4524 N N . ILE A 1 635 ? -47.783 -23.509 38.798 1.00 34.16 635 ILE A N 1
ATOM 4525 C CA . ILE A 1 635 ? -47.769 -24.599 37.817 1.00 34.16 635 ILE A CA 1
ATOM 4526 C C . ILE A 1 635 ? -47.234 -23.998 36.522 1.00 34.16 635 ILE A C 1
ATOM 4528 O O . ILE A 1 635 ? -47.925 -23.179 35.913 1.00 34.16 635 ILE A O 1
ATOM 4532 N N . TRP A 1 636 ? -46.078 -24.468 36.059 1.00 29.92 636 TRP A N 1
ATOM 4533 C CA . TRP A 1 636 ? -45.763 -24.430 34.637 1.00 29.92 636 TRP A CA 1
ATOM 4534 C C . TRP A 1 636 ? -46.285 -25.730 34.011 1.00 29.92 636 TRP A C 1
ATOM 4536 O O . TRP A 1 636 ? -45.944 -26.828 34.444 1.00 29.92 636 TRP A O 1
ATOM 4546 N N . GLY A 1 637 ? -47.221 -25.602 33.065 1.00 34.59 637 GLY A N 1
ATOM 4547 C CA . GLY A 1 637 ? -47.572 -26.683 32.139 1.00 34.59 637 GLY A CA 1
ATOM 4548 C C . GLY A 1 637 ? -48.605 -27.744 32.553 1.00 34.59 637 GLY A C 1
ATOM 4549 O O . GLY A 1 637 ? -48.450 -28.893 32.165 1.00 34.59 637 GLY A O 1
ATOM 4550 N N . VAL A 1 638 ? -49.709 -27.414 33.240 1.00 35.34 638 VAL A N 1
ATOM 4551 C CA . VAL A 1 638 ? -50.905 -28.295 33.237 1.00 35.34 638 VAL A CA 1
ATOM 4552 C C . VAL A 1 638 ? -52.152 -27.503 32.844 1.00 35.34 638 VAL A C 1
ATOM 4554 O O . VAL A 1 638 ? -52.760 -26.815 33.665 1.00 35.34 638 VAL A O 1
ATOM 4557 N N . GLN A 1 639 ? -52.600 -27.645 31.590 1.00 34.66 639 GLN A N 1
ATOM 4558 C CA . GLN A 1 639 ? -53.960 -27.258 31.195 1.00 34.66 639 GLN A CA 1
ATOM 4559 C C . GLN A 1 639 ? -54.967 -28.251 31.790 1.00 34.66 639 GLN A C 1
ATOM 4561 O O . GLN A 1 639 ? -55.437 -29.165 31.112 1.00 34.66 639 GLN A O 1
ATOM 4566 N N . ASN A 1 640 ? -55.338 -28.084 33.062 1.00 37.91 640 ASN A N 1
ATOM 4567 C CA . ASN A 1 640 ? -56.380 -28.925 33.643 1.00 37.91 640 ASN A CA 1
ATOM 4568 C C . ASN A 1 640 ? -57.780 -28.361 33.363 1.00 37.91 640 ASN A C 1
ATOM 4570 O O . ASN A 1 640 ? -58.332 -27.539 34.101 1.00 37.91 640 ASN A O 1
ATOM 4574 N N . GLY A 1 641 ? -58.393 -28.858 32.293 1.00 38.09 641 GLY A N 1
ATOM 4575 C CA . GLY A 1 641 ? -59.837 -28.836 32.139 1.00 38.09 641 GLY A CA 1
ATOM 4576 C C . GLY A 1 641 ? -60.478 -29.916 33.010 1.00 38.09 641 GLY A C 1
ATOM 4577 O O . GLY A 1 641 ? -60.703 -31.010 32.506 1.00 38.09 641 GLY A O 1
ATOM 4578 N N . ASN A 1 642 ? -60.856 -29.550 34.249 1.00 43.31 642 ASN A N 1
ATOM 4579 C CA . ASN A 1 642 ? -61.834 -30.187 35.164 1.00 43.31 642 ASN A CA 1
ATOM 4580 C C . ASN A 1 642 ? -61.237 -30.710 36.497 1.00 43.31 642 ASN A C 1
ATOM 4582 O O . ASN A 1 642 ? -60.619 -31.763 36.572 1.00 43.31 642 ASN A O 1
ATOM 4586 N N . ALA A 1 643 ? -61.535 -29.995 37.590 1.00 46.66 643 ALA A N 1
ATOM 4587 C CA . ALA A 1 643 ? -60.979 -30.140 38.946 1.00 46.66 643 ALA A CA 1
ATOM 4588 C C . ALA A 1 643 ? -61.304 -31.448 39.715 1.00 46.66 643 ALA A C 1
ATOM 4590 O O . ALA A 1 643 ? -61.215 -31.471 40.941 1.00 46.66 643 ALA A O 1
ATOM 4591 N N . ASN A 1 644 ? -61.714 -32.522 39.034 1.00 49.25 644 ASN A N 1
ATOM 4592 C CA . ASN A 1 644 ? -62.086 -33.791 39.670 1.00 49.25 644 ASN A CA 1
ATOM 4593 C C . ASN A 1 644 ? -61.311 -35.010 39.149 1.00 49.25 644 ASN A C 1
ATOM 4595 O O . ASN A 1 644 ? -61.595 -36.099 39.627 1.00 49.25 644 ASN A O 1
ATOM 4599 N N . ASP A 1 645 ? -60.363 -34.854 38.220 1.00 47.56 645 ASP A N 1
ATOM 4600 C CA . ASP A 1 645 ? -59.470 -35.945 37.807 1.00 47.56 645 ASP A CA 1
ATOM 4601 C C . ASP A 1 645 ? -58.072 -35.695 38.382 1.00 47.56 645 ASP A C 1
ATOM 4603 O O . ASP A 1 645 ? -57.432 -34.686 38.074 1.00 47.56 645 ASP A O 1
ATOM 4607 N N . LYS A 1 646 ? -57.609 -36.582 39.270 1.00 50.81 646 LYS A N 1
ATOM 4608 C CA . LYS A 1 646 ? -56.242 -36.543 39.814 1.00 50.81 646 LYS A CA 1
ATOM 4609 C C . LYS A 1 646 ? -55.340 -37.448 38.985 1.00 50.81 646 LYS A C 1
ATOM 4611 O O . LYS A 1 646 ? -54.933 -38.514 39.444 1.00 50.81 646 LYS A O 1
ATOM 4616 N N . GLN A 1 647 ? -55.047 -37.019 37.765 1.00 51.38 647 GLN A N 1
ATOM 4617 C CA . GLN A 1 647 ? -53.994 -37.632 36.964 1.00 51.38 647 GLN A CA 1
ATOM 4618 C C . GLN A 1 647 ? -52.647 -37.035 37.363 1.00 51.38 647 GLN A C 1
ATOM 4620 O O . GLN A 1 647 ? -52.526 -35.824 37.541 1.00 51.38 647 GLN A O 1
ATOM 4625 N N . VAL A 1 648 ? -51.652 -37.901 37.539 1.00 52.03 648 VAL A N 1
ATOM 4626 C CA . VAL A 1 648 ? -50.245 -37.498 37.605 1.00 52.03 648 VAL A CA 1
ATOM 4627 C C . VAL A 1 648 ? -49.638 -37.906 36.276 1.00 52.03 648 VAL A C 1
ATOM 4629 O O . VAL A 1 648 ? -49.603 -39.091 35.953 1.00 52.03 648 VAL A O 1
ATOM 4632 N N . GLU A 1 649 ? -49.225 -36.932 35.481 1.00 50.47 649 GLU A N 1
ATOM 4633 C CA . GLU A 1 649 ? -48.530 -37.168 34.222 1.00 50.47 649 GLU A CA 1
ATOM 4634 C C . GLU A 1 649 ? -47.028 -37.046 34.476 1.00 50.47 649 GLU A C 1
ATOM 4636 O O . GLU A 1 649 ? -46.566 -36.038 35.004 1.00 50.47 649 GLU A O 1
ATOM 4641 N N . LEU A 1 650 ? -46.284 -38.108 34.175 1.00 51.53 650 LEU A N 1
ATOM 4642 C CA . LEU A 1 650 ? -44.825 -38.086 34.152 1.00 51.53 650 LEU A CA 1
ATOM 4643 C C . LEU A 1 650 ? -44.415 -37.799 32.709 1.00 51.53 650 LEU A C 1
ATOM 4645 O O . LEU A 1 650 ? -44.661 -38.629 31.831 1.00 51.53 650 LEU A O 1
ATOM 4649 N N . VAL A 1 651 ? -43.859 -36.616 32.473 1.00 47.03 651 VAL A N 1
ATOM 4650 C CA . VAL A 1 651 ? -43.331 -36.191 31.173 1.00 47.03 651 VAL A CA 1
ATOM 4651 C C . VAL A 1 651 ? -41.840 -36.504 31.163 1.00 47.03 651 VAL A C 1
ATOM 4653 O O . VAL A 1 651 ? -41.133 -36.120 32.091 1.00 47.03 651 VAL A O 1
ATOM 4656 N N . PHE A 1 652 ? -41.381 -37.237 30.155 1.00 48.16 652 PHE A N 1
ATOM 4657 C CA . PHE A 1 652 ? -39.963 -37.514 29.937 1.00 48.16 652 PHE A CA 1
ATOM 4658 C C . PHE A 1 652 ? -39.407 -36.561 28.866 1.00 48.16 652 PHE A C 1
ATOM 4660 O O . PHE A 1 652 ? -40.149 -36.149 27.974 1.00 48.16 652 PHE A O 1
ATOM 4667 N N . GLU A 1 653 ? -38.110 -36.241 28.928 1.00 39.38 653 GLU A N 1
ATOM 4668 C CA . GLU A 1 653 ? -37.421 -35.327 27.990 1.00 39.38 653 GLU A CA 1
ATOM 4669 C C . GLU A 1 653 ? -37.545 -35.750 26.516 1.00 39.38 653 GLU A C 1
ATOM 4671 O O . GLU A 1 653 ? -37.538 -34.913 25.621 1.00 39.38 653 GLU A O 1
ATOM 4676 N N . ASP A 1 654 ? -37.773 -37.038 26.239 1.00 43.31 654 ASP A N 1
ATOM 4677 C CA . ASP A 1 654 ? -38.013 -37.557 24.888 1.00 43.31 654 ASP A CA 1
ATOM 4678 C C . ASP A 1 654 ? -39.454 -37.337 24.372 1.00 43.31 654 ASP A C 1
ATOM 4680 O O . ASP A 1 654 ? -39.845 -37.890 23.341 1.00 43.31 654 ASP A O 1
ATOM 4684 N N . GLY A 1 655 ? -40.275 -36.564 25.091 1.00 43.44 655 GLY A N 1
ATOM 4685 C CA . GLY A 1 655 ? -41.660 -36.246 24.729 1.00 43.44 655 GLY A CA 1
ATOM 4686 C C . GLY A 1 655 ? -42.648 -37.403 24.922 1.00 43.44 655 GLY A C 1
ATOM 4687 O O . GLY A 1 655 ? -43.805 -37.315 24.498 1.00 43.44 655 GLY A O 1
ATOM 4688 N N . ASN A 1 656 ? -42.221 -38.504 25.549 1.00 51.34 656 ASN A N 1
ATOM 4689 C CA . ASN A 1 656 ? -43.111 -39.589 25.947 1.00 51.34 656 ASN A CA 1
ATOM 4690 C C . ASN A 1 656 ? -43.757 -39.252 27.295 1.00 51.34 656 ASN A C 1
ATOM 4692 O O . ASN A 1 656 ? -43.059 -39.012 28.272 1.00 51.34 656 ASN A O 1
ATOM 4696 N N . ASN A 1 657 ? -45.088 -39.299 27.375 1.00 53.09 657 ASN A N 1
ATOM 4697 C CA . ASN A 1 657 ? -45.814 -39.064 28.626 1.00 53.09 657 ASN A CA 1
ATOM 4698 C C . ASN A 1 657 ? -46.383 -40.374 29.179 1.00 53.09 657 ASN A C 1
ATOM 4700 O O . ASN A 1 657 ? -47.059 -41.127 28.470 1.00 53.09 657 ASN A O 1
ATOM 4704 N N . VAL A 1 658 ? -46.171 -40.629 30.471 1.00 56.41 658 VAL A N 1
ATOM 4705 C CA . VAL A 1 658 ? -46.842 -41.704 31.213 1.00 56.41 658 VAL A CA 1
ATOM 4706 C C . VAL A 1 658 ? -47.895 -41.084 32.123 1.00 56.41 658 VAL A C 1
ATOM 4708 O O . VAL A 1 658 ? -47.598 -40.549 33.190 1.00 56.41 658 VAL A O 1
ATOM 4711 N N . THR A 1 659 ? -49.156 -41.179 31.710 1.00 53.84 659 THR A N 1
ATOM 4712 C CA . THR A 1 659 ? -50.295 -40.723 32.512 1.00 53.84 659 THR A CA 1
ATOM 4713 C C . THR A 1 659 ? -50.698 -41.797 33.527 1.00 53.84 659 THR A C 1
ATOM 4715 O O . THR A 1 659 ? -51.109 -42.902 33.159 1.00 53.84 659 THR A O 1
ATOM 4718 N N . LEU A 1 660 ? -50.607 -41.481 34.819 1.00 58.72 660 LEU A N 1
ATOM 4719 C CA . LEU A 1 660 ? -51.062 -42.333 35.917 1.00 58.72 660 LEU A CA 1
ATOM 4720 C C . LEU A 1 660 ? -52.452 -41.886 36.388 1.00 58.72 660 LEU A C 1
ATOM 4722 O O . LEU A 1 660 ? -52.597 -40.879 37.083 1.00 58.72 660 LEU A O 1
ATOM 4726 N N . ASP A 1 661 ? -53.473 -42.677 36.051 1.00 54.34 661 ASP A N 1
ATOM 4727 C CA . ASP A 1 661 ? -54.819 -42.551 36.622 1.00 54.34 661 ASP A CA 1
ATOM 4728 C C . ASP A 1 661 ? -54.812 -43.048 38.076 1.00 54.34 661 ASP A C 1
ATOM 4730 O O . ASP A 1 661 ? -54.791 -44.259 38.342 1.00 54.34 661 ASP A O 1
ATOM 4734 N N . LEU A 1 662 ? -54.837 -42.126 39.042 1.00 55.59 662 LEU A N 1
ATOM 4735 C CA . LEU A 1 662 ? -54.985 -42.492 40.448 1.00 55.59 662 LEU A CA 1
ATOM 4736 C C . LEU A 1 662 ? -56.467 -42.764 40.760 1.00 55.59 662 LEU A C 1
ATOM 4738 O O . LEU A 1 662 ? -57.324 -41.932 40.467 1.00 55.59 662 LEU A O 1
ATOM 4742 N N . PRO A 1 663 ? -56.813 -43.913 41.372 1.00 50.88 663 PRO A N 1
ATOM 4743 C CA . PRO A 1 663 ? -58.200 -44.225 41.681 1.00 50.88 663 PRO A CA 1
ATOM 4744 C C . PRO A 1 663 ? -58.769 -43.258 42.726 1.00 50.88 663 PRO A C 1
ATOM 4746 O O . PRO A 1 663 ? -58.223 -43.099 43.819 1.00 50.88 663 PRO A O 1
ATOM 4749 N N . ASP A 1 664 ? -59.916 -42.666 42.400 1.00 49.00 664 ASP A N 1
ATOM 4750 C CA . ASP A 1 664 ? -60.653 -41.767 43.282 1.00 49.00 664 ASP A CA 1
ATOM 4751 C C . ASP A 1 664 ? -61.056 -42.449 44.602 1.00 49.00 664 ASP A C 1
ATOM 4753 O O . ASP A 1 664 ? -61.966 -43.281 44.662 1.00 49.00 664 ASP A O 1
ATOM 4757 N N . GLY A 1 665 ? -60.406 -42.023 45.686 1.00 50.62 665 GLY A N 1
ATOM 4758 C CA . GLY A 1 665 ? -60.927 -42.085 47.049 1.00 50.62 665 GLY A CA 1
ATOM 4759 C C . GLY A 1 665 ? -60.811 -43.423 47.783 1.00 50.62 665 GLY A C 1
ATOM 4760 O O . GLY A 1 665 ? -61.785 -44.165 47.885 1.00 50.62 665 GLY A O 1
ATOM 4761 N N . ASP A 1 666 ? -59.690 -43.632 48.478 1.00 45.56 666 ASP A N 1
ATOM 4762 C CA . ASP A 1 666 ? -59.719 -44.230 49.821 1.00 45.56 666 ASP A CA 1
ATOM 4763 C C . ASP A 1 666 ? -58.554 -43.695 50.674 1.00 45.56 666 ASP A C 1
ATOM 4765 O O . ASP A 1 666 ? -57.423 -43.569 50.211 1.00 45.56 666 ASP A O 1
ATOM 4769 N N . SER A 1 667 ? -58.834 -43.331 51.924 1.00 45.88 667 SER A N 1
ATOM 4770 C CA . SER A 1 667 ? -57.942 -42.577 52.821 1.00 45.88 667 SER A CA 1
ATOM 4771 C C . SER A 1 667 ? -56.850 -43.429 53.487 1.00 45.88 667 SER A C 1
ATOM 4773 O O . SER A 1 667 ? -56.449 -43.141 54.614 1.00 45.88 667 SER A O 1
ATOM 4775 N N . ASP A 1 668 ? -56.393 -44.497 52.833 1.00 51.53 668 ASP A N 1
ATOM 4776 C CA . ASP A 1 668 ? -55.437 -45.453 53.400 1.00 51.53 668 ASP A CA 1
ATOM 4777 C C . ASP A 1 668 ? -54.113 -45.395 52.618 1.00 51.53 668 ASP A C 1
ATOM 4779 O O . ASP A 1 668 ? -53.927 -46.093 51.618 1.00 51.53 668 ASP A O 1
ATOM 4783 N N . GLN A 1 669 ? -53.193 -44.529 53.075 1.00 52.34 669 GLN A N 1
ATOM 4784 C CA . GLN A 1 669 ? -51.917 -44.190 52.411 1.00 52.34 669 GLN A CA 1
ATOM 4785 C C . GLN A 1 669 ? -51.021 -45.402 52.084 1.00 52.34 669 GLN A C 1
ATOM 4787 O O . GLN A 1 669 ? -50.199 -45.345 51.174 1.00 52.34 669 GLN A O 1
ATOM 4792 N N . ALA A 1 670 ? -51.184 -46.524 52.790 1.00 49.38 670 ALA A N 1
ATOM 4793 C CA . ALA A 1 670 ? -50.430 -47.747 52.509 1.00 49.38 670 ALA A CA 1
ATOM 4794 C C . ALA A 1 670 ? -50.859 -48.432 51.192 1.00 49.38 670 ALA A C 1
ATOM 4796 O O . ALA A 1 670 ? -50.084 -49.189 50.603 1.00 49.38 670 ALA A O 1
ATOM 4797 N N . THR A 1 671 ? -52.080 -48.170 50.714 1.00 54.25 671 THR A N 1
ATOM 4798 C CA . THR A 1 671 ? -52.619 -48.763 49.477 1.00 54.25 671 THR A CA 1
ATOM 4799 C C . THR A 1 671 ? -52.139 -48.012 48.235 1.00 54.25 671 THR A C 1
ATOM 4801 O O . THR A 1 671 ? -51.904 -48.635 47.202 1.00 54.25 671 THR A O 1
ATOM 4804 N N . THR A 1 672 ? -51.917 -46.702 48.349 1.00 60.88 672 THR A N 1
ATOM 4805 C CA . THR A 1 672 ? -51.476 -45.822 47.257 1.00 60.88 672 THR A CA 1
ATOM 4806 C C . THR A 1 672 ? -50.028 -46.076 46.851 1.00 60.88 672 THR A C 1
ATOM 4808 O O . THR A 1 672 ? -49.758 -46.190 45.663 1.00 60.88 672 THR A O 1
ATOM 4811 N N . VAL A 1 673 ? -49.110 -46.289 47.801 1.00 57.91 673 VAL A N 1
ATOM 4812 C CA . VAL A 1 673 ? -47.695 -46.595 47.493 1.00 57.91 673 VAL A CA 1
ATOM 4813 C C . VAL A 1 673 ? -47.571 -47.892 46.689 1.00 57.91 673 VAL A C 1
ATOM 4815 O O . VAL A 1 673 ? -46.903 -47.938 45.663 1.00 57.91 673 VAL A O 1
ATOM 4818 N N . THR A 1 674 ? -48.295 -48.939 47.097 1.00 62.69 674 THR A N 1
ATOM 4819 C CA . THR A 1 674 ? -48.299 -50.222 46.372 1.00 62.69 674 THR A CA 1
ATOM 4820 C C . THR A 1 674 ? -48.943 -50.091 44.985 1.00 62.69 674 THR A C 1
ATOM 4822 O O . THR A 1 674 ? -48.529 -50.768 44.048 1.00 62.69 674 THR A O 1
ATOM 4825 N N . GLN A 1 675 ? -49.965 -49.245 44.828 1.00 66.94 675 GLN A N 1
ATOM 4826 C CA . GLN A 1 675 ? -50.601 -48.994 43.530 1.00 66.94 675 GLN A CA 1
ATOM 4827 C C . GLN A 1 675 ? -49.694 -48.209 42.582 1.00 66.94 675 GLN A C 1
ATOM 4829 O O . GLN A 1 675 ? -49.619 -48.578 41.416 1.00 66.94 675 GLN A O 1
ATOM 4834 N N . ILE A 1 676 ? -48.967 -47.211 43.085 1.00 66.62 676 ILE A N 1
ATOM 4835 C CA . ILE A 1 676 ? -47.990 -46.437 42.310 1.00 66.62 676 ILE A CA 1
ATOM 4836 C C . ILE A 1 676 ? -46.834 -47.339 41.870 1.00 66.62 676 ILE A C 1
ATOM 4838 O O . ILE A 1 676 ? -46.525 -47.380 40.686 1.00 66.62 676 ILE A O 1
ATOM 4842 N N . VAL A 1 677 ? -46.276 -48.155 42.775 1.00 71.38 677 VAL A N 1
ATOM 4843 C CA . VAL A 1 677 ? -45.245 -49.155 42.431 1.00 71.38 677 VAL A CA 1
ATOM 4844 C C . VAL A 1 677 ? -45.741 -50.102 41.342 1.00 71.38 677 VAL A C 1
ATOM 4846 O O . VAL A 1 677 ? -45.060 -50.303 40.345 1.00 71.38 677 VAL A O 1
ATOM 4849 N N . ASN A 1 678 ? -46.947 -50.660 41.489 1.00 72.00 678 ASN A N 1
ATOM 4850 C CA . ASN A 1 678 ? -47.498 -51.572 40.486 1.00 72.00 678 ASN A CA 1
ATOM 4851 C C . ASN A 1 678 ? -47.777 -50.876 39.148 1.00 72.00 678 ASN A C 1
ATOM 4853 O O . ASN A 1 678 ? -47.659 -51.518 38.110 1.00 72.00 678 ASN A O 1
ATOM 4857 N N . ALA A 1 679 ? -48.180 -49.605 39.161 1.00 68.69 679 ALA A N 1
ATOM 4858 C CA . ALA A 1 679 ? -48.441 -48.843 37.948 1.00 68.69 679 ALA A CA 1
ATOM 4859 C C . ALA A 1 679 ? -47.137 -48.490 37.218 1.00 68.69 679 ALA A C 1
ATOM 4861 O O . ALA A 1 679 ? -47.062 -48.686 36.010 1.00 68.69 679 ALA A O 1
ATOM 4862 N N . LEU A 1 680 ? -46.090 -48.100 37.950 1.00 70.81 680 LEU A N 1
ATOM 4863 C CA . LEU A 1 680 ? -44.747 -47.869 37.410 1.00 70.81 680 LEU A CA 1
ATOM 4864 C C . LEU A 1 680 ? -44.126 -49.163 36.860 1.00 70.81 680 LEU A C 1
ATOM 4866 O O . LEU A 1 680 ? -43.625 -49.177 35.741 1.00 70.81 680 LEU A O 1
ATOM 4870 N N . GLN A 1 681 ? -44.258 -50.287 37.573 1.00 75.62 681 GLN A N 1
ATOM 4871 C CA . GLN A 1 681 ? -43.838 -51.603 37.065 1.00 75.62 681 GLN A CA 1
ATOM 4872 C C . GLN A 1 681 ? -44.652 -52.055 35.840 1.00 75.62 681 GLN A C 1
ATOM 4874 O O . GLN A 1 681 ? -44.146 -52.797 34.998 1.00 75.62 681 GLN A O 1
ATOM 4879 N N . ALA A 1 682 ? -45.925 -51.655 35.741 1.00 68.75 682 ALA A N 1
ATOM 4880 C CA . ALA A 1 682 ? -46.809 -52.025 34.635 1.00 68.75 682 ALA A CA 1
ATOM 4881 C C . ALA A 1 682 ? -46.663 -51.125 33.402 1.00 68.75 682 ALA A C 1
ATOM 4883 O O . ALA A 1 682 ? -46.980 -51.588 32.305 1.00 68.75 682 ALA A O 1
ATOM 4884 N N . ALA A 1 683 ? -46.186 -49.886 33.566 1.00 66.94 683 ALA A N 1
ATOM 4885 C CA . ALA A 1 683 ? -45.898 -48.964 32.468 1.00 66.94 683 ALA A CA 1
ATOM 4886 C C . ALA A 1 683 ? -44.847 -49.534 31.498 1.00 66.94 683 ALA A C 1
ATOM 4888 O O . ALA A 1 683 ? -44.862 -49.185 30.323 1.00 66.94 683 ALA A O 1
ATOM 4889 N N . ALA A 1 684 ? -44.026 -50.490 31.963 1.00 58.47 684 ALA A N 1
ATOM 4890 C CA . ALA A 1 684 ? -43.071 -51.252 31.158 1.00 58.47 684 ALA A CA 1
ATOM 4891 C C . ALA A 1 684 ? -42.139 -50.357 30.326 1.00 58.47 684 ALA A C 1
ATOM 4893 O O . ALA A 1 684 ? -41.814 -50.688 29.183 1.00 58.47 684 ALA A O 1
ATOM 4894 N N . ASP A 1 685 ? -41.721 -49.234 30.910 1.00 66.69 685 ASP A N 1
ATOM 4895 C CA . ASP A 1 685 ? -40.699 -48.385 30.321 1.00 66.69 685 ASP A CA 1
ATOM 4896 C C . ASP A 1 685 ? -39.359 -49.144 30.356 1.00 66.69 685 ASP A C 1
ATOM 4898 O O . ASP A 1 685 ? -38.930 -49.563 31.436 1.00 66.69 685 ASP A O 1
ATOM 4902 N N . PRO A 1 686 ? -38.706 -49.378 29.203 1.00 66.44 686 PRO A N 1
ATOM 4903 C CA . PRO A 1 686 ? -37.453 -50.126 29.136 1.00 66.44 686 PRO A CA 1
ATOM 4904 C C . PRO A 1 686 ? -36.294 -49.447 29.876 1.00 66.44 686 PRO A C 1
ATOM 4906 O O . PRO A 1 686 ? -35.273 -50.098 30.080 1.00 66.44 686 PRO A O 1
ATOM 4909 N N . ARG A 1 687 ? -36.446 -48.181 30.285 1.00 64.44 687 ARG A N 1
ATOM 4910 C CA . ARG A 1 687 ? -35.470 -47.441 31.088 1.00 64.44 687 ARG A CA 1
ATOM 4911 C C . ARG A 1 687 ? -35.568 -47.763 32.583 1.00 64.44 687 ARG A C 1
ATOM 4913 O O . ARG A 1 687 ? -34.600 -47.526 33.290 1.00 64.44 687 ARG A O 1
ATOM 4920 N N . ILE A 1 688 ? -36.674 -48.334 33.078 1.00 69.19 688 ILE A N 1
ATOM 4921 C CA . ILE A 1 688 ? -36.856 -48.693 34.500 1.00 69.19 688 ILE A CA 1
ATOM 4922 C C . ILE A 1 688 ? -36.421 -50.149 34.737 1.00 69.19 688 ILE A C 1
ATOM 4924 O O . ILE A 1 688 ? -37.046 -51.090 34.245 1.00 69.19 688 ILE A O 1
ATOM 4928 N N . ALA A 1 689 ? -35.361 -50.343 35.521 1.00 71.38 689 ALA A N 1
ATOM 4929 C CA . ALA A 1 689 ? -34.786 -51.643 35.867 1.00 71.38 689 ALA A CA 1
ATOM 4930 C C . ALA A 1 689 ? -35.571 -52.349 36.979 1.00 71.38 689 ALA A C 1
ATOM 4932 O O . ALA A 1 689 ? -35.863 -53.544 36.870 1.00 71.38 689 ALA A O 1
ATOM 4933 N N . ASP A 1 690 ? -35.930 -51.617 38.036 1.00 76.56 690 ASP A N 1
ATOM 4934 C CA . ASP A 1 690 ? -36.754 -52.115 39.140 1.00 76.56 690 ASP A CA 1
ATOM 4935 C C . ASP A 1 690 ? -37.525 -50.967 39.808 1.00 76.56 690 ASP A C 1
ATOM 4937 O O . ASP A 1 690 ? -37.138 -49.805 39.757 1.00 76.56 690 ASP A O 1
ATOM 4941 N N . VAL A 1 691 ? -38.633 -51.290 40.468 1.00 73.69 691 VAL A N 1
ATOM 4942 C CA . VAL A 1 691 ? -39.345 -50.360 41.352 1.00 73.69 691 VAL A CA 1
ATOM 4943 C C . VAL A 1 691 ? -39.642 -51.109 42.635 1.00 73.69 691 VAL A C 1
ATOM 4945 O O . VAL A 1 691 ? -40.464 -52.026 42.657 1.00 73.69 691 VAL A O 1
ATOM 4948 N N . THR A 1 692 ? -38.998 -50.729 43.728 1.00 72.62 692 THR A N 1
ATOM 4949 C CA . THR A 1 692 ? -39.227 -51.325 45.044 1.00 72.62 692 THR A CA 1
ATOM 4950 C C . THR A 1 692 ? -39.872 -50.315 45.982 1.00 72.62 692 THR A C 1
ATOM 4952 O O . THR A 1 692 ? -39.860 -49.114 45.745 1.00 72.62 692 THR A O 1
ATOM 4955 N N . SER A 1 693 ? -40.493 -50.782 47.062 1.00 68.38 693 SER A N 1
ATOM 4956 C CA . SER A 1 693 ? -40.967 -49.886 48.119 1.00 68.38 693 SER A CA 1
ATOM 4957 C C . SER A 1 693 ? -40.608 -50.433 49.484 1.00 68.38 693 SER A C 1
ATOM 4959 O O . SER A 1 693 ? -40.863 -51.610 49.763 1.00 68.38 693 SER A O 1
ATOM 4961 N N . THR A 1 694 ? -40.095 -49.571 50.357 1.00 62.47 694 THR A N 1
ATOM 4962 C CA . THR A 1 694 ? -39.781 -49.917 51.746 1.00 62.47 694 THR A CA 1
ATOM 4963 C C . THR A 1 694 ? -40.546 -48.986 52.684 1.00 62.47 694 THR A C 1
ATOM 4965 O O . THR A 1 694 ? -40.116 -47.878 52.987 1.00 62.47 694 THR A O 1
ATOM 4968 N N . GLY A 1 695 ? -41.715 -49.429 53.155 1.00 68.94 695 GLY A N 1
ATOM 4969 C CA . GLY A 1 695 ? -42.615 -48.580 53.939 1.00 68.94 695 GLY A CA 1
ATOM 4970 C C . GLY A 1 695 ? -43.374 -47.605 53.040 1.00 68.94 695 GLY A C 1
ATOM 4971 O O . GLY A 1 695 ? -44.065 -48.050 52.129 1.00 68.94 695 GLY A O 1
ATOM 4972 N N . ASN A 1 696 ? -43.251 -46.303 53.304 1.00 55.88 696 ASN A N 1
ATOM 4973 C CA . ASN A 1 696 ? -43.866 -45.263 52.473 1.00 55.88 696 ASN A CA 1
ATOM 4974 C C . ASN A 1 696 ? -42.908 -44.712 51.399 1.00 55.88 696 ASN A C 1
ATOM 4976 O O . ASN A 1 696 ? -43.309 -43.835 50.648 1.00 55.88 696 ASN A O 1
ATOM 4980 N N . ALA A 1 697 ? -41.672 -45.213 51.324 1.00 49.03 697 ALA A N 1
ATOM 4981 C CA . ALA A 1 697 ? -40.718 -44.833 50.288 1.00 49.03 697 ALA A CA 1
ATOM 4982 C C . ALA A 1 697 ? -40.856 -45.759 49.071 1.00 49.03 697 ALA A C 1
ATOM 4984 O O . ALA A 1 697 ? -40.920 -46.981 49.241 1.00 49.03 697 ALA A O 1
ATOM 4985 N N . ILE A 1 698 ? -40.886 -45.176 47.872 1.00 62.56 698 ILE A N 1
ATOM 4986 C CA . ILE A 1 698 ? -40.756 -45.863 46.579 1.00 62.56 698 ILE A CA 1
ATOM 4987 C C . ILE A 1 698 ? -39.337 -45.601 46.083 1.00 62.56 698 ILE A C 1
ATOM 4989 O O . ILE A 1 698 ? -38.871 -44.473 46.166 1.00 62.56 698 ILE A O 1
ATOM 4993 N N . THR A 1 699 ? -38.665 -46.631 45.590 1.00 61.31 699 THR A N 1
ATOM 4994 C CA . THR A 1 699 ? -37.324 -46.573 45.009 1.00 61.31 699 THR A CA 1
ATOM 4995 C C . THR A 1 699 ? -37.421 -47.085 43.579 1.00 61.31 699 THR A C 1
ATOM 4997 O O . THR A 1 699 ? -37.917 -48.192 43.378 1.00 61.31 699 THR A O 1
ATOM 5000 N N . ILE A 1 700 ? -36.979 -46.295 42.603 1.00 66.56 700 ILE A N 1
ATOM 5001 C CA . ILE A 1 700 ? -36.953 -46.650 41.177 1.00 66.56 700 ILE A CA 1
ATOM 5002 C C . ILE A 1 700 ? -35.484 -46.808 40.776 1.00 66.56 700 ILE A C 1
ATOM 5004 O O . ILE A 1 700 ? -34.692 -45.905 41.013 1.00 66.56 700 ILE A O 1
ATOM 5008 N N . GLU A 1 701 ? -35.122 -47.958 40.223 1.00 60.53 701 GLU A N 1
ATOM 5009 C CA . GLU A 1 701 ? -33.804 -48.259 39.658 1.00 60.53 701 GLU A CA 1
ATOM 5010 C C . GLU A 1 701 ? -33.915 -48.161 38.129 1.00 60.53 701 GLU A C 1
ATOM 5012 O O . GLU A 1 701 ? -34.881 -48.682 37.572 1.00 60.53 701 GLU A O 1
ATOM 5017 N N . TRP A 1 702 ? -32.969 -47.503 37.451 1.00 71.00 702 TRP A N 1
ATOM 5018 C CA . TRP A 1 702 ? -32.964 -47.293 35.991 1.00 71.00 702 TRP A CA 1
ATOM 5019 C C . TRP A 1 702 ? -31.910 -48.185 35.295 1.00 71.00 702 TRP A C 1
ATOM 5021 O O . TRP A 1 702 ? -31.013 -48.702 35.957 1.00 71.00 702 TRP A O 1
ATOM 5031 N N . VAL A 1 703 ? -32.063 -48.458 33.991 1.00 62.41 703 VAL A N 1
ATOM 5032 C CA . VAL A 1 703 ? -31.327 -49.514 33.250 1.00 62.41 703 VAL A CA 1
ATOM 5033 C C . VAL A 1 703 ? -29.972 -49.064 32.672 1.00 62.41 703 VAL A C 1
ATOM 5035 O O . VAL A 1 703 ? -29.189 -49.947 32.326 1.00 62.41 703 VAL A O 1
ATOM 5038 N N . ASP A 1 704 ? -29.659 -47.767 32.590 1.00 51.56 704 ASP A N 1
ATOM 5039 C CA . ASP A 1 704 ? -28.414 -47.275 31.961 1.00 51.56 704 ASP A CA 1
ATOM 5040 C C . ASP A 1 704 ? -27.529 -46.419 32.895 1.00 51.56 704 ASP A C 1
ATOM 5042 O O . ASP A 1 704 ? -27.981 -45.966 33.943 1.00 51.56 704 ASP A O 1
ATOM 5046 N N . ASP A 1 705 ? -26.261 -46.302 32.504 1.00 54.03 705 ASP A N 1
ATOM 5047 C CA . ASP A 1 705 ? -25.002 -46.359 33.268 1.00 54.03 705 ASP A CA 1
ATOM 5048 C C . ASP A 1 705 ? -24.693 -45.350 34.415 1.00 54.03 705 ASP A C 1
ATOM 5050 O O . ASP A 1 705 ? -25.146 -44.213 34.461 1.00 54.03 705 ASP A O 1
ATOM 5054 N N . GLU A 1 706 ? -23.811 -45.821 35.312 1.00 43.72 706 GLU A N 1
ATOM 5055 C CA . GLU A 1 706 ? -22.886 -45.113 36.237 1.00 43.72 706 GLU A CA 1
ATOM 5056 C C . GLU A 1 706 ? -23.355 -44.381 37.526 1.00 43.72 706 GLU A C 1
ATOM 5058 O O . GLU A 1 706 ? -22.502 -44.122 38.380 1.00 43.72 706 GLU A O 1
ATOM 5063 N N . ALA A 1 707 ? -24.644 -44.200 37.837 1.00 43.00 707 ALA A N 1
ATOM 5064 C CA . ALA A 1 707 ? -25.044 -43.787 39.199 1.00 43.00 707 ALA A CA 1
ATOM 5065 C C . ALA A 1 707 ? -26.361 -44.421 39.665 1.00 43.00 707 ALA A C 1
ATOM 5067 O O . ALA A 1 707 ? -27.425 -44.243 39.080 1.00 43.00 707 ALA A O 1
ATOM 5068 N N . THR A 1 708 ? -26.319 -45.160 40.778 1.00 41.66 708 THR A N 1
ATOM 5069 C CA . THR A 1 708 ? -27.533 -45.628 41.461 1.00 41.66 708 THR A CA 1
ATOM 5070 C C . THR A 1 708 ? -28.287 -44.431 42.050 1.00 41.66 708 THR A C 1
ATOM 5072 O O . THR A 1 708 ? -28.063 -44.075 43.208 1.00 41.66 708 THR A O 1
ATOM 5075 N N . ASN A 1 709 ? -29.171 -43.814 41.267 1.00 42.62 709 ASN A N 1
ATOM 5076 C CA . ASN A 1 709 ? -30.021 -42.705 41.701 1.00 42.62 709 ASN A CA 1
ATOM 5077 C C . ASN A 1 709 ? -31.057 -43.200 42.717 1.00 42.62 709 ASN A C 1
ATOM 5079 O O . ASN A 1 709 ? -31.939 -44.002 42.406 1.00 42.62 709 ASN A O 1
ATOM 5083 N N . LEU A 1 710 ? -30.940 -42.738 43.962 1.00 38.81 710 LEU A N 1
ATOM 5084 C CA . LEU A 1 710 ? -31.818 -43.129 45.059 1.00 38.81 710 LEU A CA 1
ATOM 5085 C C . LEU A 1 710 ? -32.830 -42.011 45.338 1.00 38.81 710 LEU A C 1
ATOM 5087 O O . LEU A 1 710 ? -32.626 -41.210 46.242 1.00 38.81 710 LEU A O 1
ATOM 5091 N N . ILE A 1 711 ? -33.947 -41.974 44.608 1.00 43.34 711 ILE A N 1
ATOM 5092 C CA . ILE A 1 711 ? -35.056 -41.068 44.953 1.00 43.34 711 ILE A CA 1
ATOM 5093 C C . ILE A 1 711 ? -35.720 -41.603 46.229 1.00 43.34 711 ILE A C 1
ATOM 5095 O O . ILE A 1 711 ? -36.420 -42.619 46.221 1.00 43.34 711 ILE A O 1
ATOM 5099 N N . GLY A 1 712 ? -35.442 -40.961 47.362 1.00 39.75 712 GLY A N 1
ATOM 5100 C CA . GLY A 1 712 ? -35.915 -41.366 48.682 1.00 39.75 712 GLY A CA 1
ATOM 5101 C C . GLY A 1 712 ? -37.043 -40.479 49.193 1.00 39.75 712 GLY A C 1
ATOM 5102 O O . GLY A 1 712 ? -36.815 -39.662 50.078 1.00 39.75 712 GLY A O 1
ATOM 5103 N N . VAL A 1 713 ? -38.282 -40.671 48.730 1.00 42.84 713 VAL A N 1
ATOM 5104 C CA . VAL A 1 713 ? -39.427 -39.921 49.285 1.00 42.84 713 VAL A CA 1
ATOM 5105 C C . VAL A 1 713 ? -39.745 -40.432 50.696 1.00 42.84 713 VAL A C 1
ATOM 5107 O O . VAL A 1 713 ? -40.332 -41.503 50.877 1.00 42.84 713 VAL A O 1
ATOM 5110 N N . ASN A 1 714 ? -39.338 -39.685 51.723 1.00 38.75 714 ASN A N 1
ATOM 5111 C CA . ASN A 1 714 ? -39.486 -40.093 53.119 1.00 38.75 714 ASN A CA 1
ATOM 5112 C C . ASN A 1 714 ? -40.632 -39.330 53.799 1.00 38.75 714 ASN A C 1
ATOM 5114 O O . ASN A 1 714 ? -40.495 -38.185 54.222 1.00 38.75 714 ASN A O 1
ATOM 5118 N N . PHE A 1 715 ? -41.787 -39.977 53.941 1.00 42.28 715 PHE A N 1
ATOM 5119 C CA . PHE A 1 715 ? -42.916 -39.399 54.670 1.00 42.28 715 PHE A CA 1
ATOM 5120 C C . PHE A 1 715 ? -42.641 -39.445 56.179 1.00 42.28 715 PHE A C 1
ATOM 5122 O O . PHE A 1 715 ? -42.538 -40.527 56.769 1.00 42.28 715 PHE A O 1
ATOM 5129 N N . SER A 1 716 ? -42.528 -38.278 56.819 1.00 39.59 716 SER A N 1
ATOM 5130 C CA . SER A 1 716 ? -42.205 -38.177 58.244 1.00 39.59 716 SER A CA 1
ATOM 5131 C C . SER A 1 716 ? -43.253 -38.900 59.111 1.00 39.59 716 SER A C 1
ATOM 5133 O O . SER A 1 716 ? -44.445 -38.587 59.129 1.00 39.59 716 SER A O 1
ATOM 5135 N N . GLN A 1 717 ? -42.820 -39.930 59.850 1.00 41.25 717 GLN A N 1
ATOM 5136 C CA . GLN A 1 717 ? -43.691 -40.631 60.794 1.00 41.25 717 GLN A CA 1
ATOM 5137 C C . GLN A 1 717 ? -43.899 -39.788 62.055 1.00 41.25 717 GLN A C 1
ATOM 5139 O O . GLN A 1 717 ? -42.972 -39.618 62.847 1.00 41.25 717 GLN A O 1
ATOM 5144 N N . GLY A 1 718 ? -45.140 -39.364 62.318 1.00 45.69 718 GLY A N 1
ATOM 5145 C CA . GLY A 1 718 ? -45.542 -39.000 63.681 1.00 45.69 718 GLY A CA 1
ATOM 5146 C C . GLY A 1 718 ? -46.659 -37.976 63.861 1.00 45.69 718 GLY A C 1
ATOM 5147 O O . GLY A 1 718 ? -47.112 -37.821 64.996 1.00 45.69 718 GLY A O 1
ATOM 5148 N N . ALA A 1 719 ? -47.136 -37.297 62.816 1.00 37.34 719 ALA A N 1
ATOM 5149 C CA . ALA A 1 719 ? -48.199 -36.307 62.986 1.00 37.34 719 ALA A CA 1
ATOM 5150 C C . ALA A 1 719 ? -49.551 -36.992 63.311 1.00 37.34 719 ALA A C 1
ATOM 5152 O O . ALA A 1 719 ? -50.010 -37.851 62.552 1.00 37.34 719 ALA A O 1
ATOM 5153 N N . PRO A 1 720 ? -50.212 -36.664 64.439 1.00 42.78 720 PRO A N 1
ATOM 5154 C CA . PRO A 1 720 ? -51.571 -37.114 64.707 1.00 42.78 720 PRO A CA 1
ATOM 5155 C C . PRO A 1 720 ? -52.510 -36.602 63.613 1.00 42.78 720 PRO A C 1
ATOM 5157 O O . PRO A 1 720 ? -52.423 -35.446 63.216 1.00 42.78 720 PRO A O 1
ATOM 5160 N N . VAL A 1 721 ? -53.432 -37.460 63.175 1.00 44.31 721 VAL A N 1
ATOM 5161 C CA . VAL A 1 721 ? -54.481 -37.172 62.185 1.00 44.31 721 VAL A CA 1
ATOM 5162 C C . VAL A 1 721 ? -55.141 -35.811 62.475 1.00 44.31 721 VAL A C 1
ATOM 5164 O O . VAL A 1 721 ? -55.936 -35.704 63.412 1.00 44.31 721 VAL A O 1
ATOM 5167 N N . GLY A 1 722 ? -54.788 -34.774 61.704 1.00 41.06 722 GLY A N 1
ATOM 5168 C CA . GLY A 1 722 ? -55.347 -33.423 61.847 1.00 41.06 722 GLY A CA 1
ATOM 5169 C C . GLY A 1 722 ? -54.432 -32.234 61.519 1.00 41.06 722 GLY A C 1
ATOM 5170 O O . GLY A 1 722 ? -54.934 -31.115 61.523 1.00 41.06 722 GLY A O 1
ATOM 5171 N N . THR A 1 723 ? -53.145 -32.431 61.233 1.00 39.62 723 THR A N 1
ATOM 5172 C CA . THR A 1 723 ? -52.252 -31.367 60.735 1.00 39.62 723 THR A CA 1
ATOM 5173 C C . THR A 1 723 ? -51.504 -31.866 59.508 1.00 39.62 723 THR A C 1
ATOM 5175 O O . THR A 1 723 ? -50.999 -32.990 59.549 1.00 39.62 723 THR A O 1
ATOM 5178 N N . ASP A 1 724 ? -51.478 -31.057 58.446 1.00 36.66 724 ASP A N 1
ATOM 5179 C CA . ASP A 1 724 ? -50.778 -31.361 57.195 1.00 36.66 724 ASP A CA 1
ATOM 5180 C C . ASP A 1 724 ? -49.346 -31.838 57.476 1.00 36.66 724 ASP A C 1
ATOM 5182 O O . ASP A 1 724 ? -48.635 -31.202 58.262 1.00 36.66 724 ASP A O 1
ATOM 5186 N N . PRO A 1 725 ? -48.918 -32.977 56.906 1.00 38.09 725 PRO A N 1
ATOM 5187 C CA . PRO A 1 725 ? -47.535 -33.399 57.006 1.00 38.09 725 PRO A CA 1
ATOM 5188 C C . PRO A 1 725 ? -46.678 -32.423 56.199 1.00 38.09 725 PRO A C 1
ATOM 5190 O O . PRO A 1 725 ? -46.720 -32.422 54.973 1.00 38.09 725 PRO A O 1
ATOM 5193 N N . THR A 1 726 ? -45.876 -31.609 56.879 1.00 37.00 726 THR A N 1
ATOM 5194 C CA . THR A 1 726 ? -44.741 -30.950 56.241 1.00 37.00 726 THR A CA 1
ATOM 5195 C C . THR A 1 726 ? -43.673 -32.013 55.990 1.00 37.00 726 THR A C 1
ATOM 5197 O O . THR A 1 726 ? -43.094 -32.584 56.921 1.00 37.00 726 THR A O 1
ATOM 5200 N N . ALA A 1 727 ? -43.469 -32.350 54.718 1.00 37.16 727 ALA A N 1
ATOM 5201 C CA . ALA A 1 727 ? -42.264 -33.034 54.283 1.00 37.16 727 ALA A CA 1
ATOM 5202 C C . ALA A 1 727 ? -41.146 -31.987 54.265 1.00 37.16 727 ALA A C 1
ATOM 5204 O O . ALA A 1 727 ? -41.227 -31.016 53.521 1.00 37.16 727 ALA A O 1
ATOM 5205 N N . THR A 1 728 ? -40.148 -32.133 55.133 1.00 35.97 728 THR A N 1
ATOM 5206 C CA . THR A 1 728 ? -38.910 -31.359 55.029 1.00 35.97 728 THR A CA 1
ATOM 5207 C C . THR A 1 728 ? -37.990 -32.117 54.084 1.00 35.97 728 THR A C 1
ATOM 5209 O O . THR A 1 728 ? -37.565 -33.225 54.416 1.00 35.97 728 THR A O 1
ATOM 5212 N N . LEU A 1 729 ? -37.733 -31.546 52.909 1.00 42.56 729 LEU A N 1
ATOM 5213 C CA . LEU A 1 729 ? -36.653 -31.983 52.029 1.00 42.56 729 LEU A CA 1
ATOM 5214 C C . LEU A 1 729 ? -35.331 -31.423 52.579 1.00 42.56 729 LEU A C 1
ATOM 5216 O O . LEU A 1 729 ? -35.303 -30.286 53.051 1.00 42.56 729 LEU A O 1
ATOM 5220 N N . SER A 1 730 ? -34.257 -32.209 52.547 1.00 38.19 730 SER A N 1
ATOM 5221 C CA . SER A 1 730 ? -32.895 -31.679 52.650 1.00 38.19 730 SER A CA 1
ATOM 5222 C C . SER A 1 730 ? -32.216 -31.936 51.313 1.00 38.19 730 SER A C 1
ATOM 5224 O O . SER A 1 730 ? -31.886 -33.087 51.024 1.00 38.19 730 SER A O 1
ATOM 5226 N N . ASN A 1 731 ? -32.031 -30.887 50.515 1.00 38.34 731 ASN A N 1
ATOM 5227 C CA . ASN A 1 731 ? -31.098 -30.928 49.396 1.00 38.34 731 ASN A CA 1
ATOM 5228 C C . ASN A 1 731 ? -29.688 -30.942 49.999 1.00 38.34 731 ASN A C 1
ATOM 5230 O O . ASN A 1 731 ? -29.125 -29.899 50.295 1.00 38.34 731 ASN A O 1
ATOM 5234 N N . ASP A 1 732 ? -29.157 -32.139 50.252 1.00 39.94 732 ASP A N 1
ATOM 5235 C CA . ASP A 1 732 ? -27.727 -32.370 50.519 1.00 39.94 732 ASP A CA 1
ATOM 5236 C C . ASP A 1 732 ? -26.988 -32.600 49.176 1.00 39.94 732 ASP A C 1
ATOM 5238 O O . ASP A 1 732 ? -26.071 -33.418 49.090 1.00 39.94 732 ASP A O 1
ATOM 5242 N N . ILE A 1 733 ? -27.412 -31.922 48.101 1.00 46.06 733 ILE A N 1
ATOM 5243 C CA . ILE A 1 733 ? -26.628 -31.831 46.867 1.00 46.06 733 ILE A CA 1
ATOM 5244 C C . ILE A 1 733 ? -25.657 -30.685 47.120 1.00 46.06 733 ILE A C 1
ATOM 5246 O O . ILE A 1 733 ? -26.079 -29.547 47.303 1.00 46.06 733 ILE A O 1
ATOM 5250 N N . ALA A 1 734 ? -24.369 -31.003 47.244 1.00 47.44 734 ALA A N 1
ATOM 5251 C CA . ALA A 1 734 ? -23.353 -29.966 47.187 1.00 47.44 734 ALA A CA 1
ATOM 5252 C C . ALA A 1 734 ? -23.499 -29.300 45.819 1.00 47.44 734 ALA A C 1
ATOM 5254 O O . ALA A 1 734 ? -23.458 -30.025 44.823 1.00 47.44 734 ALA A O 1
ATOM 5255 N N . GLU A 1 735 ? -23.712 -27.983 45.790 1.00 45.22 735 GLU A N 1
ATOM 5256 C CA . GLU A 1 735 ? -23.580 -27.192 44.567 1.00 45.22 735 GLU A CA 1
ATOM 5257 C C . GLU A 1 735 ? -22.331 -27.678 43.837 1.00 45.22 735 GLU A C 1
ATOM 5259 O O . GLU A 1 735 ? -21.230 -27.718 44.404 1.00 45.22 735 GLU A O 1
ATOM 5264 N N . VAL A 1 736 ? -22.535 -28.168 42.616 1.00 48.25 736 VAL A N 1
ATOM 5265 C CA . VAL A 1 736 ? -21.421 -28.322 41.695 1.00 48.25 736 VAL A CA 1
ATOM 5266 C C . VAL A 1 736 ? -20.968 -26.887 41.444 1.00 48.25 736 VAL A C 1
ATOM 5268 O O . VAL A 1 736 ? -21.819 -26.067 41.105 1.00 48.25 736 VAL A O 1
ATOM 5271 N N . PRO A 1 737 ? -19.698 -26.540 41.710 1.00 55.03 737 PRO A N 1
ATOM 5272 C CA . PRO A 1 737 ? -19.208 -25.210 41.386 1.00 55.03 737 PRO A CA 1
ATOM 5273 C C . PRO A 1 737 ? -19.508 -24.948 39.913 1.00 55.03 737 PRO A C 1
ATOM 5275 O O . PRO A 1 737 ? -19.226 -25.833 39.100 1.00 55.03 737 PRO A O 1
ATOM 5278 N N . ALA A 1 738 ? -20.083 -23.786 39.598 1.00 52.28 738 ALA A N 1
ATOM 5279 C CA . ALA A 1 738 ? -20.175 -23.331 38.219 1.00 52.28 738 ALA A CA 1
ATOM 5280 C C . ALA A 1 738 ? -18.790 -23.490 37.572 1.00 52.28 738 ALA A C 1
ATOM 5282 O O . ALA A 1 738 ? -17.765 -23.223 38.217 1.00 52.28 738 ALA A O 1
ATOM 5283 N N . VAL A 1 739 ? -18.754 -24.027 36.352 1.00 58.91 739 VAL A N 1
ATOM 5284 C CA . VAL A 1 739 ? -17.533 -23.949 35.554 1.00 58.91 739 VAL A CA 1
ATOM 5285 C C . VAL A 1 739 ? -17.337 -22.454 35.314 1.00 58.91 739 VAL A C 1
ATOM 5287 O O . VAL A 1 739 ? -18.299 -21.813 34.898 1.00 58.91 739 VAL A O 1
ATOM 5290 N N . PRO A 1 740 ? -16.185 -21.869 35.686 1.00 63.38 740 PRO A N 1
ATOM 5291 C CA . PRO A 1 740 ? -15.914 -20.487 35.337 1.00 63.38 740 PRO A CA 1
ATOM 5292 C C . PRO A 1 740 ? -16.068 -20.374 33.829 1.00 63.38 740 PRO A C 1
ATOM 5294 O O . PRO A 1 740 ? -15.516 -21.211 33.113 1.00 63.38 740 PRO A O 1
ATOM 5297 N N . ALA A 1 741 ?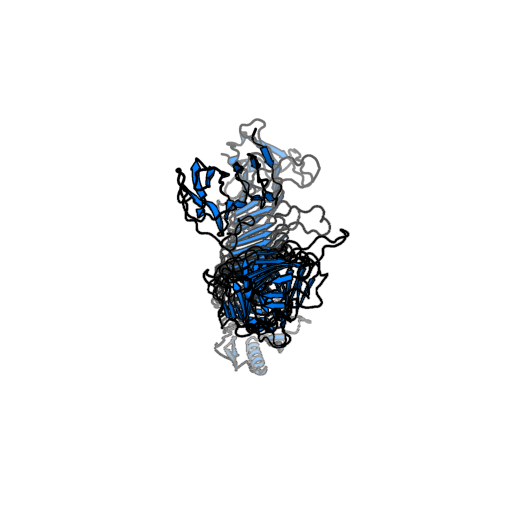 -16.852 -19.406 33.389 1.00 65.94 741 ALA A N 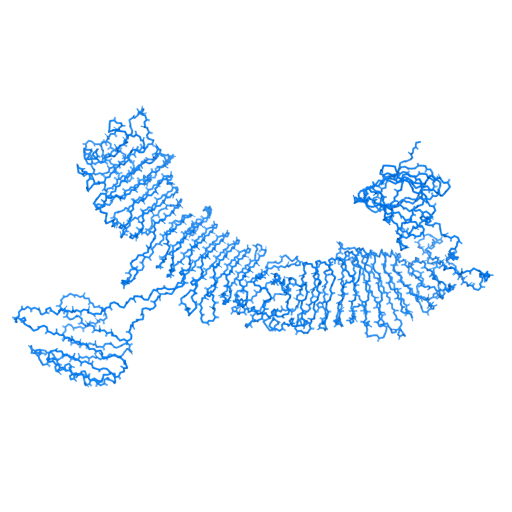1
ATOM 5298 C CA . ALA A 1 741 ? -16.865 -19.051 31.994 1.00 65.94 741 ALA A CA 1
ATOM 5299 C C . ALA A 1 741 ? -15.460 -18.589 31.565 1.00 65.94 741 ALA A C 1
ATOM 5301 O O . ALA A 1 741 ? -14.647 -18.189 32.411 1.00 65.94 741 ALA A O 1
ATOM 5302 N N . SER A 1 742 ? -15.162 -18.761 30.285 1.00 73.19 742 SER A N 1
ATOM 5303 C CA . SER A 1 742 ? -13.834 -18.603 29.686 1.00 73.19 742 SER A CA 1
ATOM 5304 C C . SER A 1 742 ? -13.974 -17.954 28.317 1.00 73.19 742 SER A C 1
ATOM 5306 O O . SER A 1 742 ? -15.046 -18.052 27.727 1.00 73.19 742 SER A O 1
ATOM 5308 N N . GLY A 1 743 ? -12.926 -17.310 27.813 1.00 78.31 743 GLY A N 1
ATOM 5309 C CA . GLY A 1 743 ? -12.955 -16.687 26.487 1.00 78.31 743 GLY A CA 1
ATOM 5310 C C . GLY A 1 743 ? -12.083 -15.443 26.410 1.00 78.31 743 GLY A C 1
ATOM 5311 O O . GLY A 1 743 ? -11.327 -15.275 25.466 1.00 78.31 743 GLY A O 1
ATOM 5312 N N . PHE A 1 744 ? -12.143 -14.580 27.427 1.00 91.25 744 PHE A N 1
ATOM 5313 C CA . PHE A 1 744 ? -11.545 -13.239 27.384 1.00 91.25 744 PHE A CA 1
ATOM 5314 C C . PHE A 1 744 ? -10.727 -12.891 28.635 1.00 91.25 744 PHE A C 1
ATOM 5316 O O . PHE A 1 744 ? -10.511 -11.722 28.951 1.00 91.25 744 PHE A O 1
ATOM 5323 N N . GLU A 1 745 ? -10.213 -13.880 29.375 1.00 89.00 745 GLU A N 1
ATOM 5324 C CA . GLU A 1 745 ? -9.564 -13.628 30.672 1.00 89.00 745 GLU A CA 1
ATOM 5325 C C . GLU A 1 745 ? -8.297 -12.762 30.589 1.00 89.00 745 GLU A C 1
ATOM 5327 O O . GLU A 1 745 ? -7.825 -12.258 31.617 1.00 89.00 745 GLU A O 1
ATOM 5332 N N . GLY A 1 746 ? -7.723 -12.632 29.392 1.00 91.88 746 GLY A N 1
ATOM 5333 C CA . GLY A 1 746 ? -6.589 -11.768 29.088 1.00 91.88 746 GLY A CA 1
ATOM 5334 C C . GLY A 1 746 ? -6.951 -10.308 28.828 1.00 91.88 746 GLY A C 1
ATOM 5335 O O . GLY A 1 746 ? -6.031 -9.491 28.831 1.00 91.88 746 GLY A O 1
ATOM 5336 N N . LEU A 1 747 ? -8.234 -9.978 28.637 1.00 95.81 747 LEU A N 1
ATOM 5337 C CA . LEU A 1 747 ? -8.679 -8.660 28.188 1.00 95.81 747 LEU A CA 1
ATOM 5338 C C . LEU A 1 747 ? -8.327 -7.599 29.232 1.00 95.81 747 LEU A C 1
ATOM 5340 O O . LEU A 1 747 ? -8.629 -7.743 30.419 1.00 95.81 747 LEU A O 1
ATOM 5344 N N . GLU A 1 748 ? -7.655 -6.535 28.789 1.00 96.38 748 GLU A N 1
ATOM 5345 C CA . GLU A 1 748 ? -7.227 -5.409 29.624 1.00 96.38 748 GLU A CA 1
ATOM 5346 C C . GLU A 1 748 ? -7.929 -4.109 29.209 1.00 96.38 748 GLU A C 1
ATOM 5348 O O . GLU A 1 748 ? -8.302 -3.314 30.078 1.00 96.38 748 GLU A O 1
ATOM 5353 N N . THR A 1 749 ? -8.127 -3.878 27.905 1.00 96.81 749 THR A N 1
ATOM 5354 C CA . THR A 1 749 ? -8.709 -2.632 27.379 1.00 96.81 749 THR A CA 1
ATOM 5355 C C . THR A 1 749 ? -9.606 -2.851 26.163 1.00 96.81 749 THR A C 1
ATOM 5357 O O . THR A 1 749 ? -9.181 -3.498 25.209 1.00 96.81 749 THR A O 1
ATOM 5360 N N . VAL A 1 750 ? -10.776 -2.213 26.161 1.00 97.75 750 VAL A N 1
ATOM 5361 C CA . VAL A 1 750 ? -11.659 -2.057 24.996 1.00 97.75 750 VAL A CA 1
ATOM 5362 C C . VAL A 1 750 ? -11.851 -0.563 24.746 1.00 97.75 750 VAL A C 1
ATOM 5364 O O . VAL A 1 750 ? -12.161 0.180 25.683 1.00 97.75 750 VAL A O 1
ATOM 5367 N N . VAL A 1 751 ? -11.604 -0.113 23.517 1.00 97.56 751 VAL A N 1
ATOM 5368 C CA . VAL A 1 751 ? -11.767 1.284 23.095 1.00 97.56 751 VAL A CA 1
ATOM 5369 C C . VAL A 1 751 ? -12.622 1.328 21.836 1.00 97.56 751 VAL A C 1
ATOM 5371 O O . VAL A 1 751 ? -12.240 0.726 20.841 1.00 97.56 751 VAL A O 1
ATOM 5374 N N . VAL A 1 752 ? -13.716 2.079 21.867 1.00 96.94 752 VAL A N 1
ATOM 5375 C CA . VAL A 1 752 ? -14.577 2.348 20.711 1.00 96.94 752 VAL A CA 1
ATOM 5376 C C . VAL A 1 752 ? -14.695 3.865 20.562 1.00 96.94 752 VAL A C 1
ATOM 5378 O O . VAL A 1 752 ? -15.095 4.542 21.504 1.00 96.94 752 VAL A O 1
ATOM 5381 N N . ASP A 1 753 ? -14.261 4.422 19.434 1.00 95.88 753 ASP A N 1
ATOM 5382 C CA . ASP A 1 753 ? -14.295 5.868 19.166 1.00 95.88 753 ASP A CA 1
ATOM 5383 C C . ASP A 1 753 ? -14.912 6.135 17.794 1.00 95.88 753 ASP A C 1
ATOM 5385 O O . ASP A 1 753 ? -14.328 5.805 16.764 1.00 95.88 753 ASP A O 1
ATOM 5389 N N . ALA A 1 754 ? -16.082 6.757 17.787 1.00 94.69 754 ALA A N 1
ATOM 5390 C CA . ALA A 1 754 ? -16.830 7.092 16.592 1.00 94.69 754 ALA A CA 1
ATOM 5391 C C . ALA A 1 754 ? -16.921 8.604 16.385 1.00 94.69 754 ALA A C 1
ATOM 5393 O O . ALA A 1 754 ? -16.875 9.418 17.323 1.00 94.69 754 ALA A O 1
ATOM 5394 N N . ALA A 1 755 ? -17.091 9.000 15.128 1.00 91.38 755 ALA A N 1
ATOM 5395 C CA . ALA A 1 755 ? -17.411 10.379 14.814 1.00 91.38 755 ALA A CA 1
ATOM 5396 C C . ALA A 1 755 ? -18.903 10.672 14.963 1.00 91.38 755 ALA A C 1
ATOM 5398 O O . ALA A 1 755 ? -19.190 11.810 15.304 1.00 91.38 755 ALA A O 1
ATOM 5399 N N . ASP A 1 756 ? -19.799 9.708 14.723 1.00 89.19 756 ASP A N 1
ATOM 5400 C CA . ASP A 1 756 ? -21.256 9.901 14.717 1.00 89.19 756 ASP A CA 1
ATOM 5401 C C . ASP A 1 756 ? -21.947 9.035 15.803 1.00 89.19 756 ASP A C 1
ATOM 5403 O O . ASP A 1 756 ? -22.247 9.583 16.866 1.00 89.19 756 ASP A O 1
ATOM 5407 N N . GLU A 1 757 ? -22.160 7.727 15.602 1.00 90.00 757 GLU A N 1
ATOM 5408 C CA . GLU A 1 757 ? -22.740 6.794 16.601 1.00 90.00 757 GLU A CA 1
ATOM 5409 C C . GLU A 1 757 ? -21.728 5.716 17.055 1.00 90.00 757 GLU A C 1
ATOM 5411 O O . GLU A 1 757 ? -20.877 5.297 16.277 1.00 90.00 757 GLU A O 1
ATOM 5416 N N . ALA A 1 758 ? -21.787 5.274 18.318 1.00 92.50 758 ALA A N 1
ATOM 5417 C CA . ALA A 1 758 ? -20.961 4.171 18.831 1.00 92.50 758 ALA A CA 1
ATOM 5418 C C . ALA A 1 758 ? -21.826 3.138 19.572 1.00 92.50 758 ALA A C 1
ATOM 5420 O O . ALA A 1 758 ? -22.290 3.439 20.672 1.00 92.50 758 ALA A O 1
ATOM 5421 N N . ASP A 1 759 ? -22.015 1.945 19.006 1.00 92.38 759 ASP A N 1
ATOM 5422 C CA . ASP A 1 759 ? -22.758 0.831 19.616 1.00 92.38 759 ASP A CA 1
ATOM 5423 C C . ASP A 1 759 ? -21.782 -0.229 20.150 1.00 92.38 759 ASP A C 1
ATOM 5425 O O . ASP A 1 759 ? -20.842 -0.645 19.469 1.00 92.38 759 ASP A O 1
ATOM 5429 N N . VAL A 1 760 ? -21.961 -0.646 21.402 1.00 94.62 760 VAL A N 1
ATOM 5430 C CA . VAL A 1 760 ? -21.114 -1.648 22.053 1.00 94.62 760 VAL A CA 1
ATOM 5431 C C . VAL A 1 760 ? -21.976 -2.675 22.773 1.00 94.62 760 VAL A C 1
ATOM 5433 O O . VAL A 1 760 ? -22.460 -2.418 23.874 1.00 94.62 760 VAL A O 1
ATOM 5436 N N . ASN A 1 761 ? -22.079 -3.875 22.210 1.00 93.50 761 ASN A N 1
ATOM 5437 C CA . ASN A 1 761 ? -22.746 -5.019 22.822 1.00 93.50 761 ASN A CA 1
ATOM 5438 C C . ASN A 1 761 ? -21.708 -6.042 23.302 1.00 93.50 761 ASN A C 1
ATOM 5440 O O . ASN A 1 761 ? -21.030 -6.676 22.498 1.00 93.50 761 ASN A O 1
ATOM 5444 N N . LEU A 1 762 ? -21.560 -6.203 24.618 1.00 93.56 762 LEU A N 1
ATOM 5445 C CA . LEU A 1 762 ? -20.663 -7.203 25.205 1.00 93.56 762 LEU A CA 1
ATOM 5446 C C . LEU A 1 762 ? -21.485 -8.220 26.002 1.00 93.56 762 LEU A C 1
ATOM 5448 O O . LEU A 1 762 ? -21.952 -7.894 27.101 1.00 93.56 762 LEU A O 1
ATOM 5452 N N . ASP A 1 763 ? -21.588 -9.457 25.516 1.00 90.12 763 ASP A N 1
ATOM 5453 C CA . ASP A 1 763 ? -22.202 -10.573 26.239 1.00 90.12 763 ASP A CA 1
ATOM 5454 C C . ASP A 1 763 ? -21.146 -11.601 26.658 1.00 90.12 763 ASP A C 1
ATOM 5456 O O . ASP A 1 763 ? -20.245 -11.982 25.918 1.00 90.12 763 ASP A O 1
ATOM 5460 N N . GLU A 1 764 ? -21.210 -12.047 27.909 1.00 87.75 764 GLU A N 1
ATOM 5461 C CA . GLU A 1 764 ? -20.344 -13.113 28.431 1.00 87.75 764 GLU A CA 1
ATOM 5462 C C . GLU A 1 764 ? -18.826 -12.817 28.325 1.00 87.75 764 GLU A C 1
ATOM 5464 O O . GLU A 1 764 ? -17.978 -13.713 28.320 1.00 87.75 764 GLU A O 1
ATOM 5469 N N . VAL A 1 765 ? -18.437 -11.536 28.312 1.00 88.94 765 VAL A N 1
ATOM 5470 C CA . VAL A 1 765 ? -17.028 -11.110 28.233 1.00 88.94 765 VAL A CA 1
ATOM 5471 C C . VAL A 1 765 ? -16.367 -11.098 29.618 1.00 88.94 765 VAL A C 1
ATOM 5473 O O . VAL A 1 765 ? -16.350 -10.087 30.328 1.00 88.94 765 VAL A O 1
ATOM 5476 N N . PHE A 1 766 ? -15.789 -12.229 30.030 1.00 83.81 766 PHE A N 1
ATOM 5477 C CA . PHE A 1 766 ? -15.152 -12.388 31.348 1.00 83.81 766 PHE A CA 1
ATOM 5478 C C . PHE A 1 766 ? -13.674 -11.975 31.368 1.00 83.81 766 PHE A C 1
ATOM 5480 O O . PHE A 1 766 ? -12.887 -12.423 30.550 1.00 83.81 766 PHE A O 1
ATOM 5487 N N . GLY A 1 767 ? -13.251 -11.218 32.382 1.00 82.75 767 GLY A N 1
ATOM 5488 C CA . GLY A 1 767 ? -11.875 -10.713 32.520 1.00 82.75 767 GLY A CA 1
ATOM 5489 C C . GLY A 1 767 ? -11.896 -9.321 33.141 1.00 82.75 767 GLY A C 1
ATOM 5490 O O . GLY A 1 767 ? -12.932 -8.687 33.114 1.00 82.75 767 GLY A O 1
ATOM 5491 N N . ALA A 1 768 ? -10.816 -8.831 33.750 1.00 88.12 768 ALA A N 1
ATOM 5492 C CA . ALA A 1 768 ? -10.835 -7.507 34.387 1.00 88.12 768 ALA A CA 1
ATOM 5493 C C . ALA A 1 768 ? -10.285 -6.433 33.437 1.00 88.12 768 ALA A C 1
ATOM 5495 O O . ALA A 1 768 ? -9.065 -6.276 33.361 1.00 88.12 768 ALA A O 1
ATOM 5496 N N . PHE A 1 769 ? -11.162 -5.665 32.782 1.00 93.06 769 PHE A N 1
ATOM 5497 C CA . PHE A 1 769 ? -10.763 -4.708 31.739 1.00 93.06 769 PHE A CA 1
ATOM 5498 C C . PHE A 1 769 ? -11.408 -3.325 31.863 1.00 93.06 769 PHE A C 1
ATOM 5500 O O . PHE A 1 769 ? -12.410 -3.133 32.554 1.00 93.06 769 PHE A O 1
ATOM 5507 N N . THR A 1 770 ? -10.809 -2.334 31.203 1.00 94.12 770 THR A N 1
ATOM 5508 C CA . THR A 1 770 ? -11.369 -0.980 31.102 1.00 94.12 770 THR A CA 1
ATOM 5509 C C . THR A 1 770 ? -12.067 -0.786 29.763 1.00 94.12 770 THR A C 1
ATOM 5511 O O . THR A 1 770 ? -11.456 -1.072 28.735 1.00 94.12 770 THR A O 1
ATOM 5514 N N . LEU A 1 771 ? -13.276 -0.233 29.781 1.00 94.69 771 LEU A N 1
ATOM 5515 C CA . LEU A 1 771 ? -14.041 0.144 28.595 1.00 94.69 771 LEU A CA 1
ATOM 5516 C C . LEU A 1 771 ? -13.968 1.666 28.389 1.00 94.69 771 LEU A C 1
ATOM 5518 O O . LEU A 1 771 ? -14.147 2.430 29.339 1.00 94.69 771 LEU A O 1
ATOM 5522 N N . GLN A 1 772 ? -13.676 2.112 27.172 1.00 94.94 772 GLN A N 1
ATOM 5523 C CA . GLN A 1 772 ? -13.767 3.514 26.764 1.00 94.94 772 GLN A CA 1
ATOM 5524 C C . GLN A 1 772 ? -14.607 3.588 25.496 1.00 94.94 772 GLN A C 1
ATOM 5526 O O . GLN A 1 772 ? -14.229 2.973 24.506 1.00 94.94 772 GLN A O 1
ATOM 5531 N N . VAL A 1 773 ? -15.713 4.323 25.534 1.00 93.44 773 VAL A N 1
ATOM 5532 C CA . VAL A 1 773 ? -16.595 4.524 24.382 1.00 93.44 773 VAL A CA 1
ATOM 5533 C C . VAL A 1 773 ? -16.773 6.019 24.169 1.00 93.44 773 VAL A C 1
ATOM 5535 O O . VAL A 1 773 ? -17.071 6.742 25.124 1.00 93.44 773 VAL A O 1
ATOM 5538 N N . SER A 1 774 ? -16.562 6.503 22.952 1.00 92.00 774 SER A N 1
ATOM 5539 C CA . SER A 1 774 ? -16.829 7.895 22.609 1.00 92.00 774 SER A CA 1
ATOM 5540 C C . SER A 1 774 ? -17.510 8.055 21.261 1.00 92.00 774 SER A C 1
ATOM 5542 O O . SER A 1 774 ? -17.189 7.348 20.316 1.00 92.00 774 SER A O 1
ATOM 5544 N N . ALA A 1 775 ? -18.407 9.035 21.180 1.00 88.88 775 ALA A N 1
ATOM 5545 C CA . ALA A 1 775 ? -19.020 9.515 19.952 1.00 88.88 775 ALA A CA 1
ATOM 5546 C C . ALA A 1 775 ? -18.907 11.046 19.928 1.00 88.88 775 ALA A C 1
ATOM 5548 O O . ALA A 1 775 ? -19.429 11.748 20.795 1.00 88.88 775 ALA A O 1
ATOM 5549 N N . ASN A 1 776 ? -18.150 11.584 18.970 1.00 83.38 776 ASN A N 1
ATOM 5550 C CA . ASN A 1 776 ? -17.770 13.005 18.942 1.00 83.38 776 ASN A CA 1
ATOM 5551 C C . ASN A 1 776 ? -18.612 13.861 17.980 1.00 83.38 776 ASN A C 1
ATOM 5553 O O . ASN A 1 776 ? -18.225 14.992 17.633 1.00 83.38 776 ASN A O 1
ATOM 5557 N N . GLY A 1 777 ? -19.748 13.325 17.548 1.00 68.69 777 GLY A N 1
ATOM 5558 C CA . GLY A 1 777 ? -20.606 13.930 16.549 1.00 68.69 777 GLY A CA 1
ATOM 5559 C C . GLY A 1 777 ? -21.140 15.268 17.022 1.00 68.69 777 GLY A C 1
ATOM 5560 O O . GLY A 1 777 ? -21.433 15.502 18.197 1.00 68.69 777 GLY A O 1
ATOM 5561 N N . THR A 1 778 ? -21.231 16.222 16.097 1.00 63.47 778 THR A N 1
ATOM 5562 C CA . THR A 1 778 ? -22.068 17.392 16.350 1.00 63.47 778 THR A CA 1
ATOM 5563 C C . THR A 1 778 ? -23.425 17.114 15.752 1.00 63.47 778 THR A C 1
ATOM 5565 O O . THR A 1 778 ? -23.556 17.318 14.540 1.00 63.47 778 THR A O 1
ATOM 5568 N N . ALA A 1 779 ? -24.395 16.757 16.602 1.00 57.50 779 ALA A N 1
ATOM 5569 C CA . ALA A 1 779 ? -25.752 16.389 16.211 1.00 57.50 779 ALA A CA 1
ATOM 5570 C C . ALA A 1 779 ? -26.194 17.234 15.024 1.00 57.50 779 ALA A C 1
ATOM 5572 O O . ALA A 1 779 ? -26.419 18.454 15.136 1.00 57.50 779 ALA A O 1
ATOM 5573 N N . ASN A 1 780 ? -26.191 16.621 13.840 1.00 58.72 780 ASN A N 1
ATOM 5574 C CA . ASN A 1 780 ? -26.390 17.367 12.616 1.00 58.72 780 ASN A CA 1
ATOM 5575 C C . ASN A 1 780 ? -27.857 17.784 12.587 1.00 58.72 780 ASN A C 1
ATOM 5577 O O . ASN A 1 780 ? -28.736 17.017 12.217 1.00 58.72 780 ASN A O 1
ATOM 5581 N N . ALA A 1 781 ? -28.133 19.025 12.993 1.00 56.91 781 ALA A N 1
ATOM 5582 C CA . ALA A 1 781 ? -29.484 19.548 13.206 1.00 56.91 781 ALA A CA 1
ATOM 5583 C C . ALA A 1 781 ? -30.407 19.497 11.965 1.00 56.91 781 ALA A C 1
ATOM 5585 O O . ALA A 1 781 ? -31.573 19.883 12.053 1.00 56.91 781 ALA A O 1
ATOM 5586 N N . ASP A 1 782 ? -29.894 19.084 10.803 1.00 58.47 782 ASP A N 1
ATOM 5587 C CA . ASP A 1 782 ? -30.677 18.835 9.596 1.00 58.47 782 ASP A CA 1
ATOM 5588 C C . ASP A 1 782 ? -31.220 17.386 9.493 1.00 58.47 782 ASP 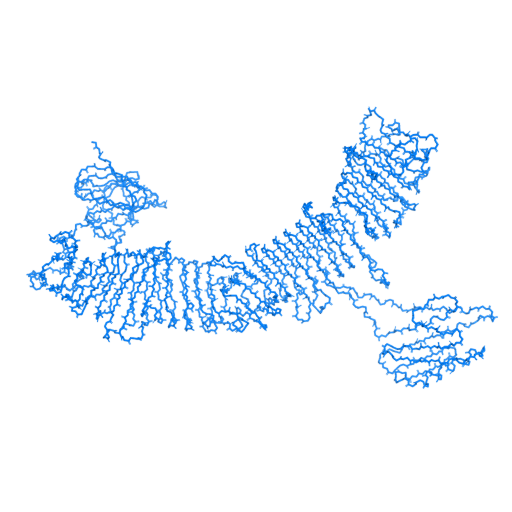A C 1
ATOM 5590 O O . ASP A 1 782 ? -32.102 17.170 8.652 1.00 58.47 782 ASP A O 1
ATOM 5594 N N . ASP A 1 783 ? -30.811 16.437 10.353 1.00 57.69 783 ASP A N 1
ATOM 5595 C CA . ASP A 1 783 ? -31.360 15.067 10.411 1.00 57.69 783 ASP A CA 1
ATOM 5596 C C . ASP A 1 783 ? -32.479 14.884 11.457 1.00 57.69 783 ASP A C 1
ATOM 5598 O O . ASP A 1 783 ? -32.604 13.891 12.164 1.00 57.69 783 ASP A O 1
ATOM 5602 N N . GLU A 1 784 ? -33.402 15.850 11.530 1.00 52.38 784 GLU A N 1
ATOM 5603 C CA . GLU A 1 784 ? -34.612 15.738 12.368 1.00 52.38 784 GLU A CA 1
ATOM 5604 C C . GLU A 1 784 ? -35.608 14.651 11.883 1.00 52.38 784 GLU A C 1
ATOM 5606 O O . GLU A 1 784 ? -36.777 14.640 12.292 1.00 52.38 784 GLU A O 1
ATOM 5611 N N . VAL A 1 785 ? -35.233 13.785 10.933 1.00 48.88 785 VAL A N 1
ATOM 5612 C CA . VAL A 1 785 ? -36.202 12.936 10.228 1.00 48.88 785 VAL A CA 1
ATOM 5613 C C . VAL A 1 785 ? -36.319 11.532 10.822 1.00 48.88 785 VAL A C 1
ATOM 5615 O O . VAL A 1 785 ? -37.417 10.977 10.701 1.00 48.88 785 VAL A O 1
ATOM 5618 N N . PHE A 1 786 ? -35.321 10.997 11.537 1.00 44.97 786 PHE A N 1
ATOM 5619 C CA . PHE A 1 786 ? -35.438 9.662 12.148 1.00 44.97 786 PHE A CA 1
ATOM 5620 C C . PHE A 1 786 ? -34.761 9.433 13.506 1.00 44.97 786 PHE A C 1
ATOM 5622 O O . PHE A 1 786 ? -34.680 8.288 13.902 1.00 44.97 786 PHE A O 1
ATOM 5629 N N . GLY A 1 787 ? -34.418 10.449 14.295 1.00 54.22 787 GLY A N 1
ATOM 5630 C CA . GLY A 1 787 ? -34.007 10.191 15.685 1.00 54.22 787 GLY A CA 1
ATOM 5631 C C . GLY A 1 787 ? -32.683 9.437 15.844 1.00 54.22 787 GLY A C 1
ATOM 5632 O O . GLY A 1 787 ? -32.453 8.947 16.939 1.00 54.22 787 GLY A O 1
ATOM 5633 N N . SER A 1 788 ? -31.852 9.396 14.799 1.00 51.75 788 SER A N 1
ATOM 5634 C CA . SER A 1 788 ? -30.402 9.230 14.906 1.00 51.75 788 SER A CA 1
ATOM 5635 C C . SER A 1 788 ? -29.863 10.502 15.560 1.00 51.75 788 SER A C 1
ATOM 5637 O O . SER A 1 788 ? -29.676 11.542 14.918 1.00 51.75 788 SER A O 1
ATOM 5639 N N . GLN A 1 789 ? -29.869 10.509 16.888 1.00 58.91 789 GLN A N 1
ATOM 5640 C CA . GLN A 1 789 ? -28.999 11.407 17.630 1.00 58.91 789 GLN A CA 1
ATOM 5641 C C . GLN A 1 789 ? -27.651 10.705 17.656 1.00 58.91 789 GLN A C 1
ATOM 5643 O O . GLN A 1 789 ? -27.651 9.498 17.821 1.00 58.91 789 GLN A O 1
ATOM 5648 N N . ASP A 1 790 ? -26.558 11.445 17.504 1.00 66.25 790 ASP A N 1
ATOM 5649 C CA . ASP A 1 790 ? -25.218 10.955 17.817 1.00 66.25 790 ASP A CA 1
ATOM 5650 C C . ASP A 1 790 ? -25.296 10.309 19.212 1.00 66.25 790 ASP A C 1
ATOM 5652 O O . ASP A 1 790 ? -25.522 11.003 20.212 1.00 66.25 790 ASP A O 1
ATOM 5656 N N . THR A 1 791 ? -25.297 8.979 19.251 1.00 76.38 791 THR A N 1
ATOM 5657 C CA . THR A 1 791 ? -25.536 8.196 20.458 1.00 76.38 791 THR A CA 1
ATOM 5658 C C . THR A 1 791 ? -24.404 7.222 20.639 1.00 76.38 791 THR A C 1
ATOM 5660 O O . THR A 1 791 ? -24.032 6.494 19.725 1.00 76.38 791 THR A O 1
ATOM 5663 N N . VAL A 1 792 ? -23.894 7.200 21.857 1.00 83.25 792 VAL A N 1
ATOM 5664 C CA . VAL A 1 792 ? -23.278 6.019 22.421 1.00 83.25 792 VAL A CA 1
ATOM 5665 C C . VAL A 1 792 ? -24.411 5.134 22.943 1.00 83.25 792 VAL A C 1
ATOM 5667 O O . VAL A 1 792 ? -25.223 5.619 23.735 1.00 83.25 792 VAL A O 1
ATOM 5670 N N . ASP A 1 793 ? -24.472 3.887 22.482 1.00 85.06 793 ASP A N 1
ATOM 5671 C CA . ASP A 1 793 ? -25.261 2.803 23.073 1.00 85.06 793 ASP A CA 1
ATOM 5672 C C . ASP A 1 793 ? -24.283 1.736 23.573 1.00 85.06 793 ASP A C 1
ATOM 5674 O O . ASP A 1 793 ? -23.283 1.426 22.929 1.00 85.06 793 ASP A O 1
ATOM 5678 N N . VAL A 1 794 ? -24.501 1.245 24.785 1.00 86.31 794 VAL A N 1
ATOM 5679 C CA . VAL A 1 794 ? -23.627 0.240 25.391 1.00 86.31 794 VAL A CA 1
ATOM 5680 C C . VAL A 1 794 ? -24.518 -0.717 26.156 1.00 86.31 794 VAL A C 1
ATOM 5682 O O . VAL A 1 794 ? -25.101 -0.296 27.155 1.00 86.31 794 VAL A O 1
ATOM 5685 N N . ASP A 1 795 ? -24.565 -1.976 25.726 1.00 85.56 795 ASP A N 1
ATOM 5686 C CA . ASP A 1 795 ? -25.200 -3.092 26.429 1.00 85.56 795 ASP A CA 1
ATOM 5687 C C . ASP A 1 795 ? -24.118 -4.029 26.979 1.00 85.56 795 ASP A C 1
ATOM 5689 O O . ASP A 1 795 ? -23.218 -4.483 26.271 1.00 85.56 795 ASP A O 1
ATOM 5693 N N . LEU A 1 796 ? -24.169 -4.293 28.285 1.00 85.88 796 LEU A N 1
ATOM 5694 C CA . LEU A 1 796 ? -23.200 -5.141 28.977 1.00 85.88 796 LEU A CA 1
ATOM 5695 C C . LEU A 1 796 ? -23.936 -6.246 29.728 1.00 85.88 796 LEU A C 1
ATOM 5697 O O . LEU A 1 796 ? -24.488 -6.023 30.813 1.00 85.88 796 LEU A O 1
ATOM 5701 N N . SER A 1 797 ? -23.834 -7.464 29.210 1.00 82.62 797 SER A N 1
ATOM 5702 C CA . SER A 1 797 ? -24.423 -8.668 29.785 1.00 82.62 797 SER A CA 1
ATOM 5703 C C . SER A 1 797 ? -23.320 -9.616 30.270 1.00 82.62 797 SER A C 1
ATOM 5705 O O . SER A 1 797 ? -22.419 -10.004 29.544 1.00 82.62 797 SER A O 1
ATOM 5707 N N . ASN A 1 798 ? -23.318 -9.954 31.566 1.00 79.56 798 ASN A N 1
ATOM 5708 C CA . ASN A 1 798 ? -22.341 -10.884 32.168 1.00 79.56 798 ASN A CA 1
ATOM 5709 C C . ASN A 1 798 ? -20.847 -10.556 31.918 1.00 79.56 798 ASN A C 1
ATOM 5711 O O . ASN A 1 798 ? -20.012 -11.457 31.835 1.00 79.56 798 ASN A O 1
ATOM 5715 N N . THR A 1 799 ? -20.487 -9.274 31.870 1.00 82.50 799 THR A N 1
ATOM 5716 C CA . THR A 1 799 ? -19.117 -8.839 31.553 1.00 82.50 799 THR A CA 1
ATOM 5717 C C . THR A 1 799 ? -18.221 -8.678 32.790 1.00 82.50 799 THR A C 1
ATOM 5719 O O . THR A 1 799 ? -18.686 -8.666 33.930 1.00 82.50 799 THR A O 1
ATOM 5722 N N . GLY A 1 800 ? -16.906 -8.537 32.587 1.00 83.75 800 GLY A N 1
ATOM 5723 C CA . GLY A 1 800 ? -15.913 -8.268 33.636 1.00 83.75 800 GLY A CA 1
ATOM 5724 C C . GLY A 1 800 ? -15.319 -6.847 33.638 1.00 83.75 800 GLY A C 1
ATOM 5725 O O . GLY A 1 800 ? -14.260 -6.601 34.225 1.00 83.75 800 GLY A O 1
ATOM 5726 N N . VAL A 1 801 ? -15.995 -5.883 33.012 1.00 87.31 801 VAL A N 1
ATOM 5727 C CA . VAL A 1 801 ? -15.551 -4.481 32.986 1.00 87.31 801 VAL A CA 1
ATOM 5728 C C . VAL A 1 801 ? -15.362 -3.946 34.422 1.00 87.31 801 VAL A C 1
ATOM 5730 O O . VAL A 1 801 ? -16.269 -3.984 35.252 1.00 87.31 801 VAL A O 1
ATOM 5733 N N . VAL A 1 802 ? -14.175 -3.409 34.731 1.00 87.81 802 VAL A N 1
ATOM 5734 C CA . VAL A 1 802 ? -13.852 -2.834 36.057 1.00 87.81 802 VAL A CA 1
ATOM 5735 C C . VAL A 1 802 ? -14.045 -1.320 36.126 1.00 87.81 802 VAL A C 1
ATOM 5737 O O . VAL A 1 802 ? -14.265 -0.758 37.209 1.00 87.81 802 VAL A O 1
ATOM 5740 N N . SER A 1 803 ? -13.942 -0.653 34.976 1.00 86.44 803 SER A N 1
ATOM 5741 C CA . SER A 1 803 ? -14.214 0.773 34.815 1.00 86.44 803 SER A CA 1
ATOM 5742 C C . SER A 1 803 ? -14.644 1.085 33.388 1.00 86.44 803 SER A C 1
ATOM 5744 O O . SER A 1 803 ? -13.983 0.620 32.458 1.00 86.44 803 SER A O 1
ATOM 5746 N N . ALA A 1 804 ? -15.668 1.921 33.236 1.00 86.94 804 ALA A N 1
ATOM 5747 C CA . ALA A 1 804 ? -16.134 2.418 31.945 1.00 86.94 804 ALA A CA 1
ATOM 5748 C C . ALA A 1 804 ? -16.039 3.952 31.882 1.00 86.94 804 ALA A C 1
ATOM 5750 O O . ALA A 1 804 ? -16.387 4.629 32.853 1.00 86.94 804 ALA A O 1
ATOM 5751 N N . THR A 1 805 ? -15.577 4.489 30.754 1.00 89.50 805 THR A N 1
ATOM 5752 C CA . THR A 1 805 ? -15.654 5.917 30.408 1.00 89.50 805 THR A CA 1
ATOM 5753 C C . THR A 1 805 ? -16.467 6.054 29.129 1.00 89.50 805 THR A C 1
ATOM 5755 O O . THR A 1 805 ? -16.104 5.439 28.133 1.00 89.50 805 THR A O 1
ATOM 5758 N N . ILE A 1 806 ? -17.532 6.849 29.156 1.00 86.75 806 ILE A N 1
ATOM 5759 C CA . ILE A 1 806 ? -18.488 7.019 28.060 1.00 86.75 806 ILE A CA 1
ATOM 5760 C C . ILE A 1 806 ? -18.628 8.518 27.762 1.00 86.75 806 ILE A C 1
ATOM 5762 O O . ILE A 1 806 ? -19.000 9.289 28.649 1.00 86.75 806 ILE A O 1
ATOM 5766 N N . ASP A 1 807 ? -18.300 8.948 26.545 1.00 82.94 807 ASP A N 1
ATOM 5767 C CA . ASP A 1 807 ? -18.262 10.366 26.138 1.00 82.94 807 ASP A CA 1
ATOM 5768 C C . ASP A 1 807 ? -19.018 10.566 24.810 1.00 82.94 807 ASP A C 1
ATOM 5770 O O . ASP A 1 807 ? -18.455 10.284 23.758 1.00 82.94 807 ASP A O 1
ATOM 5774 N N . GLY A 1 808 ? -20.287 11.014 24.831 1.00 69.31 808 GLY A N 1
ATOM 5775 C CA . GLY A 1 808 ? -21.051 11.199 23.575 1.00 69.31 808 GLY A CA 1
ATOM 5776 C C . GLY A 1 808 ? -22.596 11.165 23.577 1.00 69.31 808 GLY A C 1
ATOM 5777 O O . GLY A 1 808 ? -23.163 11.186 22.494 1.00 69.31 808 GLY A O 1
ATOM 5778 N N . GLY A 1 809 ? -23.306 11.164 24.721 1.00 61.56 809 GLY A N 1
ATOM 5779 C CA . GLY A 1 809 ? -24.796 11.054 24.799 1.00 61.56 809 GLY A CA 1
ATOM 5780 C C . GLY A 1 809 ? -25.333 9.654 24.437 1.00 61.56 809 GLY A C 1
ATOM 5781 O O . GLY A 1 809 ? -24.549 8.837 24.005 1.00 61.56 809 GLY A O 1
ATOM 5782 N N . SER A 1 810 ? -26.593 9.209 24.590 1.00 52.22 810 SER A N 1
ATOM 5783 C CA . SER A 1 810 ? -27.715 9.585 25.478 1.00 52.22 810 SER A CA 1
ATOM 5784 C C . SER A 1 810 ? -28.345 8.343 26.167 1.00 52.22 810 SER A C 1
ATOM 5786 O O . SER A 1 810 ? -29.379 8.462 26.832 1.00 52.22 810 SER A O 1
ATOM 5788 N N . GLU A 1 811 ? -27.741 7.151 26.030 1.00 59.66 811 GLU A N 1
ATOM 5789 C CA . GLU A 1 811 ? -28.244 5.898 26.608 1.00 59.66 811 GLU A CA 1
ATOM 5790 C C . GLU A 1 811 ? -27.074 4.980 27.022 1.00 59.66 811 GLU A C 1
ATOM 5792 O O . GLU A 1 811 ? -26.125 4.770 26.287 1.00 59.66 811 GLU A O 1
ATOM 5797 N N . PHE A 1 812 ? -27.098 4.487 28.258 1.00 62.78 812 PHE A N 1
ATOM 5798 C CA . PHE A 1 812 ? -26.208 3.428 28.738 1.00 62.78 812 PHE A CA 1
ATOM 5799 C C . PHE A 1 812 ? -27.128 2.407 29.391 1.00 62.78 812 PHE A C 1
ATOM 5801 O O . PHE A 1 812 ? -27.689 2.703 30.456 1.00 62.78 812 PHE A O 1
ATOM 5808 N N . ASP A 1 813 ? -27.347 1.262 28.744 1.00 62.84 813 ASP A N 1
ATOM 5809 C CA . ASP A 1 813 ? -28.160 0.190 29.313 1.00 62.84 813 ASP A CA 1
ATOM 5810 C C . ASP A 1 813 ? -27.257 -0.883 29.922 1.00 62.84 813 ASP A C 1
ATOM 5812 O O . ASP A 1 813 ? -26.318 -1.400 29.335 1.00 62.84 813 ASP A O 1
ATOM 5816 N N . TYR A 1 814 ? -27.536 -1.225 31.169 1.00 61.22 814 TYR A N 1
ATOM 5817 C CA . TYR A 1 814 ? -26.849 -2.317 31.833 1.00 61.22 814 TYR A CA 1
ATOM 5818 C C . TYR A 1 814 ? -27.887 -3.375 32.167 1.00 61.22 814 TYR A C 1
ATOM 5820 O O . TYR A 1 814 ? -28.526 -3.342 33.232 1.00 61.22 814 TYR A O 1
ATOM 5828 N N . VAL A 1 815 ? -28.068 -4.327 31.256 1.00 56.72 815 VAL A N 1
ATOM 5829 C CA . VAL A 1 815 ? -29.031 -5.405 31.445 1.00 56.72 815 VAL A CA 1
ATOM 5830 C C . VAL A 1 815 ? -28.372 -6.550 32.202 1.00 56.72 815 VAL A C 1
ATOM 5832 O O . VAL A 1 815 ? -27.706 -7.428 31.669 1.00 56.72 815 VAL A O 1
ATOM 5835 N N . ARG A 1 816 ? -28.644 -6.624 33.507 1.00 52.53 816 ARG A N 1
ATOM 5836 C CA . ARG A 1 816 ? -28.459 -7.886 34.231 1.00 52.53 816 ARG A CA 1
ATOM 5837 C C . ARG A 1 816 ? -29.547 -8.851 33.755 1.00 52.53 816 ARG A C 1
ATOM 5839 O O . ARG A 1 816 ? -30.712 -8.621 34.086 1.00 52.53 816 ARG A O 1
ATOM 5846 N N . ASP A 1 817 ? -29.213 -9.938 33.057 1.00 49.59 817 ASP A N 1
ATOM 5847 C CA . ASP A 1 817 ? -30.202 -10.988 32.777 1.00 49.59 817 ASP A CA 1
ATOM 5848 C C . ASP A 1 817 ? -30.636 -11.653 34.098 1.00 49.59 817 ASP A C 1
ATOM 5850 O O . ASP A 1 817 ? -29.963 -12.506 34.685 1.00 49.59 817 ASP A O 1
ATOM 5854 N N . VAL A 1 818 ? -31.758 -11.187 34.651 1.00 43.53 818 VAL A N 1
ATOM 5855 C CA . VAL A 1 818 ? -32.314 -11.680 35.920 1.00 43.53 818 VAL A CA 1
ATOM 5856 C C . VAL A 1 818 ? -33.435 -12.702 35.723 1.00 43.53 818 VAL A C 1
ATOM 5858 O O . VAL A 1 818 ? -34.056 -13.113 36.713 1.00 43.53 818 VAL A O 1
ATOM 5861 N N . ASP A 1 819 ? -33.687 -13.190 34.504 1.00 44.06 819 ASP A N 1
ATOM 5862 C CA . ASP A 1 819 ? -34.842 -14.055 34.225 1.00 44.06 819 ASP A CA 1
ATOM 5863 C C . ASP A 1 819 ? -34.656 -15.551 34.566 1.00 44.06 819 ASP A C 1
ATOM 5865 O O . ASP A 1 819 ? -35.512 -16.384 34.242 1.00 44.06 819 ASP A O 1
ATOM 5869 N N . GLY A 1 820 ? -33.674 -15.894 35.414 1.00 44.28 820 GLY A N 1
ATOM 5870 C CA . GLY A 1 820 ? -33.924 -16.962 36.390 1.00 44.28 820 GLY A CA 1
ATOM 5871 C C . GLY A 1 820 ? -32.743 -17.718 36.990 1.00 44.28 820 GLY A C 1
ATOM 5872 O O . GLY A 1 820 ? -32.606 -18.912 36.752 1.00 44.28 820 GLY A O 1
ATOM 5873 N N . VAL A 1 821 ? -32.074 -17.093 37.964 1.00 42.84 821 VAL A N 1
ATOM 5874 C CA . VAL A 1 821 ? -31.245 -17.742 39.003 1.00 42.84 821 VAL A CA 1
ATOM 5875 C C . VAL A 1 821 ? -29.975 -18.427 38.477 1.00 42.84 821 VAL A C 1
ATOM 5877 O O . VAL A 1 821 ? -29.859 -19.653 38.488 1.00 42.84 821 VAL A O 1
ATOM 5880 N N . VAL A 1 822 ? -28.960 -17.618 38.181 1.00 36.12 822 VAL A N 1
ATOM 5881 C CA . VAL A 1 822 ? -27.555 -18.045 38.212 1.00 36.12 822 VAL A CA 1
ATOM 5882 C C . VAL A 1 822 ? -26.972 -17.649 39.575 1.00 36.12 822 VAL A C 1
ATOM 5884 O O . VAL A 1 822 ? -26.577 -16.515 39.797 1.00 36.12 822 VAL A O 1
ATOM 5887 N N . THR A 1 823 ? -26.940 -18.573 40.541 1.00 38.16 823 THR A N 1
ATOM 5888 C CA . THR A 1 823 ? -26.323 -18.358 41.873 1.00 38.16 823 THR A CA 1
ATOM 5889 C C . THR A 1 823 ? -24.808 -18.623 41.869 1.00 38.16 823 THR A C 1
ATOM 5891 O O . THR A 1 823 ? -24.284 -19.242 42.796 1.00 38.16 823 THR A O 1
ATOM 5894 N N . GLY A 1 824 ? -24.115 -18.258 40.786 1.00 37.25 824 GLY A N 1
ATOM 5895 C CA . GLY A 1 824 ? -22.732 -18.678 40.518 1.00 37.25 824 GLY A CA 1
ATOM 5896 C C . GLY A 1 824 ? -21.718 -17.565 40.259 1.00 37.25 824 GLY A C 1
ATOM 5897 O O . GLY A 1 824 ? -20.531 -17.820 40.442 1.00 37.25 824 GLY A O 1
ATOM 5898 N N . LEU A 1 825 ? -22.165 -16.360 39.899 1.00 35.94 825 LEU A N 1
ATOM 5899 C CA . LEU A 1 825 ? -21.324 -15.192 39.605 1.00 35.94 825 LEU A CA 1
ATOM 5900 C C . LEU A 1 825 ? -21.929 -13.934 40.262 1.00 35.94 825 LEU A C 1
ATOM 5902 O O . LEU A 1 825 ? -22.223 -12.936 39.616 1.00 35.94 825 LEU A O 1
ATOM 5906 N N . ASP A 1 826 ? -22.176 -14.013 41.574 1.00 42.16 826 ASP A N 1
ATOM 5907 C CA . ASP A 1 826 ? -22.416 -12.828 42.405 1.00 42.16 826 ASP A CA 1
ATOM 5908 C C . ASP A 1 826 ? -21.098 -12.030 42.500 1.00 42.16 826 ASP A C 1
ATOM 5910 O O . ASP A 1 826 ? -20.293 -12.322 43.381 1.00 42.16 826 ASP A O 1
ATOM 5914 N N . ASP A 1 827 ? -20.838 -11.141 41.538 1.00 49.44 827 ASP A N 1
ATOM 5915 C CA . ASP A 1 827 ? -20.044 -9.896 41.633 1.00 49.44 827 ASP A CA 1
ATOM 5916 C C . ASP A 1 827 ? -19.497 -9.537 40.248 1.00 49.44 827 ASP A C 1
ATOM 5918 O O . ASP A 1 827 ? -18.522 -10.127 39.787 1.00 49.44 827 ASP A O 1
ATOM 5922 N N . ILE A 1 828 ? -20.096 -8.541 39.597 1.00 51.56 828 ILE A N 1
ATOM 5923 C CA . ILE A 1 828 ? -19.413 -7.812 38.526 1.00 51.56 828 ILE A CA 1
ATOM 5924 C C . ILE A 1 828 ? -18.795 -6.570 39.178 1.00 51.56 828 ILE A C 1
ATOM 5926 O O . ILE A 1 828 ? -19.518 -5.752 39.750 1.00 51.56 828 ILE A O 1
ATOM 5930 N N . ASP A 1 829 ? -17.463 -6.475 39.158 1.00 58.16 829 ASP A N 1
ATOM 5931 C CA . ASP A 1 829 ? -16.612 -5.528 39.904 1.00 58.16 829 ASP A CA 1
ATOM 5932 C C . ASP A 1 829 ? -16.502 -4.134 39.229 1.00 58.16 829 ASP A C 1
ATOM 5934 O O . ASP A 1 829 ? -15.419 -3.539 39.200 1.00 58.16 829 ASP A O 1
ATOM 5938 N N . PHE A 1 830 ? -17.584 -3.561 38.684 1.00 64.31 830 PHE A N 1
ATOM 5939 C CA . PHE A 1 830 ? -17.523 -2.154 38.262 1.00 64.31 830 PHE A CA 1
ATOM 5940 C C . PHE A 1 830 ? -17.269 -1.296 39.491 1.00 64.31 830 PHE A C 1
ATOM 5942 O O . PHE A 1 830 ? -18.108 -1.221 40.382 1.00 64.31 830 PHE A O 1
ATOM 5949 N N . THR A 1 831 ? -16.125 -0.623 39.550 1.00 71.75 831 THR A N 1
ATOM 5950 C CA . THR A 1 831 ? -15.820 0.258 40.687 1.00 71.75 831 THR A CA 1
ATOM 5951 C C . THR A 1 831 ? -16.103 1.721 40.376 1.00 71.75 831 THR A C 1
ATOM 5953 O O . THR A 1 831 ? -16.456 2.467 41.296 1.00 71.75 831 THR A O 1
ATOM 5956 N N . SER A 1 832 ? -16.003 2.116 39.103 1.00 76.25 832 SER A N 1
ATOM 5957 C CA . SER A 1 832 ? -16.248 3.481 38.635 1.00 76.25 832 SER A CA 1
ATOM 5958 C C . SER A 1 832 ? -16.799 3.529 37.211 1.00 76.25 832 SER A C 1
ATOM 5960 O O . SER A 1 832 ? -16.274 2.840 36.336 1.00 76.25 832 SER A O 1
ATOM 5962 N N . VAL A 1 833 ? -17.775 4.400 36.970 1.00 79.44 833 VAL A N 1
ATOM 5963 C CA . VAL A 1 833 ? -18.279 4.752 35.633 1.00 79.44 833 VAL A CA 1
ATOM 5964 C C . VAL A 1 833 ? -18.168 6.268 35.470 1.00 79.44 833 VAL A C 1
ATOM 5966 O O . VAL A 1 833 ? -18.508 6.986 36.409 1.00 79.44 833 VAL A O 1
ATOM 5969 N N . SER A 1 834 ? -17.668 6.749 34.331 1.00 79.50 834 SER A N 1
ATOM 5970 C CA . SER A 1 834 ? -17.647 8.174 33.983 1.00 79.50 834 SER A CA 1
ATOM 5971 C C . SER A 1 834 ? -18.469 8.413 32.720 1.00 79.50 834 SER A C 1
ATOM 5973 O O . SER A 1 834 ? -18.182 7.784 31.709 1.00 79.50 834 SER A O 1
ATOM 5975 N N . ILE A 1 835 ? -19.479 9.281 32.779 1.00 78.31 835 ILE A N 1
ATOM 5976 C CA . ILE A 1 835 ? -20.388 9.583 31.663 1.00 78.31 835 ILE A CA 1
ATOM 5977 C C . ILE A 1 835 ? -20.366 11.084 31.406 1.00 78.31 835 ILE A C 1
ATOM 5979 O O . ILE A 1 835 ? -20.493 11.864 32.348 1.00 78.31 835 ILE A O 1
ATOM 5983 N N . ASN A 1 836 ? -20.230 11.499 30.154 1.00 73.56 836 ASN A N 1
ATOM 5984 C CA . ASN A 1 836 ? -20.366 12.892 29.742 1.00 73.56 836 ASN A CA 1
ATOM 5985 C C . ASN A 1 836 ? -21.500 13.000 28.708 1.00 73.56 836 ASN A C 1
ATOM 5987 O O . ASN A 1 836 ? -21.351 12.535 27.578 1.00 73.56 836 ASN A O 1
ATOM 5991 N N . ASP A 1 837 ? -22.642 13.563 29.119 1.00 70.50 837 ASP A N 1
ATOM 5992 C CA . ASP A 1 837 ? -23.877 13.610 28.319 1.00 70.50 837 ASP A CA 1
ATOM 5993 C C . ASP A 1 837 ? -24.381 15.052 28.098 1.00 70.50 837 ASP A C 1
ATOM 5995 O O . ASP A 1 837 ? -24.541 15.851 29.028 1.00 70.50 837 ASP A O 1
ATOM 5999 N N . ASP A 1 838 ? -24.651 15.391 26.836 1.00 62.06 838 ASP A N 1
ATOM 6000 C CA . ASP A 1 838 ? -25.165 16.693 26.401 1.00 62.06 838 ASP A CA 1
ATOM 6001 C C . ASP A 1 838 ? -26.663 16.655 25.984 1.00 62.06 838 ASP A C 1
ATOM 6003 O O . ASP A 1 838 ? -27.220 17.695 25.597 1.00 62.06 838 ASP A O 1
ATOM 6007 N N . GLY A 1 839 ? -27.334 15.496 26.087 1.00 54.00 839 GLY A N 1
ATOM 6008 C CA . GLY A 1 839 ? -28.713 15.217 25.652 1.00 54.00 839 GLY A CA 1
ATOM 6009 C C . GLY A 1 839 ? -29.747 15.080 26.785 1.00 54.00 839 GLY A C 1
ATOM 6010 O O . GLY A 1 839 ? -29.415 14.980 27.953 1.00 54.00 839 GLY A O 1
ATOM 6011 N N . VAL A 1 840 ? -31.046 15.170 26.466 1.00 43.41 840 VAL A N 1
ATOM 6012 C CA . VAL A 1 840 ? -32.156 15.268 27.442 1.00 43.41 840 VAL A CA 1
ATOM 6013 C C . VAL A 1 840 ? -33.359 14.416 27.017 1.00 43.41 840 VAL A C 1
ATOM 6015 O O . VAL A 1 840 ? -33.755 14.486 25.856 1.00 43.41 840 VAL A O 1
ATOM 6018 N N . GLU A 1 841 ? -34.022 13.808 28.017 1.00 50.84 841 GLU A N 1
ATOM 6019 C CA . GLU A 1 841 ? -35.415 13.306 28.113 1.00 50.84 841 GLU A CA 1
ATOM 6020 C C . GLU A 1 841 ? -35.669 11.773 28.101 1.00 50.84 841 GLU A C 1
ATOM 6022 O O . GLU A 1 841 ? -35.861 11.148 27.064 1.00 50.84 841 GLU A O 1
ATOM 6027 N N . ASN A 1 842 ? -36.019 11.276 29.301 1.00 41.50 842 ASN A N 1
ATOM 6028 C CA . ASN A 1 842 ? -37.137 10.354 29.582 1.00 41.50 842 ASN A CA 1
ATOM 6029 C C . ASN A 1 842 ? -37.071 8.927 28.996 1.00 41.50 842 ASN A C 1
ATOM 6031 O O . ASN A 1 842 ? -38.003 8.497 28.306 1.00 41.50 842 ASN A O 1
ATOM 6035 N N . GLY A 1 843 ? -36.062 8.146 29.375 1.00 50.59 843 GLY A N 1
ATOM 6036 C CA . GLY A 1 843 ? -36.047 6.707 29.073 1.00 50.59 843 GLY A CA 1
ATOM 6037 C C . GLY A 1 843 ? -35.121 5.841 29.920 1.00 50.59 843 GLY A C 1
ATOM 6038 O O . GLY A 1 843 ? -35.356 4.640 29.971 1.00 50.59 843 GLY A O 1
ATOM 6039 N N . LEU A 1 844 ? -34.152 6.453 30.609 1.00 54.53 844 LEU A N 1
ATOM 6040 C CA . LEU A 1 844 ? -32.961 5.771 31.109 1.00 54.53 844 LEU A CA 1
ATOM 6041 C C . LEU A 1 844 ? -33.251 4.523 31.949 1.00 54.53 844 LEU A C 1
ATOM 6043 O O . LEU A 1 844 ? -34.039 4.544 32.907 1.00 54.53 844 LEU A O 1
ATOM 6047 N N . ALA A 1 845 ? -32.553 3.449 31.589 1.00 58.97 845 ALA A N 1
ATOM 6048 C CA . ALA A 1 845 ? -32.392 2.281 32.427 1.00 58.97 845 ALA A CA 1
ATOM 6049 C C . ALA A 1 845 ? -31.756 2.680 33.776 1.00 58.97 845 ALA A C 1
ATOM 6051 O O . ALA A 1 845 ? -30.938 3.600 33.850 1.00 58.97 845 ALA A O 1
ATOM 6052 N N . PRO A 1 846 ? -32.161 2.049 34.889 1.00 67.69 846 PRO A N 1
ATOM 6053 C CA . PRO A 1 846 ? -31.571 2.344 36.185 1.00 67.69 846 PRO A CA 1
ATOM 6054 C C . PRO A 1 846 ? -30.131 1.837 36.326 1.00 67.69 846 PRO A C 1
ATOM 6056 O O . PRO A 1 846 ? -29.870 0.655 36.121 1.00 67.69 846 PRO A O 1
ATOM 6059 N N . TYR A 1 847 ? -29.246 2.661 36.887 1.00 77.12 847 TYR A N 1
ATOM 6060 C CA . TYR A 1 847 ? -27.948 2.226 37.405 1.00 77.12 847 TYR A CA 1
ATOM 6061 C C . TYR A 1 847 ? -28.140 1.412 38.692 1.00 77.12 847 TYR A C 1
ATOM 6063 O O . TYR A 1 847 ? -28.557 1.958 39.718 1.00 77.12 847 TYR A O 1
ATOM 6071 N N . GLY A 1 848 ? -27.822 0.114 38.652 1.00 71.69 848 GLY A N 1
ATOM 6072 C CA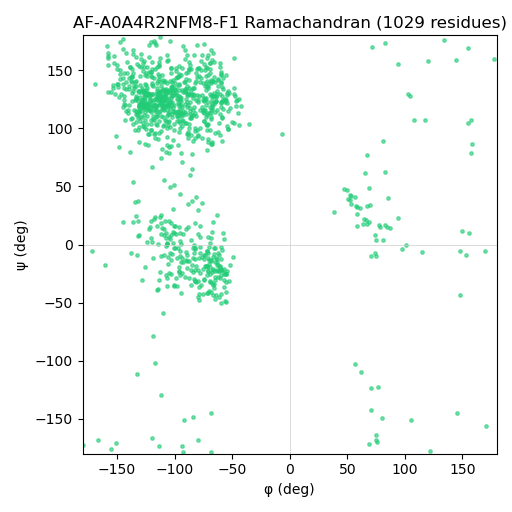 . GLY A 1 848 ? -28.002 -0.797 39.786 1.00 71.69 848 GLY A CA 1
ATOM 6073 C C . GLY A 1 848 ? -26.984 -1.924 39.859 1.00 71.69 848 GLY A C 1
ATOM 6074 O O . GLY A 1 848 ? -27.266 -3.040 39.423 1.00 71.69 848 GLY A O 1
ATOM 6075 N N . ASN A 1 849 ? -25.816 -1.644 40.445 1.00 77.25 849 ASN A N 1
ATOM 6076 C CA . ASN A 1 849 ? -24.752 -2.628 40.640 1.00 77.25 849 ASN A CA 1
ATOM 6077 C C . ASN A 1 849 ? -24.209 -2.611 42.091 1.00 77.25 849 ASN A C 1
ATOM 6079 O O . ASN A 1 849 ? -23.703 -1.576 42.532 1.00 77.25 849 ASN A O 1
ATOM 6083 N N . PRO A 1 850 ? -24.218 -3.750 42.818 1.00 79.81 850 PRO A N 1
ATOM 6084 C CA . PRO A 1 850 ? -23.779 -3.822 44.215 1.00 79.81 850 PRO A CA 1
ATOM 6085 C C . PRO A 1 850 ? -22.318 -3.415 44.448 1.00 79.81 850 PRO A C 1
ATOM 6087 O O . PRO A 1 850 ? -21.983 -3.032 45.568 1.00 79.81 850 PRO A O 1
ATOM 6090 N N . ASN A 1 851 ? -21.455 -3.471 43.430 1.00 81.12 851 ASN A N 1
ATOM 6091 C CA . ASN A 1 851 ? -20.029 -3.139 43.522 1.00 81.12 851 ASN A CA 1
ATOM 6092 C C . ASN A 1 851 ? -19.680 -1.726 43.055 1.00 81.12 851 ASN A C 1
ATOM 6094 O O . ASN A 1 851 ? -18.573 -1.266 43.345 1.00 81.12 851 ASN A O 1
ATOM 6098 N N . LEU A 1 852 ? -20.608 -1.019 42.399 1.00 84.38 852 LEU A N 1
ATOM 6099 C CA . LEU A 1 852 ? -20.389 0.354 41.948 1.00 84.38 852 LEU A CA 1
ATOM 6100 C C . LEU A 1 852 ? -20.039 1.223 43.154 1.00 84.38 852 LEU A C 1
ATOM 6102 O O . LEU A 1 852 ? -20.857 1.359 44.056 1.00 84.38 852 LEU A O 1
ATOM 6106 N N . THR A 1 853 ? -18.831 1.800 43.195 1.00 87.75 853 THR A N 1
ATOM 6107 C CA . THR A 1 853 ? -18.391 2.642 44.327 1.00 87.75 853 THR A CA 1
ATOM 6108 C C . THR A 1 853 ? -18.498 4.132 44.036 1.00 87.75 853 THR A C 1
ATOM 6110 O O . THR A 1 853 ? -18.833 4.905 44.946 1.00 87.75 853 THR A O 1
ATOM 6113 N N . THR A 1 854 ? -18.243 4.516 42.785 1.00 87.38 854 THR A N 1
ATOM 6114 C CA . THR A 1 854 ? -18.258 5.896 42.299 1.00 87.38 854 THR A CA 1
ATOM 6115 C C . THR A 1 854 ? -18.936 5.963 40.930 1.00 87.38 854 THR A C 1
ATOM 6117 O O . THR A 1 854 ? -18.714 5.092 40.096 1.00 87.38 854 THR A O 1
ATOM 6120 N N . LEU A 1 855 ? -19.737 6.995 40.686 1.00 87.94 855 LEU A N 1
ATOM 6121 C CA . LEU A 1 855 ? -20.279 7.345 39.373 1.00 87.94 855 LEU A CA 1
ATOM 6122 C C . LEU A 1 855 ? -19.965 8.824 39.125 1.00 87.94 855 LEU A C 1
ATOM 6124 O O . LEU A 1 855 ? -20.425 9.659 39.897 1.00 87.94 855 LEU A O 1
ATOM 6128 N N . ASP A 1 856 ? -19.175 9.134 38.101 1.00 86.94 856 ASP A N 1
ATOM 6129 C CA . ASP A 1 856 ? -18.807 10.498 37.714 1.00 86.94 856 ASP A CA 1
ATOM 6130 C C . ASP A 1 856 ? -19.646 10.898 36.490 1.00 86.94 856 ASP A C 1
ATOM 6132 O O . ASP A 1 856 ? -19.478 10.326 35.419 1.00 86.94 856 ASP A O 1
ATOM 6136 N N . VAL A 1 857 ? -20.564 11.855 36.616 1.00 84.25 857 VAL A N 1
ATOM 6137 C CA . VAL A 1 857 ? -21.439 12.288 35.514 1.00 84.25 857 VAL A CA 1
ATOM 6138 C C . VAL A 1 857 ? -21.232 13.771 35.221 1.00 84.25 857 VAL A C 1
ATOM 6140 O O . VAL A 1 857 ? -21.426 14.634 36.081 1.00 84.25 857 VAL A O 1
ATOM 6143 N N . GLY A 1 858 ? -20.826 14.065 33.993 1.00 82.25 858 GLY A N 1
ATOM 6144 C CA . GLY A 1 858 ? -20.621 15.399 33.451 1.00 82.25 858 GLY A CA 1
ATOM 6145 C C . GLY A 1 858 ? -21.539 15.693 32.269 1.00 82.25 858 GLY A C 1
ATOM 6146 O O . GLY A 1 858 ? -22.291 14.834 31.816 1.00 82.25 858 GLY A O 1
ATOM 6147 N N . GLY A 1 859 ? -21.471 16.933 31.789 1.00 82.38 859 GLY A N 1
ATOM 6148 C CA . GLY A 1 859 ? -22.125 17.351 30.551 1.00 82.38 859 GLY A CA 1
ATOM 6149 C C . GLY A 1 859 ? -23.115 18.498 30.726 1.00 82.38 859 GLY A C 1
ATOM 6150 O O . GLY A 1 859 ? -23.232 19.121 31.790 1.00 82.38 859 GLY A O 1
ATOM 6151 N N . ALA A 1 860 ? -23.771 18.896 29.641 1.00 78.75 860 ALA A N 1
ATOM 6152 C CA . ALA A 1 860 ? -24.669 20.042 29.629 1.00 78.75 860 ALA A CA 1
ATOM 6153 C C . ALA A 1 860 ? -25.941 19.795 30.450 1.00 78.75 860 ALA A C 1
ATOM 6155 O O . ALA A 1 860 ? -26.403 20.714 31.131 1.00 78.75 860 ALA A O 1
ATOM 6156 N N . ALA A 1 861 ? -26.522 18.606 30.379 1.00 78.25 861 ALA A N 1
ATOM 6157 C CA . ALA A 1 861 ? -27.786 18.254 31.007 1.00 78.25 861 ALA A CA 1
ATOM 6158 C C . ALA A 1 861 ? -27.750 16.776 31.383 1.00 78.25 861 ALA A C 1
ATOM 6160 O O . ALA A 1 861 ? -27.429 15.959 30.538 1.00 78.25 861 ALA A O 1
ATOM 6161 N N . VAL A 1 862 ? -28.041 16.451 32.641 1.00 76.88 862 VAL A N 1
ATOM 6162 C CA . VAL A 1 862 ? -27.743 15.120 33.182 1.00 76.88 862 VAL A CA 1
ATOM 6163 C C . VAL A 1 862 ? -28.975 14.512 33.849 1.00 76.88 862 VAL A C 1
ATOM 6165 O O . VAL A 1 862 ? -29.478 15.077 34.811 1.00 76.88 862 VAL A O 1
ATOM 6168 N N . ASP A 1 863 ? -29.421 13.337 33.419 1.00 80.31 863 ASP A N 1
ATOM 6169 C CA . ASP A 1 863 ? -30.444 12.544 34.116 1.00 80.31 863 ASP A CA 1
ATOM 6170 C C . ASP A 1 863 ? -29.785 11.278 34.707 1.00 80.31 863 ASP A C 1
ATOM 6172 O O . ASP A 1 863 ? -29.105 10.535 34.007 1.00 80.31 863 ASP A O 1
ATOM 6176 N N . VAL A 1 864 ? -29.960 11.007 36.004 1.00 82.00 864 VAL A N 1
ATOM 6177 C CA . VAL A 1 864 ? -29.380 9.841 36.699 1.00 82.00 864 VAL A CA 1
ATOM 6178 C C . VAL A 1 864 ? -30.466 9.101 37.467 1.00 82.00 864 VAL A C 1
ATOM 6180 O O . VAL A 1 864 ? -30.987 9.603 38.459 1.00 82.00 864 VAL A O 1
ATOM 6183 N N . TYR A 1 865 ? -30.766 7.861 37.079 1.00 84.88 865 TYR A N 1
ATOM 6184 C CA . TYR A 1 865 ? -31.702 7.004 37.811 1.00 84.88 865 TYR A CA 1
ATOM 6185 C C . TYR A 1 865 ? -30.954 5.878 38.534 1.00 84.88 865 TYR A C 1
ATOM 6187 O O . TYR A 1 865 ? -30.475 4.949 37.899 1.00 84.88 865 TYR A O 1
ATOM 6195 N N . LEU A 1 866 ? -30.835 5.939 39.863 1.00 84.69 866 LEU A N 1
ATOM 6196 C CA . LEU A 1 866 ? -30.199 4.891 40.673 1.00 84.69 866 LEU A CA 1
ATOM 6197 C C . LEU A 1 866 ? -31.268 3.918 41.203 1.00 84.69 866 LEU A C 1
ATOM 6199 O O . LEU A 1 866 ? -32.194 4.322 41.918 1.00 84.69 866 LEU A O 1
ATOM 6203 N N . SER A 1 867 ? -31.142 2.620 40.911 1.00 84.25 867 SER A N 1
ATOM 6204 C CA . SER A 1 867 ? -32.068 1.596 41.423 1.00 84.25 867 SER A CA 1
ATOM 6205 C C . SER A 1 867 ? -31.397 0.253 41.723 1.00 84.25 867 SER A C 1
ATOM 6207 O O . SER A 1 867 ? -30.262 0.035 41.339 1.00 84.25 867 SER A O 1
ATOM 6209 N N . GLY A 1 868 ? -32.083 -0.671 42.403 1.00 84.62 868 GLY A N 1
ATOM 6210 C CA . GLY A 1 868 ? -31.541 -2.009 42.677 1.00 84.62 868 GLY A CA 1
ATOM 6211 C C . GLY A 1 868 ? -30.477 -2.019 43.780 1.00 84.62 868 GLY A C 1
ATOM 6212 O O . GLY A 1 868 ? -30.394 -1.079 44.565 1.00 84.62 868 GLY A O 1
ATOM 6213 N N . ASP A 1 869 ? -29.697 -3.097 43.884 1.00 84.81 869 ASP A N 1
ATOM 6214 C CA . ASP A 1 869 ? -28.644 -3.229 44.903 1.00 84.81 869 ASP A CA 1
ATOM 6215 C C . ASP A 1 869 ? -27.450 -2.325 44.566 1.00 84.81 869 ASP A C 1
ATOM 6217 O O . ASP A 1 869 ? -26.846 -2.461 43.506 1.00 84.81 869 ASP A O 1
ATOM 6221 N N . LEU A 1 870 ? -27.130 -1.401 45.473 1.00 86.75 870 LEU A N 1
ATOM 6222 C CA . LEU A 1 870 ? -26.028 -0.437 45.392 1.00 86.75 870 LEU A CA 1
ATOM 6223 C C . LEU A 1 870 ? -25.240 -0.432 46.714 1.00 86.75 870 LEU A C 1
ATOM 6225 O O . LEU A 1 870 ? -24.823 0.615 47.214 1.00 86.75 870 LEU A O 1
ATOM 6229 N N . SER A 1 871 ? -25.079 -1.607 47.324 1.00 86.19 871 SER A N 1
ATOM 6230 C CA . SER A 1 871 ? -24.488 -1.785 48.657 1.00 86.19 871 SER A CA 1
ATOM 6231 C C . SER A 1 871 ? -23.062 -1.236 48.833 1.00 86.19 871 SER A C 1
ATOM 6233 O O . SER A 1 871 ? -22.692 -0.863 49.951 1.00 86.19 871 SER A O 1
ATOM 6235 N N . SER A 1 872 ? -22.270 -1.130 47.760 1.00 88.38 872 SER A N 1
ATOM 6236 C CA . SER A 1 872 ? -20.923 -0.526 47.780 1.00 88.38 872 SER A CA 1
ATOM 6237 C C . SER A 1 872 ? -20.877 0.943 47.342 1.00 88.38 872 SER A C 1
ATOM 6239 O O . SER A 1 872 ? -19.809 1.563 47.410 1.00 88.38 872 SER A O 1
ATOM 6241 N N . PHE A 1 873 ? -22.007 1.524 46.926 1.00 90.81 873 PHE A N 1
ATOM 6242 C CA . PHE A 1 873 ? -22.055 2.872 46.363 1.00 90.81 873 PHE A CA 1
ATOM 6243 C C . PHE A 1 873 ? -21.736 3.936 47.405 1.00 90.81 873 PHE A C 1
ATOM 6245 O O . PHE A 1 873 ? -22.301 3.973 48.499 1.00 90.81 873 PHE A O 1
ATOM 6252 N N . SER A 1 874 ? -20.794 4.817 47.066 1.00 92.06 874 SER A N 1
ATOM 6253 C CA . SER A 1 874 ? -20.256 5.808 47.997 1.00 92.06 874 SER A CA 1
ATOM 6254 C C . SER A 1 874 ? -20.283 7.229 47.454 1.00 92.06 874 SER A C 1
ATOM 6256 O O . SER A 1 874 ? -20.419 8.159 48.253 1.00 92.06 874 SER A O 1
ATOM 6258 N N . THR A 1 875 ? -20.161 7.413 46.136 1.00 93.50 875 THR A N 1
ATOM 6259 C CA . THR A 1 875 ? -20.003 8.738 45.524 1.00 93.50 875 THR A CA 1
ATOM 6260 C C . THR A 1 875 ? -20.734 8.830 44.184 1.00 93.50 875 THR A C 1
ATOM 6262 O O . THR A 1 875 ? -20.500 8.012 43.305 1.00 93.50 875 THR A O 1
ATOM 6265 N N . LEU A 1 876 ? -21.575 9.850 44.021 1.00 92.25 876 LEU A N 1
ATOM 6266 C CA . LEU A 1 876 ? -22.036 10.357 42.728 1.00 92.25 876 LEU A CA 1
ATOM 6267 C C . LEU A 1 876 ? -21.384 11.730 42.528 1.00 92.25 876 LEU A C 1
ATOM 6269 O O . LEU A 1 876 ? -21.702 12.667 43.265 1.00 92.25 876 LEU A O 1
ATOM 6273 N N . ASP A 1 877 ? -20.443 11.845 41.599 1.00 93.69 877 ASP A N 1
ATOM 6274 C CA . ASP A 1 877 ? -19.769 13.095 41.264 1.00 93.69 877 ASP A CA 1
ATOM 6275 C C . ASP A 1 877 ? -20.485 13.787 40.099 1.00 93.69 877 ASP A C 1
ATOM 6277 O O . ASP A 1 877 ? -20.513 13.280 38.989 1.00 93.69 877 ASP A O 1
ATOM 6281 N N . LEU A 1 878 ? -21.088 14.943 40.365 1.00 89.94 878 LEU A N 1
ATOM 6282 C CA . LEU A 1 878 ? -21.767 15.805 39.392 1.00 89.94 878 LEU A CA 1
ATOM 6283 C C . LEU A 1 878 ? -20.996 17.117 39.208 1.00 89.94 878 LEU A C 1
ATOM 6285 O O . LEU A 1 878 ? -21.587 18.165 38.927 1.00 89.94 878 LEU A O 1
ATOM 6289 N N . THR A 1 879 ? -19.685 17.123 39.471 1.00 90.06 879 THR A N 1
ATOM 6290 C CA . THR A 1 879 ? -18.903 18.363 39.417 1.00 90.06 879 THR A CA 1
ATOM 6291 C C . THR A 1 879 ? -18.726 18.913 38.010 1.00 90.06 879 THR A C 1
ATOM 6293 O O . THR A 1 879 ? -18.621 20.133 37.864 1.00 90.06 879 THR A O 1
ATOM 6296 N N . ASP A 1 880 ? -18.799 18.048 37.000 1.00 87.25 880 ASP A N 1
ATOM 6297 C CA . ASP A 1 880 ? -18.701 18.407 35.585 1.00 87.25 880 ASP A CA 1
ATOM 6298 C C . ASP A 1 880 ? -20.077 18.618 34.908 1.00 87.25 880 ASP A C 1
ATOM 6300 O O . ASP A 1 880 ? -20.138 18.909 33.713 1.00 87.25 880 ASP A O 1
ATOM 6304 N N . ALA A 1 881 ? -21.192 18.532 35.649 1.00 86.50 881 ALA A N 1
ATOM 6305 C CA . ALA A 1 881 ? -22.532 18.845 35.142 1.00 86.50 881 ALA A CA 1
ATOM 6306 C C . ALA A 1 881 ? -22.755 20.371 35.081 1.00 86.50 881 ALA A C 1
ATOM 6308 O O . ALA A 1 881 ? -22.781 21.057 36.106 1.00 86.50 881 ALA A O 1
ATOM 6309 N N . THR A 1 882 ? -22.938 20.929 33.880 1.00 83.25 882 THR A N 1
ATOM 6310 C CA . THR A 1 882 ? -22.798 22.378 33.643 1.00 83.25 882 THR A CA 1
ATOM 6311 C C . THR A 1 882 ? -24.096 23.179 33.516 1.00 83.25 882 THR A C 1
ATOM 6313 O O . THR A 1 882 ? -24.049 24.373 33.823 1.00 83.25 882 THR A O 1
ATOM 6316 N N . ASN A 1 883 ? -25.255 22.624 33.114 1.00 82.38 883 ASN A N 1
ATOM 6317 C CA . ASN A 1 883 ? -26.530 23.382 33.126 1.00 82.38 883 ASN A CA 1
ATOM 6318 C C . ASN A 1 883 ? -27.516 22.907 34.194 1.00 82.38 883 ASN A C 1
ATOM 6320 O O . ASN A 1 883 ? -27.920 23.725 35.019 1.00 82.38 883 ASN A O 1
ATOM 6324 N N . TRP A 1 884 ? -27.934 21.641 34.166 1.00 82.44 884 TRP A N 1
ATOM 6325 C CA . TRP A 1 884 ? -28.874 21.065 35.136 1.00 82.44 884 TRP A CA 1
ATOM 6326 C C . TRP A 1 884 ? -28.650 19.556 35.280 1.00 82.44 884 TRP A C 1
ATOM 6328 O O . TRP A 1 884 ? -28.004 18.952 34.426 1.00 82.44 884 TRP A O 1
ATOM 6338 N N . PHE A 1 885 ? -29.168 18.975 36.363 1.00 83.56 885 PHE A N 1
ATOM 6339 C CA . PHE A 1 885 ? -29.157 17.529 36.584 1.00 83.56 885 PHE A CA 1
ATOM 6340 C C . PHE A 1 885 ? -30.433 17.049 37.302 1.00 83.56 885 PHE A C 1
ATOM 6342 O O . PHE A 1 885 ? -30.899 17.757 38.189 1.00 83.56 885 PHE A O 1
ATOM 6349 N N . ASP A 1 886 ? -30.986 15.879 36.994 1.00 85.12 886 ASP A N 1
ATOM 6350 C CA . ASP A 1 886 ? -32.049 15.212 37.767 1.00 85.12 886 ASP A CA 1
ATOM 6351 C C . ASP A 1 886 ? -31.558 13.838 38.227 1.00 85.12 886 ASP A C 1
ATOM 6353 O O . ASP A 1 886 ? -31.281 12.958 37.423 1.00 85.12 886 ASP A O 1
ATOM 6357 N N . VAL A 1 887 ? -31.403 13.661 39.536 1.00 86.00 887 VAL A N 1
ATOM 6358 C CA . VAL A 1 887 ? -30.981 12.407 40.157 1.00 86.00 887 VAL A CA 1
ATOM 6359 C C . VAL A 1 887 ? -32.171 11.801 40.880 1.00 86.00 887 VAL A C 1
ATOM 6361 O O . VAL A 1 887 ? -32.690 12.407 41.813 1.00 86.00 887 VAL A O 1
ATOM 6364 N N . ASP A 1 888 ? -32.557 10.574 40.560 1.00 86.94 888 ASP A N 1
ATOM 6365 C CA . ASP A 1 888 ? -33.550 9.819 41.323 1.00 86.94 888 ASP A CA 1
ATOM 6366 C C . ASP A 1 888 ? -32.929 8.542 41.896 1.00 86.94 888 ASP A C 1
ATOM 6368 O O . ASP A 1 888 ? -32.664 7.583 41.178 1.00 86.94 888 ASP A O 1
ATOM 6372 N N . SER A 1 889 ? -32.703 8.535 43.215 1.00 87.19 889 SER A N 1
ATOM 6373 C CA . SER A 1 889 ? -32.183 7.392 43.974 1.00 87.19 889 SER A CA 1
ATOM 6374 C C . SER A 1 889 ? -33.263 6.620 44.733 1.00 87.19 889 SER A C 1
ATOM 6376 O O . SER A 1 889 ? -32.967 5.752 45.564 1.00 87.19 889 SER A O 1
ATOM 6378 N N . SER A 1 890 ? -34.542 6.898 44.470 1.00 83.00 890 SER A N 1
ATOM 6379 C CA . SER A 1 890 ? -35.659 6.333 45.236 1.00 83.00 890 SER A CA 1
ATOM 6380 C C . SER A 1 890 ? -35.818 4.819 45.076 1.00 83.00 890 SER A C 1
ATOM 6382 O O . SER A 1 890 ? -36.416 4.173 45.942 1.00 83.00 890 SER A O 1
ATOM 6384 N N . GLY A 1 891 ? -35.284 4.249 43.991 1.00 83.00 891 GLY A N 1
ATOM 6385 C CA . GLY A 1 891 ? -35.265 2.811 43.729 1.00 83.00 891 GLY A CA 1
ATOM 6386 C C . GLY A 1 891 ? -34.035 2.074 44.268 1.00 83.00 891 GLY A C 1
ATOM 6387 O O . GLY A 1 891 ? -33.992 0.851 44.148 1.00 83.00 891 GLY A O 1
ATOM 6388 N N . ALA A 1 892 ? -33.035 2.785 44.802 1.00 85.88 892 ALA A N 1
ATOM 6389 C CA . ALA A 1 892 ? -31.747 2.222 45.211 1.00 85.88 892 ALA A CA 1
ATOM 6390 C C . ALA A 1 892 ? -31.800 1.467 46.556 1.00 85.88 892 ALA A C 1
ATOM 6392 O O . ALA A 1 892 ? -32.544 1.817 47.473 1.00 85.88 892 ALA A O 1
ATOM 6393 N N . GLU A 1 893 ? -30.948 0.462 46.725 1.00 89.19 893 GLU A N 1
ATOM 6394 C CA . GLU A 1 893 ? -30.746 -0.294 47.962 1.00 89.19 893 GLU A CA 1
ATOM 6395 C C . GLU A 1 893 ? -29.264 -0.207 48.370 1.00 89.19 893 GLU A C 1
ATOM 6397 O O . GLU A 1 893 ? -28.455 -1.066 48.049 1.00 89.19 893 GLU A O 1
ATOM 6402 N N . PHE A 1 894 ? -28.885 0.853 49.094 1.00 86.31 894 PHE A N 1
ATOM 6403 C CA . PHE A 1 894 ? -27.474 1.138 49.412 1.00 86.31 894 PHE A CA 1
ATOM 6404 C C . PHE A 1 894 ? -26.849 0.298 50.546 1.00 86.31 894 PHE A C 1
ATOM 6406 O O . PHE A 1 894 ? -25.683 0.488 50.861 1.00 86.31 894 PHE A O 1
ATOM 6413 N N . GLU A 1 895 ? -27.621 -0.524 51.267 1.00 85.69 895 GLU A N 1
ATOM 6414 C CA . GLU A 1 895 ? -27.199 -1.347 52.430 1.00 85.69 895 GLU A CA 1
ATOM 6415 C C . GLU A 1 895 ? -26.178 -0.732 53.438 1.00 85.69 895 GLU A C 1
ATOM 6417 O O . GLU A 1 895 ? -25.469 -1.447 54.148 1.00 85.69 895 GLU A O 1
ATOM 6422 N N . LEU A 1 896 ? -26.134 0.599 53.586 1.00 81.06 896 LEU A N 1
ATOM 6423 C CA . LEU A 1 896 ? -25.025 1.305 54.247 1.00 81.06 896 LEU A CA 1
ATOM 6424 C C . LEU A 1 896 ? -24.832 0.962 55.737 1.00 81.06 896 LEU A C 1
ATOM 6426 O O . LEU A 1 896 ? -25.720 1.156 56.590 1.00 81.06 896 LEU A O 1
ATOM 6430 N N . ASP A 1 897 ? -23.591 0.674 56.123 1.00 82.38 897 ASP A N 1
ATOM 6431 C CA . ASP A 1 897 ? -23.201 0.304 57.482 1.00 82.38 897 ASP A CA 1
ATOM 6432 C C . ASP A 1 897 ? -23.136 1.537 58.402 1.00 82.38 897 ASP A C 1
ATOM 6434 O O . ASP A 1 897 ? -22.769 2.633 57.992 1.00 82.38 897 ASP A O 1
ATOM 6438 N N . GLY A 1 898 ? -23.525 1.423 59.676 1.00 78.25 898 GLY A N 1
ATOM 6439 C CA . GLY A 1 898 ? -23.786 2.591 60.540 1.00 78.25 898 GLY A CA 1
ATOM 6440 C C . GLY A 1 898 ? -22.682 3.671 60.570 1.00 78.25 898 GLY A C 1
ATOM 6441 O O . GLY A 1 898 ? -21.691 3.523 61.288 1.00 78.25 898 GLY A O 1
ATOM 6442 N N . GLY A 1 899 ? -22.923 4.806 59.900 1.00 76.06 899 GLY A N 1
ATOM 6443 C CA . GLY A 1 899 ? -21.997 5.943 59.791 1.00 76.06 899 GLY A CA 1
ATOM 6444 C C . GLY A 1 899 ? -21.481 6.226 58.375 1.00 76.06 899 GLY A C 1
ATOM 6445 O O . GLY A 1 899 ? -20.816 7.245 58.200 1.00 76.06 899 GLY A O 1
ATOM 6446 N N . GLU A 1 900 ? -21.791 5.367 57.406 1.00 85.56 900 GLU A N 1
ATOM 6447 C CA . GLU A 1 900 ? -21.508 5.553 55.976 1.00 85.56 900 GLU A CA 1
ATOM 6448 C C . GLU A 1 900 ? -22.613 6.361 55.290 1.00 85.56 900 GLU A C 1
ATOM 6450 O O . GLU A 1 900 ? -23.765 6.336 55.745 1.00 85.56 900 GLU A O 1
ATOM 6455 N N . PHE A 1 901 ? -22.244 7.087 54.237 1.00 88.69 901 PHE A N 1
ATOM 6456 C CA . PHE A 1 901 ? -23.127 7.935 53.441 1.00 88.69 901 PHE A CA 1
ATOM 6457 C C . PHE A 1 901 ? -22.802 7.747 51.962 1.00 88.69 901 PHE A C 1
ATOM 6459 O O . PHE A 1 901 ? -21.623 7.650 51.622 1.00 88.69 901 PHE A O 1
ATOM 6466 N N . VAL A 1 902 ? -23.827 7.793 51.118 1.00 90.88 902 VAL A N 1
ATOM 6467 C CA . VAL A 1 902 ? -23.660 8.105 49.695 1.00 90.88 902 VAL A CA 1
ATOM 6468 C C . VAL A 1 902 ? -23.441 9.608 49.578 1.00 90.88 902 VAL A C 1
ATOM 6470 O O . VAL A 1 902 ? -24.187 10.390 50.171 1.00 90.88 902 VAL A O 1
ATOM 6473 N N . THR A 1 903 ? -22.389 10.020 48.881 1.00 94.25 903 THR A N 1
ATOM 6474 C CA . THR A 1 903 ? -22.003 11.424 48.734 1.00 94.25 903 THR A CA 1
ATOM 6475 C C . THR A 1 903 ? -22.308 11.906 47.324 1.00 94.25 903 THR A C 1
ATOM 6477 O O . THR A 1 903 ? -21.721 11.409 46.375 1.00 94.25 903 THR A O 1
ATOM 6480 N N . TYR A 1 904 ? -23.169 12.907 47.196 1.00 94.50 904 TYR A N 1
ATOM 6481 C CA . TYR A 1 904 ? -23.411 13.636 45.955 1.00 94.50 904 TYR A CA 1
ATOM 6482 C C . TYR A 1 904 ? -22.468 14.844 45.908 1.00 94.50 904 TYR A C 1
ATOM 6484 O O . TYR A 1 904 ? -22.587 15.721 46.766 1.00 94.50 904 TYR A O 1
ATOM 6492 N N . LEU A 1 905 ? -21.513 14.896 44.978 1.00 93.69 905 LEU A N 1
ATOM 6493 C CA . LEU A 1 905 ? -20.623 16.050 44.789 1.00 93.69 905 LEU A CA 1
ATOM 6494 C C . LEU A 1 905 ? -21.221 16.971 43.728 1.00 93.69 905 LEU A C 1
ATOM 6496 O O . LEU A 1 905 ? -21.400 16.563 42.593 1.00 93.69 905 LEU A O 1
ATOM 6500 N N . ILE A 1 906 ? -21.542 18.208 44.090 1.00 91.75 906 ILE A N 1
ATOM 6501 C CA . ILE A 1 906 ? -22.211 19.171 43.210 1.00 91.75 906 ILE A CA 1
ATOM 6502 C C . ILE A 1 906 ? -21.234 20.292 42.852 1.00 91.75 906 ILE A C 1
ATOM 6504 O O . ILE A 1 906 ? -20.779 21.018 43.745 1.00 91.75 906 ILE A O 1
ATOM 6508 N N . GLY A 1 907 ? -20.925 20.429 41.560 1.00 88.69 907 GLY A N 1
ATOM 6509 C CA . GLY A 1 907 ? -20.061 21.483 41.015 1.00 88.69 907 GLY A CA 1
ATOM 6510 C C . GLY A 1 907 ? -20.825 22.727 40.570 1.00 88.69 907 GLY A C 1
ATOM 6511 O O . GLY A 1 907 ? -21.873 23.068 41.131 1.00 88.69 907 GLY A O 1
ATOM 6512 N N . SER A 1 908 ? -20.281 23.440 39.578 1.00 83.94 908 SER A N 1
ATOM 6513 C CA . SER A 1 908 ? -20.913 24.650 39.055 1.00 83.94 908 SER A CA 1
ATOM 6514 C C . SER A 1 908 ? -21.941 24.383 37.959 1.00 83.94 908 SER A C 1
ATOM 6516 O O . SER A 1 908 ? -21.607 24.018 36.840 1.00 83.94 908 SER A O 1
ATOM 6518 N N . THR A 1 909 ? -23.206 24.695 38.246 1.00 80.69 909 THR A N 1
ATOM 6519 C CA . THR A 1 909 ? -24.282 24.730 37.245 1.00 80.69 909 THR A CA 1
ATOM 6520 C C . THR A 1 909 ? -24.612 26.167 36.820 1.00 80.69 909 THR A C 1
ATOM 6522 O O . THR A 1 909 ? -24.636 27.112 37.619 1.00 80.69 909 THR A O 1
ATOM 6525 N N . ALA A 1 910 ? -24.860 26.376 35.528 1.00 71.31 910 ALA A N 1
ATOM 6526 C CA . ALA A 1 910 ? -25.114 27.684 34.942 1.00 71.31 910 ALA A CA 1
ATOM 6527 C C . ALA A 1 910 ? -26.460 28.263 35.413 1.00 71.31 910 ALA A C 1
ATOM 6529 O O . ALA A 1 910 ? -27.532 27.888 34.951 1.00 71.31 910 ALA A O 1
ATOM 6530 N N . SER A 1 911 ? -26.401 29.283 36.273 1.00 53.59 911 SER A N 1
ATOM 6531 C CA . SER A 1 911 ? -27.571 29.968 36.856 1.00 53.59 911 SER A CA 1
ATOM 6532 C C . SER A 1 911 ? -28.482 30.743 35.878 1.00 53.59 911 SER A C 1
ATOM 6534 O O . SER A 1 911 ? -29.492 31.308 36.300 1.00 53.59 911 SER A O 1
ATOM 6536 N N . GLU A 1 912 ? -28.165 30.819 34.579 1.00 54.16 912 GLU A N 1
ATOM 6537 C CA . GLU A 1 912 ? -28.893 31.671 33.626 1.00 54.16 912 GLU A CA 1
ATOM 6538 C C . GLU A 1 912 ? -29.142 31.006 32.259 1.00 54.16 912 GLU A C 1
ATOM 6540 O O . GLU A 1 912 ? -28.552 31.389 31.246 1.00 54.16 912 GLU A O 1
ATOM 6545 N N . TRP A 1 913 ? -30.157 30.141 32.160 1.00 51.00 913 TRP A N 1
ATOM 6546 C CA . TRP A 1 913 ? -30.908 30.036 30.902 1.00 51.00 913 TRP A CA 1
ATOM 6547 C C . TRP A 1 913 ? -31.749 31.309 30.725 1.00 51.00 913 TRP A C 1
ATOM 6549 O O . TRP A 1 913 ? -32.888 31.444 31.178 1.00 51.00 913 TRP A O 1
ATOM 6559 N N . GLY A 1 914 ? -31.131 32.318 30.108 1.00 40.44 914 GLY A N 1
ATOM 6560 C CA . GLY A 1 914 ? -31.690 33.649 29.901 1.00 40.44 914 GLY A CA 1
ATOM 6561 C C . GLY A 1 914 ? -33.006 33.665 29.112 1.00 40.44 914 GLY A C 1
ATOM 6562 O O . GLY A 1 914 ? -33.021 33.921 27.913 1.00 40.44 914 GLY A O 1
ATOM 6563 N N . GLY A 1 915 ? -34.136 33.546 29.810 1.00 36.38 915 GLY A N 1
ATOM 6564 C CA . GLY A 1 915 ? -35.422 34.100 29.389 1.00 36.38 915 GLY A CA 1
ATOM 6565 C C . GLY A 1 915 ? -36.248 33.277 28.398 1.00 36.38 915 GLY A C 1
ATOM 6566 O O . GLY A 1 915 ? -36.627 33.796 27.351 1.00 36.38 915 GLY A O 1
ATOM 6567 N N . SER A 1 916 ? -36.665 32.068 28.769 1.00 32.72 916 SER A N 1
ATOM 6568 C CA . SER A 1 916 ? -37.923 31.478 28.292 1.00 32.72 916 SER A CA 1
ATOM 6569 C C . SER A 1 916 ? -38.382 30.406 29.277 1.00 32.72 916 SER A C 1
ATOM 6571 O O . SER A 1 916 ? -37.598 29.568 29.684 1.00 32.72 916 SER A O 1
ATOM 6573 N N . THR A 1 917 ? -39.650 30.461 29.672 1.00 34.16 917 THR A N 1
ATOM 6574 C CA . THR A 1 917 ? -40.341 29.478 30.516 1.00 34.16 917 THR A CA 1
ATOM 6575 C C . THR A 1 917 ? -40.213 28.060 29.946 1.00 34.16 917 THR A C 1
ATOM 6577 O O . THR A 1 917 ? -40.976 27.714 29.042 1.00 34.16 917 THR A O 1
ATOM 6580 N N . VAL A 1 918 ? -39.292 27.262 30.479 1.00 35.03 918 VAL A N 1
ATOM 6581 C CA . VAL A 1 918 ? -39.382 25.798 30.501 1.00 35.03 918 VAL A CA 1
ATOM 6582 C C . VAL A 1 918 ? -39.716 25.434 31.945 1.00 35.03 918 VAL A C 1
ATOM 6584 O O . VAL A 1 918 ? -39.049 25.873 32.876 1.00 35.03 918 VAL A O 1
ATOM 6587 N N . SER A 1 919 ? -40.832 24.742 32.139 1.00 39.66 919 SER A N 1
ATOM 6588 C CA . SER A 1 919 ? -41.212 24.171 33.425 1.00 39.66 919 SER A CA 1
ATOM 6589 C C . SER A 1 919 ? -40.475 22.842 33.563 1.00 39.66 919 SER A C 1
ATOM 6591 O O . SER A 1 919 ? -40.992 21.850 33.059 1.00 39.66 919 SER A O 1
ATOM 6593 N N . GLY A 1 920 ? -39.281 22.831 34.157 1.00 43.16 920 GLY A N 1
ATOM 6594 C CA . GLY A 1 920 ? -38.590 21.571 34.469 1.00 43.16 920 GLY A CA 1
ATOM 6595 C C . GLY A 1 920 ? -37.059 21.572 34.471 1.00 43.16 920 GLY A C 1
ATOM 6596 O O . GLY A 1 920 ? -36.506 20.494 34.500 1.00 43.16 920 GLY A O 1
ATOM 6597 N N . GLY A 1 921 ? -36.371 22.719 34.422 1.00 49.62 921 GLY A N 1
ATOM 6598 C CA . GLY A 1 921 ? -34.896 22.757 34.388 1.00 49.62 921 GLY A CA 1
ATOM 6599 C C . GLY A 1 921 ? -34.232 23.097 35.726 1.00 49.62 921 GLY A C 1
ATOM 6600 O O . GLY A 1 921 ? -33.219 23.792 35.716 1.00 49.62 921 GLY A O 1
ATOM 6601 N N . ASP A 1 922 ? -34.843 22.730 36.856 1.00 60.41 922 ASP A N 1
ATOM 6602 C CA . ASP A 1 922 ? -34.183 22.858 38.162 1.00 60.41 922 ASP A CA 1
ATOM 6603 C C . ASP A 1 922 ? -33.380 21.580 38.409 1.00 60.41 922 ASP A C 1
ATOM 6605 O O . ASP A 1 922 ? -33.857 20.501 38.068 1.00 60.41 922 ASP A O 1
ATOM 6609 N N . SER A 1 923 ? -32.190 21.693 39.007 1.00 68.06 923 SER A N 1
ATOM 6610 C CA . SER A 1 923 ? -31.439 20.499 39.381 1.00 68.06 923 SER A CA 1
ATOM 6611 C C . SER A 1 923 ? -32.179 19.770 40.504 1.00 68.06 923 SER A C 1
ATOM 6613 O O . SER A 1 923 ? -32.355 20.363 41.568 1.00 68.06 923 SER A O 1
ATOM 6615 N N . LEU A 1 924 ? -32.624 18.532 40.304 1.00 77.38 924 LEU A N 1
ATOM 6616 C CA . LEU A 1 924 ? -33.412 17.759 41.268 1.00 77.38 924 LEU A CA 1
ATOM 6617 C C . LEU A 1 924 ? -32.596 16.576 41.800 1.00 77.38 924 LEU A C 1
ATOM 6619 O O . LEU A 1 924 ? -31.851 15.943 41.068 1.00 77.38 924 LEU A O 1
ATOM 6623 N N . ILE A 1 925 ? -32.712 16.291 43.096 1.00 78.31 925 ILE A N 1
ATOM 6624 C CA . ILE A 1 925 ? -32.235 15.048 43.709 1.00 78.31 925 ILE A CA 1
ATOM 6625 C C . ILE A 1 925 ? -33.396 14.458 44.505 1.00 78.31 925 ILE A C 1
ATOM 6627 O O . ILE A 1 925 ? -33.770 15.007 45.543 1.00 78.31 925 ILE A O 1
ATOM 6631 N N . THR A 1 926 ? -33.961 13.352 44.032 1.00 81.25 926 THR A N 1
ATOM 6632 C CA . THR A 1 926 ? -34.943 12.537 44.749 1.00 81.25 926 THR A CA 1
ATOM 6633 C C . THR A 1 926 ? -34.204 11.512 45.598 1.00 81.25 926 THR A C 1
ATOM 6635 O O . THR A 1 926 ? -33.691 10.517 45.096 1.00 81.25 926 THR A O 1
ATOM 6638 N N . MET A 1 927 ? -34.147 11.783 46.897 1.00 79.44 927 MET A N 1
ATOM 6639 C CA . MET A 1 927 ? -33.364 11.054 47.892 1.00 79.44 927 MET A CA 1
ATOM 6640 C C . MET A 1 927 ? -34.023 9.744 48.332 1.00 79.44 927 MET A C 1
ATOM 6642 O O . MET A 1 927 ? -35.254 9.603 48.357 1.00 79.44 927 MET A O 1
ATOM 6646 N N . ASN A 1 928 ? -33.201 8.783 48.747 1.00 79.19 928 ASN A N 1
ATOM 6647 C CA . ASN A 1 928 ? -33.668 7.473 49.173 1.00 79.19 928 ASN A CA 1
ATOM 6648 C C . ASN A 1 928 ? -34.199 7.503 50.613 1.00 79.19 928 ASN A C 1
ATOM 6650 O O . ASN A 1 928 ? -33.479 7.820 51.556 1.00 79.19 928 ASN A O 1
ATOM 6654 N N . ALA A 1 929 ? -35.449 7.079 50.819 1.00 73.62 929 ALA A N 1
ATOM 6655 C CA . ALA A 1 929 ? -36.089 7.125 52.138 1.00 73.62 929 ALA A CA 1
ATOM 6656 C C . ALA A 1 929 ? -35.445 6.211 53.204 1.00 73.62 929 ALA A C 1
ATOM 6658 O O . ALA A 1 929 ? -35.645 6.438 54.403 1.00 73.62 929 ALA A O 1
ATOM 6659 N N . ASP A 1 930 ? -34.723 5.169 52.785 1.00 72.25 930 ASP A N 1
ATOM 6660 C CA . ASP A 1 930 ? -34.061 4.192 53.653 1.00 72.25 930 ASP A CA 1
ATOM 6661 C C . ASP A 1 930 ? -32.518 4.330 53.638 1.00 72.25 930 ASP A C 1
ATOM 6663 O O . ASP A 1 930 ? -31.832 3.726 54.474 1.00 72.25 930 ASP A O 1
ATOM 6667 N N . GLY A 1 931 ? -31.977 5.154 52.731 1.00 73.31 931 GLY A N 1
ATOM 6668 C CA . GLY A 1 931 ? -30.558 5.474 52.581 1.00 73.31 931 GLY A CA 1
ATOM 6669 C C . GLY A 1 931 ? -30.049 6.529 53.568 1.00 73.31 931 GLY A C 1
ATOM 6670 O O . GLY A 1 931 ? -30.795 7.125 54.342 1.00 73.31 931 GLY A O 1
ATOM 6671 N N . ARG A 1 932 ? -28.727 6.732 53.589 1.00 85.69 932 ARG A N 1
ATOM 6672 C CA . ARG A 1 932 ? -28.098 7.880 54.256 1.00 85.69 932 ARG A CA 1
ATOM 6673 C C . ARG A 1 932 ? -27.276 8.619 53.228 1.00 85.69 932 ARG A C 1
ATOM 6675 O O . ARG A 1 932 ? -26.285 8.085 52.738 1.00 85.69 932 ARG A O 1
ATOM 6682 N N . GLU A 1 933 ? -27.643 9.856 52.966 1.00 90.31 933 GLU A N 1
ATOM 6683 C CA . GLU A 1 933 ? -27.081 10.602 51.850 1.00 90.31 933 GLU A CA 1
ATOM 6684 C C . GLU A 1 933 ? -26.475 11.931 52.321 1.00 90.31 933 GLU A C 1
ATOM 6686 O O . GLU A 1 933 ? -26.902 12.533 53.310 1.00 90.31 933 GLU A O 1
ATOM 6691 N N . THR A 1 934 ? -25.411 12.379 51.658 1.00 92.75 934 THR A N 1
ATOM 6692 C CA . THR A 1 934 ? -24.755 13.671 51.897 1.00 92.75 934 THR A CA 1
ATOM 6693 C C . THR A 1 934 ? -24.614 14.413 50.579 1.00 92.75 934 THR A C 1
ATOM 6695 O O . THR A 1 934 ? -23.947 13.925 49.680 1.00 92.75 934 THR A O 1
ATOM 6698 N N . VAL A 1 935 ? -25.190 15.608 50.478 1.00 93.88 935 VAL A N 1
ATOM 6699 C CA . VAL A 1 935 ? -25.033 16.483 49.308 1.00 93.88 935 VAL A CA 1
ATOM 6700 C C . VAL A 1 935 ? -23.955 17.520 49.605 1.00 93.88 935 VAL A C 1
ATOM 6702 O O . VAL A 1 935 ? -24.153 18.382 50.464 1.00 93.88 935 VAL A O 1
ATOM 6705 N N . THR A 1 936 ? -22.813 17.423 48.932 1.00 95.00 936 THR A N 1
ATOM 6706 C CA . THR A 1 936 ? -21.631 18.273 49.115 1.00 95.00 936 THR A CA 1
ATOM 6707 C C . THR A 1 936 ? -21.496 19.241 47.953 1.00 95.00 936 THR A C 1
ATOM 6709 O O . THR A 1 936 ? -21.394 18.824 46.808 1.00 95.00 936 THR A O 1
ATOM 6712 N N . PHE A 1 937 ? -21.438 20.537 48.245 1.00 93.25 937 PHE A N 1
ATOM 6713 C CA . PHE A 1 937 ? -21.257 21.574 47.228 1.00 93.25 937 PHE A CA 1
ATOM 6714 C C . PHE A 1 937 ? -19.782 21.968 47.153 1.00 93.25 937 PHE A C 1
ATOM 6716 O O . PHE A 1 937 ? -19.254 22.517 48.124 1.00 93.25 937 PHE A O 1
ATOM 6723 N N . THR A 1 938 ? -19.130 21.691 46.024 1.00 92.06 938 THR A N 1
ATOM 6724 C CA . THR A 1 938 ? -17.675 21.850 45.846 1.00 92.06 938 THR A CA 1
ATOM 6725 C C . THR A 1 938 ? -17.300 23.212 45.248 1.00 92.06 938 THR A C 1
ATOM 6727 O O . THR A 1 938 ? -16.210 23.732 45.512 1.00 92.06 938 THR A O 1
ATOM 6730 N N . GLU A 1 939 ? -18.221 23.851 44.514 1.00 88.31 939 GLU A N 1
ATOM 6731 C CA . GLU A 1 939 ? -18.018 25.145 43.850 1.00 88.31 939 GLU A CA 1
ATOM 6732 C C . GLU A 1 939 ? -19.050 26.211 44.265 1.00 88.31 939 GLU A C 1
ATOM 6734 O O . GLU A 1 939 ? -20.179 25.916 44.648 1.00 88.31 939 GLU A O 1
ATOM 6739 N N . ASP A 1 940 ? -18.669 27.493 44.201 1.00 83.56 940 ASP A N 1
ATOM 6740 C CA . ASP A 1 940 ? -19.484 28.620 44.688 1.00 83.56 940 ASP A CA 1
ATOM 6741 C C . ASP A 1 940 ? -20.513 29.155 43.673 1.00 83.56 940 ASP A C 1
ATOM 6743 O O . ASP A 1 940 ? -21.188 30.149 43.939 1.00 83.56 940 ASP A O 1
ATOM 6747 N N . THR A 1 941 ? -20.651 28.532 42.505 1.00 84.56 941 THR A N 1
ATOM 6748 C CA . THR A 1 941 ? -21.484 29.050 41.411 1.00 84.56 941 THR A CA 1
ATOM 6749 C C . THR A 1 941 ? -22.404 27.955 40.877 1.00 84.56 941 THR A C 1
ATOM 6751 O O . THR A 1 941 ? -22.040 27.286 39.927 1.00 84.56 941 THR A O 1
ATOM 6754 N N . PHE A 1 942 ? -23.594 27.781 41.453 1.00 85.94 942 PHE A N 1
ATOM 6755 C CA . PHE A 1 942 ? -24.567 26.761 41.034 1.00 85.94 942 PHE A CA 1
ATOM 6756 C C . PHE A 1 942 ? -25.974 27.354 40.889 1.00 85.94 942 PHE A C 1
ATOM 6758 O O . PHE A 1 942 ? -26.288 28.361 41.501 1.00 85.94 942 PHE A O 1
ATOM 6765 N N . GLY A 1 943 ? -26.844 26.764 40.075 1.00 85.25 943 GLY A N 1
ATOM 6766 C CA . GLY A 1 943 ? -28.230 27.196 39.893 1.00 85.25 943 GLY A CA 1
ATOM 6767 C C . GLY A 1 943 ? -29.127 26.979 41.122 1.00 85.25 943 GLY A C 1
ATOM 6768 O O . GLY A 1 943 ? -28.725 27.126 42.278 1.00 85.25 943 GLY A O 1
ATOM 6769 N N . THR A 1 944 ? -30.391 26.648 40.867 1.00 87.25 944 THR A N 1
ATOM 6770 C CA . THR A 1 944 ? -31.299 26.150 41.906 1.00 87.25 944 THR A CA 1
ATOM 6771 C C . THR A 1 944 ? -31.130 24.638 42.014 1.00 87.25 944 THR A C 1
ATOM 6773 O O . THR A 1 944 ? -31.338 23.939 41.027 1.00 87.25 944 THR A O 1
ATOM 6776 N N . VAL A 1 945 ? -30.782 24.143 43.205 1.00 87.75 945 VAL A N 1
ATOM 6777 C CA . VAL A 1 945 ? -30.730 22.702 43.509 1.00 87.75 945 VAL A CA 1
ATOM 6778 C C . VAL A 1 945 ? -31.865 22.348 44.465 1.00 87.75 945 VAL A C 1
ATOM 6780 O O . VAL A 1 945 ? -31.959 22.912 45.557 1.00 87.75 945 VAL A O 1
ATOM 6783 N N . VAL A 1 946 ? -32.729 21.425 44.059 1.00 88.94 946 VAL A N 1
ATOM 6784 C CA . VAL A 1 946 ? -33.889 20.926 44.798 1.00 88.94 946 VAL A CA 1
ATOM 6785 C C . VAL A 1 946 ? -33.567 19.543 45.355 1.00 88.94 946 VAL A C 1
ATOM 6787 O O . VAL A 1 946 ? -33.238 18.629 44.612 1.00 88.94 946 VAL A O 1
ATOM 6790 N N . LEU A 1 947 ? -33.678 19.388 46.669 1.00 89.75 947 LEU A N 1
ATOM 6791 C CA . LEU A 1 947 ? -33.526 18.123 47.379 1.00 89.75 947 LEU A CA 1
ATOM 6792 C C . LEU A 1 947 ? -34.917 17.646 47.810 1.00 89.75 947 LEU A C 1
ATOM 6794 O O . LEU A 1 947 ? -35.494 18.214 48.746 1.00 89.75 947 LEU A O 1
ATOM 6798 N N . ASP A 1 948 ? -35.446 16.636 47.120 1.00 85.94 948 ASP A N 1
ATOM 6799 C CA . ASP A 1 948 ? -36.713 15.977 47.442 1.00 85.94 948 ASP A CA 1
ATOM 6800 C C . ASP A 1 948 ? -36.485 14.673 48.210 1.00 85.94 948 ASP A C 1
ATOM 6802 O O . ASP A 1 948 ? -35.455 14.026 48.075 1.00 85.94 948 ASP A O 1
ATOM 6806 N N . GLY A 1 949 ? -37.420 14.298 49.083 1.00 82.44 949 GLY A N 1
ATOM 6807 C CA . GLY A 1 949 ? -37.281 13.100 49.925 1.00 82.44 949 GLY A CA 1
ATOM 6808 C C . GLY A 1 949 ? -36.297 13.217 51.104 1.00 82.44 949 GLY A C 1
ATOM 6809 O O . GLY A 1 949 ? -36.126 12.246 51.841 1.00 82.44 949 GLY A O 1
ATOM 6810 N N . PHE A 1 950 ? -35.704 14.394 51.348 1.00 85.69 950 PHE A N 1
ATOM 6811 C CA . PHE A 1 950 ? -34.710 14.620 52.409 1.00 85.69 950 PHE A CA 1
ATOM 6812 C C . PHE A 1 950 ? -35.246 14.299 53.821 1.00 85.69 950 PHE A C 1
ATOM 6814 O O . PHE A 1 950 ? -36.204 14.909 54.313 1.00 85.69 950 PHE A O 1
ATOM 6821 N N . THR A 1 951 ? -34.574 13.409 54.555 1.00 83.25 951 THR A N 1
ATOM 6822 C CA . THR A 1 951 ? -34.952 12.999 55.916 1.00 83.25 951 THR A CA 1
ATOM 6823 C C . THR A 1 951 ? -34.105 13.701 56.985 1.00 83.25 951 THR A C 1
ATOM 6825 O O . THR A 1 951 ? -33.008 13.272 57.350 1.00 83.25 951 THR A O 1
ATOM 6828 N N . ALA A 1 952 ? -34.652 14.771 57.577 1.00 76.69 952 ALA A N 1
ATOM 6829 C CA . ALA A 1 952 ? -33.995 15.534 58.648 1.00 76.69 952 ALA A CA 1
ATOM 6830 C C . ALA A 1 952 ? -34.237 14.971 60.066 1.00 76.69 952 ALA A C 1
ATOM 6832 O O . ALA A 1 952 ? -35.277 14.374 60.365 1.00 76.69 952 ALA A O 1
ATOM 6833 N N . GLY A 1 953 ? -33.314 15.229 61.005 1.00 74.81 953 GLY A N 1
ATOM 6834 C CA . GLY A 1 953 ? -33.532 14.871 62.409 1.00 74.81 953 GLY A CA 1
ATOM 6835 C C . GLY A 1 953 ? -32.384 15.168 63.377 1.00 74.81 953 GLY A C 1
ATOM 6836 O O . GLY A 1 953 ? -31.220 15.298 63.031 1.00 74.81 953 GLY A O 1
ATOM 6837 N N . THR A 1 954 ? -32.730 15.235 64.666 1.00 59.97 954 THR A N 1
ATOM 6838 C CA . THR A 1 954 ? -31.824 15.695 65.744 1.00 59.97 954 THR A CA 1
ATOM 6839 C C . THR A 1 954 ? -30.673 14.747 66.139 1.00 59.97 954 THR A C 1
ATOM 6841 O O . THR A 1 954 ? -29.873 15.105 67.010 1.00 59.97 954 THR A O 1
ATOM 6844 N N . ASP A 1 955 ? -30.609 13.533 65.583 1.00 54.53 955 ASP A N 1
ATOM 6845 C CA . ASP A 1 955 ? -29.584 12.517 65.879 1.00 54.53 955 ASP A CA 1
ATOM 6846 C C . ASP A 1 955 ? -28.786 12.240 64.592 1.00 54.53 955 ASP A C 1
ATOM 6848 O O . ASP A 1 955 ? -29.392 11.822 63.613 1.00 54.53 955 ASP A O 1
ATOM 6852 N N . PRO A 1 956 ? -27.458 12.454 64.551 1.00 52.72 956 PRO A N 1
ATOM 6853 C CA . PRO A 1 956 ? -26.671 12.413 63.310 1.00 52.72 956 PRO A CA 1
ATOM 6854 C C . PRO A 1 956 ? -26.480 11.016 62.689 1.00 52.72 956 PRO A C 1
ATOM 6856 O O . PRO A 1 956 ? -25.667 10.883 61.774 1.00 52.72 956 PRO A O 1
ATOM 6859 N N . LEU A 1 957 ? -27.128 9.974 63.223 1.00 57.22 957 LEU A N 1
ATOM 6860 C CA . LEU A 1 957 ? -26.873 8.569 62.885 1.00 57.22 957 LEU A CA 1
ATOM 6861 C C . LEU A 1 957 ? -27.906 7.895 61.953 1.00 57.22 957 LEU A C 1
ATOM 6863 O O . LEU A 1 957 ? -27.569 6.827 61.448 1.00 57.22 957 LEU A O 1
ATOM 6867 N N . PRO A 1 958 ? -29.107 8.456 61.690 1.00 58.84 958 PRO A N 1
ATOM 6868 C CA . PRO A 1 958 ? -29.975 7.940 60.628 1.00 58.84 958 PRO A CA 1
ATOM 6869 C C . PRO A 1 958 ? -30.584 9.044 59.735 1.00 58.84 958 PRO A C 1
ATOM 6871 O O . PRO A 1 958 ? -31.767 8.965 59.440 1.00 58.84 958 PRO A O 1
ATOM 6874 N N . THR A 1 959 ? -29.862 10.126 59.420 1.00 78.44 959 THR A N 1
ATOM 6875 C CA . THR A 1 959 ? -30.440 11.274 58.684 1.00 78.44 959 THR A CA 1
ATOM 6876 C C . THR A 1 959 ? -29.487 11.818 57.631 1.00 78.44 959 THR A C 1
ATOM 6878 O O . THR A 1 959 ? -28.267 11.726 57.816 1.00 78.44 959 THR A O 1
ATOM 6881 N N . ASP A 1 960 ? -30.061 12.414 56.590 1.00 86.81 960 ASP A N 1
ATOM 6882 C CA . ASP A 1 960 ? -29.345 12.998 55.454 1.00 86.81 960 ASP A CA 1
ATOM 6883 C C . ASP A 1 960 ? -28.601 14.275 55.836 1.00 86.81 960 ASP A C 1
ATOM 6885 O O . ASP A 1 960 ? -28.842 14.870 56.898 1.00 86.81 960 ASP A O 1
ATOM 6889 N N . ARG A 1 961 ? -27.652 14.700 54.997 1.00 91.38 961 ARG A N 1
ATOM 6890 C CA . ARG A 1 961 ? -26.803 15.867 55.261 1.00 91.38 961 ARG A CA 1
ATOM 6891 C C . ARG A 1 961 ? -26.609 16.758 54.048 1.00 91.38 961 ARG A C 1
ATOM 6893 O O . ARG A 1 961 ? -26.581 16.301 52.915 1.00 91.38 961 ARG A O 1
ATOM 6900 N N . ILE A 1 962 ? -26.396 18.037 54.334 1.00 93.00 962 ILE A N 1
ATOM 6901 C CA . ILE A 1 962 ? -25.952 19.033 53.355 1.00 93.00 962 ILE A CA 1
ATOM 6902 C C . ILE A 1 962 ? -24.574 19.513 53.803 1.00 93.00 962 ILE A C 1
ATOM 6904 O O . ILE A 1 962 ? -24.456 20.100 54.881 1.00 93.00 962 ILE A O 1
ATOM 6908 N N . ASP A 1 963 ? -23.532 19.256 53.021 1.00 94.31 963 ASP A N 1
ATOM 6909 C CA . ASP A 1 963 ? -22.172 19.698 53.308 1.00 94.31 963 ASP A CA 1
ATOM 6910 C C . ASP A 1 963 ? -21.830 20.982 52.548 1.00 94.31 963 ASP A C 1
ATOM 6912 O O . ASP A 1 963 ? -21.694 21.006 51.327 1.00 94.31 963 ASP A O 1
ATOM 6916 N N . LEU A 1 964 ? -21.696 22.074 53.306 1.00 92.94 964 LEU A N 1
ATOM 6917 C CA . LEU A 1 964 ? -21.313 23.397 52.806 1.00 92.94 964 LEU A CA 1
ATOM 6918 C C . LEU A 1 964 ? -19.907 23.793 53.282 1.00 92.94 964 LEU A C 1
ATOM 6920 O O . LEU A 1 964 ? -19.540 24.975 53.257 1.00 92.94 964 LEU A O 1
ATOM 6924 N N . SER A 1 965 ? -19.132 22.835 53.798 1.00 91.62 965 SER A N 1
ATOM 6925 C CA . SER A 1 965 ? -17.808 23.102 54.353 1.00 91.62 965 SER A CA 1
ATOM 6926 C C . SER A 1 965 ? -16.806 23.526 53.279 1.00 91.62 965 SER A C 1
ATOM 6928 O O . SER A 1 965 ? -15.980 24.407 53.539 1.00 91.62 965 SER A O 1
ATOM 6930 N N . GLU A 1 966 ? -16.921 23.003 52.058 1.00 91.25 966 GLU A N 1
ATOM 6931 C CA . GLU A 1 966 ? -16.031 23.364 50.947 1.00 91.25 966 GLU A CA 1
ATOM 6932 C C . GLU A 1 966 ? -16.249 24.803 50.461 1.00 91.25 966 GLU A C 1
ATOM 6934 O O . GLU A 1 966 ? -15.285 25.514 50.170 1.00 91.25 966 GLU A O 1
ATOM 6939 N N . LEU A 1 967 ? -17.486 25.304 50.552 1.00 88.75 967 LEU A N 1
ATOM 6940 C CA . LEU A 1 967 ? -17.831 26.708 50.289 1.00 88.75 967 LEU A CA 1
ATOM 6941 C C . LEU A 1 967 ? -17.320 27.678 51.377 1.00 88.75 967 LEU A C 1
ATOM 6943 O O . LEU A 1 967 ? -17.419 28.899 51.247 1.00 88.75 967 LEU A O 1
ATOM 6947 N N . GLY A 1 968 ? -16.771 27.168 52.486 1.00 87.69 968 GLY A N 1
ATOM 6948 C CA . GLY A 1 968 ? -16.173 27.973 53.554 1.00 87.69 968 GLY A CA 1
ATOM 6949 C C . GLY A 1 968 ? -17.160 28.547 54.579 1.00 87.69 968 GLY A C 1
ATOM 6950 O O . GLY A 1 968 ? -16.794 29.456 55.341 1.00 87.69 968 GLY A O 1
ATOM 6951 N N . PHE A 1 969 ? -18.393 28.034 54.649 1.00 87.62 969 PHE A N 1
ATOM 6952 C CA . PHE A 1 969 ? -19.331 28.373 55.723 1.00 87.62 969 PHE A CA 1
ATOM 6953 C C . PHE A 1 969 ? -18.909 27.699 57.027 1.00 87.62 969 PHE A C 1
ATOM 6955 O O . PHE A 1 969 ? -18.772 26.489 57.092 1.00 87.62 969 PHE A O 1
ATOM 6962 N N . THR A 1 970 ? -18.739 28.481 58.089 1.00 88.88 970 THR A N 1
ATOM 6963 C CA . THR A 1 970 ? -18.269 28.020 59.411 1.00 88.88 970 THR A CA 1
ATOM 6964 C C . THR A 1 970 ? -19.378 27.959 60.466 1.00 88.88 970 THR A C 1
ATOM 6966 O O . THR A 1 970 ? -19.201 27.338 61.516 1.00 88.88 970 THR A O 1
ATOM 6969 N N . ASP A 1 971 ? -20.517 28.626 60.234 1.00 89.31 971 ASP A N 1
ATOM 6970 C CA . ASP A 1 971 ? -21.706 28.532 61.083 1.00 89.31 971 ASP A CA 1
ATOM 6971 C C . ASP A 1 971 ? -23.010 28.936 60.365 1.00 89.31 971 ASP A C 1
ATOM 6973 O O . ASP A 1 971 ? -23.013 29.683 59.387 1.00 89.31 971 ASP A O 1
ATOM 6977 N N . GLN A 1 972 ? -24.147 28.499 60.919 1.00 86.94 972 GLN A N 1
ATOM 6978 C CA . GLN A 1 972 ? -25.500 28.797 60.421 1.00 86.94 972 GLN A CA 1
ATOM 6979 C C . GLN A 1 972 ? -25.844 30.294 60.312 1.00 86.94 972 GLN A C 1
ATOM 6981 O O . GLN A 1 972 ? -26.795 30.663 59.633 1.00 86.94 972 GLN A O 1
ATOM 6986 N N . GLY A 1 973 ? -25.137 31.174 61.031 1.00 86.56 973 GLY A N 1
ATOM 6987 C CA . GLY A 1 973 ? -25.388 32.617 61.024 1.00 86.56 973 GLY A CA 1
ATOM 6988 C C . GLY A 1 973 ? -24.961 33.300 59.726 1.00 86.56 973 GLY A C 1
ATOM 6989 O O . GLY A 1 973 ? -25.203 34.499 59.571 1.00 86.56 973 GLY A O 1
ATOM 6990 N N . GLN A 1 974 ? -24.323 32.547 58.831 1.00 88.62 974 GLN A N 1
ATOM 6991 C CA . GLN A 1 974 ? -23.887 32.965 57.505 1.00 88.62 974 GLN A CA 1
ATOM 6992 C C . GLN A 1 974 ? -24.894 32.606 56.397 1.00 88.62 974 GLN A C 1
ATOM 6994 O O . GLN A 1 974 ? -24.686 33.027 55.267 1.00 88.62 974 GLN A O 1
ATOM 6999 N N . LEU A 1 975 ? -25.972 31.882 56.724 1.00 90.25 975 LEU A N 1
ATOM 7000 C CA . LEU A 1 975 ? -27.011 31.447 55.787 1.00 90.25 975 LEU A CA 1
ATOM 7001 C C . LEU A 1 975 ? -28.356 32.128 56.082 1.00 90.25 975 LEU A C 1
ATOM 7003 O O . LEU A 1 975 ? -28.661 32.501 57.223 1.00 90.25 975 LEU A O 1
ATOM 7007 N N . VAL A 1 976 ? -29.184 32.257 55.050 1.00 90.25 976 VAL A N 1
ATOM 7008 C CA . VAL A 1 976 ? -30.575 32.710 55.110 1.00 90.25 976 VAL A CA 1
ATOM 7009 C C . VAL A 1 976 ? -31.487 31.512 54.873 1.00 90.25 976 VAL A C 1
ATOM 7011 O O . VAL A 1 976 ? -31.370 30.834 53.863 1.00 90.25 976 VAL A O 1
ATOM 7014 N N . PHE A 1 977 ? -32.417 31.286 55.804 1.00 91.62 977 PHE A N 1
ATOM 7015 C CA . PHE A 1 977 ? -33.446 30.253 55.693 1.00 91.62 977 PHE A CA 1
ATOM 7016 C C . PHE A 1 977 ? -34.810 30.913 55.494 1.00 91.62 977 PHE A C 1
ATOM 7018 O O . PHE A 1 977 ? -35.265 31.674 56.360 1.00 91.62 977 PHE A O 1
ATOM 7025 N N . GLU A 1 978 ? -35.469 30.615 54.380 1.00 92.25 978 GLU A N 1
ATOM 7026 C CA . GLU A 1 978 ? -36.842 31.029 54.091 1.00 92.25 978 GLU A CA 1
ATOM 7027 C C . GLU A 1 978 ? -37.756 29.801 54.094 1.00 92.25 978 GLU A C 1
ATOM 7029 O O . GLU A 1 978 ? -37.403 28.768 53.544 1.00 92.25 978 GLU A O 1
ATOM 7034 N N . ILE A 1 979 ? -38.928 29.915 54.722 1.00 89.94 979 ILE A N 1
ATOM 7035 C CA . ILE A 1 979 ? -39.960 28.867 54.694 1.00 89.94 979 ILE A CA 1
ATOM 7036 C C . ILE A 1 979 ? -40.990 29.256 53.637 1.00 89.94 979 ILE A C 1
ATOM 7038 O O . ILE A 1 979 ? -41.407 30.425 53.594 1.00 89.94 979 ILE A O 1
ATOM 7042 N N . GLY A 1 980 ? -41.401 28.296 52.819 1.00 88.44 980 GLY A N 1
ATOM 7043 C CA . GLY A 1 980 ? -42.369 28.503 51.753 1.00 88.44 980 GLY A CA 1
ATOM 7044 C C . GLY A 1 980 ? -42.903 27.203 51.176 1.00 88.44 980 GLY A C 1
ATOM 7045 O O . GLY A 1 980 ? -42.722 26.149 51.772 1.00 88.44 980 GLY A O 1
ATOM 7046 N N . ASP A 1 981 ? -43.589 27.336 50.046 1.00 84.19 981 ASP A N 1
ATOM 7047 C CA . ASP A 1 981 ? -44.014 26.225 49.199 1.00 84.19 981 ASP A CA 1
ATOM 7048 C C . ASP A 1 981 ? -43.241 26.330 47.874 1.00 84.19 981 ASP A C 1
ATOM 7050 O O . ASP A 1 981 ? -43.277 27.375 47.204 1.00 84.19 981 ASP A O 1
ATOM 7054 N N . TYR A 1 982 ? -42.564 25.258 47.485 1.00 83.50 982 TYR A N 1
ATOM 7055 C CA . TYR A 1 982 ? -42.017 25.044 46.155 1.00 83.50 982 TYR A CA 1
ATOM 7056 C C . TYR A 1 982 ? -43.040 24.223 45.359 1.00 83.50 982 TYR A C 1
ATOM 7058 O O . TYR A 1 982 ? -43.265 23.043 45.610 1.00 83.50 982 TYR A O 1
ATOM 7066 N N . THR A 1 983 ? -43.761 24.870 44.438 1.00 73.44 983 THR A N 1
ATOM 7067 C CA . THR A 1 983 ? -44.763 24.170 43.618 1.00 73.44 983 THR A CA 1
ATOM 7068 C C . THR A 1 983 ? -44.123 23.551 42.386 1.00 73.44 983 THR A C 1
ATOM 7070 O O . THR A 1 983 ? -43.659 24.282 41.502 1.00 73.44 983 THR A O 1
ATOM 7073 N N . ASP A 1 984 ? -44.206 22.225 42.313 1.00 59.91 984 ASP A N 1
ATOM 7074 C CA . ASP A 1 984 ? -43.877 21.423 41.143 1.00 59.91 984 ASP A CA 1
ATOM 7075 C C . ASP A 1 984 ? -44.527 21.998 39.862 1.00 59.91 984 ASP A C 1
ATOM 7077 O O . ASP A 1 984 ? -45.714 22.334 39.791 1.00 59.91 984 ASP A O 1
ATOM 7081 N N . GLY A 1 985 ? -43.716 22.203 38.824 1.00 54.03 985 GLY A N 1
ATOM 7082 C CA . GLY A 1 985 ? -44.196 22.543 37.480 1.00 54.03 985 GLY A CA 1
ATOM 7083 C C . GLY A 1 985 ? -44.129 24.010 37.040 1.00 54.03 985 GLY A C 1
ATOM 7084 O O . GLY A 1 985 ? -44.487 24.278 35.899 1.00 54.03 985 GLY A O 1
ATOM 7085 N N . ASN A 1 986 ? -43.653 24.958 37.859 1.00 57.47 986 ASN A N 1
ATOM 7086 C CA . ASN A 1 986 ? -43.282 26.311 37.386 1.00 57.47 986 ASN A CA 1
ATOM 7087 C C . ASN A 1 986 ? -41.909 26.809 37.892 1.00 57.47 986 ASN A C 1
ATOM 7089 O O . ASN A 1 986 ? -41.499 27.886 37.459 1.00 57.47 986 ASN A O 1
ATOM 7093 N N . GLY A 1 987 ? -41.251 26.104 38.824 1.00 65.88 987 GLY A N 1
ATOM 7094 C CA . GLY A 1 987 ? -39.982 26.540 39.433 1.00 65.88 987 GLY A CA 1
ATOM 7095 C C . GLY A 1 987 ? -40.082 27.841 40.250 1.00 65.88 987 GLY A C 1
ATOM 7096 O O . GLY A 1 987 ? -39.087 28.516 40.491 1.00 65.88 987 GLY A O 1
ATOM 7097 N N . GLU A 1 988 ? -41.289 28.275 40.644 1.00 76.12 988 GLU A N 1
ATOM 7098 C CA . GLU A 1 988 ? -41.470 29.527 41.392 1.00 76.12 988 GLU A CA 1
ATOM 7099 C C . GLU A 1 988 ? -41.535 29.267 42.906 1.00 76.12 988 GLU A C 1
ATOM 7101 O O . GLU A 1 988 ? -42.522 28.734 43.413 1.00 76.12 988 GLU A O 1
ATOM 7106 N N . TRP A 1 989 ? -40.525 29.737 43.645 1.00 83.69 989 TRP A N 1
ATOM 7107 C CA . TRP A 1 989 ? -40.554 29.798 45.110 1.00 83.69 989 TRP A CA 1
ATOM 7108 C C . TRP A 1 989 ? -41.641 30.759 45.619 1.00 83.69 989 TRP A C 1
ATOM 7110 O O . TRP A 1 989 ? -41.629 31.964 45.324 1.00 83.69 989 TRP A O 1
ATOM 7120 N N . ALA A 1 990 ? -42.558 30.259 46.452 1.00 83.88 990 ALA A N 1
ATOM 7121 C CA . ALA A 1 990 ? -43.589 31.063 47.097 1.00 83.88 990 ALA A CA 1
ATOM 7122 C C . ALA A 1 990 ? -43.400 31.086 48.619 1.00 83.88 990 ALA A C 1
ATOM 7124 O O . ALA A 1 990 ? -43.792 30.169 49.332 1.00 83.88 990 ALA A O 1
ATOM 7125 N N . ALA A 1 991 ? -42.871 32.193 49.149 1.00 82.75 991 ALA A N 1
ATOM 7126 C CA . ALA A 1 991 ? -42.765 32.381 50.595 1.00 82.75 991 ALA A CA 1
ATOM 7127 C C . ALA A 1 991 ? -44.156 32.373 51.278 1.00 82.75 991 ALA A C 1
ATOM 7129 O O . ALA A 1 991 ? -44.889 33.373 51.246 1.00 82.75 991 ALA A O 1
ATOM 7130 N N . ASP A 1 992 ? -44.492 31.269 51.948 1.00 78.69 992 ASP A N 1
ATOM 7131 C CA . ASP A 1 992 ? -45.659 31.090 52.813 1.00 78.69 992 ASP A CA 1
ATOM 7132 C C . ASP A 1 992 ? -45.225 30.574 54.194 1.00 78.69 992 ASP A C 1
ATOM 7134 O O . ASP A 1 992 ? -44.528 29.580 54.347 1.00 78.69 992 ASP A O 1
ATOM 7138 N N . ALA A 1 993 ? -45.697 31.236 55.251 1.00 66.06 993 ALA A N 1
ATOM 7139 C CA . ALA A 1 993 ? -45.403 30.855 56.632 1.00 66.06 993 ALA A CA 1
ATOM 7140 C C . ALA A 1 993 ? -46.091 29.545 57.072 1.00 66.06 993 ALA A C 1
ATOM 7142 O O . ALA A 1 993 ? -45.976 29.171 58.243 1.00 66.06 993 ALA A O 1
ATOM 7143 N N . GLY A 1 994 ? -46.892 28.935 56.196 1.00 74.31 994 GLY A N 1
ATOM 7144 C CA . GLY A 1 994 ? -47.526 27.636 56.394 1.00 74.31 994 GLY A CA 1
ATOM 7145 C C . GLY A 1 994 ? -46.941 26.497 55.562 1.00 74.31 994 GLY A C 1
ATOM 7146 O O . GLY A 1 994 ? -47.458 25.394 55.729 1.00 74.31 994 GLY A O 1
ATOM 7147 N N . GLY A 1 995 ? -45.944 26.769 54.716 1.00 79.00 995 GLY A N 1
ATOM 7148 C CA . GLY A 1 995 ? -45.314 25.755 53.880 1.00 79.00 995 GLY A CA 1
ATOM 7149 C C . GLY A 1 995 ? -44.360 24.848 54.641 1.00 79.00 995 GLY A C 1
ATOM 7150 O O . GLY A 1 995 ? -43.978 25.143 55.783 1.00 79.00 995 GLY A O 1
ATOM 7151 N N . ASP A 1 996 ? -44.050 23.717 54.026 1.00 84.88 996 ASP A N 1
ATOM 7152 C CA . ASP A 1 996 ? -43.173 22.661 54.524 1.00 84.88 996 ASP A CA 1
ATOM 7153 C C . ASP A 1 996 ? -41.820 22.593 53.804 1.00 84.88 996 ASP A C 1
ATOM 7155 O O . ASP A 1 996 ? -41.004 21.753 54.168 1.00 84.88 996 ASP A O 1
ATOM 7159 N N . ASP A 1 997 ? -41.527 23.532 52.902 1.00 89.88 997 ASP A N 1
ATOM 7160 C CA . ASP A 1 997 ? -40.248 23.592 52.195 1.00 89.88 997 ASP A CA 1
ATOM 7161 C C . ASP A 1 997 ? -39.332 24.682 52.770 1.00 89.88 997 ASP A C 1
ATOM 7163 O O . ASP A 1 997 ? -39.775 25.713 53.306 1.00 89.88 997 ASP A O 1
ATOM 7167 N N . VAL A 1 998 ? -38.021 24.468 52.649 1.00 90.06 998 VAL A N 1
ATOM 7168 C CA . VAL A 1 998 ? -36.984 25.377 53.142 1.00 90.06 998 VAL A CA 1
ATOM 7169 C C . VAL A 1 998 ? -36.047 25.771 52.010 1.00 90.06 998 VAL A C 1
ATOM 7171 O O . VAL A 1 998 ? -35.350 24.937 51.448 1.00 90.06 998 VAL A O 1
ATOM 7174 N N . ARG A 1 999 ? -35.956 27.074 51.745 1.00 91.44 999 ARG A N 1
ATOM 7175 C CA . ARG A 1 999 ? -34.962 27.666 50.848 1.00 91.44 999 ARG A CA 1
ATOM 7176 C C . ARG A 1 999 ? -33.764 28.164 51.648 1.00 91.44 999 ARG A C 1
ATOM 7178 O O . ARG A 1 999 ? -33.925 28.955 52.584 1.00 91.44 999 ARG A O 1
ATOM 7185 N N . ILE A 1 1000 ? -32.574 27.723 51.260 1.00 90.81 1000 ILE A N 1
ATOM 7186 C CA . ILE A 1 1000 ? -31.275 28.128 51.791 1.00 90.81 1000 ILE A CA 1
ATOM 7187 C C . ILE A 1 1000 ? -30.609 29.033 50.755 1.00 90.81 1000 ILE A C 1
ATOM 7189 O O . ILE A 1 1000 ? -30.358 28.632 49.621 1.00 90.81 1000 ILE A O 1
ATOM 7193 N N . ALA A 1 1001 ? -30.313 30.259 51.163 1.00 86.44 1001 ALA A N 1
ATOM 7194 C CA . ALA A 1 1001 ? -29.549 31.217 50.375 1.00 86.44 1001 ALA A CA 1
ATOM 7195 C C . ALA A 1 1001 ? -28.399 31.786 51.213 1.00 86.44 1001 ALA A C 1
ATOM 7197 O O . ALA A 1 1001 ? -28.390 31.682 52.447 1.00 86.44 1001 ALA A O 1
ATOM 7198 N N . ASP A 1 1002 ? -27.433 32.406 50.552 1.00 81.38 1002 ASP A N 1
ATOM 7199 C CA . ASP A 1 1002 ? -26.348 33.123 51.209 1.00 81.38 1002 ASP A CA 1
ATOM 7200 C C . ASP A 1 1002 ? -26.849 34.404 51.930 1.00 81.38 1002 ASP A C 1
ATOM 7202 O O . ASP A 1 1002 ? -27.989 34.861 51.773 1.00 81.38 1002 ASP A O 1
ATOM 7206 N N . LEU A 1 1003 ? -25.992 34.996 52.771 1.00 77.50 1003 LEU A N 1
ATOM 7207 C CA . LEU A 1 1003 ? -26.246 36.303 53.374 1.00 77.50 1003 LEU A CA 1
ATOM 7208 C C . LEU A 1 1003 ? -25.551 37.418 52.577 1.00 77.50 1003 LEU A C 1
ATOM 7210 O O . LEU A 1 1003 ? -24.482 37.876 52.980 1.00 77.50 1003 LEU A O 1
ATOM 7214 N N . ASP A 1 1004 ? -26.229 37.899 51.534 1.00 67.69 1004 ASP A N 1
ATOM 7215 C CA . ASP A 1 1004 ? -25.968 39.102 50.722 1.00 67.69 1004 ASP A CA 1
ATOM 7216 C C . ASP A 1 1004 ? -24.812 39.997 51.257 1.00 67.69 1004 ASP A C 1
ATOM 7218 O O . ASP A 1 1004 ? -24.982 40.842 52.157 1.00 67.69 1004 ASP A O 1
ATOM 7222 N N . GLY A 1 1005 ? -23.598 39.796 50.717 1.00 62.69 1005 GLY A N 1
ATOM 7223 C CA . GLY A 1 1005 ? -22.367 40.514 51.094 1.00 62.69 1005 GLY A CA 1
ATOM 7224 C C . GLY A 1 1005 ? -21.478 39.846 52.160 1.00 62.69 1005 GLY A C 1
ATOM 7225 O O . GLY A 1 1005 ? -20.710 40.552 52.837 1.00 62.69 1005 GLY A O 1
ATOM 7226 N N . GLY A 1 1006 ? -21.586 38.523 52.328 1.00 63.16 1006 GLY A N 1
ATOM 7227 C CA . GLY A 1 1006 ? -20.730 37.669 53.160 1.00 63.16 1006 GLY A CA 1
ATOM 7228 C C . GLY A 1 1006 ? -19.283 37.511 52.656 1.00 63.16 1006 GLY A C 1
ATOM 7229 O O . GLY A 1 1006 ? -18.855 38.151 51.702 1.00 63.16 1006 GLY A O 1
ATOM 7230 N N . ILE A 1 1007 ? -18.475 36.708 53.366 1.00 52.94 1007 ILE A N 1
ATOM 7231 C CA . ILE A 1 1007 ? -17.092 36.348 52.957 1.00 52.94 1007 ILE A CA 1
ATOM 7232 C C . ILE A 1 1007 ? -17.025 35.079 52.091 1.00 52.94 1007 ILE A C 1
ATOM 7234 O O . ILE A 1 1007 ? -15.972 34.817 51.518 1.00 52.94 1007 ILE A O 1
ATOM 7238 N N . ALA A 1 1008 ? -18.125 34.333 52.044 1.00 59.75 1008 ALA A N 1
ATOM 7239 C CA . ALA A 1 1008 ? -18.418 33.199 51.184 1.00 59.75 1008 ALA A CA 1
ATOM 7240 C C . ALA A 1 1008 ? -19.825 33.498 50.658 1.00 59.75 1008 ALA A C 1
ATOM 7242 O O . ALA A 1 1008 ? -20.736 33.664 51.470 1.00 59.75 1008 ALA A O 1
ATOM 7243 N N . ASP A 1 1009 ? -19.932 33.737 49.360 1.00 71.62 1009 ASP A N 1
ATOM 7244 C CA . ASP A 1 1009 ? -21.164 34.077 48.650 1.00 71.62 1009 ASP A CA 1
ATOM 7245 C C . ASP A 1 1009 ? -21.256 33.016 47.557 1.00 71.62 1009 ASP A C 1
ATOM 7247 O O . ASP A 1 1009 ? -20.292 32.885 46.799 1.00 71.62 1009 ASP A O 1
ATOM 7251 N N . PHE A 1 1010 ? -22.314 32.201 47.566 1.00 79.62 1010 PHE A N 1
ATOM 7252 C CA . PHE A 1 1010 ? -22.573 31.291 46.457 1.00 79.62 1010 PHE A CA 1
ATOM 7253 C C . PHE A 1 1010 ? -23.670 31.884 45.582 1.00 79.62 1010 PHE A C 1
ATOM 7255 O O . PHE A 1 1010 ? -24.706 32.337 46.073 1.00 79.62 1010 PHE A O 1
ATOM 7262 N N . ALA A 1 1011 ? -23.434 31.900 44.276 1.00 76.56 1011 ALA A N 1
ATOM 7263 C CA . ALA A 1 1011 ? -24.378 32.416 43.302 1.00 76.56 1011 ALA A CA 1
ATOM 7264 C C . ALA A 1 1011 ? -25.380 31.313 42.948 1.00 76.56 1011 ALA A C 1
ATOM 7266 O O . ALA A 1 1011 ? -25.205 30.711 41.903 1.00 76.56 1011 ALA A O 1
ATOM 7267 N N . GLY A 1 1012 ? -26.370 31.061 43.820 1.00 84.06 1012 GLY A N 1
ATOM 7268 C CA . GLY A 1 1012 ? -27.352 29.969 43.702 1.00 84.06 1012 GLY A CA 1
ATOM 7269 C C . GLY A 1 1012 ? -28.381 29.908 44.835 1.00 84.06 1012 GLY A C 1
ATOM 7270 O O . GLY A 1 1012 ? -28.429 30.792 45.698 1.00 84.06 1012 GLY A O 1
ATOM 7271 N N . GLU A 1 1013 ? -29.201 28.855 44.861 1.00 89.81 1013 GLU A N 1
ATOM 7272 C CA . GLU A 1 1013 ? -30.078 28.525 45.996 1.00 89.81 1013 GLU A CA 1
ATOM 7273 C C . GLU A 1 1013 ? -30.280 27.017 46.161 1.00 89.81 1013 GLU A C 1
ATOM 7275 O O . GLU A 1 1013 ? -30.321 26.274 45.186 1.00 89.81 1013 GLU A O 1
ATOM 7280 N N . ILE A 1 1014 ? -30.428 26.571 47.411 1.00 91.81 1014 ILE A N 1
ATOM 7281 C CA . ILE A 1 1014 ? -30.744 25.174 47.738 1.00 91.81 1014 ILE A CA 1
ATOM 7282 C C . ILE A 1 1014 ? -32.166 25.138 48.292 1.00 91.81 1014 ILE A C 1
ATOM 7284 O O . ILE A 1 1014 ? -32.478 25.866 49.238 1.00 91.81 1014 ILE A O 1
ATOM 7288 N N . ILE A 1 1015 ? -33.032 24.307 47.729 1.00 90.31 1015 ILE A N 1
ATOM 7289 C CA . ILE A 1 1015 ? -34.411 24.102 48.176 1.00 90.31 1015 ILE A CA 1
ATOM 7290 C C . ILE A 1 1015 ? -34.514 22.685 48.727 1.00 90.31 1015 ILE A C 1
ATOM 7292 O O . ILE A 1 1015 ? -34.140 21.738 48.058 1.00 90.31 1015 ILE A O 1
ATOM 7296 N N . VAL A 1 1016 ? -35.017 22.535 49.947 1.00 90.12 1016 VAL A N 1
ATOM 7297 C CA . VAL A 1 1016 ? -35.259 21.231 50.578 1.00 90.12 1016 VAL A CA 1
ATOM 7298 C C . VAL A 1 1016 ? -36.753 21.101 50.822 1.00 90.12 1016 VAL A C 1
ATOM 7300 O O . VAL A 1 1016 ? -37.319 21.940 51.534 1.00 90.12 1016 VAL A O 1
ATOM 7303 N N . THR A 1 1017 ? -37.397 20.098 50.234 1.00 89.38 1017 THR A N 1
ATOM 7304 C CA . THR A 1 1017 ? -38.856 19.937 50.319 1.00 89.38 1017 THR A CA 1
ATOM 7305 C C . THR A 1 1017 ? -39.271 19.118 51.544 1.00 89.38 1017 THR A C 1
ATOM 7307 O O . THR A 1 1017 ? -38.541 18.251 52.022 1.00 89.38 1017 THR A O 1
ATOM 7310 N N . GLY A 1 1018 ? -40.449 19.404 52.106 1.00 84.88 1018 GLY A N 1
ATOM 7311 C CA . GLY A 1 1018 ? -41.077 18.570 53.145 1.00 84.88 1018 GLY A CA 1
ATOM 7312 C C . GLY A 1 1018 ? -40.360 18.480 54.508 1.00 84.88 1018 GLY A C 1
ATOM 7313 O O . GLY A 1 1018 ? -40.619 17.542 55.271 1.00 84.88 1018 GLY A O 1
ATOM 7314 N N . VAL A 1 1019 ? -39.493 19.438 54.864 1.00 86.06 1019 VAL A N 1
ATOM 7315 C CA . VAL A 1 1019 ? -38.633 19.408 56.067 1.00 86.06 1019 VAL A CA 1
ATOM 7316 C C . VAL A 1 1019 ? -38.894 20.576 57.039 1.00 86.06 1019 VAL A C 1
ATOM 7318 O O . VAL A 1 1019 ? -39.009 21.740 56.662 1.00 86.06 1019 VAL A O 1
ATOM 7321 N N . ASP A 1 1020 ? -38.893 20.305 58.357 1.00 84.62 1020 ASP A N 1
ATOM 7322 C CA . ASP A 1 1020 ? -38.892 21.369 59.380 1.00 84.62 1020 ASP A CA 1
ATOM 7323 C C . ASP A 1 1020 ? -37.509 22.040 59.477 1.00 84.62 1020 ASP A C 1
ATOM 7325 O O . ASP A 1 1020 ? -36.501 21.400 59.782 1.00 84.62 1020 ASP A O 1
ATOM 7329 N N . VAL A 1 1021 ? -37.465 23.366 59.306 1.00 83.88 1021 VAL A N 1
ATOM 7330 C CA . VAL A 1 1021 ? -36.224 24.165 59.354 1.00 83.88 1021 VAL A CA 1
ATOM 7331 C C . VAL A 1 1021 ? -35.373 23.945 60.615 1.00 83.88 1021 VAL A C 1
ATOM 7333 O O . VAL A 1 1021 ? -34.151 24.088 60.566 1.00 83.88 1021 VAL A O 1
ATOM 7336 N N . ASN A 1 1022 ? -35.980 23.639 61.768 1.00 81.50 1022 ASN A N 1
ATOM 7337 C CA . ASN A 1 1022 ? -35.222 23.433 63.007 1.00 81.50 1022 ASN A CA 1
ATOM 7338 C C . ASN A 1 1022 ? -34.496 22.089 63.015 1.00 81.50 1022 ASN A C 1
ATOM 7340 O O . ASN A 1 1022 ? -33.459 21.985 63.671 1.00 81.50 1022 ASN A O 1
ATOM 7344 N N . ASP A 1 1023 ? -35.046 21.093 62.322 1.00 83.62 1023 ASP A N 1
ATOM 7345 C CA . ASP A 1 1023 ? -34.416 19.790 62.156 1.00 83.62 1023 ASP A CA 1
ATOM 7346 C C . ASP A 1 1023 ? -33.334 19.886 61.069 1.00 83.62 1023 ASP A C 1
ATOM 7348 O O . ASP A 1 1023 ? -32.201 19.474 61.312 1.00 83.62 1023 ASP A O 1
ATOM 7352 N N . LEU A 1 1024 ? -33.608 20.580 59.954 1.00 86.75 1024 LEU A N 1
ATOM 7353 C CA . LEU A 1 1024 ? -32.639 20.792 58.867 1.00 86.75 1024 LEU A CA 1
ATOM 7354 C C . LEU A 1 1024 ? -31.327 21.436 59.335 1.00 86.75 1024 LEU A C 1
ATOM 7356 O O . LEU A 1 1024 ? -30.244 21.029 58.928 1.00 86.75 1024 LEU A O 1
ATOM 7360 N N . GLN A 1 1025 ? -31.390 22.426 60.230 1.00 85.50 1025 GLN A N 1
ATOM 7361 C CA . GLN A 1 1025 ? -30.191 23.125 60.712 1.00 85.50 1025 GLN A CA 1
ATOM 7362 C C . GLN A 1 1025 ? -29.180 22.210 61.417 1.00 85.50 1025 GLN A C 1
ATOM 7364 O O . GLN A 1 1025 ? -27.988 22.513 61.411 1.00 85.50 1025 GLN A O 1
ATOM 7369 N N . SER A 1 1026 ? -29.622 21.112 62.043 1.00 85.25 1026 SER A N 1
ATOM 7370 C CA . SER A 1 1026 ? -28.703 20.132 62.642 1.00 85.25 1026 SER A CA 1
ATOM 7371 C C . SER A 1 1026 ? -28.061 19.180 61.633 1.00 85.25 1026 SER A C 1
ATOM 7373 O O . SER A 1 1026 ? -27.110 18.489 61.999 1.00 85.25 1026 SER A O 1
ATOM 7375 N N . ASN A 1 1027 ? -28.555 19.172 60.396 1.00 90.38 1027 ASN A N 1
ATOM 7376 C CA . ASN A 1 1027 ? -28.130 18.302 59.305 1.00 90.38 1027 ASN A CA 1
ATOM 7377 C C . ASN A 1 1027 ? -27.164 18.993 58.319 1.00 90.38 1027 ASN A C 1
ATOM 7379 O O . ASN A 1 1027 ? -26.643 18.336 57.424 1.00 90.38 1027 ASN A O 1
ATOM 7383 N N . ILE A 1 1028 ? -26.868 20.287 58.506 1.00 90.44 1028 ILE A N 1
ATOM 7384 C CA . ILE A 1 1028 ? -25.893 21.026 57.685 1.00 90.44 1028 ILE A CA 1
ATOM 7385 C C . ILE A 1 1028 ? -24.485 20.918 58.291 1.00 90.44 1028 ILE A C 1
ATOM 7387 O O . ILE A 1 1028 ? -24.285 21.205 59.479 1.00 90.44 1028 ILE A O 1
ATOM 7391 N N . LEU A 1 1029 ? -23.501 20.534 57.476 1.00 90.31 1029 LEU A N 1
ATOM 7392 C CA . LEU A 1 1029 ? -22.082 20.519 57.825 1.00 90.31 1029 LEU A CA 1
ATOM 7393 C C . LEU A 1 1029 ? -21.417 21.852 57.444 1.00 90.31 1029 LEU A C 1
ATOM 7395 O O . LEU A 1 1029 ? -21.704 22.454 56.413 1.00 90.31 1029 LEU A O 1
ATOM 7399 N N . TYR A 1 1030 ? -20.534 22.315 58.329 1.00 90.50 1030 TYR A N 1
ATOM 7400 C CA . TYR A 1 1030 ? -19.810 23.583 58.240 1.00 90.50 1030 TYR A CA 1
ATOM 7401 C C . TYR A 1 1030 ? -18.304 23.329 58.439 1.00 90.50 1030 TYR A C 1
ATOM 7403 O O . TYR A 1 1030 ? -17.931 22.388 59.146 1.00 90.50 1030 TYR A O 1
ATOM 7411 N N . ALA A 1 1031 ? -17.461 24.190 57.862 1.00 86.75 1031 ALA A N 1
ATOM 7412 C CA . ALA A 1 1031 ? -15.992 24.154 57.882 1.00 86.75 1031 ALA A CA 1
ATOM 7413 C C . ALA A 1 1031 ? -15.330 24.367 59.258 1.00 86.75 1031 ALA A C 1
ATOM 7415 O O . ALA A 1 1031 ? -15.850 25.155 60.090 1.00 86.75 1031 ALA A O 1
#

Radius of gyration: 48.77 Å; Cα contacts (8 Å, |Δi|>4): 2916; chains: 1; bounding box: 116×99×125 Å

Foldseek 3Di:
DAAEAEADAPEEAEDADEEYEYHYDAHAYEYEQHHQYEYEYEARHQEYEYQAALQQWWWADDPQWIFIAGPVGRTRYIYGEDQHWRWYAHQQAIWTFYQPPVVRATDTQNWGHYNDTDRTDHDGDRVHHGPNHPPPPLAAEEAEFDLDEAEDDPVVVPDPPDDHHAYEYEFEFDQDPVRPDTRTRQAQRYAAEIDPYAYEYEGEFAQRHAPHAHQAEQHAEYEYEYAHAHEHECLNYYRYAEAEHELHPEEYAYPAAADQHEYEYENAWFQHEYEYEYEQNDDAQEYHYEYYNAWDPPDPNGAYEYAYEYPVPQAHQEYEYEYDAEHRYEYHYSSQQYQEYEYAYEYHDHYHYPANQNHAEYYAQRYAEEEEDENQNYLNHAEHAHHEYAYEYEHELNNQLPNHEAADDEDQYEYEYEPQAEQCSQQSGDQQNAHHRHQEYEDQYEHEYPEAHERACHRYDLRHAEYEDAQAYACVQYEYEYHPPSYQAYEYEHHHPPDDPDQYEHYNYEYEDENHQHYEYYYPALVYEYAYPEYAYQNHAYYAYAESAEYHEEYAAAPVGAPLNHAEYHYAHLHEYAYEHHAAHHPHFVQNHAEYYAYYNAEYHYHYAFHQQPQPPPPDDDQDDDDPDPDDDDDDDDPDPDPPFPWDWDADPVRDIDIDGDDPDDPDLQVRQVVVLVSVVVVVDQQWPHWDDDRNFIFTAGDDDDDRHGNGPDQDPDDDPDDDGDDDDDPPPDPPARDPTGHHQNYAEYEAHHQAAYEAHYAQAEHEYEYEHEHNYDQPVVPPPDPSHRDYEHEHENHQYQEYEYYTDDAYDYDDPVVDDPPHDPANQNAEYEYEHADDDDDYDADEHQNHAEYEYAYAEEEHHHAYHPQNHAEYEHQRHEAAYEYANQRYDNVDDWPGAREYEYHAYDQDPDDDFDQPRAHEHHDHLQGEYEYEYQYQHYAEYEYHNFAFADDQGRGYAYECANLQFAAPVQKDKAAADQDRGGRDTGGDPPAQKIKIAGDPPDPRHRNYIYIYHRHDPVRRRNRYHHD

Secondary structure (DSSP, 8-state):
--EEEE--TT-EEEE-SS-EEEE--SSS-EEEE-TT--EEE-TT--EEEESS-GGGEEEEEETTEEEEEETTS-EEEEEE--SSPEEEEETTEEEEEEEETTTTEEEETTEEPPSS-B---PPPBGGG--TT----TTSPPEEE--SS--EE-GGGS--TTS--PPPEEEEPPEEPTTSSSEE-SS-TT-EEE--SS--EEEEEE-STTTTS--EEES--EEEEEESSSEEEE-TTEE---EEEEES-SS-EEEEEE-S--EEEEESPPTT-EEEEEE-TT---SEEEEEEEEES-TT-TT-PEEEEEEETT-S-EEEEEEEEEEEEEEEEEETTTSEEEEEEEEES-EEEEES--TT--EEEEEEE-S--EEE-TT-SS--EEE--BS--EEEEEHHHHTS--EEE--BSS-EEEEES--BHHHHTT---TT-EES--EEEE-SPEE-SS-EEEE-TTS-TT--EEEETT-EEEEEEEEEEES-S-SEEEEE-S-TT-------EEEEEEE-TT-SEEEEE--STT--EEESEEE-TT--EEEEEESS-EEEEEE-SSS---TT--EEEEEESS-EEEEEE-TT-SS--TT--EEEEEESS-EEEEEE-B-------SS---------TTS---SS-----TT--EEEEE-TTS-EEEEE--S----HHHHHHHHHHHHHHH--TTEEEEEEETTEEEEEESSSS----------TT--TTS------------PPPPPPBS-TT--EEEEEESS-EEEEEES--S-EEEEEEE-----TT-TTT-----EEEEEES--EEEEEEES-B--B-----SS--TT-------EEEEE-----S-PPPB--TT--EEEEEEEEEEEEEEEE-TT--EEEETTEEEEEEEEEEEEE----TT--EEEEE----S--TT---TT-SEEEE--TTS-EEEEE-SS---EEEEES----SSSSSS-EEE-TTTT--SGGGEEEEEEEE-TTT--EE--TT-SEEEEEE-SS-SS--SSEEEE-S--HHHHTTSEE--

Nearest PDB structures (foldseek):
  6p5t-assembly1_A-2  TM=2.272E-01  e=3.539E-05  Caulobacter vibrioides

Organism: Rhodovulum adriaticum (NCBI:txid35804)

Mean predicted aligned error: 16.03 Å

Solvent-accessible surface area (backbone atoms only — not comparable to full-atom values): 51405 Å² total; per-residue (Å²): 130,75,43,77,45,76,46,54,64,61,33,76,48,80,47,57,69,62,50,34,37,40,38,46,68,53,69,61,24,37,40,36,54,39,80,84,16,39,36,40,36,40,54,48,37,33,33,40,31,28,31,46,40,62,80,50,30,22,36,20,39,60,90,58,32,39,38,37,19,37,80,90,66,50,65,42,35,32,41,34,57,40,94,58,59,25,37,38,18,11,47,63,10,21,27,46,34,32,61,41,77,90,77,74,39,47,21,36,26,84,31,72,59,43,71,56,77,36,73,62,79,48,54,57,42,60,90,51,39,18,95,62,28,59,73,53,88,78,50,23,67,76,45,75,47,40,86,56,84,39,75,48,57,56,87,71,66,81,65,95,80,63,86,73,45,30,34,38,36,36,14,53,62,37,80,31,96,85,68,82,54,72,35,41,13,70,38,52,71,28,34,42,39,44,53,100,32,76,10,38,36,40,36,38,36,58,41,72,59,32,95,46,36,34,38,36,34,33,38,25,34,38,42,34,25,16,73,28,59,24,47,45,35,32,74,48,44,45,64,47,46,34,47,27,40,35,57,18,72,27,29,36,33,39,35,43,35,71,61,86,44,39,37,34,35,35,50,26,40,39,58,24,41,44,34,42,33,35,30,70,83,48,85,53,50,65,45,46,36,40,44,25,42,23,25,41,86,90,39,103,75,16,42,22,34,42,32,34,38,50,68,73,74,76,43,22,53,27,39,38,41,38,36,39,45,47,34,13,37,30,34,26,62,26,65,16,38,21,33,28,42,37,37,29,41,44,52,60,58,44,65,44,65,84,45,29,58,54,25,30,34,41,36,25,58,58,20,63,48,58,43,61,43,78,46,45,57,10,65,62,34,37,38,40,36,36,21,46,27,52,29,36,42,31,31,20,31,67,10,41,40,41,68,24,27,38,31,39,52,44,64,72,17,34,45,30,30,32,84,34,46,32,24,75,47,48,47,42,42,33,32,74,60,28,33,38,41,39,30,27,40,30,31,56,34,46,29,41,29,89,48,67,23,41,47,50,36,42,38,45,30,76,63,40,49,38,41,29,25,31,42,8,37,36,17,74,73,21,37,46,30,37,33,58,54,57,35,44,53,43,32,42,34,26,34,37,94,85,76,61,91,73,61,19,35,37,35,41,23,23,38,30,44,43,62,25,27,31,42,37,40,39,26,82,39,65,73,7,37,33,29,30,69,28,47,24,18,66,44,24,30,37,40,40,38,37,20,17,16,34,29,37,40,30,40,46,19,26,95,87,19,32,36,43,40,26,29,36,43,38,39,37,15,48,24,37,25,42,36,40,41,36,32,60,65,37,93,35,48,34,41,44,27,26,36,41,36,41,34,14,51,25,35,24,39,39,41,33,39,26,21,75,37,68,70,73,68,65,90,68,73,89,82,86,77,83,83,86,66,94,83,73,92,82,78,89,87,73,92,75,90,58,101,82,70,64,65,49,70,48,75,44,96,87,75,52,70,52,75,42,82,55,79,88,82,74,98,50,73,76,57,53,55,57,48,50,42,50,48,60,62,64,67,63,52,85,58,55,64,46,63,49,68,70,85,80,24,55,38,57,39,62,63,73,80,97,53,92,59,77,57,72,54,70,75,74,87,77,75,65,96,88,58,84,82,77,71,80,83,77,86,82,69,75,79,74,76,63,49,75,56,54,25,26,62,35,26,45,38,42,37,38,39,12,32,29,29,20,41,36,40,33,34,38,40,37,29,70,20,35,40,36,41,30,12,70,39,73,66,60,84,85,51,82,82,76,77,77,58,39,25,26,42,38,41,46,28,71,42,24,50,34,31,40,39,40,42,30,22,79,51,64,43,68,52,73,88,71,91,73,81,77,94,69,73,94,73,56,59,29,38,38,40,35,40,34,23,71,47,88,86,92,76,79,57,54,55,52,45,48,43,31,29,35,38,39,40,24,26,46,29,40,81,44,43,34,20,46,47,21,48,46,41,36,36,40,35,32,49,56,25,37,42,30,36,40,35,36,32,65,58,44,39,38,77,66,58,95,82,55,49,34,33,38,36,37,25,41,18,51,70,67,82,84,82,72,97,67,61,78,75,58,22,36,34,36,41,36,86,88,54,39,43,30,43,32,38,68,43,51,42,22,29,52,40,36,36,35,59,53,48,64,38,91,54,90,75,83,34,34,36,41,33,38,32,71,50,60,39,62,51,76,89,55,50,37,81,45,51,12,39,74,50,90,72,64,82,53,80,41,84,32,98,83,42,46,19,34,37,41,35,51,41,92,88,53,98,51,66,49,58,46,37,40,34,36,41,77,38,60,68,80,31,42,64,69,27,52,44,54,81